Protein AF-A0A7J5ZEK8-F1 (afdb_monomer_lite)

Radius of gyration: 32.78 Å; chains: 1; bounding box: 98×64×90 Å

Sequence (817 aa):
MVLDLDQFRTDKGGDPEAIREIQRKRFKDVTLVDKLVAADTEWRKYHLNKAKNLCSKSIGERMKKKEPVGDDDSLPEEAQNVESLTAETLSPLTVTQIKKVRLLVDEAVEKADVQRIKLEAERFDYLREIGNLLHPTVPISNDEDADNKVERTWGDSSVQKKYSHVDLVVMIDGFDGERGAVVAGSRGYFLKGPLVFLEQALINYGLRLLHSKNYTPLYTPFFMRKEVMQEVAQLSQFDDELYKVVGKGSEKSDDSSVDEKYLIATSEQPIAAFLRDEWLKPEDLPIRYAGFSTCFRQEVGSHGRDTRGIFRVHQFEKIEQFVYSSPHDNKSWEMFDEMIGTAEEFYQTLGIPYRIVNIVSGALNHAASKKLDLEAWFPGSGAFRELVSCSNCLDYQARRLRIRYGQTKKMMDKAEYVHMLNATMCATTRVMCAILENYQTEEGIVIPEKLQPFMPPGGDPEAIREIQRKRFKDVTLVDKLKKEPVGDDDSLPEEAQNVESLTAETLSGPLVFLEQALINYGLRLLHSKNYTPLYTPFFMRKEVMQEVAQLSQFDDELYKVVGKGSEKSDDSSVDEKYLIATSEQPIAAFLRDEWLKPEDLPIRYAGFSTCFRQEVGSHGRDTRGIFRVHQFEKIEQFVYSSPHDNKSWEMFDEMIGTAEEFYQTLGIPYRIVNIVSGALNHAASKKLDLEAWFPGSGAFRELVSCSNCLDYQARRLRIRYGQTKKMMDKAEYVHMLNATMCATTRVMCAILENYQTEEGIVIPEKLQPFMPPAKKQQDGGGGGGGGGGGGKKKKQGGGGGVQNLPSSMETMSVNES

Structure (mmCIF, N/CA/C/O backbone):
data_AF-A0A7J5ZEK8-F1
#
_entry.id   AF-A0A7J5ZEK8-F1
#
loop_
_atom_site.group_PDB
_atom_site.id
_atom_site.type_symbol
_atom_site.label_atom_id
_atom_site.label_alt_id
_atom_site.label_comp_id
_atom_site.label_asym_id
_atom_site.label_entity_id
_atom_site.label_seq_id
_atom_site.pdbx_PDB_ins_code
_atom_site.Cartn_x
_atom_site.Cartn_y
_atom_site.Cartn_z
_atom_site.occupancy
_atom_site.B_iso_or_equiv
_atom_site.auth_seq_id
_atom_site.auth_comp_id
_atom_site.auth_asym_id
_atom_site.auth_atom_id
_atom_site.pdbx_PDB_model_num
ATOM 1 N N . MET A 1 1 ? 8.899 1.202 -18.871 1.00 75.88 1 MET A N 1
ATOM 2 C CA . MET A 1 1 ? 9.558 -0.126 -18.871 1.00 75.88 1 MET A CA 1
ATOM 3 C C . MET A 1 1 ? 9.715 -0.584 -20.320 1.00 75.88 1 MET A C 1
ATOM 5 O O . MET A 1 1 ? 8.803 -0.264 -21.071 1.00 75.88 1 MET A O 1
ATOM 9 N N . VAL A 1 2 ? 10.835 -1.192 -20.746 1.00 88.69 2 VAL A N 1
ATOM 10 C CA . VAL A 1 2 ? 11.106 -1.470 -22.185 1.00 88.69 2 VAL A CA 1
ATOM 11 C C . VAL A 1 2 ? 12.068 -2.652 -22.417 1.00 88.69 2 VAL A C 1
ATOM 13 O O . VAL A 1 2 ? 12.898 -2.941 -21.557 1.00 88.69 2 VAL A O 1
ATOM 16 N N . LEU A 1 3 ? 12.005 -3.275 -23.603 1.00 95.00 3 LEU A N 1
ATOM 17 C CA . LEU A 1 3 ? 12.993 -4.247 -24.113 1.00 95.00 3 LEU A CA 1
ATOM 18 C C . LEU A 1 3 ? 14.322 -3.586 -24.543 1.00 95.00 3 LEU A C 1
ATOM 20 O O . LEU A 1 3 ? 14.419 -2.363 -24.671 1.00 95.00 3 LEU A O 1
ATOM 24 N N . ASP A 1 4 ? 15.357 -4.399 -24.789 1.00 94.75 4 ASP A N 1
ATOM 25 C CA . ASP A 1 4 ? 16.621 -3.936 -25.382 1.00 94.75 4 ASP A CA 1
ATOM 26 C C . ASP A 1 4 ? 16.430 -3.537 -26.853 1.00 94.75 4 ASP A C 1
ATOM 28 O O . ASP A 1 4 ? 16.000 -4.350 -27.668 1.00 94.75 4 ASP A O 1
ATOM 32 N N . LEU A 1 5 ? 16.819 -2.311 -27.219 1.00 94.19 5 LEU A N 1
ATOM 33 C CA . LEU A 1 5 ? 16.751 -1.834 -28.604 1.00 94.19 5 LEU A CA 1
ATOM 34 C C . LEU A 1 5 ? 17.576 -2.693 -29.565 1.00 94.19 5 LEU A C 1
ATOM 36 O O . LEU A 1 5 ? 17.212 -2.823 -30.732 1.00 94.19 5 LEU A O 1
ATOM 40 N N . ASP A 1 6 ? 18.667 -3.301 -29.101 1.00 94.50 6 ASP A N 1
ATOM 41 C CA . ASP A 1 6 ? 19.502 -4.118 -29.979 1.00 94.50 6 ASP A CA 1
ATOM 42 C C . ASP A 1 6 ? 18.840 -5.447 -30.372 1.00 94.50 6 ASP A C 1
ATOM 44 O O . ASP A 1 6 ? 19.212 -6.008 -31.399 1.00 94.50 6 ASP A O 1
ATOM 48 N N . GLN A 1 7 ? 17.790 -5.894 -29.668 1.00 94.44 7 GLN A N 1
ATOM 49 C CA . GLN A 1 7 ? 16.953 -7.020 -30.117 1.00 94.44 7 GLN A CA 1
ATOM 50 C C . GLN A 1 7 ? 16.192 -6.701 -31.414 1.00 94.44 7 GLN A C 1
ATOM 52 O O . GLN A 1 7 ? 15.838 -7.613 -32.155 1.00 94.44 7 GLN A O 1
ATOM 57 N N . PHE A 1 8 ? 15.996 -5.417 -31.728 1.00 96.50 8 PHE A N 1
ATOM 58 C CA . PHE A 1 8 ? 15.326 -4.945 -32.943 1.00 96.50 8 PHE A CA 1
ATOM 59 C C . PHE A 1 8 ? 16.305 -4.634 -34.087 1.00 96.50 8 PHE A C 1
ATOM 61 O O . PHE A 1 8 ? 15.884 -4.235 -35.174 1.00 96.50 8 PHE A O 1
ATOM 68 N N . ARG A 1 9 ? 17.618 -4.787 -33.869 1.00 95.50 9 ARG A N 1
ATOM 69 C CA . ARG A 1 9 ? 18.665 -4.410 -34.830 1.00 95.50 9 ARG A CA 1
ATOM 70 C C . ARG A 1 9 ? 19.396 -5.641 -35.345 1.00 95.50 9 ARG A C 1
ATOM 72 O O . ARG A 1 9 ? 20.235 -6.217 -34.654 1.00 95.50 9 ARG A O 1
ATOM 79 N N . THR A 1 10 ? 19.153 -5.996 -36.601 1.00 94.50 10 THR A N 1
ATOM 80 C CA . THR A 1 10 ? 19.818 -7.135 -37.254 1.00 94.50 10 THR A CA 1
ATOM 81 C C . THR A 1 10 ? 21.335 -6.949 -37.352 1.00 94.50 10 THR A C 1
ATOM 83 O O . THR A 1 10 ? 22.083 -7.911 -37.211 1.00 94.50 10 THR A O 1
ATOM 86 N N . ASP A 1 11 ? 21.821 -5.709 -37.501 1.00 92.25 11 ASP A N 1
ATOM 87 C CA . ASP A 1 11 ? 23.256 -5.380 -37.498 1.00 92.25 11 ASP A CA 1
ATOM 88 C C . ASP A 1 11 ? 23.931 -5.546 -36.123 1.00 92.25 11 ASP A C 1
ATOM 90 O O . ASP A 1 11 ? 25.159 -5.549 -36.029 1.00 92.25 11 ASP A O 1
ATOM 94 N N . LYS A 1 12 ? 23.138 -5.710 -35.058 1.00 91.06 12 LYS A N 1
ATOM 95 C CA . LYS A 1 12 ? 23.591 -5.975 -33.685 1.00 91.06 12 LYS A CA 1
ATOM 96 C C . LYS A 1 12 ? 23.321 -7.412 -33.233 1.00 91.06 12 LYS A C 1
ATOM 98 O O . LYS A 1 12 ? 23.527 -7.718 -32.063 1.00 91.06 12 LYS A O 1
ATOM 103 N N . GLY A 1 13 ? 22.896 -8.283 -34.152 1.00 91.44 13 GLY A N 1
ATOM 104 C CA . GLY A 1 13 ? 22.548 -9.676 -33.864 1.00 91.44 13 GLY A CA 1
ATOM 105 C C . GLY A 1 13 ? 21.144 -9.873 -33.284 1.00 91.44 13 GLY A C 1
ATOM 106 O O . GLY A 1 13 ? 20.840 -10.973 -32.833 1.00 91.44 13 GLY A O 1
ATOM 107 N N . GLY A 1 14 ? 20.301 -8.835 -33.278 1.00 93.69 14 GLY A N 1
ATOM 108 C CA . GLY A 1 14 ? 18.892 -8.938 -32.908 1.00 93.69 14 GLY A CA 1
ATOM 109 C C . GLY A 1 14 ? 18.034 -9.592 -33.991 1.00 93.69 14 GLY A C 1
ATOM 110 O O . GLY A 1 14 ? 18.395 -9.597 -35.170 1.00 93.69 14 GLY A O 1
ATOM 111 N N . ASP A 1 15 ? 16.871 -10.098 -33.584 1.00 96.06 15 ASP A N 1
ATOM 112 C CA . ASP A 1 15 ? 15.880 -10.725 -34.458 1.00 96.06 15 ASP A CA 1
ATOM 113 C C . ASP A 1 15 ? 14.497 -10.068 -34.269 1.00 96.06 15 ASP A C 1
ATOM 115 O O . ASP A 1 15 ? 13.724 -10.470 -33.392 1.00 96.06 15 ASP A O 1
ATOM 119 N N . PRO A 1 16 ? 14.149 -9.063 -35.097 1.00 96.31 16 PRO A N 1
ATOM 120 C CA . PRO A 1 16 ? 12.831 -8.435 -35.055 1.00 96.31 16 PRO A CA 1
ATOM 121 C C . PRO A 1 16 ? 11.676 -9.418 -35.275 1.00 96.31 16 PRO A C 1
ATOM 123 O O . PRO A 1 16 ? 10.581 -9.184 -34.767 1.00 96.31 16 PRO A O 1
ATOM 126 N N . GLU A 1 17 ? 11.889 -10.513 -36.012 1.00 97.06 17 GLU A N 1
ATOM 127 C CA . GLU A 1 17 ? 10.839 -11.500 -36.278 1.00 97.06 17 GLU A CA 1
ATOM 128 C C . GLU A 1 17 ? 10.488 -12.300 -35.023 1.00 97.06 17 GLU A C 1
ATOM 130 O O . GLU A 1 17 ? 9.307 -12.530 -34.753 1.00 97.06 17 GLU A O 1
ATOM 135 N N . ALA A 1 18 ? 11.480 -12.626 -34.192 1.00 95.94 18 ALA A N 1
ATOM 136 C CA . ALA A 1 18 ? 11.234 -13.213 -32.877 1.00 95.94 18 ALA A CA 1
ATOM 137 C C . ALA A 1 18 ? 10.371 -12.294 -31.994 1.00 95.94 18 ALA A C 1
ATOM 139 O O . ALA A 1 18 ? 9.458 -12.769 -31.315 1.00 95.94 18 ALA A O 1
ATOM 140 N N . ILE A 1 19 ? 10.593 -10.974 -32.041 1.00 97.12 19 ILE A N 1
ATOM 141 C CA . ILE A 1 19 ? 9.770 -10.012 -31.292 1.00 97.12 19 ILE A CA 1
ATOM 142 C C . ILE A 1 19 ? 8.353 -9.905 -31.877 1.00 97.12 19 ILE A C 1
ATOM 144 O O . ILE A 1 19 ? 7.384 -9.838 -31.115 1.00 97.12 19 ILE A O 1
ATOM 148 N N . ARG A 1 20 ? 8.190 -9.966 -33.209 1.00 97.69 20 ARG A N 1
ATOM 149 C CA . ARG A 1 20 ? 6.854 -10.050 -33.836 1.00 97.69 20 ARG A CA 1
ATOM 150 C C . ARG A 1 20 ? 6.099 -11.287 -33.370 1.00 97.69 20 ARG A C 1
ATOM 152 O O . ARG A 1 20 ? 4.919 -11.187 -33.044 1.00 97.69 20 ARG A O 1
ATOM 159 N N . GLU A 1 21 ? 6.763 -12.436 -33.308 1.00 97.38 21 GLU A N 1
ATOM 160 C CA . GLU A 1 21 ? 6.153 -13.674 -32.821 1.00 97.38 21 GLU A CA 1
ATOM 161 C C . GLU A 1 21 ? 5.721 -13.565 -31.353 1.00 97.38 21 GLU A C 1
ATOM 163 O O . GLU A 1 21 ? 4.648 -14.040 -30.986 1.00 97.38 21 GLU A O 1
ATOM 168 N N . ILE A 1 22 ? 6.495 -12.879 -30.510 1.00 96.19 22 ILE A N 1
ATOM 169 C CA . ILE A 1 22 ? 6.102 -12.606 -29.119 1.00 96.19 22 ILE A CA 1
ATOM 170 C C . ILE A 1 22 ? 4.865 -11.706 -29.061 1.00 96.19 22 ILE A C 1
ATOM 172 O O . ILE A 1 22 ? 3.938 -12.010 -28.312 1.00 96.19 22 ILE A O 1
ATOM 176 N N . GLN A 1 23 ? 4.794 -10.654 -29.882 1.00 97.06 23 GLN A N 1
ATOM 177 C CA . GLN A 1 23 ? 3.600 -9.804 -29.963 1.00 97.06 23 GLN A CA 1
ATOM 178 C C . GLN A 1 23 ? 2.366 -10.580 -30.444 1.00 97.06 23 GLN A C 1
ATOM 180 O O . GLN A 1 23 ? 1.293 -10.414 -29.863 1.00 97.06 23 GLN A O 1
ATOM 185 N N . ARG A 1 24 ? 2.510 -11.491 -31.423 1.00 98.12 24 ARG A N 1
ATOM 186 C CA . ARG A 1 24 ? 1.417 -12.399 -31.836 1.00 98.12 24 ARG A CA 1
ATOM 187 C C . ARG A 1 24 ? 0.959 -13.271 -30.682 1.00 98.12 24 ARG A C 1
ATOM 189 O O . ARG A 1 24 ? -0.234 -13.342 -30.411 1.00 98.12 24 ARG A O 1
ATOM 196 N N . LYS A 1 25 ? 1.905 -13.898 -29.981 1.00 98.06 25 LYS A N 1
ATOM 197 C CA . LYS A 1 25 ? 1.621 -14.742 -28.817 1.00 98.06 25 LYS A CA 1
ATOM 198 C C . LYS A 1 25 ? 0.938 -13.969 -27.695 1.00 98.06 25 LYS A C 1
ATOM 200 O O . LYS A 1 25 ? 0.139 -14.554 -26.979 1.00 98.06 25 LYS A O 1
ATOM 205 N N . ARG A 1 26 ? 1.208 -12.672 -27.544 1.00 97.81 26 ARG A N 1
ATOM 206 C CA . ARG A 1 26 ? 0.526 -11.779 -26.591 1.00 97.81 26 ARG A CA 1
ATOM 207 C C . ARG A 1 26 ? -0.790 -11.192 -27.115 1.00 97.81 26 ARG A C 1
ATOM 209 O O . ARG A 1 26 ? -1.411 -10.412 -26.401 1.00 97.81 26 ARG A O 1
ATOM 216 N N . PHE A 1 27 ? -1.207 -11.526 -28.339 1.00 97.56 27 PHE A N 1
ATOM 217 C CA . PHE A 1 27 ? -2.397 -10.965 -28.991 1.00 97.56 27 PHE A CA 1
ATOM 218 C C . PHE A 1 27 ? -2.360 -9.426 -29.077 1.00 97.56 27 PHE A C 1
ATOM 220 O O . PHE A 1 27 ? -3.373 -8.747 -28.909 1.00 97.56 27 PHE A O 1
ATOM 227 N N . LYS A 1 28 ? -1.169 -8.862 -29.324 1.00 96.00 28 LYS A N 1
ATOM 228 C CA . LYS A 1 28 ? -0.928 -7.416 -29.466 1.00 96.00 28 LYS A CA 1
ATOM 229 C C . LYS A 1 28 ? -0.555 -7.041 -30.902 1.00 96.00 28 LYS A C 1
ATOM 231 O O . LYS A 1 28 ? -0.266 -7.898 -31.737 1.00 96.00 28 LYS A O 1
ATOM 236 N N . ASP A 1 29 ? -0.567 -5.739 -31.187 1.00 96.56 29 ASP A N 1
ATOM 237 C CA . ASP A 1 29 ? -0.261 -5.196 -32.512 1.00 96.56 29 ASP A CA 1
ATOM 238 C C . ASP A 1 29 ? 1.202 -5.464 -32.910 1.00 96.56 29 ASP A C 1
ATOM 240 O O . ASP A 1 29 ? 2.148 -4.879 -32.375 1.00 96.56 29 ASP A O 1
ATOM 244 N N . VAL A 1 30 ? 1.381 -6.345 -33.895 1.00 97.00 30 VAL A N 1
ATOM 245 C CA . VAL A 1 30 ? 2.691 -6.696 -34.462 1.00 97.00 30 VAL A CA 1
ATOM 246 C C . VAL A 1 30 ? 3.313 -5.555 -35.265 1.00 97.00 30 VAL A C 1
ATOM 248 O O . VAL A 1 30 ? 4.537 -5.500 -35.385 1.00 97.00 30 VAL A O 1
ATOM 251 N N . THR A 1 31 ? 2.505 -4.621 -35.784 1.00 97.38 31 THR A N 1
ATOM 252 C CA . THR A 1 31 ? 2.992 -3.510 -36.621 1.00 97.38 31 THR A CA 1
ATOM 253 C C . THR A 1 31 ? 3.822 -2.506 -35.825 1.00 97.38 31 THR A C 1
ATOM 255 O O . THR A 1 31 ? 4.619 -1.770 -36.405 1.00 97.38 31 THR A O 1
ATOM 258 N N . LEU A 1 32 ? 3.698 -2.504 -34.492 1.00 96.62 32 LEU A N 1
ATOM 259 C CA . LEU A 1 32 ? 4.535 -1.699 -33.600 1.00 96.62 32 LEU A CA 1
ATOM 260 C C . LEU A 1 32 ? 6.024 -2.030 -33.749 1.00 96.62 32 LEU A C 1
ATOM 262 O O . LEU A 1 32 ? 6.854 -1.128 -33.671 1.00 96.62 32 LEU A O 1
ATOM 266 N N . VAL A 1 33 ? 6.365 -3.294 -34.025 1.00 97.06 33 VAL A N 1
ATOM 267 C CA . VAL A 1 33 ? 7.756 -3.713 -34.259 1.00 97.06 33 VAL A CA 1
ATOM 268 C C . VAL A 1 33 ? 8.300 -3.059 -35.528 1.00 97.06 33 VAL A C 1
ATOM 270 O O . VAL A 1 33 ? 9.404 -2.520 -35.519 1.00 97.06 33 VAL A O 1
ATOM 273 N N . ASP A 1 34 ? 7.512 -3.040 -36.604 1.00 95.62 34 ASP A N 1
ATOM 274 C CA . ASP A 1 34 ? 7.924 -2.446 -37.880 1.00 95.62 34 ASP A CA 1
ATOM 275 C C . ASP A 1 34 ? 8.068 -0.926 -37.772 1.00 95.62 34 ASP A C 1
ATOM 277 O O . ASP A 1 34 ? 9.060 -0.360 -38.233 1.00 95.62 34 ASP A O 1
ATOM 281 N N . LYS A 1 35 ? 7.113 -0.269 -37.101 1.00 97.31 35 LYS A N 1
ATOM 282 C CA . LYS A 1 35 ? 7.161 1.173 -36.820 1.00 97.31 35 LYS A CA 1
ATOM 283 C C . LYS A 1 35 ? 8.389 1.541 -35.985 1.00 97.31 35 LYS A C 1
ATOM 285 O O . LYS A 1 35 ? 9.082 2.502 -36.312 1.00 97.31 35 LYS A O 1
ATOM 290 N N . LEU A 1 36 ? 8.708 0.746 -34.961 1.00 97.25 36 LEU A N 1
ATOM 291 C CA . LEU A 1 36 ? 9.903 0.932 -34.140 1.00 97.25 36 LEU A CA 1
ATOM 292 C C . LEU A 1 36 ? 11.185 0.780 -34.959 1.00 97.25 36 LEU A C 1
ATOM 294 O O . LEU A 1 36 ? 12.053 1.648 -34.885 1.00 97.25 36 LEU A O 1
ATOM 298 N N . VAL A 1 37 ? 11.311 -0.290 -35.750 1.00 96.75 37 VAL A N 1
ATOM 299 C CA . VAL A 1 37 ? 12.497 -0.537 -36.589 1.00 96.75 37 VAL A CA 1
ATOM 300 C C . VAL A 1 37 ? 12.681 0.578 -37.621 1.00 96.75 37 VAL A C 1
ATOM 302 O O . VAL A 1 37 ? 13.811 1.024 -37.841 1.00 96.75 37 VAL A O 1
ATOM 305 N N . ALA A 1 38 ? 11.594 1.066 -38.225 1.00 96.06 38 ALA A N 1
ATOM 306 C CA . ALA A 1 38 ? 11.630 2.192 -39.153 1.00 96.06 38 ALA A CA 1
ATOM 307 C C . ALA A 1 38 ? 12.100 3.480 -38.458 1.00 96.06 38 ALA A C 1
ATOM 309 O O . ALA A 1 38 ? 13.056 4.105 -38.924 1.00 96.06 38 ALA A O 1
ATOM 310 N N . ALA A 1 39 ? 11.502 3.828 -37.313 1.00 95.69 39 ALA A N 1
ATOM 311 C CA . ALA A 1 39 ? 11.879 5.005 -36.532 1.00 95.69 39 ALA A CA 1
ATOM 312 C C . ALA A 1 39 ? 13.336 4.931 -36.041 1.00 95.69 39 ALA A C 1
ATOM 314 O O . ALA A 1 39 ? 14.066 5.914 -36.132 1.00 95.69 39 ALA A O 1
ATOM 315 N N . ASP A 1 40 ? 13.800 3.764 -35.580 1.00 95.38 40 ASP A N 1
ATOM 316 C CA . ASP A 1 40 ? 15.191 3.556 -35.159 1.00 95.38 40 ASP A CA 1
ATOM 317 C C . ASP A 1 40 ? 16.183 3.644 -36.325 1.00 95.38 40 ASP A C 1
ATOM 319 O O . ASP A 1 40 ? 17.269 4.208 -36.186 1.00 95.38 40 ASP A O 1
ATOM 323 N N . THR A 1 41 ? 15.820 3.105 -37.488 1.00 93.88 41 THR A N 1
ATOM 324 C CA . THR A 1 41 ? 16.653 3.173 -38.696 1.00 93.88 41 THR A CA 1
ATOM 325 C C . THR A 1 41 ? 16.789 4.605 -39.187 1.00 93.88 41 THR A C 1
ATOM 327 O O . THR A 1 41 ? 17.891 5.021 -39.541 1.00 93.88 41 THR A O 1
ATOM 330 N N . GLU A 1 42 ? 15.702 5.372 -39.163 1.00 92.12 42 GLU A N 1
ATOM 331 C CA . GLU A 1 42 ? 15.725 6.787 -39.518 1.00 92.12 42 GLU A CA 1
ATOM 332 C C . GLU A 1 42 ? 16.511 7.605 -38.486 1.00 92.12 42 GLU A C 1
ATOM 334 O O . GLU A 1 42 ? 17.402 8.371 -38.847 1.00 92.12 42 GLU A O 1
ATOM 339 N N . TRP A 1 43 ? 16.286 7.359 -37.192 1.00 92.81 43 TRP A N 1
ATOM 340 C CA . TRP A 1 43 ? 17.011 8.010 -36.099 1.00 92.81 43 TRP A CA 1
ATOM 341 C C . TRP A 1 43 ? 18.531 7.836 -36.219 1.00 92.81 43 TRP A C 1
ATOM 343 O O . TRP A 1 43 ? 19.282 8.795 -36.037 1.00 92.81 43 TRP A O 1
ATOM 353 N N . ARG A 1 44 ? 19.001 6.637 -36.595 1.00 88.62 44 ARG A N 1
ATOM 354 C CA . ARG A 1 44 ? 20.436 6.342 -36.761 1.00 88.62 44 ARG A CA 1
ATOM 355 C C . ARG A 1 44 ? 21.108 7.145 -37.882 1.00 88.62 44 ARG A C 1
ATOM 357 O O . ARG A 1 44 ? 22.332 7.285 -37.845 1.00 88.62 44 ARG A O 1
ATOM 364 N N . LYS A 1 45 ? 20.354 7.687 -38.846 1.00 84.81 45 LYS A N 1
ATOM 365 C CA . LYS A 1 45 ? 20.901 8.531 -39.926 1.00 84.81 45 LYS A CA 1
ATOM 366 C C . LYS A 1 45 ? 21.304 9.923 -39.432 1.00 84.81 45 LYS A C 1
ATOM 368 O O . LYS A 1 45 ? 22.236 10.511 -39.970 1.00 84.81 45 LYS A O 1
ATOM 373 N N . TYR A 1 46 ? 20.683 10.423 -38.364 1.00 81.06 46 TYR A N 1
ATOM 374 C CA . TYR A 1 46 ? 20.866 11.792 -37.866 1.00 81.06 46 TYR A CA 1
ATOM 375 C C . TYR A 1 46 ? 22.081 11.983 -36.928 1.00 81.06 46 TYR A C 1
ATOM 377 O O . TYR A 1 46 ? 22.100 12.879 -36.084 1.00 81.06 46 TYR A O 1
ATOM 385 N N . HIS A 1 47 ? 23.145 11.183 -37.074 1.00 73.12 47 HIS A N 1
ATOM 386 C CA . HIS A 1 47 ? 24.387 11.311 -36.294 1.00 73.12 47 HIS A CA 1
ATOM 387 C C . HIS A 1 47 ? 25.504 12.054 -37.057 1.00 73.12 47 HIS A C 1
ATOM 389 O O . HIS A 1 47 ? 26.424 11.445 -37.602 1.00 73.12 47 HIS A O 1
ATOM 395 N N . LEU A 1 48 ? 25.489 13.392 -37.021 1.00 71.94 48 LEU A N 1
ATOM 396 C CA . LEU A 1 48 ? 26.451 14.250 -37.745 1.00 71.94 48 LEU A CA 1
ATOM 397 C C . LEU A 1 48 ? 27.716 14.651 -36.948 1.00 71.94 48 LEU A C 1
ATOM 399 O O . LEU A 1 48 ? 28.589 15.357 -37.458 1.00 71.94 48 LEU A O 1
ATOM 403 N N . ASN A 1 49 ? 27.897 14.149 -35.718 1.00 73.94 49 ASN A N 1
ATOM 404 C CA . ASN A 1 49 ? 29.051 14.488 -34.860 1.00 73.94 49 ASN A CA 1
ATOM 405 C C . ASN A 1 49 ? 30.415 14.171 -35.499 1.00 73.94 49 ASN A C 1
ATOM 407 O O . ASN A 1 49 ? 31.413 14.842 -35.225 1.00 73.94 49 ASN A O 1
ATOM 411 N N . LYS A 1 50 ? 30.470 13.166 -36.381 1.00 79.62 50 LYS A N 1
ATOM 412 C CA . LYS A 1 50 ? 31.693 12.798 -37.104 1.00 79.62 50 LYS A CA 1
ATOM 413 C C . LYS A 1 50 ? 32.157 13.918 -38.043 1.00 79.62 50 LYS A C 1
ATOM 415 O O . LYS A 1 50 ? 33.348 14.222 -38.052 1.00 79.62 50 LYS A O 1
ATOM 420 N N . ALA A 1 51 ? 31.238 14.566 -38.762 1.00 81.75 51 ALA A N 1
ATOM 421 C CA . ALA A 1 51 ? 31.544 15.671 -39.675 1.00 81.75 51 ALA A CA 1
ATOM 422 C C . ALA A 1 51 ? 32.044 16.913 -38.916 1.00 81.75 51 ALA A C 1
ATOM 424 O O . ALA A 1 51 ? 33.048 17.522 -39.295 1.00 81.75 51 ALA A O 1
ATOM 425 N N . LYS A 1 52 ? 31.419 17.230 -37.775 1.00 84.06 52 LYS A N 1
ATOM 426 C CA . LYS A 1 52 ? 31.832 18.331 -36.886 1.00 84.06 52 LYS A CA 1
ATOM 427 C C . LYS A 1 52 ? 33.233 18.127 -36.305 1.00 84.06 52 LYS A C 1
ATOM 429 O O . LYS A 1 52 ? 34.065 19.044 -36.321 1.00 84.06 52 LYS A O 1
ATOM 434 N N . ASN A 1 53 ? 33.513 16.916 -35.821 1.00 86.56 53 ASN A N 1
ATOM 435 C CA . ASN A 1 53 ? 34.828 16.548 -35.294 1.00 86.56 53 ASN A CA 1
ATOM 436 C C . ASN A 1 53 ? 35.899 16.587 -36.384 1.00 86.56 53 ASN A C 1
ATOM 438 O O . ASN A 1 53 ? 37.004 17.070 -36.140 1.00 86.56 53 ASN A O 1
ATOM 442 N N . LEU A 1 54 ? 35.561 16.132 -37.591 1.00 88.06 54 LEU A N 1
ATOM 443 C CA . LEU A 1 54 ? 36.456 16.165 -38.739 1.00 88.06 54 LEU A CA 1
ATOM 444 C C . LEU A 1 54 ? 36.832 17.607 -39.119 1.00 88.06 54 LEU A C 1
ATOM 446 O O . LEU A 1 54 ? 38.019 17.911 -39.193 1.00 88.06 54 LEU A O 1
ATOM 450 N N . CYS A 1 55 ? 35.856 18.515 -39.240 1.00 86.56 55 CYS A N 1
ATOM 451 C CA . CYS A 1 55 ? 36.117 19.934 -39.511 1.00 86.56 55 CYS A CA 1
ATOM 452 C C . CYS A 1 55 ? 37.002 20.570 -38.428 1.00 86.56 55 CYS A C 1
ATOM 454 O O . CYS A 1 55 ? 37.966 21.272 -38.731 1.00 86.56 55 CYS A O 1
ATOM 456 N N . SER A 1 56 ? 36.711 20.292 -37.153 1.00 89.25 56 SER A N 1
ATOM 457 C CA . SER A 1 56 ? 37.478 20.829 -36.020 1.00 89.25 56 SER A CA 1
ATOM 458 C C . SER A 1 56 ? 38.920 20.314 -35.999 1.00 89.25 56 SER A C 1
ATOM 460 O O . SER A 1 56 ? 39.848 21.090 -35.762 1.00 89.25 56 SER A O 1
ATOM 462 N N . LYS A 1 57 ? 39.120 19.025 -36.301 1.00 91.06 57 LYS A N 1
ATOM 463 C CA . LYS A 1 57 ? 40.445 18.409 -36.425 1.00 91.06 57 LYS A CA 1
ATOM 464 C C . LYS A 1 57 ? 41.234 19.020 -37.585 1.00 91.06 57 LYS A C 1
ATOM 466 O O . LYS A 1 57 ? 42.373 19.430 -37.374 1.00 91.06 57 LYS A O 1
ATOM 471 N N . SER A 1 58 ? 40.625 19.153 -38.764 1.00 87.94 58 SER A N 1
ATOM 472 C CA . SER A 1 58 ? 41.266 19.757 -39.939 1.00 87.94 58 SER A CA 1
ATOM 473 C C . SER A 1 58 ? 41.668 21.216 -39.695 1.00 87.94 58 SER A C 1
ATOM 475 O O . SER A 1 58 ? 42.790 21.597 -40.022 1.00 87.94 58 SER A O 1
ATOM 477 N N . ILE A 1 59 ? 40.818 22.022 -39.042 1.00 88.31 59 ILE A N 1
ATOM 478 C CA . ILE A 1 59 ? 41.177 23.394 -38.632 1.00 88.31 59 ILE A CA 1
ATOM 479 C C . ILE A 1 59 ? 42.387 23.374 -37.684 1.00 88.31 59 ILE A C 1
ATOM 481 O O . ILE A 1 59 ? 43.343 24.122 -37.890 1.00 88.31 59 ILE A O 1
ATOM 485 N N . GLY A 1 60 ? 42.369 22.516 -36.657 1.00 88.88 60 GLY A N 1
ATOM 486 C CA . GLY A 1 60 ? 43.454 22.414 -35.677 1.00 88.88 60 GLY A CA 1
ATOM 487 C C . GLY A 1 60 ? 44.799 22.023 -36.300 1.00 88.88 60 GLY A C 1
ATOM 488 O O . GLY A 1 60 ? 45.830 22.609 -35.966 1.00 88.88 60 GLY A O 1
ATOM 489 N N . GLU A 1 61 ? 44.794 21.080 -37.243 1.00 89.75 61 GLU A N 1
ATOM 490 C CA . GLU A 1 61 ? 45.996 20.641 -37.961 1.00 89.75 61 GLU A CA 1
ATOM 491 C C . GLU A 1 61 ? 46.603 21.758 -38.823 1.00 89.75 61 GLU A C 1
ATOM 493 O O . GLU A 1 61 ? 47.817 21.970 -38.770 1.00 89.75 61 GLU A O 1
ATOM 498 N N . ARG A 1 62 ? 45.780 22.519 -39.556 1.00 88.31 62 ARG A N 1
ATOM 499 C CA . ARG A 1 62 ? 46.243 23.634 -40.407 1.00 88.31 62 ARG A CA 1
ATOM 500 C C . ARG A 1 62 ? 46.773 24.814 -39.604 1.00 88.31 62 ARG A C 1
ATOM 502 O O . ARG A 1 62 ? 47.835 25.354 -39.913 1.00 88.31 62 ARG A O 1
ATOM 509 N N . MET A 1 63 ? 46.089 25.159 -38.512 1.00 86.81 63 MET A N 1
ATOM 510 C CA . MET A 1 63 ? 46.544 26.200 -37.585 1.00 86.81 63 MET A CA 1
ATOM 511 C C . MET A 1 63 ? 47.889 25.830 -36.945 1.00 86.81 63 MET A C 1
ATOM 513 O O . MET A 1 63 ? 48.773 26.679 -36.835 1.00 86.81 63 MET A O 1
ATOM 517 N N . LYS A 1 64 ? 48.095 24.553 -36.588 1.00 90.94 64 LYS A N 1
ATOM 518 C CA . LYS A 1 64 ? 49.380 24.057 -36.065 1.00 90.94 64 LYS A CA 1
ATOM 519 C C . LYS A 1 64 ? 50.505 24.134 -37.106 1.00 90.94 64 LYS A C 1
ATOM 521 O O . LYS A 1 64 ? 51.649 24.397 -36.738 1.00 90.94 64 LYS A O 1
ATOM 526 N N . LYS A 1 65 ? 50.186 23.936 -38.389 1.00 89.12 65 LYS A N 1
ATOM 527 C CA . LYS A 1 65 ? 51.120 24.048 -39.524 1.00 89.12 65 LYS A CA 1
ATOM 528 C C . LYS A 1 65 ? 51.363 25.489 -40.003 1.00 89.12 65 LYS A C 1
ATOM 530 O O . LYS A 1 65 ? 52.223 25.682 -40.855 1.00 89.12 65 LYS A O 1
ATOM 535 N N . LYS A 1 66 ? 50.669 26.490 -39.438 1.00 85.56 66 LYS A N 1
ATOM 536 C CA . LYS A 1 66 ? 50.719 27.910 -39.849 1.00 85.56 66 LYS A CA 1
ATOM 537 C C . LYS A 1 66 ? 50.406 28.123 -41.336 1.00 85.56 66 LYS A C 1
ATOM 539 O O . LYS A 1 66 ? 50.987 28.997 -41.977 1.00 85.56 66 LYS A O 1
ATOM 544 N N . GLU A 1 67 ? 49.504 27.314 -41.883 1.00 86.06 67 GLU A N 1
ATOM 545 C CA . GLU A 1 67 ? 49.020 27.507 -43.251 1.00 86.06 67 GLU A CA 1
ATOM 546 C C . GLU A 1 67 ? 48.290 28.864 -43.372 1.00 86.06 67 GLU A C 1
ATOM 548 O O . GLU A 1 67 ? 47.677 29.312 -42.395 1.00 86.06 67 GLU A O 1
ATOM 553 N N . PRO A 1 68 ? 48.349 29.546 -44.535 1.00 80.50 68 PRO A N 1
ATOM 554 C CA . PRO A 1 68 ? 47.604 30.780 -44.758 1.00 80.50 68 PRO A CA 1
ATOM 555 C C . PRO A 1 68 ? 46.109 30.563 -44.505 1.00 80.50 68 PRO A C 1
ATOM 557 O O . PRO A 1 68 ? 45.520 29.602 -44.997 1.00 80.50 68 PRO A O 1
ATOM 560 N N . VAL A 1 69 ? 45.488 31.463 -43.739 1.00 80.31 69 VAL A N 1
ATOM 561 C CA . VAL A 1 69 ? 44.076 31.331 -43.336 1.00 80.31 69 VAL A CA 1
ATOM 562 C C . VAL A 1 69 ? 43.137 31.362 -44.551 1.00 80.31 69 VAL A C 1
ATOM 564 O O . VAL A 1 69 ? 42.135 30.644 -44.550 1.00 80.31 69 VAL A O 1
ATOM 567 N N . GLY A 1 70 ? 43.521 32.109 -45.594 1.00 82.25 70 GLY A N 1
ATOM 568 C CA . GLY A 1 70 ? 42.748 32.329 -46.817 1.00 82.25 70 GLY A CA 1
ATOM 569 C C . GLY A 1 70 ? 41.579 33.289 -46.588 1.00 82.25 70 GLY A C 1
ATOM 570 O O . GLY A 1 70 ? 40.914 33.202 -45.561 1.00 82.25 70 GLY A O 1
ATOM 571 N N . ASP A 1 71 ? 41.322 34.189 -47.537 1.00 79.88 71 ASP A N 1
ATOM 572 C CA . ASP A 1 71 ? 40.238 35.185 -47.429 1.00 79.88 71 ASP A CA 1
ATOM 573 C C . ASP A 1 71 ? 38.997 34.808 -48.260 1.00 79.88 71 ASP A C 1
ATOM 575 O O . ASP A 1 71 ? 37.946 35.426 -48.124 1.00 79.88 71 ASP A O 1
ATOM 579 N N . ASP A 1 72 ? 39.115 33.783 -49.110 1.00 83.12 72 ASP A N 1
ATOM 580 C CA . ASP A 1 72 ? 38.018 33.244 -49.913 1.00 83.12 72 ASP A CA 1
ATOM 581 C C . ASP A 1 72 ? 37.057 32.433 -49.037 1.00 83.12 72 ASP A C 1
ATOM 583 O O . ASP A 1 72 ? 37.469 31.550 -48.278 1.00 83.12 72 ASP A O 1
ATOM 587 N N . ASP A 1 73 ? 35.769 32.736 -49.152 1.00 83.25 73 ASP A N 1
ATOM 588 C CA . ASP A 1 73 ? 34.683 32.085 -48.433 1.00 83.25 73 ASP A CA 1
ATOM 589 C C . ASP A 1 73 ? 33.738 31.313 -49.374 1.00 83.25 73 ASP A C 1
ATOM 591 O O . ASP A 1 73 ? 32.707 30.797 -48.934 1.00 83.25 73 ASP A O 1
ATOM 595 N N . SER A 1 74 ? 34.060 31.208 -50.664 1.00 86.00 74 SER A N 1
ATOM 596 C CA . SER A 1 74 ? 33.301 30.396 -51.614 1.00 86.00 74 SER A CA 1
ATOM 597 C C . SER A 1 74 ? 33.512 28.901 -51.339 1.00 86.00 74 SER A C 1
ATOM 599 O O . SER A 1 74 ? 34.614 28.462 -51.007 1.00 86.00 74 SER A O 1
ATOM 601 N N . LEU A 1 75 ? 32.438 28.107 -51.414 1.00 86.12 75 LEU A N 1
ATOM 602 C CA . LEU A 1 75 ? 32.476 26.671 -51.117 1.00 86.12 75 LEU A CA 1
ATOM 603 C C . LEU A 1 75 ? 32.238 25.845 -52.385 1.00 86.12 75 LEU A C 1
ATOM 605 O O . LEU A 1 75 ? 31.208 26.054 -53.033 1.00 86.12 75 LEU A O 1
ATOM 609 N N . PRO A 1 76 ? 33.114 24.872 -52.703 1.00 85.25 76 PRO A N 1
ATOM 610 C CA . PRO A 1 76 ? 32.839 23.858 -53.718 1.00 85.25 76 PRO A CA 1
ATOM 611 C C . PRO A 1 76 ? 31.547 23.100 -53.410 1.00 85.25 76 PRO A C 1
ATOM 613 O O . PRO A 1 76 ? 31.217 22.891 -52.242 1.00 85.25 76 PRO A O 1
ATOM 616 N N . GLU A 1 77 ? 30.837 22.654 -54.444 1.00 83.25 77 GLU A N 1
ATOM 617 C CA . GLU A 1 77 ? 29.572 21.923 -54.302 1.00 83.25 77 GLU A CA 1
ATOM 618 C C . GLU A 1 77 ? 29.742 20.656 -53.442 1.00 83.25 77 GLU A C 1
ATOM 620 O O . GLU A 1 77 ? 28.923 20.389 -52.561 1.00 83.25 77 GLU A O 1
ATOM 625 N N . GLU A 1 78 ? 30.873 19.946 -53.571 1.00 80.69 78 GLU A N 1
ATOM 626 C CA . GLU A 1 78 ? 31.157 18.763 -52.746 1.00 80.69 78 GLU A CA 1
ATOM 627 C C . GLU A 1 78 ? 31.357 19.097 -51.257 1.00 80.69 78 GLU A C 1
ATOM 629 O O . GLU A 1 78 ? 31.078 18.266 -50.394 1.00 80.69 78 GLU A O 1
ATOM 634 N N . ALA A 1 79 ? 31.819 20.311 -50.937 1.00 80.00 79 ALA A N 1
ATOM 635 C CA . ALA A 1 79 ? 32.025 20.779 -49.565 1.00 80.00 79 ALA A CA 1
ATOM 636 C C . ALA A 1 79 ? 30.742 21.336 -48.919 1.00 80.00 79 ALA A C 1
ATOM 638 O O . ALA A 1 79 ? 30.709 21.531 -47.703 1.00 80.00 79 ALA A O 1
ATOM 639 N N . GLN A 1 80 ? 29.693 21.586 -49.713 1.00 83.75 80 GLN A N 1
ATOM 640 C CA . GLN A 1 80 ? 28.369 21.989 -49.225 1.00 83.75 80 GLN A CA 1
ATOM 641 C C . GLN A 1 80 ? 27.521 20.781 -48.793 1.00 83.75 80 GLN A C 1
ATOM 643 O O . GLN A 1 80 ? 26.631 20.928 -47.954 1.00 83.75 80 GLN A O 1
ATOM 648 N N . ASN A 1 81 ? 27.811 19.578 -49.307 1.00 85.06 81 ASN A N 1
ATOM 649 C CA . ASN A 1 81 ? 27.145 18.348 -48.883 1.00 85.06 81 ASN A CA 1
ATOM 650 C C . ASN A 1 81 ? 27.735 17.818 -47.565 1.00 85.06 81 ASN A C 1
ATOM 652 O O . ASN A 1 81 ? 28.673 17.016 -47.537 1.00 85.06 81 ASN A O 1
ATOM 656 N N . VAL A 1 82 ? 27.157 18.274 -46.454 1.00 81.69 82 VAL A N 1
ATOM 657 C CA . VAL A 1 82 ? 27.621 17.964 -45.095 1.00 81.69 82 VAL A CA 1
ATOM 658 C C . VAL A 1 82 ? 27.526 16.480 -44.714 1.00 81.69 82 VAL A C 1
ATOM 660 O O . VAL A 1 82 ? 28.269 16.031 -43.840 1.00 81.69 82 VAL A O 1
ATOM 663 N N . GLU A 1 83 ? 26.659 15.702 -45.368 1.00 75.56 83 GLU A N 1
ATOM 664 C CA . GLU A 1 83 ? 26.442 14.278 -45.068 1.00 75.56 83 GLU A CA 1
ATOM 665 C C . GLU A 1 83 ? 27.553 13.382 -45.636 1.00 75.56 83 GLU A C 1
ATOM 667 O O . GLU A 1 83 ? 27.867 12.335 -45.067 1.00 75.56 83 GLU A O 1
ATOM 672 N N . SER A 1 84 ? 28.202 13.812 -46.723 1.00 81.00 84 SER A N 1
ATOM 673 C CA . SER A 1 84 ? 29.280 13.081 -47.402 1.00 81.00 84 SER A CA 1
ATOM 674 C C . SER A 1 84 ? 30.681 1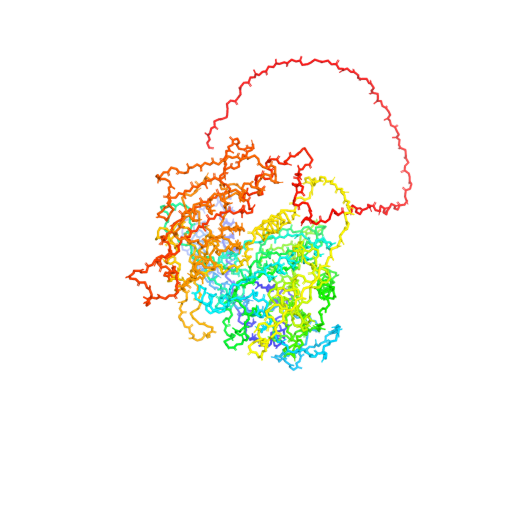3.637 -47.117 1.00 81.00 84 SER A C 1
ATOM 676 O O . SER A 1 84 ? 31.623 13.342 -47.851 1.00 81.00 84 SER A O 1
ATOM 678 N N . LEU A 1 85 ? 30.845 14.454 -46.071 1.00 83.69 85 LEU A N 1
ATOM 679 C CA . LEU A 1 85 ? 32.127 15.084 -45.742 1.00 83.69 85 LEU A CA 1
ATOM 680 C C . LEU A 1 85 ? 33.210 14.052 -45.391 1.00 83.69 85 LEU A C 1
ATOM 682 O O . LEU A 1 85 ? 33.093 13.289 -44.428 1.00 83.69 85 LEU A O 1
ATOM 686 N N . THR A 1 86 ? 34.322 14.093 -46.128 1.00 85.81 86 THR A N 1
ATOM 687 C CA . THR A 1 86 ? 35.511 13.268 -45.873 1.00 85.81 86 THR A CA 1
ATOM 688 C C . THR A 1 86 ? 36.757 14.121 -45.642 1.00 85.81 86 THR A C 1
ATOM 690 O O . THR A 1 86 ? 36.783 15.324 -45.912 1.00 85.81 86 THR A O 1
ATOM 693 N N . ALA A 1 87 ? 37.820 13.497 -45.122 1.00 85.75 87 ALA A N 1
ATOM 694 C CA . ALA A 1 87 ? 39.105 14.171 -44.948 1.00 85.75 87 ALA A CA 1
ATOM 695 C C . ALA A 1 87 ? 39.679 14.652 -46.293 1.00 85.75 87 ALA A C 1
ATOM 697 O O . ALA A 1 87 ? 40.328 15.693 -46.342 1.00 85.75 87 ALA A O 1
ATOM 698 N N . GLU A 1 88 ? 39.402 13.923 -47.376 1.00 85.06 88 GLU A N 1
ATOM 699 C CA . GLU A 1 88 ? 39.835 14.251 -48.735 1.00 85.06 88 GLU A CA 1
ATOM 700 C C . GLU A 1 88 ? 39.106 15.492 -49.257 1.00 85.06 88 GLU A C 1
ATOM 702 O O . GLU A 1 88 ? 39.757 16.410 -49.750 1.00 85.06 88 GLU A O 1
ATOM 707 N N . THR A 1 89 ? 37.792 15.586 -49.029 1.00 86.00 89 THR A N 1
ATOM 708 C CA . THR A 1 89 ? 36.963 16.751 -49.391 1.00 86.00 89 THR A CA 1
ATOM 709 C C . THR A 1 89 ? 37.401 18.027 -48.666 1.00 86.00 89 THR A C 1
ATOM 711 O O . THR A 1 89 ? 37.340 19.119 -49.222 1.00 86.00 89 THR A O 1
ATOM 714 N N . LEU A 1 90 ? 37.874 17.906 -47.420 1.00 86.19 90 LEU A N 1
ATOM 715 C CA . LEU A 1 90 ? 38.364 19.042 -46.631 1.00 86.19 90 LEU A CA 1
ATOM 716 C C . LEU A 1 90 ? 39.835 19.382 -46.904 1.00 86.19 90 LEU A C 1
ATOM 718 O O . LEU A 1 90 ? 40.277 20.482 -46.562 1.00 86.19 90 LEU A O 1
ATOM 722 N N . SER A 1 91 ? 40.609 18.465 -47.489 1.00 85.69 91 SER A N 1
ATOM 723 C CA . SER A 1 91 ? 42.048 18.603 -47.763 1.00 85.69 91 SER A CA 1
ATOM 724 C C . SER A 1 91 ? 42.432 19.808 -48.653 1.00 85.69 91 SER A C 1
ATOM 726 O O . SER A 1 91 ? 43.429 20.461 -48.335 1.00 85.69 91 SER A O 1
ATOM 728 N N . PRO A 1 92 ? 41.661 20.183 -49.697 1.00 87.25 92 PRO A N 1
ATOM 729 C CA . PRO A 1 92 ? 41.985 21.342 -50.537 1.00 87.25 92 PRO A CA 1
ATOM 730 C C . PRO A 1 92 ? 41.502 22.697 -49.983 1.00 87.25 92 PRO A C 1
ATOM 732 O O . PRO A 1 92 ? 41.861 23.730 -50.538 1.00 87.25 92 PRO A O 1
ATOM 735 N N . LEU A 1 93 ? 40.691 22.722 -48.917 1.00 88.62 93 LEU A N 1
ATOM 736 C CA . LEU A 1 93 ? 40.032 23.944 -48.432 1.00 88.62 93 LEU A CA 1
ATOM 737 C C . LEU A 1 93 ? 40.918 24.797 -47.511 1.00 88.62 93 LEU A C 1
ATOM 739 O O . LEU A 1 93 ? 41.678 24.276 -46.693 1.00 88.62 93 LEU A O 1
ATOM 743 N N . THR A 1 94 ? 40.753 26.118 -47.549 1.00 89.50 94 THR A N 1
ATOM 744 C CA . THR A 1 94 ? 41.400 27.044 -46.602 1.00 89.50 94 THR A CA 1
ATOM 745 C C . THR A 1 94 ? 40.747 27.000 -45.215 1.00 89.50 94 THR A C 1
ATOM 747 O O . THR A 1 94 ? 39.669 26.433 -45.027 1.00 89.50 94 THR A O 1
ATOM 750 N N . VAL A 1 95 ? 41.375 27.614 -44.205 1.00 86.75 95 VAL A N 1
ATOM 751 C CA . VAL A 1 95 ? 40.795 27.685 -42.850 1.00 86.75 95 VAL A CA 1
ATOM 752 C C . VAL A 1 95 ? 39.458 28.436 -42.861 1.00 86.75 95 VAL A C 1
ATOM 754 O O . VAL A 1 95 ? 38.528 28.010 -42.174 1.00 86.75 95 VAL A O 1
ATOM 757 N N . THR A 1 96 ? 39.334 29.513 -43.641 1.00 89.19 96 THR A N 1
ATOM 758 C CA . THR A 1 96 ? 38.081 30.279 -43.788 1.00 89.19 96 THR A CA 1
ATOM 759 C C . THR A 1 96 ? 36.970 29.444 -44.424 1.00 89.19 96 THR A C 1
ATOM 761 O O . THR A 1 96 ? 35.862 29.398 -43.885 1.00 89.19 96 THR A O 1
ATOM 764 N N . GLN A 1 97 ? 37.276 28.676 -45.473 1.00 89.56 97 GLN A N 1
ATOM 765 C CA . GLN A 1 97 ? 36.315 27.761 -46.100 1.00 89.56 97 GLN A CA 1
ATOM 766 C C . GLN A 1 97 ? 35.873 26.645 -45.146 1.00 89.56 97 GLN A C 1
ATOM 768 O O . GLN A 1 97 ? 34.674 26.433 -44.988 1.00 89.56 97 GLN A O 1
ATOM 773 N N . ILE A 1 98 ? 36.787 25.977 -44.423 1.00 87.94 98 ILE A N 1
ATOM 774 C CA . ILE A 1 98 ? 36.378 24.944 -43.446 1.00 87.94 98 ILE A CA 1
ATOM 775 C C . ILE A 1 98 ? 35.538 25.549 -42.318 1.00 87.94 98 ILE A C 1
ATOM 777 O O . ILE A 1 98 ? 34.615 24.900 -41.835 1.00 87.94 98 ILE A O 1
ATOM 781 N N . LYS A 1 99 ? 35.833 26.776 -41.864 1.00 89.62 99 LYS A N 1
ATOM 782 C CA . LYS A 1 99 ? 34.995 27.456 -40.862 1.00 89.62 99 LYS A CA 1
ATOM 783 C C . LYS A 1 99 ? 33.576 27.674 -41.387 1.00 89.62 99 LYS A C 1
ATOM 785 O O . LYS A 1 99 ? 32.635 27.479 -40.626 1.00 89.62 99 LYS A O 1
ATOM 790 N N . LYS A 1 100 ? 33.412 28.006 -42.669 1.00 89.50 100 LYS A N 1
ATOM 791 C CA . LYS A 1 100 ? 32.093 28.134 -43.302 1.00 89.50 100 LYS A CA 1
ATOM 792 C C . LYS A 1 100 ? 31.393 26.782 -43.479 1.00 89.50 100 LYS A C 1
ATOM 794 O O . LYS A 1 100 ? 30.223 26.675 -43.134 1.00 89.50 100 LYS A O 1
ATOM 799 N N . VAL A 1 101 ? 32.110 25.730 -43.891 1.00 89.06 101 VAL A N 1
ATOM 800 C CA . VAL A 1 101 ? 31.589 24.343 -43.889 1.00 89.06 101 VAL A CA 1
ATOM 801 C C . VAL A 1 101 ? 31.147 23.938 -42.485 1.00 89.06 101 VAL A C 1
ATOM 803 O O . VAL A 1 101 ? 30.085 23.355 -42.313 1.00 89.06 101 VAL A O 1
ATOM 806 N N . ARG A 1 102 ? 31.919 24.292 -41.454 1.00 89.12 102 ARG A N 1
ATOM 807 C CA . ARG A 1 102 ? 31.567 24.025 -40.059 1.00 89.12 102 ARG A CA 1
ATOM 808 C C . ARG A 1 102 ? 30.276 24.730 -39.644 1.00 89.12 102 ARG A C 1
ATOM 810 O O . ARG A 1 102 ? 29.498 24.105 -38.941 1.00 89.12 102 ARG A O 1
ATOM 817 N N . LEU A 1 103 ? 30.036 25.969 -40.077 1.00 89.62 103 LEU A N 1
ATOM 818 C CA . LEU A 1 103 ? 28.760 26.651 -39.823 1.00 89.62 103 LEU A CA 1
ATOM 819 C C . LEU A 1 103 ? 27.587 25.899 -40.470 1.00 89.62 103 LEU A C 1
ATOM 821 O O . LEU A 1 103 ? 26.589 25.660 -39.801 1.00 89.62 103 LEU A O 1
ATOM 825 N N . LEU A 1 104 ? 27.740 25.430 -41.715 1.00 88.50 104 LEU A N 1
ATOM 826 C CA . LEU A 1 104 ? 26.729 24.589 -42.375 1.00 88.50 104 LEU A CA 1
ATOM 827 C C . LEU A 1 104 ? 26.513 23.254 -41.642 1.00 88.50 104 LEU A C 1
ATOM 829 O O . LEU A 1 104 ? 25.384 22.784 -41.529 1.00 88.50 104 LEU A O 1
ATOM 833 N N . VAL A 1 105 ? 27.584 22.646 -41.121 1.00 86.69 105 VAL A N 1
ATOM 834 C CA . VAL A 1 105 ? 27.504 21.433 -40.292 1.00 86.69 105 VAL A CA 1
ATOM 835 C C . VAL A 1 105 ? 26.800 21.722 -38.968 1.00 86.69 105 VAL A C 1
ATOM 837 O O . VAL A 1 105 ? 25.989 20.906 -38.550 1.00 86.69 105 VAL A O 1
ATOM 840 N N . ASP A 1 106 ? 27.079 22.847 -38.309 1.00 87.75 106 ASP A N 1
ATOM 841 C CA . ASP A 1 106 ? 26.421 23.230 -37.057 1.00 87.75 106 ASP A CA 1
ATOM 842 C C . ASP A 1 106 ? 24.909 23.470 -37.289 1.00 87.75 106 ASP A C 1
ATOM 844 O O . ASP A 1 106 ? 24.096 22.911 -36.554 1.00 87.75 106 ASP A O 1
ATOM 848 N N . GLU A 1 107 ? 24.509 24.152 -38.370 1.00 87.44 107 GLU A N 1
ATOM 849 C CA . GLU A 1 107 ? 23.092 24.295 -38.762 1.00 87.44 107 GLU A CA 1
ATOM 850 C C . GLU A 1 107 ? 22.422 22.949 -39.096 1.00 87.44 107 GLU A C 1
ATOM 852 O O . GLU A 1 107 ? 21.262 22.705 -38.750 1.00 87.44 107 GLU A O 1
ATOM 857 N N . ALA A 1 108 ? 23.134 22.054 -39.788 1.00 86.31 108 ALA A N 1
ATOM 858 C CA . ALA A 1 108 ? 22.632 20.720 -40.103 1.00 86.31 108 ALA A CA 1
ATOM 859 C C . ALA A 1 108 ? 22.511 19.841 -38.851 1.00 86.31 108 ALA A C 1
ATOM 861 O O . ALA A 1 108 ? 21.559 19.072 -38.748 1.00 86.31 108 ALA A O 1
ATOM 862 N N . VAL A 1 109 ? 23.430 19.977 -37.888 1.00 86.25 109 VAL A N 1
ATOM 863 C CA . VAL A 1 109 ? 23.368 19.314 -36.578 1.00 86.25 109 VAL A CA 1
ATOM 864 C C . VAL A 1 109 ? 22.152 19.796 -35.795 1.00 86.25 109 VAL A C 1
ATOM 866 O O . VAL A 1 109 ? 21.419 18.956 -35.289 1.00 86.25 109 VAL A O 1
ATOM 869 N N . GLU A 1 110 ? 21.872 21.101 -35.753 1.00 86.94 110 GLU A N 1
ATOM 870 C CA . GLU A 1 110 ? 20.672 21.626 -35.082 1.00 86.94 110 GLU A CA 1
ATOM 871 C C . GLU A 1 110 ? 19.378 21.080 -35.708 1.00 86.94 110 GLU A C 1
ATOM 873 O O . GLU A 1 110 ? 18.485 20.609 -35.000 1.00 86.94 110 GLU A O 1
ATOM 878 N N . LYS A 1 111 ? 19.283 21.065 -37.045 1.00 86.25 111 LYS A N 1
ATOM 879 C CA . LYS A 1 111 ? 18.135 20.469 -37.757 1.00 86.25 111 LYS A CA 1
ATOM 880 C C . LYS A 1 111 ? 18.021 18.963 -37.508 1.00 86.25 111 LYS A C 1
ATOM 882 O O . LYS A 1 111 ? 16.914 18.460 -37.302 1.00 86.25 111 LYS A O 1
ATOM 887 N N . ALA A 1 112 ? 19.147 18.252 -37.520 1.00 86.81 112 ALA A N 1
ATOM 888 C CA . ALA A 1 112 ? 19.211 16.826 -37.227 1.00 86.81 112 ALA A CA 1
ATOM 889 C C . ALA A 1 112 ? 18.806 16.533 -35.776 1.00 86.81 112 ALA A C 1
ATOM 891 O O . ALA A 1 112 ? 18.097 15.561 -35.546 1.00 86.81 112 ALA A O 1
ATOM 892 N N . ASP A 1 113 ? 19.169 17.384 -34.813 1.00 87.75 113 ASP A N 1
ATOM 893 C CA . ASP A 1 113 ? 18.801 17.232 -33.403 1.00 87.75 113 ASP A CA 1
ATOM 894 C C . ASP A 1 113 ? 17.291 17.369 -33.179 1.00 87.75 113 ASP A C 1
ATOM 896 O O . ASP A 1 113 ? 16.716 16.579 -32.431 1.00 87.75 113 ASP A O 1
ATOM 900 N N . VAL A 1 114 ? 16.616 18.290 -33.876 1.00 89.69 114 VAL A N 1
ATOM 901 C CA . VAL A 1 114 ? 15.144 18.390 -33.830 1.00 89.69 114 VAL A CA 1
ATOM 902 C C . VAL A 1 114 ? 14.487 17.098 -34.330 1.00 89.69 114 VAL A C 1
ATOM 904 O O . VAL A 1 114 ? 13.579 16.575 -33.679 1.00 89.69 114 VAL A O 1
ATOM 907 N N . GLN A 1 115 ? 14.956 16.550 -35.458 1.00 90.00 115 GLN A N 1
ATOM 908 C CA . GLN A 1 115 ? 14.444 15.272 -35.974 1.00 90.00 115 GLN A CA 1
ATOM 909 C C . GLN A 1 115 ? 14.789 14.106 -35.048 1.00 90.00 115 GLN A C 1
ATOM 911 O O . GLN A 1 115 ? 13.950 13.239 -34.813 1.00 90.00 115 GLN A O 1
ATOM 916 N N . ARG A 1 116 ? 15.989 14.112 -34.465 1.00 90.69 116 ARG A N 1
ATOM 917 C CA . ARG A 1 116 ? 16.458 13.106 -33.515 1.00 90.69 116 ARG A CA 1
ATOM 918 C C . ARG A 1 116 ? 15.556 13.047 -32.289 1.00 90.69 116 ARG A C 1
ATOM 920 O O . ARG A 1 116 ? 15.081 11.968 -31.966 1.00 90.69 116 ARG A O 1
ATOM 927 N N . ILE A 1 117 ? 15.255 14.185 -31.662 1.00 92.06 117 ILE A N 1
ATOM 928 C CA . ILE A 1 117 ? 14.363 14.263 -30.491 1.00 92.06 117 ILE A CA 1
ATOM 929 C C . ILE A 1 117 ? 12.961 13.749 -30.841 1.00 92.06 117 ILE A C 1
ATOM 931 O O . ILE A 1 117 ? 12.387 12.960 -30.090 1.00 92.06 117 ILE A O 1
ATOM 935 N N . LYS A 1 118 ? 12.423 14.146 -32.002 1.00 93.75 118 LYS A N 1
ATOM 936 C CA . LYS A 1 118 ? 11.114 13.676 -32.475 1.00 93.75 118 LYS A CA 1
ATOM 937 C C . LYS A 1 118 ? 11.093 12.156 -32.678 1.00 93.75 118 LYS A C 1
ATOM 939 O O . LYS A 1 118 ? 10.187 11.492 -32.184 1.00 93.75 118 LYS A O 1
ATOM 944 N N . LEU A 1 119 ? 12.090 11.609 -33.374 1.00 93.75 119 LEU A N 1
ATOM 945 C CA . LEU A 1 119 ? 12.199 10.173 -33.644 1.00 93.75 119 LEU A CA 1
ATOM 946 C C . LEU A 1 119 ? 12.515 9.367 -32.378 1.00 93.75 119 LEU A C 1
ATOM 948 O O . LEU A 1 119 ? 12.086 8.225 -32.275 1.00 93.75 119 LEU A O 1
ATOM 952 N N . GLU A 1 120 ? 13.227 9.934 -31.398 1.00 93.25 120 GLU A N 1
ATOM 953 C CA . GLU A 1 120 ? 13.415 9.308 -30.081 1.00 93.25 120 GLU A CA 1
ATOM 954 C C . GLU A 1 120 ? 12.091 9.159 -29.344 1.00 93.25 120 GLU A C 1
ATOM 956 O O . GLU A 1 120 ? 11.825 8.076 -28.822 1.00 93.25 120 GLU A O 1
ATOM 961 N N . ALA A 1 121 ? 11.269 10.212 -29.332 1.00 93.06 121 ALA A N 1
ATOM 962 C CA . ALA A 1 121 ? 9.943 10.180 -28.728 1.00 93.06 121 ALA A CA 1
ATOM 963 C C . ALA A 1 121 ? 9.043 9.156 -29.432 1.00 93.06 121 ALA A C 1
ATOM 965 O O . ALA A 1 121 ? 8.514 8.264 -28.778 1.00 93.06 121 ALA A O 1
ATOM 966 N N . GLU A 1 122 ? 8.965 9.200 -30.764 1.00 94.50 122 GLU A N 1
ATOM 967 C CA . GLU A 1 122 ? 8.163 8.260 -31.555 1.00 94.50 122 GLU A CA 1
ATOM 968 C C . GLU A 1 122 ? 8.636 6.802 -31.385 1.00 94.50 122 GLU A C 1
ATOM 970 O O . GLU A 1 122 ? 7.838 5.902 -31.123 1.00 94.50 122 GLU A O 1
ATOM 975 N N . ARG A 1 123 ? 9.952 6.552 -31.446 1.00 95.19 123 ARG A N 1
ATOM 976 C CA . ARG A 1 123 ? 10.530 5.223 -31.185 1.00 95.19 123 ARG A CA 1
ATOM 977 C C . ARG A 1 123 ? 10.180 4.736 -29.780 1.00 95.19 123 ARG A C 1
ATOM 979 O O . ARG A 1 123 ? 9.896 3.554 -29.599 1.00 95.19 123 ARG A O 1
ATOM 986 N N . PHE A 1 124 ? 10.222 5.622 -28.788 1.00 93.44 124 PHE A N 1
ATOM 987 C CA . PHE A 1 124 ? 9.881 5.293 -27.407 1.00 93.44 124 PHE A CA 1
ATOM 988 C C . PHE A 1 124 ? 8.378 5.026 -27.224 1.00 93.44 124 PHE A C 1
ATOM 990 O O . PHE A 1 124 ? 8.015 4.120 -26.473 1.00 93.44 124 PHE A O 1
ATOM 997 N N . ASP A 1 125 ? 7.512 5.749 -27.937 1.00 92.19 125 ASP A N 1
ATOM 998 C CA . ASP A 1 125 ? 6.063 5.522 -27.964 1.00 92.19 125 ASP A CA 1
ATOM 999 C C . ASP A 1 125 ? 5.722 4.122 -28.465 1.00 92.19 125 ASP A C 1
ATOM 1001 O O . ASP A 1 125 ? 4.915 3.436 -27.845 1.00 92.19 125 ASP A O 1
ATOM 1005 N N . TYR A 1 126 ? 6.386 3.651 -29.521 1.00 94.94 126 TYR A N 1
ATOM 1006 C CA . TYR A 1 126 ? 6.204 2.274 -29.983 1.00 94.94 126 TYR A CA 1
ATOM 1007 C C . TYR A 1 126 ? 6.817 1.257 -29.019 1.00 94.94 126 TYR A C 1
ATOM 1009 O O . TYR A 1 126 ? 6.186 0.251 -28.705 1.00 94.94 126 TYR A O 1
ATOM 1017 N N . LEU A 1 127 ? 8.029 1.517 -28.518 1.00 94.88 127 LEU A N 1
ATOM 1018 C CA . LEU A 1 127 ? 8.748 0.579 -27.654 1.00 94.88 127 LEU A CA 1
ATOM 1019 C C . LEU A 1 127 ? 8.024 0.312 -26.328 1.00 94.88 127 LEU A C 1
ATOM 1021 O O . LEU A 1 127 ? 8.084 -0.811 -25.833 1.00 94.88 127 LEU A O 1
ATOM 1025 N N . ARG A 1 128 ? 7.342 1.308 -25.744 1.00 91.44 128 ARG A N 1
ATOM 1026 C CA . ARG A 1 128 ? 6.658 1.138 -24.447 1.00 91.44 128 ARG A CA 1
ATOM 1027 C C . ARG A 1 128 ? 5.483 0.151 -24.500 1.00 91.44 128 ARG A C 1
ATOM 1029 O O . ARG A 1 128 ? 5.126 -0.397 -23.461 1.00 91.44 128 ARG A O 1
ATOM 1036 N N . GLU A 1 129 ? 4.889 -0.037 -25.681 1.00 92.75 129 GLU A N 1
ATOM 1037 C CA . GLU A 1 129 ? 3.713 -0.891 -25.910 1.00 92.75 129 GLU A CA 1
ATOM 1038 C C . GLU A 1 129 ? 4.082 -2.307 -26.388 1.00 92.75 129 GLU A C 1
ATOM 1040 O O . GLU A 1 129 ? 3.210 -3.128 -26.685 1.00 92.75 129 GLU A O 1
ATOM 1045 N N . ILE A 1 130 ? 5.380 -2.617 -26.472 1.00 96.06 130 ILE A N 1
ATOM 1046 C CA . ILE A 1 130 ? 5.877 -3.951 -26.814 1.00 96.06 130 ILE A CA 1
ATOM 1047 C C . ILE A 1 130 ? 6.216 -4.695 -25.524 1.00 96.06 130 ILE A C 1
ATOM 1049 O O . ILE A 1 130 ? 7.155 -4.335 -24.818 1.00 96.06 130 ILE A O 1
ATOM 1053 N N . GLY A 1 131 ? 5.452 -5.748 -25.231 1.00 95.81 131 GLY A N 1
ATOM 1054 C CA . GLY A 1 131 ? 5.623 -6.543 -24.018 1.00 95.81 131 GLY A CA 1
ATOM 1055 C C . GLY A 1 131 ? 6.924 -7.348 -23.979 1.00 95.81 131 GLY A C 1
ATOM 1056 O O . GLY A 1 131 ? 7.565 -7.613 -24.994 1.00 95.81 131 GLY A O 1
ATOM 1057 N N . ASN A 1 132 ? 7.287 -7.782 -22.776 1.00 97.44 132 ASN A N 1
ATOM 1058 C CA . ASN A 1 132 ? 8.478 -8.565 -22.482 1.00 97.44 132 ASN A CA 1
ATOM 1059 C C . ASN A 1 132 ? 8.481 -9.927 -23.205 1.00 97.44 132 ASN A C 1
ATOM 1061 O O . ASN A 1 132 ? 7.442 -10.430 -23.650 1.00 97.44 132 ASN A O 1
ATOM 1065 N N . LEU A 1 133 ? 9.640 -10.579 -23.255 1.00 96.88 133 LEU A N 1
ATOM 1066 C CA . LEU A 1 133 ? 9.772 -11.944 -23.759 1.00 96.88 133 LEU A CA 1
ATOM 1067 C C . LEU A 1 133 ? 8.933 -12.910 -22.906 1.00 96.88 133 LEU A C 1
ATOM 1069 O O . LEU A 1 133 ? 8.885 -12.783 -21.683 1.00 96.88 133 LEU A O 1
ATOM 1073 N N . LEU A 1 134 ? 8.271 -13.878 -23.540 1.00 98.25 134 LEU A N 1
ATOM 1074 C CA . LEU A 1 134 ? 7.459 -14.883 -22.846 1.00 98.25 134 LEU A CA 1
ATOM 1075 C C . LEU A 1 134 ? 8.307 -16.080 -22.412 1.00 98.25 134 LEU A C 1
ATOM 1077 O O . LEU A 1 134 ? 9.111 -16.590 -23.195 1.00 98.25 134 LEU A O 1
ATOM 1081 N N . HIS A 1 135 ? 8.076 -16.580 -21.199 1.00 98.56 135 HIS A N 1
ATOM 1082 C CA . HIS A 1 135 ? 8.636 -17.865 -20.788 1.00 98.56 135 HIS A CA 1
ATOM 1083 C C . HIS A 1 135 ? 8.014 -19.013 -21.615 1.00 98.56 135 HIS A C 1
ATOM 1085 O O . HIS A 1 135 ? 6.806 -18.987 -21.864 1.00 98.56 135 HIS A O 1
ATOM 1091 N N . PRO A 1 136 ? 8.769 -20.068 -21.990 1.00 97.94 136 PRO A N 1
ATOM 1092 C CA . PRO A 1 136 ? 8.253 -21.157 -22.832 1.00 97.94 136 PRO A CA 1
ATOM 1093 C C . PRO A 1 136 ? 7.041 -21.915 -22.272 1.00 97.94 136 PRO A C 1
ATOM 1095 O O . PRO A 1 136 ? 6.343 -22.588 -23.021 1.00 97.94 136 PRO A O 1
ATOM 1098 N N . THR A 1 137 ? 6.796 -21.833 -20.961 1.00 98.12 137 THR A N 1
ATOM 1099 C CA . THR A 1 137 ? 5.682 -22.528 -20.291 1.00 98.12 137 THR A CA 1
ATOM 1100 C C . THR A 1 137 ? 4.408 -21.690 -20.173 1.00 98.12 137 THR A C 1
ATOM 1102 O O . THR A 1 137 ? 3.481 -22.124 -19.490 1.00 98.12 137 THR A O 1
ATOM 1105 N N . VAL A 1 138 ? 4.371 -20.466 -20.705 1.00 98.56 138 VAL A N 1
ATOM 1106 C CA . VAL A 1 138 ? 3.155 -19.638 -20.677 1.00 98.56 138 VAL A CA 1
ATOM 1107 C C . VAL A 1 138 ? 2.134 -20.223 -21.663 1.00 98.56 138 VAL A C 1
ATOM 1109 O O . VAL A 1 138 ? 2.502 -20.466 -22.817 1.00 98.56 138 VAL A O 1
ATOM 1112 N N . PRO A 1 139 ? 0.873 -20.458 -21.256 1.00 98.12 139 PRO A N 1
ATOM 1113 C CA . PRO A 1 139 ? -0.160 -20.909 -22.179 1.00 98.12 139 PRO A CA 1
ATOM 1114 C C . PRO A 1 139 ? -0.496 -19.796 -23.179 1.00 98.12 139 PRO A C 1
ATOM 1116 O O . PRO A 1 139 ? -0.734 -18.650 -22.800 1.00 98.12 139 PRO A O 1
ATOM 1119 N N . ILE A 1 140 ? -0.481 -20.120 -24.474 1.00 98.50 140 ILE A N 1
ATOM 1120 C CA . ILE A 1 140 ? -0.728 -19.139 -25.535 1.00 98.50 140 ILE A CA 1
ATOM 1121 C C . ILE A 1 140 ? -2.225 -19.077 -25.831 1.00 98.50 140 ILE A C 1
ATOM 1123 O O . ILE A 1 140 ? -2.734 -19.881 -26.608 1.00 98.50 140 ILE A O 1
ATOM 1127 N N . SER A 1 141 ? -2.915 -18.127 -25.204 1.00 98.19 141 SER A N 1
ATOM 1128 C CA . SER A 1 141 ? -4.335 -17.845 -25.427 1.00 98.19 141 SER A CA 1
ATOM 1129 C C . SER A 1 141 ? -4.683 -16.408 -25.015 1.00 98.19 141 SER A C 1
ATOM 1131 O O . SER A 1 141 ? -3.884 -15.715 -24.378 1.00 98.19 141 SER A O 1
ATOM 1133 N N . ASN A 1 142 ? -5.870 -15.961 -25.417 1.00 97.25 142 ASN A N 1
ATOM 1134 C CA . ASN A 1 142 ? -6.480 -14.696 -25.018 1.00 97.25 142 ASN A CA 1
ATOM 1135 C C . ASN A 1 142 ? -7.752 -14.897 -24.171 1.00 97.25 142 ASN A C 1
ATOM 1137 O O . ASN A 1 142 ? -8.427 -13.918 -23.866 1.00 97.25 142 ASN A O 1
ATOM 1141 N N . ASP A 1 143 ? -8.099 -16.144 -23.833 1.00 96.44 143 ASP A N 1
ATOM 1142 C CA . ASP A 1 143 ? -9.255 -16.495 -23.003 1.00 96.44 143 ASP A CA 1
ATOM 1143 C C . ASP A 1 143 ? -8.776 -17.029 -21.643 1.00 96.44 143 ASP A C 1
ATOM 1145 O O . ASP A 1 143 ? -8.217 -18.123 -21.547 1.00 96.44 143 ASP A O 1
ATOM 1149 N N . GLU A 1 144 ? -8.949 -16.224 -20.592 1.00 95.75 144 GLU A N 1
ATOM 1150 C CA . GLU A 1 144 ? -8.540 -16.592 -19.232 1.00 95.75 144 GLU A CA 1
ATOM 1151 C C . GLU A 1 144 ? -9.413 -17.704 -18.641 1.00 95.75 144 GLU A C 1
ATOM 1153 O O . GLU A 1 144 ? -8.891 -18.598 -17.981 1.00 95.75 144 GLU A O 1
ATOM 1158 N N . ASP A 1 145 ? -10.727 -17.681 -18.873 1.00 91.12 145 ASP A N 1
ATOM 1159 C CA . ASP A 1 145 ? -11.657 -18.618 -18.235 1.00 91.12 145 ASP A CA 1
ATOM 1160 C C . ASP A 1 145 ? -11.518 -20.033 -18.816 1.00 91.12 145 ASP A C 1
ATOM 1162 O O . ASP A 1 145 ? -11.662 -21.023 -18.090 1.00 91.12 145 ASP A O 1
ATOM 1166 N N . ALA A 1 146 ? -11.229 -20.134 -20.118 1.00 93.19 146 ALA A N 1
ATOM 1167 C CA . ALA A 1 146 ? -11.089 -21.409 -20.815 1.00 93.19 146 ALA A CA 1
ATOM 1168 C C . ALA A 1 146 ? -9.681 -22.016 -20.713 1.00 93.19 146 ALA A C 1
ATOM 1170 O O . ALA A 1 146 ? -9.556 -23.227 -20.513 1.00 93.19 146 ALA A O 1
ATOM 1171 N N . ASP A 1 147 ? -8.632 -21.199 -20.860 1.00 96.94 147 ASP A N 1
ATOM 1172 C CA . ASP A 1 147 ? -7.288 -21.701 -21.181 1.00 96.94 147 ASP A CA 1
ATOM 1173 C C . ASP A 1 147 ? -6.231 -21.447 -20.095 1.00 96.94 147 ASP A C 1
ATOM 1175 O O . ASP A 1 147 ? -5.093 -21.921 -20.218 1.00 96.94 147 ASP A O 1
ATOM 1179 N N . ASN A 1 148 ? -6.574 -20.742 -19.009 1.00 97.44 148 ASN A N 1
ATOM 1180 C CA . ASN A 1 148 ? -5.685 -20.642 -17.855 1.00 97.44 148 ASN A CA 1
ATOM 1181 C C . ASN A 1 148 ? -5.399 -22.039 -17.280 1.00 97.44 148 ASN A C 1
ATOM 1183 O O . ASN A 1 148 ? -6.298 -22.808 -16.927 1.00 97.44 148 ASN A O 1
ATOM 1187 N N . LYS A 1 149 ? -4.114 -22.378 -17.147 1.00 98.06 149 LYS A N 1
ATOM 1188 C CA . LYS A 1 149 ? -3.700 -23.724 -16.744 1.00 98.06 149 LYS A CA 1
ATOM 1189 C C . LYS A 1 149 ? -3.576 -23.820 -15.228 1.00 98.06 149 LYS A C 1
ATOM 1191 O O . LYS A 1 149 ? -2.746 -23.141 -14.631 1.00 98.06 149 LYS A O 1
ATOM 1196 N N . VAL A 1 150 ? -4.331 -24.725 -14.606 1.00 98.44 150 VAL A N 1
ATOM 1197 C CA . VAL A 1 150 ? -4.139 -25.071 -13.189 1.00 98.44 150 VAL A CA 1
ATOM 1198 C C . VAL A 1 150 ? -2.856 -25.893 -13.041 1.00 98.44 150 VAL A C 1
ATOM 1200 O O . VAL A 1 150 ? -2.748 -26.992 -13.581 1.00 98.44 150 VAL A O 1
ATOM 1203 N N . GLU A 1 151 ? -1.879 -25.358 -12.315 1.00 98.25 151 GLU A N 1
ATOM 1204 C CA . GLU A 1 151 ? -0.596 -26.021 -12.057 1.00 98.25 151 GLU A CA 1
ATOM 1205 C C . GLU A 1 151 ? -0.644 -26.859 -10.772 1.00 98.25 151 GLU A C 1
ATOM 1207 O O . GLU A 1 151 ? -0.071 -27.946 -10.722 1.00 98.25 151 GLU A O 1
ATOM 1212 N N . ARG A 1 152 ? -1.313 -26.360 -9.721 1.00 98.31 152 ARG A N 1
ATOM 1213 C CA . ARG A 1 152 ? -1.397 -27.004 -8.395 1.00 98.31 152 ARG A CA 1
ATOM 1214 C C . ARG A 1 152 ? -2.728 -26.700 -7.707 1.00 98.31 152 ARG A C 1
ATOM 1216 O O . ARG A 1 152 ? -3.353 -25.684 -7.991 1.00 98.31 152 ARG A O 1
ATOM 1223 N N . THR A 1 153 ? -3.129 -27.551 -6.768 1.00 98.44 153 THR A N 1
ATOM 1224 C CA . THR A 1 153 ? -4.294 -27.353 -5.888 1.00 98.44 153 THR A CA 1
ATOM 1225 C C . THR A 1 153 ? -3.950 -27.773 -4.464 1.00 98.44 153 THR A C 1
ATOM 1227 O O . THR A 1 153 ? -3.228 -28.755 -4.280 1.00 98.44 153 THR A O 1
ATOM 1230 N N . TRP A 1 154 ? -4.497 -27.085 -3.465 1.00 98.69 154 TRP A N 1
ATOM 1231 C CA . TRP A 1 154 ? -4.327 -27.414 -2.050 1.00 98.69 154 TRP A CA 1
ATOM 1232 C C . TRP A 1 154 ? -5.636 -27.222 -1.270 1.00 98.69 154 TRP A C 1
ATOM 1234 O O . TRP A 1 154 ? -6.382 -26.277 -1.524 1.00 98.69 154 TRP A O 1
ATOM 1244 N N . GLY A 1 155 ? -5.895 -28.100 -0.297 1.00 97.50 155 GLY A N 1
ATOM 1245 C CA . GLY A 1 155 ? -7.112 -28.086 0.523 1.00 97.50 155 GLY A CA 1
ATOM 1246 C C . GLY A 1 155 ? -8.358 -28.631 -0.191 1.00 97.50 155 GLY A C 1
ATOM 1247 O O . GLY A 1 155 ? -8.283 -29.139 -1.310 1.00 97.50 155 GLY A O 1
ATOM 1248 N N . ASP A 1 156 ? -9.513 -28.545 0.477 1.00 95.06 156 ASP A N 1
ATOM 1249 C CA . ASP A 1 156 ? -10.808 -28.968 -0.071 1.00 95.06 156 ASP A CA 1
ATOM 1250 C C . ASP A 1 156 ? -11.557 -27.772 -0.677 1.00 95.06 156 ASP A C 1
ATOM 1252 O O . ASP A 1 156 ? -12.046 -26.894 0.033 1.00 95.06 156 ASP A O 1
ATOM 1256 N N . SER A 1 157 ? -11.640 -27.752 -2.007 1.00 95.25 157 SER A N 1
ATOM 1257 C CA . SER A 1 157 ? -12.340 -26.727 -2.793 1.00 95.25 157 SER A CA 1
ATOM 1258 C C . SER A 1 157 ? -13.729 -27.171 -3.269 1.00 95.25 157 SER A C 1
ATOM 1260 O O . SER A 1 157 ? -14.290 -26.588 -4.192 1.00 95.25 157 SER A O 1
ATOM 1262 N N . SER A 1 158 ? -14.295 -28.215 -2.654 1.00 93.38 158 SER A N 1
ATOM 1263 C CA . SER A 1 158 ? -15.658 -28.691 -2.927 1.00 93.38 158 SER A CA 1
ATOM 1264 C C . SER A 1 158 ? -16.669 -28.271 -1.857 1.00 93.38 158 SER A C 1
ATOM 1266 O O . SER A 1 158 ? -17.871 -28.212 -2.124 1.00 93.38 158 SER A O 1
ATOM 1268 N N . VAL A 1 159 ? -16.194 -27.944 -0.650 1.00 94.06 159 VAL A N 1
ATOM 1269 C CA . VAL A 1 159 ? -17.045 -27.544 0.477 1.00 94.06 159 VAL A CA 1
ATOM 1270 C C . VAL A 1 159 ? -17.709 -26.205 0.187 1.00 94.06 159 VAL A C 1
ATOM 1272 O O . VAL A 1 159 ? -17.034 -25.213 -0.075 1.00 94.06 159 VAL A O 1
ATOM 1275 N N . GLN A 1 160 ? -19.033 -26.159 0.312 1.00 95.69 160 GLN A N 1
ATOM 1276 C CA . GLN A 1 160 ? -19.800 -24.916 0.323 1.00 95.69 160 GLN A CA 1
ATOM 1277 C C . GLN A 1 160 ? -20.273 -24.586 1.739 1.00 95.69 160 GLN A C 1
ATOM 1279 O O . GLN A 1 160 ? -20.506 -25.478 2.558 1.00 95.69 160 GLN A O 1
ATOM 1284 N N . LYS A 1 161 ? -20.413 -23.294 2.035 1.00 94.50 161 LYS A N 1
ATOM 1285 C CA . LYS A 1 161 ? -20.862 -22.781 3.334 1.00 94.50 161 LYS A CA 1
ATOM 1286 C C . LYS A 1 161 ? -21.996 -21.772 3.161 1.00 94.50 161 LYS A C 1
ATOM 1288 O O . LYS A 1 161 ? -22.308 -21.351 2.056 1.00 94.50 161 LYS A O 1
ATOM 1293 N N . LYS A 1 162 ? -22.663 -21.439 4.268 1.00 94.25 162 LYS A N 1
ATOM 1294 C CA . LYS A 1 162 ? -23.969 -20.768 4.256 1.00 94.25 162 LYS A CA 1
ATOM 1295 C C . LYS A 1 162 ? -23.920 -19.314 3.786 1.00 94.25 162 LYS A C 1
ATOM 1297 O O . LYS A 1 162 ? -24.772 -18.917 2.998 1.00 94.25 162 LYS A O 1
ATOM 1302 N N . TYR A 1 163 ? -22.991 -18.523 4.314 1.00 93.25 163 TYR A N 1
ATOM 1303 C CA . TYR A 1 163 ? -22.941 -17.080 4.086 1.00 93.25 163 TYR A CA 1
ATOM 1304 C C . TYR A 1 163 ? -21.729 -16.692 3.247 1.00 93.25 163 TYR A C 1
ATOM 1306 O O . TYR A 1 163 ? -20.641 -17.250 3.410 1.00 93.25 163 TYR A O 1
ATOM 1314 N N . SER A 1 164 ? -21.916 -15.697 2.382 1.00 96.06 164 SER A N 1
ATOM 1315 C CA . SER A 1 164 ? -20.823 -15.045 1.663 1.00 96.06 164 SER A CA 1
ATOM 1316 C C . SER A 1 164 ? -20.112 -14.027 2.557 1.00 96.06 164 SER A C 1
ATOM 1318 O O . SER A 1 164 ? -20.684 -13.530 3.532 1.00 96.06 164 SER A O 1
ATOM 1320 N N . HIS A 1 165 ? -18.884 -13.647 2.204 1.00 95.12 165 HIS A N 1
ATOM 1321 C CA . HIS A 1 165 ? -18.148 -12.601 2.921 1.00 95.12 165 HIS A CA 1
ATOM 1322 C C . HIS A 1 165 ? -18.915 -11.270 2.998 1.00 95.12 165 HIS A C 1
ATOM 1324 O O . HIS A 1 165 ? -18.750 -10.547 3.974 1.00 95.12 165 HIS A O 1
ATOM 1330 N N . VAL A 1 166 ? -19.771 -10.955 2.016 1.00 93.31 166 VAL A N 1
ATOM 1331 C CA . VAL A 1 166 ? -20.581 -9.722 1.988 1.00 93.31 166 VAL A CA 1
ATOM 1332 C C . VAL A 1 166 ? -21.531 -9.644 3.181 1.00 93.31 166 VAL A C 1
ATOM 1334 O O . VAL A 1 166 ? -21.684 -8.577 3.771 1.00 93.31 166 VAL A O 1
ATOM 1337 N N . ASP A 1 167 ? -22.150 -10.764 3.549 1.00 89.44 167 ASP A N 1
ATOM 1338 C CA . ASP A 1 167 ? -23.049 -10.815 4.702 1.00 89.44 167 ASP A CA 1
ATOM 1339 C C . ASP A 1 167 ? -22.235 -10.893 5.998 1.00 89.44 167 ASP A C 1
ATOM 1341 O O . ASP A 1 167 ? -22.508 -10.177 6.961 1.00 89.44 167 ASP A O 1
ATOM 1345 N N . LEU A 1 168 ? -21.171 -11.702 6.003 1.00 90.38 168 LEU A N 1
ATOM 1346 C CA . LEU A 1 168 ? -20.350 -11.945 7.189 1.00 90.38 168 LEU A CA 1
ATOM 1347 C C . LEU A 1 168 ? -19.679 -10.676 7.726 1.00 90.38 168 LEU A C 1
ATOM 1349 O O . LEU A 1 168 ? -19.663 -10.493 8.942 1.00 90.38 168 LEU A O 1
ATOM 1353 N N . VAL A 1 169 ? -19.178 -9.780 6.863 1.00 91.69 169 VAL A N 1
ATOM 1354 C CA . VAL A 1 169 ? -18.574 -8.507 7.314 1.00 91.69 169 VAL A CA 1
ATOM 1355 C C . VAL A 1 169 ? -19.572 -7.616 8.063 1.00 91.69 169 VAL A C 1
ATOM 1357 O O . VAL A 1 169 ? -19.176 -6.890 8.974 1.00 91.69 169 VAL A O 1
ATOM 1360 N N . VAL A 1 170 ? -20.864 -7.696 7.722 1.00 88.88 170 VAL A N 1
ATOM 1361 C CA . VAL A 1 170 ? -21.944 -6.961 8.400 1.00 88.88 170 VAL A CA 1
ATOM 1362 C C . VAL A 1 170 ? -22.366 -7.679 9.680 1.00 88.88 170 VAL A C 1
ATOM 1364 O O . VAL A 1 170 ? -22.519 -7.041 10.718 1.00 88.88 170 VAL A O 1
ATOM 1367 N N . MET A 1 171 ? -22.511 -9.008 9.638 1.00 85.88 171 MET A N 1
ATOM 1368 C CA . MET A 1 171 ? -22.956 -9.817 10.782 1.00 85.88 171 MET A CA 1
ATOM 1369 C C . MET A 1 171 ? -22.026 -9.704 11.997 1.00 85.88 171 MET A C 1
ATOM 1371 O O . MET A 1 171 ? -22.490 -9.787 13.133 1.00 85.88 171 MET A O 1
ATOM 1375 N N . ILE A 1 172 ? -20.726 -9.488 11.771 1.00 84.81 172 ILE A N 1
ATOM 1376 C CA . ILE A 1 172 ? -19.734 -9.267 12.838 1.00 84.81 172 ILE A CA 1
ATOM 1377 C C . ILE A 1 172 ? -19.532 -7.787 13.193 1.00 84.81 172 ILE A C 1
ATOM 1379 O O . ILE A 1 172 ? -18.636 -7.474 13.973 1.00 84.81 172 ILE A O 1
ATOM 1383 N N . ASP A 1 173 ? -20.321 -6.882 12.603 1.00 86.00 173 ASP A N 1
ATOM 1384 C CA . ASP A 1 173 ? -20.180 -5.424 12.728 1.00 86.00 173 ASP A CA 1
ATOM 1385 C C . ASP A 1 173 ? -18.778 -4.909 12.385 1.00 86.00 173 ASP A C 1
ATOM 1387 O O . ASP A 1 173 ? -18.258 -3.979 12.998 1.00 86.00 173 ASP A O 1
ATOM 1391 N N . GLY A 1 174 ? -18.146 -5.548 11.402 1.00 89.75 174 GLY A N 1
ATOM 1392 C CA . GLY A 1 174 ? -16.784 -5.247 10.984 1.00 89.75 174 GLY A CA 1
ATOM 1393 C C . GLY A 1 174 ? -16.689 -4.189 9.889 1.00 89.75 174 GLY A C 1
ATOM 1394 O O . GLY A 1 174 ? -15.588 -3.768 9.551 1.00 89.75 174 GLY A O 1
ATOM 1395 N N . PHE A 1 175 ? -17.815 -3.773 9.309 1.00 92.94 175 PHE A N 1
ATOM 1396 C CA . PHE A 1 175 ? -17.862 -2.963 8.093 1.00 92.94 175 PHE A CA 1
ATOM 1397 C C . PHE A 1 175 ? -19.039 -1.983 8.107 1.00 92.94 175 PHE A C 1
ATOM 1399 O O . PHE A 1 175 ? -20.135 -2.329 8.545 1.00 92.94 175 PHE A O 1
ATOM 1406 N N . ASP A 1 176 ? -18.819 -0.774 7.587 1.00 94.25 176 ASP A N 1
ATOM 1407 C CA . ASP A 1 176 ? -19.874 0.200 7.289 1.00 94.25 176 ASP A CA 1
ATOM 1408 C C . ASP A 1 176 ? -19.622 0.864 5.924 1.00 94.25 176 ASP A C 1
ATOM 1410 O O . ASP A 1 176 ? -18.811 1.786 5.782 1.00 94.25 176 ASP A O 1
ATOM 1414 N N . GLY A 1 177 ? -20.292 0.339 4.896 1.00 91.81 177 GLY A N 1
ATOM 1415 C CA . GLY A 1 177 ? -20.195 0.837 3.523 1.00 91.81 177 GLY A CA 1
ATOM 1416 C C . GLY A 1 177 ? -21.120 2.013 3.224 1.00 91.81 177 GLY A C 1
ATOM 1417 O O . GLY A 1 177 ? -20.814 2.813 2.348 1.00 91.81 177 GLY A O 1
ATOM 1418 N N . GLU A 1 178 ? -22.235 2.160 3.944 1.00 90.81 178 GLU A N 1
ATOM 1419 C CA . GLU A 1 178 ? -23.178 3.261 3.705 1.00 90.81 178 GLU A CA 1
ATOM 1420 C C . GLU A 1 178 ? -22.568 4.592 4.143 1.00 90.81 178 GLU A C 1
ATOM 1422 O O . GLU A 1 178 ? -22.485 5.537 3.352 1.00 90.81 178 GLU A O 1
ATOM 1427 N N . ARG A 1 179 ? -22.041 4.651 5.372 1.00 92.44 179 ARG A N 1
ATOM 1428 C CA . ARG A 1 179 ? -21.319 5.834 5.866 1.00 92.44 179 ARG A CA 1
ATOM 1429 C C . ARG A 1 179 ? -20.004 6.032 5.124 1.00 92.44 179 ARG A C 1
ATOM 1431 O O . ARG A 1 179 ? -19.643 7.165 4.807 1.00 92.44 179 ARG A O 1
ATOM 1438 N N . GLY A 1 180 ? -19.325 4.940 4.774 1.00 93.06 180 GLY A N 1
ATOM 1439 C CA . GLY A 1 180 ? -18.133 4.973 3.926 1.00 93.06 180 GLY A CA 1
ATOM 1440 C C . GLY A 1 180 ? -18.396 5.638 2.574 1.00 93.06 180 GLY A C 1
ATOM 1441 O O . GLY A 1 180 ? -17.626 6.505 2.159 1.00 93.06 180 GLY A O 1
ATOM 1442 N N . ALA A 1 181 ? -19.523 5.322 1.933 1.00 91.12 181 ALA A N 1
ATOM 1443 C CA . ALA A 1 181 ? -19.911 5.915 0.659 1.00 91.12 181 ALA A CA 1
ATOM 1444 C C . ALA A 1 181 ? -20.264 7.402 0.770 1.00 91.12 181 ALA A C 1
ATOM 1446 O O . ALA A 1 181 ? -19.946 8.192 -0.125 1.00 91.12 181 ALA A O 1
ATOM 1447 N N . VAL A 1 182 ? -20.880 7.812 1.884 1.00 90.75 182 VAL A N 1
ATOM 1448 C CA . VAL A 1 182 ? -21.120 9.232 2.174 1.00 90.75 182 VAL A CA 1
ATOM 1449 C C . VAL A 1 182 ? -19.797 9.987 2.296 1.00 90.75 182 VAL A C 1
ATOM 1451 O O . VAL A 1 182 ? -19.666 11.076 1.735 1.00 90.75 182 VAL A O 1
ATOM 1454 N N . VAL A 1 183 ? -18.813 9.417 2.986 1.00 91.50 183 VAL A N 1
ATOM 1455 C CA . VAL A 1 183 ? -17.531 10.077 3.252 1.00 91.50 183 VAL A CA 1
ATOM 1456 C C . VAL A 1 183 ? -16.627 10.091 2.018 1.00 91.50 183 VAL A C 1
ATOM 1458 O O . VAL A 1 183 ? -16.191 11.163 1.607 1.00 91.50 183 VAL A O 1
ATOM 1461 N N . ALA A 1 184 ? -16.377 8.940 1.394 1.00 91.06 184 ALA A N 1
ATOM 1462 C CA . ALA A 1 184 ? -15.330 8.764 0.381 1.00 91.06 184 ALA A CA 1
ATOM 1463 C C . ALA A 1 184 ? -15.844 8.530 -1.051 1.00 91.06 184 ALA A C 1
ATOM 1465 O O . ALA A 1 184 ? -15.046 8.445 -1.988 1.00 91.06 184 ALA A O 1
ATOM 1466 N N . GLY A 1 185 ? -17.164 8.463 -1.250 1.00 88.44 185 GLY A N 1
ATOM 1467 C CA . GLY A 1 185 ? -17.785 8.104 -2.529 1.00 88.44 185 GLY A CA 1
ATOM 1468 C C . GLY A 1 185 ? -17.956 6.591 -2.707 1.00 88.44 185 GLY A C 1
ATOM 1469 O O . GLY A 1 185 ? -17.724 5.825 -1.777 1.00 88.44 185 GLY A O 1
ATOM 1470 N N . SER A 1 186 ? -18.392 6.156 -3.896 1.00 86.56 186 SER A N 1
ATOM 1471 C CA . SER A 1 186 ? -18.640 4.733 -4.210 1.00 86.56 186 SER A CA 1
ATOM 1472 C C . SER A 1 186 ? -17.501 3.823 -3.728 1.00 86.56 186 SER A C 1
ATOM 1474 O O . SER A 1 186 ? -16.338 4.210 -3.799 1.00 86.56 186 SER A O 1
ATOM 1476 N N . ARG A 1 187 ? -17.840 2.634 -3.208 1.00 88.94 187 ARG A N 1
ATOM 1477 C CA . ARG A 1 187 ? -16.907 1.649 -2.609 1.00 88.94 187 ARG A CA 1
ATOM 1478 C C . ARG A 1 187 ? -16.056 2.166 -1.434 1.00 88.94 187 ARG A C 1
ATOM 1480 O O . ARG A 1 187 ? -15.172 1.451 -0.964 1.00 88.94 187 ARG A O 1
ATOM 1487 N N . GLY A 1 188 ? -16.316 3.375 -0.935 1.00 91.31 188 GLY A N 1
ATOM 1488 C CA . GLY A 1 188 ? -15.777 3.859 0.330 1.00 91.31 188 GLY A CA 1
ATOM 1489 C C . GLY A 1 188 ? -16.308 3.033 1.499 1.00 91.31 188 GLY A C 1
ATOM 1490 O O . GLY A 1 188 ? -17.487 2.680 1.526 1.00 91.31 188 GLY A O 1
ATOM 1491 N N . TYR A 1 189 ? -15.452 2.731 2.473 1.00 95.44 189 TYR A N 1
ATOM 1492 C CA . TYR A 1 189 ? -15.818 1.898 3.616 1.00 95.44 189 TYR A CA 1
ATOM 1493 C C . TYR A 1 189 ? -15.123 2.338 4.898 1.00 95.44 189 TYR A C 1
ATOM 1495 O O . TYR A 1 189 ? -13.996 2.826 4.870 1.00 95.44 189 TYR A O 1
ATOM 1503 N N . PHE A 1 190 ? -15.785 2.101 6.027 1.00 96.38 190 PHE A N 1
ATOM 1504 C CA . PHE A 1 190 ? -15.127 2.024 7.326 1.00 96.38 190 PHE A CA 1
ATOM 1505 C C . PHE A 1 190 ? -14.967 0.558 7.723 1.00 96.38 190 PHE A C 1
ATOM 1507 O O . PHE A 1 190 ? -15.925 -0.215 7.622 1.00 96.38 190 PHE A O 1
ATOM 1514 N N . LEU A 1 191 ? -13.779 0.184 8.197 1.00 96.38 191 LEU A N 1
ATOM 1515 C CA . LEU A 1 191 ? -13.548 -1.105 8.853 1.00 96.38 191 LEU A CA 1
ATOM 1516 C C . LEU A 1 191 ? -13.627 -0.898 10.367 1.00 96.38 191 LEU A C 1
ATOM 1518 O O . LEU A 1 191 ? -13.103 0.088 10.885 1.00 96.38 191 LEU A O 1
ATOM 1522 N N . LYS A 1 192 ? -14.291 -1.802 11.085 1.00 92.38 192 LYS A N 1
ATOM 1523 C CA . LYS A 1 192 ? -14.659 -1.604 12.491 1.00 92.38 192 LYS A CA 1
ATOM 1524 C C . LYS A 1 192 ? -14.287 -2.792 13.364 1.00 92.38 192 LYS A C 1
ATOM 1526 O O . LYS A 1 192 ? -14.272 -3.939 12.912 1.00 92.38 192 LYS A O 1
ATOM 1531 N N . GLY A 1 193 ? -14.024 -2.495 14.633 1.00 91.00 193 GLY A N 1
ATOM 1532 C CA . GLY A 1 193 ? -13.917 -3.458 15.722 1.00 91.00 193 GLY A CA 1
ATOM 1533 C C . GLY A 1 193 ? -13.065 -4.682 15.370 1.00 91.00 193 GLY A C 1
ATOM 1534 O O . GLY A 1 193 ? -11.860 -4.536 15.149 1.00 91.00 193 GLY A O 1
ATOM 1535 N N . PRO A 1 194 ? -13.659 -5.888 15.308 1.00 89.75 194 PRO A N 1
ATOM 1536 C CA . PRO A 1 194 ? -12.911 -7.129 15.120 1.00 89.75 194 PRO A CA 1
ATOM 1537 C C . PRO A 1 194 ? -12.137 -7.191 13.797 1.00 89.75 194 PRO A C 1
ATOM 1539 O O . PRO A 1 194 ? -11.069 -7.801 13.763 1.00 89.75 194 PRO A O 1
ATOM 1542 N N . LEU A 1 195 ? -12.620 -6.557 12.721 1.00 95.44 195 LEU A N 1
ATOM 1543 C CA . LEU A 1 195 ? -11.912 -6.591 11.438 1.00 95.44 195 LEU A CA 1
ATOM 1544 C C . LEU A 1 195 ? -10.683 -5.682 11.407 1.00 95.44 195 LEU A C 1
ATOM 1546 O O . LEU A 1 195 ? -9.716 -6.027 10.738 1.00 95.44 195 LEU A O 1
ATOM 1550 N N . VAL A 1 196 ? -10.662 -4.594 12.185 1.00 96.31 196 VAL A N 1
ATOM 1551 C CA . VAL A 1 196 ? -9.447 -3.773 12.347 1.00 96.31 196 VAL A CA 1
ATOM 1552 C C . VAL A 1 196 ? -8.340 -4.601 13.000 1.00 96.31 196 VAL A C 1
ATOM 1554 O O . VAL A 1 196 ? -7.199 -4.593 12.546 1.00 96.31 196 VAL A O 1
ATOM 1557 N N . PHE A 1 197 ? -8.675 -5.384 14.029 1.00 95.50 197 PHE A N 1
ATOM 1558 C CA . PHE A 1 197 ? -7.704 -6.277 14.662 1.00 95.50 197 PHE A CA 1
ATOM 1559 C C . PHE A 1 197 ? -7.289 -7.444 13.765 1.00 95.50 197 PHE A C 1
ATOM 1561 O O . PHE A 1 197 ? -6.111 -7.794 13.749 1.00 95.50 197 PHE A O 1
ATOM 1568 N N . LEU A 1 198 ? -8.215 -8.022 12.995 1.00 96.69 198 LEU A N 1
ATOM 1569 C CA . LEU A 1 198 ? -7.881 -9.086 12.048 1.00 96.69 198 LEU A CA 1
ATOM 1570 C C . LEU A 1 198 ? -6.941 -8.590 10.938 1.00 96.69 198 LEU A C 1
ATOM 1572 O O . LEU A 1 198 ? -6.000 -9.295 10.573 1.00 96.69 198 LEU A O 1
ATOM 1576 N N . GLU A 1 199 ? -7.152 -7.375 10.431 1.00 98.00 199 GLU A N 1
ATOM 1577 C CA . GLU A 1 199 ? -6.248 -6.739 9.470 1.00 98.00 199 GLU A CA 1
ATOM 1578 C C . GLU A 1 199 ? -4.851 -6.533 10.067 1.00 98.00 199 GLU A C 1
ATOM 1580 O O . GLU A 1 199 ? -3.856 -6.947 9.469 1.00 98.00 199 GLU A O 1
ATOM 1585 N N . GLN A 1 200 ? -4.765 -5.994 11.286 1.00 97.56 200 GLN A N 1
ATOM 1586 C CA . GLN A 1 200 ? -3.491 -5.842 11.997 1.00 97.56 200 GLN A CA 1
ATOM 1587 C C . GLN A 1 200 ? -2.795 -7.187 12.254 1.00 97.56 200 GLN A C 1
ATOM 1589 O O . GLN A 1 200 ? -1.571 -7.288 12.119 1.00 97.56 200 GLN A O 1
ATOM 1594 N N . ALA A 1 201 ? -3.552 -8.243 12.559 1.00 97.19 201 ALA A N 1
ATOM 1595 C CA . ALA A 1 201 ? -3.017 -9.590 12.718 1.00 97.19 201 ALA A CA 1
ATOM 1596 C C . ALA A 1 201 ? -2.417 -10.132 11.412 1.00 97.19 201 ALA A C 1
ATOM 1598 O O . ALA A 1 201 ? -1.318 -10.689 11.426 1.00 97.19 201 ALA A O 1
ATOM 1599 N N . LEU A 1 202 ? -3.096 -9.927 10.280 1.00 98.56 202 LEU A N 1
ATOM 1600 C CA . LEU A 1 202 ? -2.606 -10.316 8.955 1.00 98.56 202 LEU A CA 1
ATOM 1601 C C . LEU A 1 202 ? -1.334 -9.559 8.559 1.00 98.56 202 LEU A C 1
ATOM 1603 O O . LEU A 1 202 ? -0.397 -10.185 8.058 1.00 98.56 202 LEU A O 1
ATOM 1607 N N . ILE A 1 203 ? -1.281 -8.246 8.810 1.00 98.38 203 ILE A N 1
ATOM 1608 C CA . ILE A 1 203 ? -0.103 -7.408 8.531 1.00 98.38 203 ILE A CA 1
ATOM 1609 C C . ILE A 1 203 ? 1.105 -7.917 9.315 1.00 98.38 203 ILE A C 1
ATOM 1611 O O . ILE A 1 203 ? 2.148 -8.227 8.731 1.00 98.38 203 ILE A O 1
ATOM 1615 N N . ASN A 1 204 ? 0.953 -8.084 10.629 1.00 97.25 204 ASN A N 1
ATOM 1616 C CA . ASN A 1 204 ? 2.038 -8.552 11.485 1.00 97.25 204 ASN A CA 1
ATOM 1617 C C . ASN A 1 204 ? 2.478 -9.978 11.135 1.00 97.25 204 ASN A C 1
ATOM 1619 O O . ASN A 1 204 ? 3.679 -10.251 11.080 1.00 97.25 204 ASN A O 1
ATOM 1623 N N . TYR A 1 205 ? 1.536 -10.884 10.865 1.00 98.00 205 TYR A N 1
ATOM 1624 C CA . TYR A 1 205 ? 1.869 -12.255 10.493 1.00 98.00 205 TYR A CA 1
ATOM 1625 C C . TYR A 1 205 ? 2.622 -12.320 9.156 1.00 98.00 205 TYR A C 1
ATOM 1627 O O . TYR A 1 205 ? 3.685 -12.942 9.084 1.00 98.00 205 TYR A O 1
ATOM 1635 N N . GLY A 1 206 ? 2.130 -11.625 8.123 1.00 97.94 206 GLY A N 1
ATOM 1636 C CA . GLY A 1 206 ? 2.761 -11.581 6.801 1.00 97.94 206 GLY A CA 1
ATOM 1637 C C . GLY A 1 206 ? 4.174 -10.996 6.840 1.00 97.94 206 GLY A C 1
ATOM 1638 O O . GLY A 1 206 ? 5.106 -11.596 6.300 1.00 97.94 206 GLY A O 1
ATOM 1639 N N . LEU A 1 207 ? 4.366 -9.876 7.548 1.00 97.31 207 LEU A N 1
ATOM 1640 C CA . LEU A 1 207 ? 5.686 -9.260 7.720 1.00 97.31 207 LEU A CA 1
ATOM 1641 C C . LEU A 1 207 ? 6.656 -10.171 8.478 1.00 97.31 207 LEU A C 1
ATOM 1643 O O . LEU A 1 207 ? 7.813 -10.302 8.077 1.00 97.31 207 LEU A O 1
ATOM 1647 N N . ARG A 1 208 ? 6.207 -10.833 9.553 1.00 95.75 208 ARG A N 1
ATOM 1648 C CA . ARG A 1 208 ? 7.060 -11.751 10.325 1.00 95.75 208 ARG A CA 1
ATOM 1649 C C . ARG A 1 208 ? 7.442 -12.996 9.526 1.00 95.75 208 ARG A C 1
ATOM 1651 O O . ARG A 1 208 ? 8.595 -13.420 9.610 1.00 95.75 208 ARG A O 1
ATOM 1658 N N . LEU A 1 209 ? 6.525 -13.551 8.729 1.00 96.56 209 LEU A N 1
ATOM 1659 C CA . LEU A 1 209 ? 6.819 -14.688 7.852 1.00 96.56 209 LEU A CA 1
ATOM 1660 C C . LEU A 1 209 ? 7.887 -14.314 6.818 1.00 96.56 209 LEU A C 1
ATOM 1662 O O . LEU A 1 209 ? 8.898 -15.007 6.706 1.00 96.56 209 LEU A O 1
ATOM 1666 N N . LEU A 1 210 ? 7.733 -13.179 6.134 1.00 97.44 210 LEU A N 1
ATOM 1667 C CA . LEU A 1 210 ? 8.728 -12.705 5.169 1.00 97.44 210 LEU A CA 1
ATOM 1668 C C . LEU A 1 210 ? 10.073 -12.377 5.828 1.00 97.44 210 LEU A C 1
ATOM 1670 O O . LEU A 1 210 ? 11.125 -12.784 5.334 1.00 97.44 210 LEU A O 1
ATOM 1674 N N . HIS A 1 211 ? 10.060 -11.724 6.988 1.00 94.81 211 HIS A N 1
ATOM 1675 C CA . HIS A 1 211 ? 11.279 -11.424 7.737 1.00 94.81 211 HIS A CA 1
ATOM 1676 C C . HIS A 1 211 ? 12.044 -12.690 8.160 1.00 94.81 211 HIS A C 1
ATOM 1678 O O . HIS A 1 211 ? 13.280 -12.718 8.104 1.00 94.81 211 HIS A O 1
ATOM 1684 N N . SER A 1 212 ? 11.328 -13.767 8.509 1.00 94.12 212 SER A N 1
ATOM 1685 C CA . SER A 1 212 ? 11.930 -15.080 8.791 1.00 94.12 212 SER A CA 1
ATOM 1686 C C . SER A 1 212 ? 12.599 -15.716 7.562 1.00 94.12 212 SER A C 1
ATOM 1688 O O . SER A 1 212 ? 13.546 -16.484 7.708 1.00 94.12 212 SER A O 1
ATOM 1690 N N . LYS A 1 213 ? 12.173 -15.325 6.353 1.00 95.62 213 LYS A N 1
ATOM 1691 C CA . LYS A 1 213 ? 12.745 -15.717 5.053 1.00 95.62 213 LYS A CA 1
ATOM 1692 C C . LYS A 1 213 ? 13.732 -14.682 4.494 1.00 95.62 213 LYS A C 1
ATOM 1694 O O . LYS A 1 213 ? 13.981 -14.638 3.290 1.00 95.62 213 LYS A O 1
ATOM 1699 N N . ASN A 1 214 ? 14.309 -13.858 5.373 1.00 94.06 214 ASN A N 1
ATOM 1700 C CA . ASN A 1 214 ? 15.319 -12.845 5.049 1.00 94.06 214 ASN A CA 1
ATOM 1701 C C . ASN A 1 214 ? 14.855 -11.757 4.071 1.00 94.06 214 ASN A C 1
ATOM 1703 O O . ASN A 1 214 ? 15.675 -11.170 3.372 1.00 94.06 214 ASN A O 1
ATOM 1707 N N . TYR A 1 215 ? 13.557 -11.456 4.048 1.00 96.44 215 TYR A N 1
ATOM 1708 C CA . TYR A 1 215 ? 13.070 -10.222 3.443 1.00 96.44 215 TYR A CA 1
ATOM 1709 C C . TYR A 1 215 ? 13.238 -9.064 4.424 1.00 96.44 215 TYR A C 1
ATOM 1711 O O . TYR A 1 215 ? 12.948 -9.198 5.616 1.00 96.44 215 TYR A O 1
ATOM 1719 N N . THR A 1 216 ? 13.657 -7.915 3.911 1.00 95.81 216 THR A N 1
ATOM 1720 C CA . THR A 1 216 ? 13.743 -6.667 4.667 1.00 95.81 216 THR A CA 1
ATOM 1721 C C . THR A 1 216 ? 12.403 -5.933 4.586 1.00 95.81 216 THR A C 1
ATOM 1723 O O . THR A 1 216 ? 11.998 -5.565 3.481 1.00 95.81 216 THR A O 1
ATOM 1726 N N . PRO A 1 217 ? 11.689 -5.707 5.705 1.00 95.69 217 PRO A N 1
ATOM 1727 C CA . PRO A 1 217 ? 10.484 -4.881 5.713 1.00 95.69 217 PRO A CA 1
ATOM 1728 C C . PRO A 1 217 ? 10.761 -3.473 5.191 1.00 95.69 217 PRO A C 1
ATOM 1730 O O . PRO A 1 217 ? 11.738 -2.841 5.601 1.00 95.69 217 PRO A O 1
ATOM 1733 N N . LEU A 1 218 ? 9.892 -2.979 4.313 1.00 95.50 218 LEU A N 1
ATOM 1734 C CA . LEU A 1 218 ? 10.016 -1.660 3.703 1.00 95.50 218 LEU A CA 1
ATOM 1735 C C . LEU A 1 218 ? 8.644 -0.979 3.633 1.00 95.50 218 LEU A C 1
ATOM 1737 O O . LEU A 1 218 ? 7.779 -1.391 2.864 1.00 95.50 218 LEU A O 1
ATOM 1741 N N . TYR A 1 219 ? 8.463 0.073 4.435 1.00 94.81 219 TYR A N 1
ATOM 1742 C CA . TYR A 1 219 ? 7.319 0.981 4.335 1.00 94.81 219 TYR A CA 1
ATOM 1743 C C . TYR A 1 219 ? 7.594 2.017 3.244 1.00 94.81 219 TYR A C 1
ATOM 1745 O O . TYR A 1 219 ? 8.626 2.692 3.271 1.00 94.81 219 TYR A O 1
ATOM 1753 N N . THR A 1 220 ? 6.708 2.114 2.255 1.00 95.25 220 THR A N 1
ATOM 1754 C CA . THR A 1 220 ? 6.943 2.923 1.050 1.00 95.25 220 THR A CA 1
ATOM 1755 C C . THR A 1 220 ? 6.136 4.222 1.058 1.00 95.25 220 THR A C 1
ATOM 1757 O O . THR A 1 220 ? 5.032 4.233 1.595 1.00 95.25 220 THR A O 1
ATOM 1760 N N . PRO A 1 221 ? 6.592 5.296 0.385 1.00 95.75 221 PRO A N 1
ATOM 1761 C CA . PRO A 1 221 ? 5.739 6.451 0.109 1.00 95.75 221 PRO A CA 1
ATOM 1762 C C . PRO A 1 221 ? 4.503 6.046 -0.704 1.00 95.75 221 PRO A C 1
ATOM 1764 O O . PRO A 1 221 ? 4.628 5.313 -1.685 1.00 95.75 221 PRO A O 1
ATOM 1767 N N . PHE A 1 222 ? 3.322 6.549 -0.342 1.00 96.62 222 PHE A N 1
ATOM 1768 C CA . PHE A 1 222 ? 2.058 6.183 -0.994 1.00 96.62 222 PHE A CA 1
ATOM 1769 C C . PHE A 1 222 ? 1.732 7.028 -2.218 1.00 96.62 222 PHE A C 1
ATOM 1771 O O . PHE A 1 222 ? 0.748 6.763 -2.902 1.00 96.62 222 PHE A O 1
ATOM 1778 N N . PHE A 1 223 ? 2.564 8.015 -2.541 1.00 95.44 223 PHE A N 1
ATOM 1779 C CA . PHE A 1 223 ? 2.511 8.717 -3.813 1.00 95.44 223 PHE A CA 1
ATOM 1780 C C . PHE A 1 223 ? 3.904 8.901 -4.410 1.00 95.44 223 PHE A C 1
ATOM 1782 O O . PHE A 1 223 ? 4.891 9.117 -3.708 1.00 95.44 223 PHE A O 1
ATOM 1789 N N . MET A 1 224 ? 3.976 8.863 -5.738 1.00 96.25 224 MET A N 1
ATOM 1790 C CA . MET A 1 224 ? 5.208 9.045 -6.502 1.00 96.25 224 MET A CA 1
ATOM 1791 C C . MET A 1 224 ? 5.083 10.233 -7.450 1.00 96.25 224 MET A C 1
ATOM 1793 O O . MET A 1 224 ? 4.008 10.525 -7.976 1.00 96.25 224 MET A O 1
ATOM 1797 N N . ARG A 1 225 ? 6.206 10.910 -7.710 1.00 94.75 225 ARG A N 1
ATOM 1798 C CA . ARG A 1 225 ? 6.277 11.954 -8.741 1.00 94.75 225 ARG A CA 1
ATOM 1799 C C . ARG A 1 225 ? 5.926 11.369 -10.108 1.00 94.75 225 ARG A C 1
ATOM 1801 O O . ARG A 1 225 ? 6.358 10.258 -10.426 1.00 94.75 225 ARG A O 1
ATOM 1808 N N . LYS A 1 226 ? 5.215 12.143 -10.934 1.00 93.00 226 LYS A N 1
ATOM 1809 C CA . LYS A 1 226 ? 4.800 11.754 -12.295 1.00 93.00 226 LYS A CA 1
ATOM 1810 C C . LYS A 1 226 ? 5.935 11.147 -13.120 1.00 93.00 226 LYS A C 1
ATOM 1812 O O . LYS A 1 226 ? 5.769 10.071 -13.682 1.00 93.00 226 LYS A O 1
ATOM 1817 N N . GLU A 1 227 ? 7.093 11.806 -13.138 1.00 92.38 227 GLU A N 1
ATOM 1818 C CA . GLU A 1 227 ? 8.261 11.370 -13.915 1.00 92.38 227 GLU A CA 1
ATOM 1819 C C . GLU A 1 227 ? 8.781 9.984 -13.506 1.00 92.38 227 GLU A C 1
ATOM 1821 O O . GLU A 1 227 ? 9.236 9.230 -14.360 1.00 92.38 227 GLU A O 1
ATOM 1826 N N . VAL A 1 228 ? 8.687 9.631 -12.218 1.00 95.06 228 VAL A N 1
ATOM 1827 C CA . VAL A 1 228 ? 9.147 8.337 -11.692 1.00 95.06 228 VAL A CA 1
ATOM 1828 C C . VAL A 1 228 ? 8.068 7.276 -11.891 1.00 95.06 228 VAL A C 1
ATOM 1830 O O . VAL A 1 228 ? 8.374 6.167 -12.320 1.00 95.06 228 VAL A O 1
ATOM 1833 N N . MET A 1 229 ? 6.797 7.625 -11.662 1.00 95.19 229 MET A N 1
ATOM 1834 C CA . MET A 1 229 ? 5.663 6.725 -11.898 1.00 95.19 229 MET A CA 1
ATOM 1835 C C . MET A 1 229 ? 5.619 6.249 -13.359 1.00 95.19 229 MET A C 1
ATOM 1837 O O . MET A 1 229 ? 5.403 5.071 -13.623 1.00 95.19 229 MET A O 1
ATOM 1841 N N . GLN A 1 230 ? 5.925 7.126 -14.321 1.00 92.50 230 GLN A N 1
ATOM 1842 C CA . GLN A 1 230 ? 6.005 6.780 -15.750 1.00 92.50 230 GLN A CA 1
ATOM 1843 C C . GLN A 1 230 ? 7.085 5.737 -16.089 1.00 92.50 230 GLN A C 1
ATOM 1845 O O . GLN A 1 230 ? 7.083 5.170 -17.185 1.00 92.50 230 GLN A O 1
ATOM 1850 N N . GLU A 1 231 ? 8.041 5.484 -15.193 1.00 94.12 231 GLU A N 1
ATOM 1851 C CA . GLU A 1 231 ? 9.070 4.464 -15.407 1.00 94.12 231 GLU A CA 1
ATOM 1852 C C . GLU A 1 231 ? 8.606 3.067 -14.994 1.00 94.12 231 GLU A C 1
ATOM 1854 O O . GLU A 1 231 ? 9.112 2.097 -15.567 1.00 94.12 231 GLU A O 1
ATOM 1859 N N . VAL A 1 232 ? 7.626 2.981 -14.084 1.00 93.44 232 VAL A N 1
ATOM 1860 C CA . VAL A 1 232 ? 7.130 1.746 -13.443 1.00 93.44 232 VAL A CA 1
ATOM 1861 C C . VAL A 1 232 ? 5.668 1.412 -13.759 1.00 93.44 232 VAL A C 1
ATOM 1863 O O . VAL A 1 232 ? 5.258 0.278 -13.539 1.00 93.44 232 VAL A O 1
ATOM 1866 N N . ALA A 1 233 ? 4.897 2.348 -14.316 1.00 89.75 233 ALA A N 1
ATOM 1867 C CA . ALA A 1 233 ? 3.512 2.147 -14.745 1.00 89.75 233 ALA A CA 1
ATOM 1868 C C . ALA A 1 233 ? 3.361 2.223 -16.276 1.00 89.75 233 ALA A C 1
ATOM 1870 O O . ALA A 1 233 ? 4.136 2.886 -16.972 1.00 89.75 233 ALA A O 1
ATOM 1871 N N . GLN A 1 234 ? 2.355 1.528 -16.806 1.00 84.12 234 GLN A N 1
ATOM 1872 C CA . GLN A 1 234 ? 1.930 1.601 -18.210 1.00 84.12 234 GLN A CA 1
ATOM 1873 C C . GLN A 1 234 ? 0.972 2.777 -18.427 1.00 84.12 234 GLN A C 1
ATOM 1875 O O . GLN A 1 234 ? 0.351 3.247 -17.478 1.00 84.12 234 GLN A O 1
ATOM 1880 N N . LEU A 1 235 ? 0.825 3.243 -19.673 1.00 77.56 235 LEU A N 1
ATOM 1881 C CA . LEU A 1 235 ? -0.056 4.377 -19.989 1.00 77.56 235 LEU A CA 1
ATOM 1882 C C . LEU A 1 235 ? -1.510 4.120 -19.580 1.00 77.56 235 LEU A C 1
ATOM 1884 O O . LEU A 1 235 ? 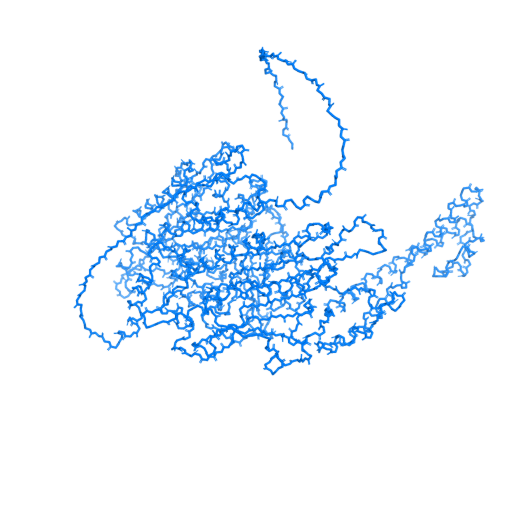-2.098 4.966 -18.919 1.00 77.56 235 LEU A O 1
ATOM 1888 N N . SER A 1 236 ? -2.048 2.936 -19.881 1.00 79.81 236 SER A N 1
ATOM 1889 C CA . SER A 1 236 ? -3.413 2.553 -19.493 1.00 79.81 236 SER A CA 1
ATOM 1890 C C . SER A 1 236 ? -3.650 2.625 -17.982 1.00 79.81 236 SER A C 1
ATOM 1892 O O . SER A 1 236 ? -4.737 2.980 -17.541 1.00 79.81 236 SER A O 1
ATOM 1894 N N . GLN A 1 237 ? -2.623 2.364 -17.165 1.00 81.31 237 GLN A N 1
ATOM 1895 C CA . GLN A 1 237 ? -2.745 2.444 -15.708 1.00 81.31 237 GLN A CA 1
ATOM 1896 C C . GLN A 1 237 ? -2.948 3.884 -15.222 1.00 81.31 237 GLN A C 1
ATOM 1898 O O . GLN A 1 237 ? -3.616 4.082 -14.211 1.00 81.31 237 GLN A O 1
ATOM 1903 N N . PHE A 1 238 ? -2.425 4.896 -15.927 1.00 81.44 238 PHE A N 1
ATOM 1904 C CA . PHE A 1 238 ? -2.695 6.298 -15.583 1.00 81.44 238 PHE A CA 1
ATOM 1905 C C . PHE A 1 238 ? -4.168 6.663 -15.760 1.00 81.44 238 PHE A C 1
ATOM 1907 O O . PHE A 1 238 ? -4.687 7.452 -14.974 1.00 81.44 238 PHE A O 1
ATOM 1914 N N . ASP A 1 239 ? -4.819 6.092 -16.772 1.00 78.12 239 ASP A N 1
ATOM 1915 C CA . ASP A 1 239 ? -6.204 6.411 -17.105 1.00 78.12 239 ASP A CA 1
ATOM 1916 C C . ASP A 1 239 ? -7.211 5.594 -16.285 1.00 78.12 239 ASP A C 1
ATOM 1918 O O . ASP A 1 239 ? -8.299 6.096 -15.989 1.00 78.12 239 ASP A O 1
ATOM 1922 N N . ASP A 1 240 ? -6.864 4.354 -15.925 1.00 81.25 240 ASP A N 1
ATOM 1923 C CA . ASP A 1 240 ? -7.830 3.396 -15.374 1.00 81.25 240 ASP A CA 1
ATOM 1924 C C . ASP A 1 240 ? -7.554 2.958 -13.925 1.00 81.25 240 ASP A C 1
ATOM 1926 O O . ASP A 1 240 ? -8.468 2.493 -13.237 1.00 81.25 240 ASP A O 1
ATOM 1930 N N . GLU A 1 241 ? -6.317 3.098 -13.434 1.00 85.56 241 GLU A N 1
ATOM 1931 C CA . GLU A 1 241 ? -5.904 2.551 -12.133 1.00 85.56 241 GLU A CA 1
ATOM 1932 C C . GLU A 1 241 ? -5.433 3.628 -11.144 1.00 85.56 241 GLU A C 1
ATOM 1934 O O . GLU A 1 241 ? -5.814 3.583 -9.973 1.00 85.56 241 GLU A O 1
ATOM 1939 N N . LEU A 1 242 ? -4.644 4.610 -11.587 1.00 92.12 242 LEU A N 1
ATOM 1940 C CA . LEU A 1 242 ? -3.932 5.541 -10.706 1.00 92.12 242 LEU A CA 1
ATOM 1941 C C . LEU A 1 242 ? -4.741 6.800 -10.368 1.00 92.12 242 LEU A C 1
ATOM 1943 O O . LEU A 1 242 ? -5.227 7.516 -11.239 1.00 92.12 242 LEU A O 1
ATOM 1947 N N . TYR A 1 243 ? -4.804 7.153 -9.085 1.00 92.62 243 TYR A N 1
ATOM 1948 C CA . TYR A 1 243 ? -5.308 8.457 -8.644 1.00 92.62 243 TYR A CA 1
ATOM 1949 C C . TYR A 1 243 ? -4.240 9.545 -8.769 1.00 92.62 243 TYR A C 1
ATOM 1951 O O . TYR A 1 243 ? -3.099 9.355 -8.343 1.00 92.62 243 TYR A O 1
ATOM 1959 N N . LYS A 1 244 ? -4.624 10.718 -9.285 1.00 94.00 244 LYS A N 1
ATOM 1960 C CA . LYS A 1 244 ? -3.739 11.884 -9.366 1.00 94.00 244 LYS A CA 1
ATOM 1961 C C . LYS A 1 244 ? -3.840 12.720 -8.095 1.00 94.00 244 LYS A C 1
ATOM 1963 O O . LYS A 1 244 ? -4.932 13.106 -7.690 1.00 94.00 244 LYS A O 1
ATOM 1968 N N . VAL A 1 245 ? -2.699 13.053 -7.509 1.00 92.75 245 VAL A N 1
ATOM 1969 C CA . VAL A 1 245 ? -2.570 13.951 -6.359 1.00 92.75 245 VAL A CA 1
ATOM 1970 C C . VAL A 1 245 ? -2.036 15.292 -6.837 1.00 92.75 245 VAL A C 1
ATOM 1972 O O . VAL A 1 245 ? -1.030 15.360 -7.543 1.00 92.75 245 VAL A O 1
ATOM 1975 N N . VAL A 1 246 ? -2.717 16.359 -6.439 1.00 89.00 246 VAL A N 1
ATOM 1976 C CA . VAL A 1 246 ? -2.386 17.741 -6.768 1.00 89.00 246 VAL A CA 1
ATOM 1977 C C . VAL A 1 246 ? -2.129 18.488 -5.460 1.00 89.00 246 VAL A C 1
ATOM 1979 O O . VAL A 1 246 ? -2.994 18.537 -4.584 1.00 89.00 246 VAL A O 1
ATOM 1982 N N . GLY A 1 247 ? -0.932 19.055 -5.327 1.00 83.44 247 GLY A N 1
ATOM 1983 C CA . GLY A 1 247 ? -0.528 19.881 -4.185 1.00 83.44 247 GLY A CA 1
ATOM 1984 C C . GLY A 1 247 ? 0.406 21.010 -4.618 1.00 83.44 247 GLY A C 1
ATOM 1985 O O . GLY A 1 247 ? 0.756 21.102 -5.800 1.00 83.44 247 GLY A O 1
ATOM 1986 N N . LYS A 1 248 ? 0.819 21.865 -3.677 1.00 79.00 248 LYS A N 1
ATOM 1987 C CA . LYS A 1 248 ? 1.826 22.900 -3.953 1.00 79.00 248 LYS A CA 1
ATOM 1988 C C . LYS A 1 248 ? 3.162 22.249 -4.328 1.00 79.00 248 LYS A C 1
ATOM 1990 O O . LYS A 1 248 ? 3.527 21.194 -3.805 1.00 79.00 248 LYS A O 1
ATOM 1995 N N . GLY A 1 249 ? 3.887 22.873 -5.254 1.00 75.44 249 GLY A N 1
ATOM 1996 C CA . GLY A 1 249 ? 5.207 22.413 -5.694 1.00 75.44 249 GLY A CA 1
ATOM 1997 C C . GLY A 1 249 ? 6.325 22.685 -4.686 1.00 75.44 249 GLY A C 1
ATOM 1998 O O . GLY A 1 249 ? 7.431 22.171 -4.840 1.00 75.44 249 GLY A O 1
ATOM 1999 N N . SER A 1 250 ? 6.034 23.459 -3.640 1.00 74.56 250 SER A N 1
ATOM 2000 C CA . SER A 1 250 ? 6.976 23.854 -2.599 1.00 74.56 250 SER A CA 1
ATOM 2001 C C . SER A 1 250 ? 6.253 24.051 -1.266 1.00 74.56 250 SER A C 1
ATOM 2003 O O . SER A 1 250 ? 5.093 24.453 -1.224 1.00 74.56 250 SER A O 1
ATOM 2005 N N . GLU A 1 251 ? 6.967 23.810 -0.166 1.00 71.44 251 GLU A N 1
ATOM 2006 C CA . GLU A 1 251 ? 6.511 24.102 1.202 1.00 71.44 251 GLU A CA 1
ATOM 2007 C C . GLU A 1 251 ? 6.527 25.607 1.520 1.00 71.44 251 GLU A C 1
ATOM 2009 O O . GLU A 1 251 ? 6.125 26.026 2.607 1.00 71.44 251 GLU A O 1
ATOM 2014 N N . LYS A 1 252 ? 7.039 26.447 0.615 1.00 70.62 252 LYS A N 1
ATOM 2015 C CA . LYS A 1 252 ? 7.057 27.899 0.794 1.00 70.62 252 LYS A CA 1
ATOM 2016 C C . LYS A 1 252 ? 5.678 28.485 0.502 1.00 70.62 252 LYS A C 1
ATOM 2018 O O . LYS A 1 252 ? 5.073 28.188 -0.521 1.00 70.62 252 LYS A O 1
ATOM 2023 N N . SER A 1 253 ? 5.188 29.335 1.400 1.00 70.00 253 SER A N 1
ATOM 2024 C CA . SER A 1 253 ? 3.840 29.905 1.310 1.00 70.00 253 SER A CA 1
ATOM 2025 C C . SER A 1 253 ? 3.646 30.868 0.132 1.00 70.00 253 SER A C 1
ATOM 2027 O O . SER A 1 253 ? 2.514 31.068 -0.296 1.00 70.00 253 SER A O 1
ATOM 2029 N N . ASP A 1 254 ? 4.724 31.458 -0.388 1.00 76.56 254 ASP A N 1
ATOM 2030 C CA . ASP A 1 254 ? 4.737 32.367 -1.539 1.00 76.56 254 ASP A CA 1
ATOM 2031 C C . ASP A 1 254 ? 4.844 31.648 -2.896 1.00 76.56 254 ASP A C 1
ATOM 2033 O O . ASP A 1 254 ? 4.699 32.280 -3.945 1.00 76.56 254 ASP A O 1
ATOM 2037 N N . ASP A 1 255 ? 5.058 30.331 -2.896 1.00 74.62 255 ASP A N 1
ATOM 2038 C CA . ASP A 1 255 ? 5.136 29.525 -4.108 1.00 74.62 255 ASP A CA 1
ATOM 2039 C C . ASP A 1 255 ? 3.733 29.105 -4.580 1.00 74.62 255 ASP A C 1
ATOM 2041 O O . ASP A 1 255 ? 2.940 28.525 -3.836 1.00 74.62 255 ASP A O 1
ATOM 2045 N N . SER A 1 256 ? 3.423 29.416 -5.839 1.00 77.12 256 SER A N 1
ATOM 2046 C CA . SER A 1 256 ? 2.140 29.096 -6.486 1.00 77.12 256 SER A CA 1
ATOM 2047 C C . SER A 1 256 ? 2.256 27.992 -7.539 1.00 77.12 256 SER A C 1
ATOM 2049 O O . SER A 1 256 ? 1.291 27.712 -8.255 1.00 77.12 256 SER A O 1
ATOM 2051 N N . SER A 1 257 ? 3.428 27.360 -7.657 1.00 83.38 257 SER A N 1
ATOM 2052 C CA . SER A 1 257 ? 3.601 26.200 -8.520 1.00 83.38 257 SER A CA 1
ATOM 2053 C C . SER A 1 257 ? 2.798 25.017 -7.986 1.00 83.38 257 SER A C 1
ATOM 2055 O O . SER A 1 257 ? 2.576 24.856 -6.783 1.00 83.38 257 SER A O 1
ATOM 2057 N N . VAL A 1 258 ? 2.341 24.179 -8.908 1.00 82.69 258 VAL A N 1
ATOM 2058 C CA . VAL A 1 258 ? 1.569 22.975 -8.614 1.00 82.69 258 VAL A CA 1
ATOM 2059 C C . VAL A 1 258 ? 2.402 21.777 -9.034 1.00 82.69 258 VAL A C 1
ATOM 2061 O O . VAL A 1 258 ? 2.943 21.768 -10.140 1.00 82.69 258 VAL A O 1
ATOM 2064 N N . ASP A 1 259 ? 2.483 20.769 -8.170 1.00 85.50 259 ASP A N 1
ATOM 2065 C CA . ASP A 1 259 ? 3.146 19.505 -8.480 1.00 85.50 259 ASP A CA 1
ATOM 2066 C C . ASP A 1 259 ? 2.127 18.367 -8.592 1.00 85.50 259 ASP A C 1
ATOM 2068 O O . ASP A 1 259 ? 1.212 18.229 -7.772 1.00 85.50 259 ASP A O 1
ATOM 2072 N N . GLU A 1 260 ? 2.300 17.550 -9.632 1.00 91.25 260 GLU A N 1
ATOM 2073 C CA . GLU A 1 260 ? 1.467 16.385 -9.9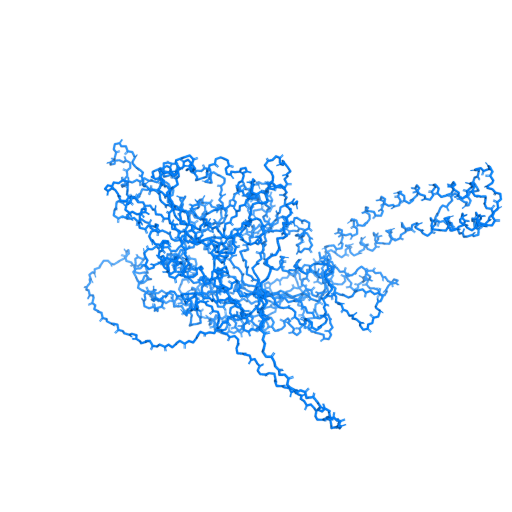13 1.00 91.25 260 GLU A CA 1
ATOM 2074 C C . GLU A 1 260 ? 2.182 15.110 -9.458 1.00 91.25 260 GLU A C 1
ATOM 2076 O O . GLU A 1 260 ? 3.229 14.712 -9.986 1.00 91.25 260 GLU A O 1
ATOM 2081 N N . LYS A 1 261 ? 1.558 14.415 -8.513 1.00 94.50 261 LYS A N 1
ATOM 2082 C CA . LYS A 1 261 ? 1.978 13.094 -8.041 1.00 94.50 261 LYS A CA 1
ATOM 2083 C C . LYS A 1 261 ? 0.864 12.081 -8.306 1.00 94.50 261 LYS A C 1
ATOM 2085 O O . LYS A 1 261 ? -0.251 12.456 -8.661 1.00 94.50 261 LYS A O 1
ATOM 2090 N N . TYR A 1 262 ? 1.157 10.798 -8.155 1.00 96.12 262 TYR A N 1
ATOM 2091 C CA . TYR A 1 262 ? 0.178 9.721 -8.314 1.00 96.12 262 TYR A CA 1
ATOM 2092 C C . TYR A 1 262 ? 0.212 8.819 -7.095 1.00 96.12 262 TYR A C 1
ATOM 2094 O O . TYR A 1 262 ? 1.306 8.430 -6.684 1.00 96.12 262 TYR A O 1
ATOM 2102 N N . LEU A 1 263 ? -0.959 8.500 -6.533 1.00 96.81 263 LEU A N 1
ATOM 2103 C CA . LEU A 1 263 ? -1.057 7.476 -5.492 1.00 96.81 263 LEU A CA 1
ATOM 2104 C C . LEU A 1 263 ? -0.648 6.123 -6.078 1.00 96.81 263 LEU A C 1
ATOM 2106 O O . LEU A 1 263 ? -0.944 5.829 -7.238 1.00 96.81 263 LEU A O 1
ATOM 2110 N N . ILE A 1 264 ? 0.043 5.317 -5.281 1.00 97.25 264 ILE A N 1
ATOM 2111 C CA . ILE A 1 264 ? 0.516 4.002 -5.707 1.00 97.25 264 ILE A CA 1
ATOM 2112 C C . ILE A 1 264 ? -0.651 3.008 -5.772 1.00 97.25 264 ILE A C 1
ATOM 2114 O O . ILE A 1 264 ? -1.511 2.984 -4.894 1.00 97.25 264 ILE A O 1
ATOM 2118 N N . ALA A 1 265 ? -0.656 2.142 -6.783 1.00 96.12 265 ALA A N 1
ATOM 2119 C CA . ALA A 1 265 ? -1.594 1.015 -6.879 1.00 96.12 265 ALA A CA 1
ATOM 2120 C C . ALA A 1 265 ? -1.049 -0.271 -6.232 1.00 96.12 265 ALA A C 1
ATOM 2122 O O . ALA A 1 265 ? -1.759 -1.279 -6.119 1.00 96.12 265 ALA A O 1
ATOM 2123 N N . THR A 1 266 ? 0.238 -0.251 -5.880 1.00 96.88 266 THR A N 1
ATOM 2124 C CA . THR A 1 266 ? 1.010 -1.380 -5.363 1.00 96.88 266 THR A CA 1
ATOM 2125 C C . THR A 1 266 ? 2.352 -0.885 -4.806 1.00 96.88 266 THR A C 1
ATOM 2127 O O . THR A 1 266 ? 2.930 0.053 -5.361 1.00 96.88 266 THR A O 1
ATOM 2130 N N . SER A 1 267 ? 2.884 -1.524 -3.757 1.00 96.88 267 SER A N 1
ATOM 2131 C CA . SER A 1 267 ? 4.223 -1.207 -3.229 1.00 96.88 267 SER A CA 1
ATOM 2132 C C . SER A 1 267 ? 5.340 -1.573 -4.217 1.00 96.88 267 SER A C 1
ATOM 2134 O O . SER A 1 267 ? 6.426 -1.002 -4.165 1.00 96.88 267 SER A O 1
ATOM 2136 N N . GLU A 1 268 ? 5.059 -2.447 -5.191 1.00 97.69 268 GLU A N 1
ATOM 2137 C CA . GLU A 1 268 ? 5.943 -2.731 -6.328 1.00 97.69 268 GLU A CA 1
ATOM 2138 C C . GLU A 1 268 ? 6.474 -1.454 -6.997 1.00 97.69 268 GLU A C 1
ATOM 2140 O O . GLU A 1 268 ? 7.660 -1.371 -7.296 1.00 97.69 268 GLU A O 1
ATOM 2145 N N . GLN A 1 269 ? 5.619 -0.448 -7.213 1.00 97.88 269 GLN A N 1
ATOM 2146 C CA . GLN A 1 269 ? 5.971 0.781 -7.933 1.00 97.88 269 GLN A CA 1
ATOM 2147 C C . GLN A 1 269 ? 7.096 1.569 -7.232 1.00 97.88 269 GLN A C 1
ATOM 2149 O O . GLN A 1 269 ? 8.135 1.805 -7.862 1.00 97.88 269 GLN A O 1
ATOM 2154 N N . PRO A 1 270 ? 6.957 1.964 -5.949 1.00 98.19 270 PRO A N 1
ATOM 2155 C CA . PRO A 1 270 ? 8.028 2.648 -5.236 1.00 98.19 270 PRO A CA 1
ATOM 2156 C C . PRO A 1 270 ? 9.230 1.739 -4.963 1.00 98.19 270 PRO A C 1
ATOM 2158 O O . PRO A 1 270 ? 10.356 2.230 -5.022 1.00 98.19 270 PRO A O 1
ATOM 2161 N N . ILE A 1 271 ? 9.038 0.435 -4.721 1.00 98.06 271 ILE A N 1
ATOM 2162 C CA . ILE A 1 271 ? 10.163 -0.481 -4.468 1.00 98.06 271 ILE A CA 1
ATOM 2163 C C . ILE A 1 271 ? 11.001 -0.676 -5.725 1.00 98.06 271 ILE A C 1
ATOM 2165 O O . ILE A 1 271 ? 12.223 -0.630 -5.630 1.00 98.06 271 ILE A O 1
ATOM 2169 N N . ALA A 1 272 ? 10.384 -0.827 -6.899 1.00 97.69 272 ALA A N 1
ATOM 2170 C CA . ALA A 1 272 ? 11.089 -0.901 -8.175 1.00 97.69 272 ALA A CA 1
ATOM 2171 C C . ALA A 1 272 ? 11.931 0.360 -8.417 1.00 97.69 272 ALA A C 1
ATOM 2173 O O . ALA A 1 272 ? 13.077 0.274 -8.846 1.00 97.69 272 ALA A O 1
ATOM 2174 N N . ALA A 1 273 ? 11.391 1.538 -8.097 1.00 97.44 273 ALA A N 1
ATOM 2175 C CA . ALA A 1 273 ? 12.106 2.805 -8.231 1.00 97.44 273 ALA A CA 1
ATOM 2176 C C . ALA A 1 273 ? 13.143 3.072 -7.121 1.00 97.44 273 ALA A C 1
ATOM 2178 O O . ALA A 1 273 ? 13.896 4.039 -7.233 1.00 97.44 273 ALA A O 1
ATOM 2179 N N . PHE A 1 274 ? 13.196 2.245 -6.073 1.00 97.38 274 PHE A N 1
ATOM 2180 C CA . PHE A 1 274 ? 14.028 2.478 -4.891 1.00 97.38 274 PHE A CA 1
ATOM 2181 C C . PHE A 1 274 ? 15.528 2.465 -5.208 1.00 97.38 274 PHE A C 1
ATOM 2183 O O . PHE A 1 274 ? 16.246 3.337 -4.736 1.00 97.38 274 PHE A O 1
ATOM 2190 N N . LEU A 1 275 ? 15.975 1.532 -6.059 1.00 96.81 275 LEU A N 1
ATOM 2191 C CA . LEU A 1 275 ? 17.377 1.389 -6.489 1.00 96.81 275 LEU A CA 1
ATOM 2192 C C . LEU A 1 275 ? 17.608 1.946 -7.907 1.00 96.81 275 LEU A C 1
ATOM 2194 O O . LEU A 1 275 ? 18.494 1.490 -8.637 1.00 96.81 275 LEU A O 1
ATOM 2198 N N . ARG A 1 276 ? 16.765 2.894 -8.343 1.00 97.00 276 ARG A N 1
ATOM 2199 C CA . ARG A 1 276 ? 16.865 3.544 -9.660 1.00 97.00 276 ARG A CA 1
ATOM 2200 C C . ARG A 1 276 ? 18.262 4.142 -9.838 1.00 97.00 276 ARG A C 1
ATOM 2202 O O . ARG A 1 276 ? 18.776 4.806 -8.949 1.00 97.00 276 ARG A O 1
ATOM 2209 N N . ASP A 1 277 ? 18.835 3.954 -11.024 1.00 96.50 277 ASP A N 1
ATOM 2210 C CA . ASP A 1 277 ? 20.175 4.419 -11.410 1.00 96.50 277 ASP A CA 1
ATOM 2211 C C . ASP A 1 277 ? 21.377 3.753 -10.727 1.00 96.50 277 ASP A C 1
ATOM 2213 O O . ASP A 1 277 ? 22.518 4.131 -11.012 1.00 96.50 277 ASP A O 1
ATOM 2217 N N . GLU A 1 278 ? 21.165 2.717 -9.919 1.00 96.12 278 GLU A N 1
ATOM 2218 C CA . GLU A 1 278 ? 22.247 2.045 -9.203 1.00 96.12 278 GLU A CA 1
ATOM 2219 C C . GLU A 1 278 ? 22.959 0.943 -10.007 1.00 96.12 278 GLU A C 1
ATOM 2221 O O . GLU A 1 278 ? 22.482 0.436 -11.029 1.00 96.12 278 GLU A O 1
ATOM 2226 N N . TRP A 1 279 ? 24.141 0.567 -9.513 1.00 95.88 279 TRP A N 1
ATOM 2227 C CA . TRP A 1 279 ? 24.902 -0.605 -9.936 1.00 95.88 279 TRP A CA 1
ATOM 2228 C C . TRP A 1 279 ? 24.974 -1.585 -8.767 1.00 95.88 279 TRP A C 1
ATOM 2230 O O . TRP A 1 279 ? 25.703 -1.350 -7.805 1.00 95.88 279 TRP A O 1
ATOM 2240 N N . LEU A 1 280 ? 24.229 -2.683 -8.860 1.00 95.75 280 LEU A N 1
ATOM 2241 C CA . LEU A 1 280 ? 24.122 -3.667 -7.785 1.00 95.75 280 LEU A CA 1
ATOM 2242 C C . LEU A 1 280 ? 25.244 -4.695 -7.892 1.00 95.75 280 LEU A C 1
ATOM 2244 O O . LEU A 1 280 ? 25.503 -5.222 -8.980 1.00 95.75 280 LEU A O 1
ATOM 2248 N N . LYS A 1 281 ? 25.916 -4.990 -6.777 1.00 94.00 281 LYS A N 1
ATOM 2249 C CA . LYS A 1 281 ? 27.001 -5.973 -6.766 1.00 94.00 281 LYS A CA 1
ATOM 2250 C C . LYS A 1 281 ? 26.431 -7.396 -6.788 1.00 94.00 281 LYS A C 1
ATOM 2252 O O . LYS A 1 281 ? 25.426 -7.651 -6.127 1.00 94.00 281 LYS A O 1
ATOM 2257 N N . PRO A 1 282 ? 27.073 -8.343 -7.493 1.00 94.69 282 PRO A N 1
ATOM 2258 C CA . PRO A 1 282 ? 26.638 -9.735 -7.525 1.00 94.69 282 PRO A CA 1
ATOM 2259 C C . PRO A 1 282 ? 26.498 -10.378 -6.145 1.00 94.69 282 PRO A C 1
ATOM 2261 O O . PRO A 1 282 ? 25.566 -11.144 -5.931 1.00 94.69 282 PRO A O 1
ATOM 2264 N N . GLU A 1 283 ? 27.405 -10.063 -5.220 1.00 94.69 283 GLU A N 1
ATOM 2265 C CA . GLU A 1 283 ? 27.405 -10.587 -3.850 1.00 94.69 283 GLU A CA 1
ATOM 2266 C C . GLU A 1 283 ? 26.239 -10.098 -2.978 1.00 94.69 283 GLU A C 1
ATOM 2268 O O . GLU A 1 283 ? 25.917 -10.763 -1.996 1.00 94.69 283 GLU A O 1
ATOM 2273 N N . ASP A 1 284 ? 25.590 -8.990 -3.348 1.00 94.75 284 ASP A N 1
ATOM 2274 C CA . ASP A 1 284 ? 24.434 -8.453 -2.622 1.00 94.75 284 ASP A CA 1
ATOM 2275 C C . ASP A 1 284 ? 23.112 -9.089 -3.106 1.00 94.75 284 ASP A C 1
ATOM 2277 O O . ASP A 1 284 ? 22.075 -8.947 -2.458 1.00 94.75 284 ASP A O 1
ATOM 2281 N N . LEU A 1 285 ? 23.121 -9.792 -4.249 1.00 96.94 285 LEU A N 1
ATOM 2282 C CA . LEU A 1 285 ? 21.932 -10.415 -4.835 1.00 96.94 285 LEU A CA 1
ATOM 2283 C C . LEU A 1 285 ? 21.735 -11.858 -4.322 1.00 96.94 285 LEU A C 1
ATOM 2285 O O . LEU A 1 285 ? 22.691 -12.633 -4.274 1.00 96.94 285 LEU A O 1
ATOM 2289 N N . PRO A 1 286 ? 20.487 -12.283 -4.035 1.00 98.19 286 PRO A N 1
ATOM 2290 C CA . PRO A 1 286 ? 19.244 -11.537 -4.227 1.00 98.19 286 PRO A CA 1
ATOM 2291 C C . PRO A 1 286 ? 18.932 -10.551 -3.086 1.00 98.19 286 PRO A C 1
ATOM 2293 O O . PRO A 1 286 ? 18.944 -10.932 -1.917 1.00 98.19 286 PRO A O 1
ATOM 2296 N N . ILE A 1 287 ? 18.533 -9.323 -3.436 1.00 98.38 287 ILE A N 1
ATOM 2297 C CA . ILE A 1 287 ? 17.997 -8.340 -2.476 1.00 98.38 287 ILE A CA 1
ATOM 2298 C C . ILE A 1 287 ? 16.486 -8.546 -2.377 1.00 98.38 287 ILE A C 1
ATOM 2300 O O . ILE A 1 287 ? 15.797 -8.534 -3.398 1.00 98.38 287 ILE A O 1
ATOM 2304 N N . ARG A 1 288 ? 15.969 -8.727 -1.156 1.00 98.50 288 ARG A N 1
ATOM 2305 C CA . ARG A 1 288 ? 14.577 -9.115 -0.883 1.00 98.50 288 ARG A CA 1
ATOM 2306 C C . ARG A 1 288 ? 13.880 -8.073 -0.007 1.00 98.50 288 ARG A C 1
ATOM 2308 O O . ARG A 1 288 ? 14.312 -7.841 1.120 1.00 98.50 288 ARG A O 1
ATOM 2315 N N . TYR A 1 289 ? 12.775 -7.500 -0.479 1.00 98.50 289 TYR A N 1
ATOM 2316 C CA . TYR A 1 289 ? 11.955 -6.547 0.276 1.00 98.50 289 TYR A CA 1
ATOM 2317 C C . TYR A 1 289 ? 10.557 -7.089 0.563 1.00 98.50 289 TYR A C 1
ATOM 2319 O O . TYR A 1 289 ? 9.896 -7.624 -0.327 1.00 98.50 289 TYR A O 1
ATOM 2327 N N . ALA A 1 290 ? 10.121 -6.931 1.812 1.00 98.31 290 ALA A N 1
ATOM 2328 C CA . ALA A 1 290 ? 8.740 -7.105 2.239 1.00 98.31 290 ALA A CA 1
ATOM 2329 C C . ALA A 1 290 ? 8.066 -5.725 2.243 1.00 98.31 290 ALA A C 1
ATOM 2331 O O . ALA A 1 290 ? 8.119 -5.005 3.242 1.00 98.31 290 ALA A O 1
ATOM 2332 N N . GLY A 1 291 ? 7.505 -5.339 1.100 1.00 97.75 291 GLY A N 1
ATOM 2333 C CA . GLY A 1 291 ? 6.789 -4.079 0.936 1.00 97.75 291 GLY A CA 1
ATOM 2334 C C . GLY A 1 291 ? 5.521 -4.052 1.775 1.00 97.75 291 GLY A C 1
ATOM 2335 O O . GLY A 1 291 ? 4.751 -5.008 1.735 1.00 97.75 291 GLY A O 1
ATOM 2336 N N . PHE A 1 292 ? 5.305 -2.975 2.525 1.00 96.25 292 PHE A N 1
ATOM 2337 C CA . PHE A 1 292 ? 4.061 -2.715 3.248 1.00 96.25 292 PHE A CA 1
ATOM 2338 C C . PHE A 1 292 ? 3.537 -1.327 2.886 1.00 96.25 292 PHE A C 1
ATOM 2340 O O . PHE A 1 292 ? 4.245 -0.328 3.046 1.00 96.25 292 PHE A O 1
ATOM 2347 N N . SER A 1 293 ? 2.310 -1.278 2.367 1.00 97.12 293 SER A N 1
ATOM 2348 C CA . SER A 1 293 ? 1.672 -0.025 1.970 1.00 97.12 293 SER A CA 1
ATOM 2349 C C . SER A 1 293 ? 0.164 -0.135 1.807 1.00 97.12 293 SER A C 1
ATOM 2351 O O . SER A 1 293 ? -0.329 -1.160 1.314 1.00 97.12 293 SER A O 1
ATOM 2353 N N . THR A 1 294 ? -0.515 0.995 1.982 1.00 97.00 294 THR A N 1
ATOM 2354 C CA . THR A 1 294 ? -1.849 1.198 1.432 1.00 97.00 294 THR A CA 1
ATOM 2355 C C . THR A 1 294 ? -1.766 1.338 -0.088 1.00 97.00 294 THR A C 1
ATOM 2357 O O . THR A 1 294 ? -0.994 2.138 -0.621 1.00 97.00 294 THR A O 1
ATOM 2360 N N . CYS A 1 295 ? -2.587 0.572 -0.797 1.00 97.12 295 CYS A N 1
ATOM 2361 C CA . CYS A 1 295 ? -2.725 0.605 -2.247 1.00 97.12 295 CYS A CA 1
ATOM 2362 C C . CYS A 1 295 ? -4.014 1.328 -2.650 1.00 97.12 295 CYS A C 1
ATOM 2364 O O . CYS A 1 295 ? -5.060 1.122 -2.032 1.00 97.12 295 CYS A O 1
ATOM 2366 N N . PHE A 1 296 ? -3.948 2.116 -3.725 1.00 96.12 296 PHE A N 1
ATOM 2367 C CA . PHE A 1 296 ? -5.061 2.909 -4.240 1.00 96.12 296 PHE A CA 1
ATOM 2368 C C . PHE A 1 296 ? -5.371 2.558 -5.696 1.00 96.12 296 PHE A C 1
ATOM 2370 O O . PHE A 1 296 ? -4.503 2.684 -6.559 1.00 96.12 296 PHE A O 1
ATOM 2377 N N . ARG A 1 297 ? -6.610 2.148 -5.988 1.00 93.25 297 ARG A N 1
ATOM 2378 C CA . ARG A 1 297 ? -7.040 1.773 -7.349 1.00 93.25 297 ARG A CA 1
ATOM 2379 C C . ARG A 1 297 ? -8.371 2.406 -7.720 1.00 93.25 297 ARG A C 1
ATOM 2381 O O . ARG A 1 297 ? -9.348 2.263 -6.991 1.00 93.25 297 ARG A O 1
ATOM 2388 N N . GLN A 1 298 ? -8.439 3.074 -8.870 1.00 88.31 298 GLN A N 1
ATOM 2389 C CA . GLN A 1 298 ? -9.690 3.670 -9.362 1.00 88.31 298 GLN A CA 1
ATOM 2390 C C . GLN A 1 298 ? -10.724 2.629 -9.808 1.00 88.31 298 GLN A C 1
ATOM 2392 O O . GLN A 1 298 ? -11.913 2.929 -9.815 1.00 88.31 298 GLN A O 1
ATOM 2397 N N . GLU A 1 299 ? -10.292 1.406 -10.139 1.00 84.75 299 GLU A N 1
ATOM 2398 C CA . GLU A 1 299 ? -11.169 0.294 -10.538 1.00 84.75 299 GLU A CA 1
ATOM 2399 C C . GLU A 1 299 ? -12.060 0.605 -11.767 1.00 84.75 299 GLU A C 1
ATOM 2401 O O . GLU A 1 299 ? -13.146 0.031 -11.927 1.00 84.75 299 GLU A O 1
ATOM 2406 N N . VAL A 1 300 ? -11.595 1.488 -12.660 1.00 74.38 300 VAL A N 1
ATOM 2407 C CA . VAL A 1 300 ? -12.288 1.851 -13.907 1.00 74.38 300 VAL A CA 1
ATOM 2408 C C . VAL A 1 300 ? -12.380 0.624 -14.818 1.00 74.38 300 VAL A C 1
ATOM 2410 O O . VAL A 1 300 ? -11.450 -0.172 -14.913 1.00 74.38 300 VAL A O 1
ATOM 2413 N N . GLY A 1 301 ? -13.531 0.427 -15.462 1.00 67.19 301 GLY A N 1
ATOM 2414 C CA . GLY A 1 301 ? -13.805 -0.738 -16.311 1.00 67.19 301 GLY A CA 1
ATOM 2415 C C . GLY A 1 301 ? -14.362 -1.957 -15.564 1.00 67.19 301 GLY A C 1
ATOM 2416 O O . GLY A 1 301 ? -14.813 -2.904 -16.201 1.00 67.19 301 GLY A O 1
ATOM 2417 N N . SER A 1 302 ? -14.424 -1.927 -14.226 1.00 67.00 302 SER A N 1
ATOM 2418 C CA . SER A 1 302 ? -15.010 -2.999 -13.398 1.00 67.00 302 SER A CA 1
ATOM 2419 C C . SER A 1 302 ? -16.452 -2.720 -12.943 1.00 67.00 302 SER A C 1
ATOM 2421 O O . SER A 1 302 ? -16.902 -3.240 -11.917 1.00 67.00 302 SER A O 1
ATOM 2423 N N . HIS A 1 303 ? -17.182 -1.878 -13.683 1.00 66.44 303 HIS A N 1
ATOM 2424 C CA . HIS A 1 303 ? -18.493 -1.382 -13.266 1.00 66.44 303 HIS A CA 1
ATOM 2425 C C . HIS A 1 303 ? -19.481 -2.515 -12.954 1.00 66.44 303 HIS A C 1
ATOM 2427 O O . HIS A 1 303 ? -19.728 -3.392 -13.780 1.00 66.44 303 HIS A O 1
ATOM 2433 N N . GLY A 1 304 ? -20.062 -2.489 -11.751 1.00 62.94 304 GLY A N 1
ATOM 2434 C CA . GLY A 1 304 ? -21.058 -3.473 -11.313 1.00 62.94 304 GLY A CA 1
ATOM 2435 C C . GLY A 1 304 ? -20.497 -4.835 -10.882 1.00 62.94 304 GLY A C 1
ATOM 2436 O O . GLY A 1 304 ? -21.279 -5.704 -10.498 1.00 62.94 304 GLY A O 1
ATOM 2437 N N . ARG A 1 305 ? -19.172 -5.034 -10.897 1.00 67.62 305 ARG A N 1
ATOM 2438 C CA . ARG A 1 305 ? -18.521 -6.274 -10.448 1.00 67.62 305 ARG A CA 1
ATOM 2439 C C . ARG A 1 305 ? -18.048 -6.147 -8.999 1.00 67.62 305 ARG A C 1
ATOM 2441 O O . ARG A 1 305 ? -17.284 -5.242 -8.684 1.00 67.62 305 ARG A O 1
ATOM 2448 N N . ASP A 1 306 ? -18.482 -7.071 -8.139 1.00 77.19 306 ASP A N 1
ATOM 2449 C CA . ASP A 1 306 ? -18.079 -7.165 -6.723 1.00 77.19 306 ASP A CA 1
ATOM 2450 C C . ASP A 1 306 ? -18.226 -5.839 -5.938 1.00 77.19 306 ASP A C 1
ATOM 2452 O O . ASP A 1 306 ? -17.399 -5.497 -5.100 1.00 77.19 306 ASP A O 1
ATOM 2456 N N . THR A 1 307 ? -19.290 -5.071 -6.206 1.00 73.44 307 THR A N 1
ATOM 2457 C CA . THR A 1 307 ? -19.510 -3.722 -5.640 1.00 73.44 307 THR A CA 1
ATOM 2458 C C . THR A 1 307 ? -19.930 -3.703 -4.166 1.00 73.44 307 THR A C 1
ATOM 2460 O O . THR A 1 307 ? -20.087 -2.629 -3.588 1.00 73.44 307 THR A O 1
ATOM 2463 N N . ARG A 1 308 ? -20.151 -4.872 -3.553 1.00 81.50 308 ARG A N 1
ATOM 2464 C CA . ARG A 1 308 ? -20.567 -5.023 -2.151 1.00 81.50 308 ARG A CA 1
ATOM 2465 C C . ARG A 1 308 ? -19.440 -5.635 -1.321 1.00 81.50 308 ARG A C 1
ATOM 2467 O O . ARG A 1 308 ? -18.710 -6.498 -1.797 1.00 81.50 308 ARG A O 1
ATOM 2474 N N . GLY A 1 309 ? -19.370 -5.250 -0.048 1.00 89.44 309 GLY A N 1
ATOM 2475 C CA . GLY A 1 309 ? -18.344 -5.727 0.879 1.00 89.44 309 GLY A CA 1
ATOM 2476 C C . GLY A 1 309 ? -16.995 -5.040 0.661 1.00 89.44 309 GLY A C 1
ATOM 2477 O O . GLY A 1 309 ? -16.942 -3.902 0.203 1.00 89.44 309 GLY A O 1
ATOM 2478 N N . ILE A 1 310 ? -15.911 -5.735 1.016 1.00 94.56 310 ILE A N 1
ATOM 2479 C CA . ILE A 1 310 ? -14.538 -5.193 1.020 1.00 94.56 310 ILE A CA 1
ATOM 2480 C C . ILE A 1 310 ? -13.598 -5.887 0.016 1.00 94.56 310 ILE A C 1
ATOM 2482 O O . ILE A 1 310 ? -12.395 -5.651 0.035 1.00 94.56 310 ILE A O 1
ATOM 2486 N N . PHE A 1 311 ? -14.117 -6.754 -0.862 1.00 94.75 311 PHE A N 1
ATOM 2487 C CA . PHE A 1 311 ? -13.287 -7.559 -1.770 1.00 94.75 311 PHE A CA 1
ATOM 2488 C C . PHE A 1 311 ? -12.653 -6.735 -2.909 1.00 94.75 311 PHE A C 1
ATOM 2490 O O . PHE A 1 311 ? -11.489 -6.942 -3.269 1.00 94.75 311 PHE A O 1
ATOM 2497 N N . ARG A 1 312 ? -13.412 -5.787 -3.474 1.00 92.31 312 ARG A N 1
ATOM 2498 C CA . ARG A 1 312 ? -12.957 -4.862 -4.519 1.00 92.31 312 ARG A CA 1
ATOM 2499 C C . ARG A 1 312 ? -13.274 -3.428 -4.097 1.00 92.31 312 ARG A C 1
ATOM 2501 O O . ARG A 1 312 ? -14.417 -2.991 -4.157 1.00 92.31 312 ARG A O 1
ATOM 2508 N N . VAL A 1 313 ? -12.250 -2.707 -3.660 1.00 92.75 313 VAL A N 1
ATOM 2509 C CA . VAL A 1 313 ? -12.348 -1.377 -3.041 1.00 92.75 313 VAL A CA 1
ATOM 2510 C C . VAL A 1 313 ? -11.231 -0.470 -3.550 1.00 92.75 313 VAL A C 1
ATOM 2512 O O . VAL A 1 313 ? -10.230 -0.955 -4.072 1.00 92.75 313 VAL A O 1
ATOM 2515 N N . HIS A 1 314 ? -11.396 0.846 -3.395 1.00 93.31 314 HIS A N 1
ATOM 2516 C CA . HIS A 1 314 ? -10.420 1.822 -3.889 1.00 93.31 314 HIS A CA 1
ATOM 2517 C C . HIS A 1 314 ? -9.176 1.975 -3.015 1.00 93.31 314 HIS A C 1
ATOM 2519 O O . HIS A 1 314 ? -8.176 2.489 -3.503 1.00 93.31 314 HIS A O 1
ATOM 2525 N N . GLN A 1 315 ? -9.242 1.559 -1.749 1.00 94.69 315 GLN A N 1
ATOM 2526 C CA . GLN A 1 315 ? -8.130 1.572 -0.800 1.00 94.69 315 GLN A CA 1
ATOM 2527 C C . GLN A 1 315 ? -8.042 0.214 -0.100 1.00 94.69 315 GLN A C 1
ATOM 2529 O O . GLN A 1 315 ? -9.081 -0.344 0.247 1.00 94.69 315 GLN A O 1
ATOM 2534 N N . PHE A 1 316 ? -6.843 -0.328 0.090 1.00 97.31 316 PHE A N 1
ATOM 2535 C CA . PHE A 1 316 ? -6.620 -1.569 0.842 1.00 97.31 316 PHE A CA 1
ATOM 2536 C C . PHE A 1 316 ? -5.145 -1.717 1.224 1.00 97.31 316 PHE A C 1
ATOM 2538 O O . PHE A 1 316 ? -4.272 -1.246 0.496 1.00 97.31 316 PHE A O 1
ATOM 2545 N N . GLU A 1 317 ? -4.853 -2.413 2.322 1.00 97.94 317 GLU A N 1
ATOM 2546 C CA . GLU A 1 317 ? -3.473 -2.711 2.713 1.00 97.94 317 GLU A CA 1
ATOM 2547 C C . GLU A 1 317 ? -2.915 -3.923 1.967 1.00 97.94 317 GLU A C 1
ATOM 2549 O O . GLU A 1 317 ? -3.618 -4.906 1.688 1.00 97.94 317 GLU A O 1
ATOM 2554 N N . LYS A 1 318 ? -1.618 -3.868 1.654 1.00 98.06 318 LYS A N 1
ATOM 2555 C CA . LYS A 1 318 ? -0.922 -4.968 0.988 1.00 98.06 318 LYS A CA 1
ATOM 2556 C C . LYS A 1 318 ? 0.468 -5.203 1.568 1.00 98.06 318 LYS A C 1
ATOM 2558 O O . LYS A 1 318 ? 1.247 -4.267 1.737 1.00 98.06 318 LYS A O 1
ATOM 2563 N N . ILE A 1 319 ? 0.780 -6.478 1.806 1.00 98.56 319 ILE A N 1
ATOM 2564 C CA . ILE A 1 319 ? 2.143 -6.976 2.010 1.00 98.56 319 ILE A CA 1
ATOM 2565 C C . ILE A 1 319 ? 2.619 -7.620 0.709 1.00 98.56 319 ILE A C 1
ATOM 2567 O O . ILE A 1 319 ? 1.917 -8.450 0.122 1.00 98.56 319 ILE A O 1
ATOM 2571 N N . GLU A 1 320 ? 3.816 -7.263 0.263 1.00 98.38 320 GLU A N 1
ATOM 2572 C CA . GLU A 1 320 ? 4.358 -7.630 -1.042 1.00 98.38 320 GLU A CA 1
ATOM 2573 C C . GLU A 1 320 ? 5.785 -8.158 -0.940 1.00 98.38 320 GLU A C 1
ATOM 2575 O O . GLU A 1 320 ? 6.607 -7.656 -0.182 1.00 98.38 320 GLU A O 1
ATOM 2580 N N . GLN A 1 321 ? 6.084 -9.179 -1.730 1.00 98.81 321 GLN A N 1
ATOM 2581 C CA . GLN A 1 321 ? 7.426 -9.674 -1.977 1.00 98.81 321 GLN A CA 1
ATOM 2582 C C . GLN A 1 321 ? 7.979 -8.943 -3.195 1.00 98.81 321 GLN A C 1
ATOM 2584 O O . GLN A 1 321 ? 7.371 -8.986 -4.264 1.00 98.81 321 GLN A O 1
ATOM 2589 N N . PHE A 1 322 ? 9.151 -8.335 -3.064 1.00 98.81 322 PHE A N 1
ATOM 2590 C CA . PHE A 1 322 ? 9.881 -7.776 -4.195 1.00 98.81 322 PHE A CA 1
ATOM 2591 C C . PHE A 1 322 ? 11.328 -8.252 -4.158 1.00 98.81 322 PHE A C 1
ATOM 2593 O O . PHE A 1 322 ? 11.978 -8.164 -3.114 1.00 98.81 322 PHE A O 1
ATOM 2600 N N . VAL A 1 323 ? 11.838 -8.766 -5.277 1.00 98.88 323 VAL A N 1
ATOM 2601 C CA . VAL A 1 323 ? 13.195 -9.317 -5.343 1.00 98.88 323 VAL A CA 1
ATOM 2602 C C . VAL A 1 323 ? 13.960 -8.775 -6.541 1.00 98.88 323 VAL A C 1
ATOM 2604 O O . VAL A 1 323 ? 13.516 -8.882 -7.684 1.00 98.88 323 VAL A O 1
ATOM 2607 N N . TYR A 1 324 ? 15.157 -8.257 -6.267 1.00 98.81 324 TYR A N 1
ATOM 2608 C CA . TYR A 1 324 ? 16.197 -8.027 -7.264 1.00 98.81 324 TYR A CA 1
ATOM 2609 C C . TYR A 1 324 ? 17.077 -9.275 -7.332 1.00 98.81 324 TYR A C 1
ATOM 2611 O O . TYR A 1 324 ? 17.684 -9.662 -6.334 1.00 98.81 324 TYR A O 1
ATOM 2619 N N . SER A 1 325 ? 17.138 -9.922 -8.493 1.00 98.69 325 SER A N 1
ATOM 2620 C CA . SER A 1 325 ? 17.850 -11.184 -8.711 1.00 98.69 325 SER A CA 1
ATOM 2621 C C . SER A 1 325 ? 18.928 -11.048 -9.786 1.00 98.69 325 SER A C 1
ATOM 2623 O O . SER A 1 325 ? 18.881 -10.162 -10.643 1.00 98.69 325 SER A O 1
ATOM 2625 N N . SER A 1 326 ? 19.909 -11.951 -9.750 1.00 98.12 326 SER A N 1
ATOM 2626 C CA . SER A 1 326 ? 20.911 -12.063 -10.810 1.00 98.12 326 SER A CA 1
ATOM 2627 C C . SER A 1 326 ? 20.237 -12.408 -12.149 1.00 98.12 326 SER A C 1
ATOM 2629 O O . SER A 1 326 ? 19.344 -13.265 -12.174 1.00 98.12 326 SER A O 1
ATOM 2631 N N . PRO A 1 327 ? 20.663 -11.789 -13.268 1.00 97.19 327 PRO A N 1
ATOM 2632 C CA . PRO A 1 327 ? 20.165 -12.143 -14.595 1.00 97.19 327 PRO A CA 1
ATOM 2633 C C . PRO A 1 327 ? 20.720 -13.483 -15.113 1.00 97.19 327 PRO A C 1
ATOM 2635 O O . PRO A 1 327 ? 20.271 -13.981 -16.145 1.00 97.19 327 PRO A O 1
ATOM 2638 N N . HIS A 1 328 ? 21.702 -14.082 -14.428 1.00 96.62 328 HIS A N 1
ATOM 2639 C CA . HIS A 1 328 ? 22.419 -15.276 -14.889 1.00 96.62 328 HIS A CA 1
ATOM 2640 C C . HIS A 1 328 ? 21.928 -16.573 -14.250 1.00 96.62 328 HIS A C 1
ATOM 2642 O O . HIS A 1 328 ? 21.217 -16.574 -13.246 1.00 96.62 328 HIS A O 1
ATOM 2648 N N . ASP A 1 329 ? 22.323 -17.692 -14.862 1.00 96.31 329 ASP A N 1
ATOM 2649 C CA . ASP A 1 329 ? 22.208 -19.048 -14.310 1.00 96.31 329 ASP A CA 1
ATOM 2650 C C . ASP A 1 329 ? 20.800 -19.430 -13.833 1.00 96.31 329 ASP A C 1
ATOM 2652 O O . ASP A 1 329 ? 20.638 -20.130 -12.839 1.00 96.31 329 ASP A O 1
ATOM 2656 N N . ASN A 1 330 ? 19.766 -18.943 -14.529 1.00 97.81 330 ASN A N 1
ATOM 2657 C CA . ASN A 1 330 ? 18.359 -19.199 -14.207 1.00 97.81 330 ASN A CA 1
ATOM 2658 C C . ASN A 1 330 ? 17.911 -18.695 -12.813 1.00 97.81 330 ASN A C 1
ATOM 2660 O O . ASN A 1 330 ? 16.798 -18.996 -12.381 1.00 97.81 330 ASN A O 1
ATOM 2664 N N . LYS A 1 331 ? 18.723 -17.873 -12.128 1.00 98.56 331 LYS A N 1
ATOM 2665 C CA . LYS A 1 331 ? 18.494 -17.442 -10.735 1.00 98.56 331 LYS A CA 1
ATOM 2666 C C . LYS A 1 331 ? 17.166 -16.729 -10.522 1.00 98.56 331 LYS A C 1
ATOM 2668 O O . LYS A 1 331 ? 16.515 -16.926 -9.501 1.00 98.56 331 LYS A O 1
ATOM 2673 N N . SER A 1 332 ? 16.729 -15.921 -11.486 1.00 98.75 332 SER A N 1
ATOM 2674 C CA . SER A 1 332 ? 15.412 -15.277 -11.408 1.00 98.75 332 SER A CA 1
ATOM 2675 C C . SER A 1 332 ? 14.247 -16.273 -11.464 1.00 98.75 332 SER A C 1
ATOM 2677 O O . SER A 1 332 ? 13.246 -16.057 -10.799 1.00 98.75 332 SER A O 1
ATOM 2679 N N . TRP A 1 333 ? 14.367 -17.381 -12.198 1.00 98.75 333 TRP A N 1
ATOM 2680 C CA . TRP A 1 333 ? 13.299 -18.381 -12.286 1.00 98.75 333 TRP A CA 1
ATOM 2681 C C . TRP A 1 333 ? 13.271 -19.298 -11.061 1.00 98.75 333 TRP A C 1
ATOM 2683 O O . TRP A 1 333 ? 12.191 -19.612 -10.578 1.00 98.75 333 TRP A O 1
ATOM 2693 N N . GLU A 1 334 ? 14.433 -19.628 -10.488 1.00 98.81 334 GLU A N 1
ATOM 2694 C CA . GLU A 1 334 ? 14.507 -20.276 -9.167 1.00 98.81 334 GLU A CA 1
ATOM 2695 C C . GLU A 1 334 ? 13.837 -19.407 -8.089 1.00 98.81 334 GLU A C 1
ATOM 2697 O O . GLU A 1 334 ? 13.040 -19.895 -7.292 1.00 98.81 334 GLU A O 1
ATOM 2702 N N . MET A 1 335 ? 14.106 -18.097 -8.111 1.00 98.81 335 MET A N 1
ATOM 2703 C CA . MET A 1 335 ? 13.465 -17.137 -7.211 1.00 98.81 335 MET A CA 1
ATOM 2704 C C . MET A 1 335 ? 11.954 -17.022 -7.452 1.00 98.81 335 MET A C 1
ATOM 2706 O O . MET A 1 335 ? 11.196 -16.889 -6.499 1.00 98.81 335 MET A O 1
ATOM 2710 N N . PHE A 1 336 ? 11.500 -17.078 -8.706 1.00 98.88 336 PHE A N 1
ATOM 2711 C CA . PHE A 1 336 ? 10.074 -17.057 -9.040 1.00 98.88 336 PHE A CA 1
ATOM 2712 C C . PHE A 1 336 ? 9.321 -18.219 -8.376 1.00 98.88 336 PHE A C 1
ATOM 2714 O O . PHE A 1 336 ? 8.277 -17.998 -7.762 1.00 98.88 336 PHE A O 1
ATOM 2721 N N . ASP A 1 337 ? 9.884 -19.429 -8.442 1.00 98.75 337 ASP A N 1
ATOM 2722 C CA . ASP A 1 337 ? 9.325 -20.614 -7.785 1.00 98.75 337 ASP A CA 1
ATOM 2723 C C . ASP A 1 337 ? 9.396 -20.501 -6.245 1.00 98.75 337 ASP A C 1
ATOM 2725 O O . ASP A 1 337 ? 8.456 -20.888 -5.546 1.00 98.75 337 ASP A O 1
ATOM 2729 N N . GLU A 1 338 ? 10.461 -19.901 -5.696 1.00 98.81 338 GLU A N 1
ATOM 2730 C CA . GLU A 1 338 ? 10.587 -19.622 -4.256 1.00 98.81 338 GLU A CA 1
ATOM 2731 C C . GLU A 1 338 ? 9.535 -18.612 -3.755 1.00 98.81 338 GLU A C 1
ATOM 2733 O O . GLU A 1 338 ? 8.940 -18.808 -2.691 1.00 98.81 338 GLU A O 1
ATOM 2738 N N . MET A 1 339 ? 9.273 -17.544 -4.515 1.00 98.88 339 MET A N 1
ATOM 2739 C CA . MET A 1 339 ? 8.317 -16.487 -4.158 1.00 98.88 339 MET A CA 1
ATOM 2740 C C . MET A 1 339 ? 6.871 -16.991 -4.160 1.00 98.88 339 MET A C 1
ATOM 2742 O O . MET A 1 339 ? 6.124 -16.702 -3.218 1.00 98.88 339 MET A O 1
ATOM 2746 N N . ILE A 1 340 ? 6.472 -17.772 -5.175 1.00 98.81 340 ILE A N 1
ATOM 2747 C CA . ILE A 1 340 ? 5.136 -18.387 -5.194 1.00 98.81 340 ILE A CA 1
ATOM 2748 C C . ILE A 1 340 ? 5.003 -19.450 -4.099 1.00 98.81 340 ILE A C 1
ATOM 2750 O O . ILE A 1 340 ? 3.984 -19.474 -3.416 1.00 98.81 340 ILE A O 1
ATOM 2754 N N . GLY A 1 341 ? 6.047 -20.249 -3.848 1.00 98.81 341 GLY A N 1
ATOM 2755 C CA . GLY A 1 341 ? 6.070 -21.216 -2.745 1.00 98.81 341 GLY A CA 1
ATOM 2756 C C . GLY A 1 341 ? 5.960 -20.554 -1.369 1.00 98.81 341 GLY A C 1
ATOM 2757 O O . GLY A 1 341 ? 5.282 -21.059 -0.477 1.00 98.81 341 GLY A O 1
ATOM 2758 N N . THR A 1 342 ? 6.569 -19.380 -1.208 1.00 98.81 342 THR A N 1
ATOM 2759 C CA . THR A 1 342 ? 6.469 -18.566 0.011 1.00 98.81 342 THR A CA 1
ATOM 2760 C C . THR A 1 342 ? 5.052 -18.028 0.220 1.00 98.81 342 THR A C 1
ATOM 2762 O O . THR A 1 342 ? 4.561 -18.040 1.349 1.00 98.81 342 THR A O 1
ATOM 2765 N N . ALA A 1 343 ? 4.364 -17.612 -0.848 1.00 98.75 343 ALA A N 1
ATOM 2766 C CA . ALA A 1 343 ? 2.952 -17.244 -0.772 1.00 98.75 343 ALA A CA 1
ATOM 2767 C C . ALA A 1 343 ? 2.071 -18.463 -0.451 1.00 98.75 343 ALA A C 1
ATOM 2769 O O . ALA A 1 343 ? 1.244 -18.400 0.452 1.00 98.75 343 ALA A O 1
ATOM 2770 N N . GLU A 1 344 ? 2.279 -19.596 -1.125 1.00 98.81 344 GLU A N 1
ATOM 2771 C CA . GLU A 1 344 ? 1.572 -20.850 -0.845 1.00 98.81 344 GLU A CA 1
ATOM 2772 C C . GLU A 1 344 ? 1.673 -21.261 0.625 1.00 98.81 344 GLU A C 1
ATOM 2774 O O . GLU A 1 344 ? 0.651 -21.585 1.225 1.00 98.81 344 GLU A O 1
ATOM 2779 N N . GLU A 1 345 ? 2.869 -21.201 1.219 1.00 98.69 345 GLU A N 1
ATOM 2780 C CA . GLU A 1 345 ? 3.084 -21.487 2.641 1.00 98.69 345 GLU A CA 1
ATOM 2781 C C . GLU A 1 345 ? 2.205 -20.603 3.535 1.00 98.69 345 GLU A C 1
ATOM 2783 O O . GLU A 1 345 ? 1.546 -21.119 4.434 1.00 98.69 345 GLU A O 1
ATOM 2788 N N . PHE A 1 346 ? 2.126 -19.298 3.259 1.00 98.75 346 PHE A N 1
ATOM 2789 C CA . PHE A 1 346 ? 1.285 -18.370 4.020 1.00 98.75 346 PHE A CA 1
ATOM 2790 C C . PHE A 1 346 ? -0.204 -18.749 3.981 1.00 98.75 346 PHE A C 1
ATOM 2792 O O . PHE A 1 346 ? -0.873 -18.728 5.012 1.00 98.75 346 PHE A O 1
ATOM 2799 N N . TYR A 1 347 ? -0.749 -19.140 2.826 1.00 98.81 347 TYR A N 1
ATOM 2800 C CA . TYR A 1 347 ? -2.160 -19.555 2.749 1.00 98.81 347 TYR A CA 1
ATOM 2801 C C . TYR A 1 347 ? -2.402 -20.944 3.350 1.00 98.81 347 TYR A C 1
ATOM 2803 O O . TYR A 1 347 ? -3.455 -21.177 3.948 1.00 98.81 347 TYR A O 1
ATOM 2811 N N . GLN A 1 348 ? -1.424 -21.850 3.254 1.00 98.75 348 GLN A N 1
ATOM 2812 C CA . GLN A 1 348 ? -1.489 -23.171 3.886 1.00 98.75 348 GLN A CA 1
ATOM 2813 C C . GLN A 1 348 ? -1.507 -23.064 5.414 1.00 98.75 348 GLN A C 1
ATOM 2815 O O . GLN A 1 348 ? -2.311 -23.730 6.067 1.00 98.75 348 GLN A O 1
ATOM 2820 N N . THR A 1 349 ? -0.669 -22.206 6.004 1.00 98.25 349 THR A N 1
ATOM 2821 C CA . THR A 1 349 ? -0.641 -21.989 7.460 1.00 98.25 349 THR A CA 1
ATOM 2822 C C . THR A 1 349 ? -1.899 -21.291 7.979 1.00 98.25 349 THR A C 1
ATOM 2824 O O . THR A 1 349 ? -2.255 -21.470 9.145 1.00 98.25 349 THR A O 1
ATOM 2827 N N . LEU A 1 350 ? -2.587 -20.530 7.122 1.00 98.38 350 LEU A N 1
ATOM 2828 C CA . LEU A 1 350 ? -3.910 -19.960 7.385 1.00 98.38 350 LEU A CA 1
ATOM 2829 C C . LEU A 1 350 ? -5.068 -20.922 7.092 1.00 98.38 350 LEU A C 1
ATOM 2831 O O . LEU A 1 350 ? -6.212 -20.535 7.307 1.00 98.38 350 LEU A O 1
ATOM 2835 N N . GLY A 1 351 ? -4.810 -22.136 6.597 1.00 98.19 351 GLY A N 1
ATOM 2836 C CA . GLY A 1 351 ? -5.856 -23.124 6.332 1.00 98.19 351 GLY A CA 1
ATOM 2837 C C . GLY A 1 351 ? -6.800 -22.775 5.176 1.00 98.19 351 GLY A C 1
ATOM 2838 O O . GLY A 1 351 ? -7.936 -23.242 5.172 1.00 98.19 351 GLY A O 1
ATOM 2839 N N . ILE A 1 352 ? -6.373 -21.953 4.210 1.00 98.69 352 ILE A N 1
ATOM 2840 C CA . ILE A 1 352 ? -7.221 -21.477 3.102 1.00 98.69 352 ILE A CA 1
ATOM 2841 C C . ILE A 1 352 ? -7.006 -22.356 1.858 1.00 98.69 352 ILE A C 1
ATOM 2843 O O . ILE A 1 352 ? -5.895 -22.359 1.326 1.00 98.69 352 ILE A O 1
ATOM 2847 N N . PRO A 1 353 ? -8.021 -23.088 1.354 1.00 98.69 353 PRO A N 1
ATOM 2848 C CA . PRO A 1 353 ? -7.888 -23.883 0.132 1.00 98.69 353 PRO A CA 1
ATOM 2849 C C . PRO A 1 353 ? -7.662 -22.995 -1.096 1.00 98.69 353 PRO A C 1
ATOM 2851 O O . PRO A 1 353 ? -8.254 -21.919 -1.197 1.00 98.69 353 PRO A O 1
ATOM 2854 N N . TYR A 1 354 ? -6.846 -23.437 -2.053 1.00 98.81 354 TYR A N 1
ATOM 2855 C CA . TYR A 1 354 ? -6.538 -22.661 -3.259 1.00 98.81 354 TYR A CA 1
ATOM 2856 C C . TYR A 1 354 ? -6.131 -23.523 -4.455 1.00 98.81 354 TYR A C 1
ATOM 2858 O O . TYR A 1 354 ? -5.868 -24.724 -4.343 1.00 98.81 354 TYR A O 1
ATOM 2866 N N . ARG A 1 355 ? -6.019 -22.868 -5.611 1.00 98.69 355 ARG A N 1
ATOM 2867 C CA . ARG A 1 355 ? -5.338 -23.371 -6.806 1.00 98.69 355 ARG A CA 1
ATOM 2868 C C . ARG A 1 355 ? -4.291 -22.372 -7.299 1.00 98.69 355 ARG A C 1
ATOM 2870 O O . ARG A 1 355 ? -4.465 -21.168 -7.142 1.00 98.69 355 ARG A O 1
ATOM 2877 N N . ILE A 1 356 ? -3.216 -22.885 -7.890 1.00 98.81 356 ILE A N 1
ATOM 2878 C CA . ILE A 1 356 ? -2.211 -22.094 -8.605 1.00 98.81 356 ILE A CA 1
ATOM 2879 C C . ILE A 1 356 ? -2.526 -22.149 -10.089 1.00 98.81 356 ILE A C 1
ATOM 2881 O O . ILE A 1 356 ? -2.656 -23.239 -10.652 1.00 98.81 356 ILE A O 1
ATOM 2885 N N . VAL A 1 357 ? -2.607 -20.983 -10.712 1.00 98.69 357 VAL A N 1
ATOM 2886 C CA . VAL A 1 357 ? -3.005 -20.814 -12.105 1.00 98.69 357 VAL A CA 1
ATOM 2887 C C . VAL A 1 357 ? -1.888 -20.126 -12.881 1.00 98.69 357 VAL A C 1
ATOM 2889 O O . VAL A 1 357 ? -1.360 -19.104 -12.455 1.00 98.69 357 VAL A O 1
ATOM 2892 N N . ASN A 1 358 ? -1.508 -20.696 -14.020 1.00 98.69 358 ASN A N 1
ATOM 2893 C CA . ASN A 1 358 ? -0.567 -20.112 -14.967 1.00 98.69 358 ASN A CA 1
ATOM 2894 C C . ASN A 1 358 ? -1.340 -19.335 -16.027 1.00 98.69 358 ASN A C 1
ATOM 2896 O O . ASN A 1 358 ? -2.120 -19.913 -16.790 1.00 98.69 358 ASN A O 1
ATOM 2900 N N . ILE A 1 359 ? -1.128 -18.023 -16.014 1.00 98.62 359 ILE A N 1
ATOM 2901 C CA . ILE A 1 359 ? -1.964 -17.064 -16.724 1.00 98.62 359 ILE A CA 1
ATOM 2902 C C . ILE A 1 359 ? -1.590 -17.014 -18.201 1.00 98.62 359 ILE A C 1
ATOM 2904 O O . ILE A 1 359 ? -0.408 -16.982 -18.558 1.00 98.62 359 ILE A O 1
ATOM 2908 N N . VAL A 1 360 ? -2.609 -17.007 -19.059 1.00 98.56 360 VAL A N 1
ATOM 2909 C CA . VAL A 1 360 ? -2.457 -16.971 -20.517 1.00 98.56 360 VAL A CA 1
ATOM 2910 C C . VAL A 1 360 ? -1.740 -15.714 -21.005 1.00 98.56 360 VAL A C 1
ATOM 2912 O O . VAL A 1 360 ? -1.840 -14.628 -20.432 1.00 98.56 360 VAL A O 1
ATOM 2915 N N . SER A 1 361 ? -1.006 -15.856 -22.106 1.00 98.38 361 SER A N 1
ATOM 2916 C CA . SER A 1 361 ? -0.142 -14.813 -22.665 1.00 98.38 361 SER A CA 1
ATOM 2917 C C . SER A 1 361 ? -0.858 -13.506 -23.017 1.00 98.38 361 SER A C 1
ATOM 2919 O O . SER A 1 361 ? -0.232 -12.449 -22.918 1.00 98.38 361 SER A O 1
ATOM 2921 N N . GLY A 1 362 ? -2.134 -13.553 -23.421 1.00 97.19 362 GLY A N 1
ATOM 2922 C CA . GLY A 1 362 ? -2.938 -12.368 -23.749 1.00 97.19 362 GLY A CA 1
ATOM 2923 C C . GLY A 1 362 ? -3.312 -11.505 -22.538 1.00 97.19 362 GLY A C 1
ATOM 2924 O O . GLY A 1 362 ? -3.462 -10.289 -22.677 1.00 97.19 362 GLY A O 1
ATOM 2925 N N . ALA A 1 363 ? -3.383 -12.112 -21.348 1.00 96.62 363 ALA A N 1
ATOM 2926 C CA . ALA A 1 363 ? -3.723 -11.452 -20.084 1.00 96.62 363 ALA A CA 1
ATOM 2927 C C . ALA A 1 363 ? -2.491 -10.966 -19.294 1.00 96.62 363 ALA A C 1
ATOM 2929 O O . ALA A 1 363 ? -2.616 -10.264 -18.287 1.00 96.62 363 ALA A O 1
ATOM 2930 N N . LEU A 1 364 ? -1.276 -11.308 -19.740 1.00 96.75 364 LEU A N 1
ATOM 2931 C CA . LEU A 1 364 ? -0.052 -10.783 -19.141 1.00 96.75 364 LEU A CA 1
ATOM 2932 C C . LEU A 1 364 ? 0.107 -9.291 -19.452 1.00 96.75 364 LEU A C 1
ATOM 2934 O O . LEU A 1 364 ? 0.029 -8.859 -20.604 1.00 96.75 364 LEU A O 1
ATOM 2938 N N . ASN A 1 365 ? 0.434 -8.509 -18.425 1.00 94.00 365 ASN A N 1
ATOM 2939 C CA . ASN A 1 365 ? 0.854 -7.125 -18.600 1.00 94.00 365 ASN A CA 1
ATOM 2940 C C . ASN A 1 365 ? 2.216 -7.064 -19.331 1.00 94.00 365 ASN A C 1
ATOM 2942 O O . ASN A 1 365 ? 2.965 -8.046 -19.374 1.00 94.00 365 ASN A O 1
ATOM 2946 N N . HIS A 1 366 ? 2.567 -5.901 -19.895 1.00 95.81 366 HIS A N 1
ATOM 2947 C CA . HIS A 1 366 ? 3.797 -5.744 -20.688 1.00 95.81 366 HIS A CA 1
ATOM 2948 C C . HIS A 1 366 ? 5.071 -6.173 -19.951 1.00 95.81 366 HIS A C 1
ATOM 2950 O O . HIS A 1 366 ? 5.987 -6.671 -20.590 1.00 95.81 366 HIS A O 1
ATOM 2956 N N . ALA A 1 367 ? 5.148 -6.008 -18.628 1.00 96.94 367 ALA A N 1
ATOM 2957 C CA . ALA A 1 367 ? 6.355 -6.330 -17.869 1.00 96.94 367 ALA A CA 1
ATOM 2958 C C . ALA A 1 367 ? 6.546 -7.832 -17.603 1.00 96.94 367 ALA A C 1
ATOM 2960 O O . ALA A 1 367 ? 7.680 -8.315 -17.657 1.00 96.94 367 ALA A O 1
ATOM 2961 N N . ALA A 1 368 ? 5.478 -8.582 -17.313 1.00 98.00 368 ALA A N 1
ATOM 2962 C CA . ALA A 1 368 ? 5.592 -9.978 -16.899 1.00 98.00 368 ALA A CA 1
ATOM 2963 C C . ALA A 1 368 ? 6.009 -10.891 -18.060 1.00 98.00 368 ALA A C 1
ATOM 2965 O O . ALA A 1 368 ? 5.356 -10.942 -19.103 1.00 98.00 368 ALA A O 1
ATOM 2966 N N . SER A 1 369 ? 7.075 -11.665 -17.855 1.00 98.62 369 SER A N 1
ATOM 2967 C CA . SER A 1 369 ? 7.482 -12.764 -18.739 1.00 98.62 369 SER A CA 1
ATOM 2968 C C . SER A 1 369 ? 6.658 -14.034 -18.492 1.00 98.62 369 SER A C 1
ATOM 2970 O O . SER A 1 369 ? 6.373 -14.792 -19.421 1.00 98.62 369 SER A O 1
ATOM 2972 N N . LYS A 1 370 ? 6.250 -14.243 -17.236 1.00 98.81 370 LYS A N 1
ATOM 2973 C CA . LYS A 1 370 ? 5.318 -15.275 -16.762 1.00 98.81 370 LYS A CA 1
ATOM 2974 C C . LYS A 1 370 ? 4.656 -14.776 -15.479 1.00 98.81 370 LYS A C 1
ATOM 2976 O O . LYS A 1 370 ? 5.314 -14.083 -14.698 1.00 98.81 370 LYS A O 1
ATOM 2981 N N . LYS A 1 371 ? 3.399 -15.167 -15.262 1.00 98.81 371 LYS A N 1
ATOM 2982 C CA . LYS A 1 371 ? 2.628 -14.860 -14.056 1.00 98.81 371 LYS A CA 1
ATOM 2983 C C . LYS A 1 371 ? 1.943 -16.119 -13.522 1.00 98.81 371 LYS A C 1
ATOM 2985 O O . LYS A 1 371 ? 1.399 -16.898 -14.307 1.00 98.81 371 LYS A O 1
ATOM 2990 N N . LEU A 1 372 ? 2.016 -16.322 -12.210 1.00 98.88 372 LEU A N 1
ATOM 2991 C CA . LEU A 1 372 ? 1.259 -17.338 -11.486 1.00 98.88 372 LEU A CA 1
ATOM 2992 C C . LEU A 1 372 ? 0.336 -16.653 -10.484 1.00 98.88 372 LEU A C 1
ATOM 2994 O O . LEU A 1 372 ? 0.819 -15.897 -9.638 1.00 98.88 372 LEU A O 1
ATOM 2998 N N . ASP A 1 373 ? -0.947 -16.986 -10.542 1.00 98.81 373 ASP A N 1
ATOM 2999 C CA . ASP A 1 373 ? -1.937 -16.485 -9.597 1.00 98.81 373 ASP A CA 1
ATOM 3000 C C . ASP A 1 373 ? -2.306 -17.587 -8.593 1.00 98.81 373 ASP A C 1
ATOM 3002 O O . ASP A 1 373 ? -2.472 -18.754 -8.961 1.00 98.81 373 ASP A O 1
ATOM 3006 N N . LEU A 1 374 ? -2.413 -17.225 -7.311 1.00 98.81 374 LE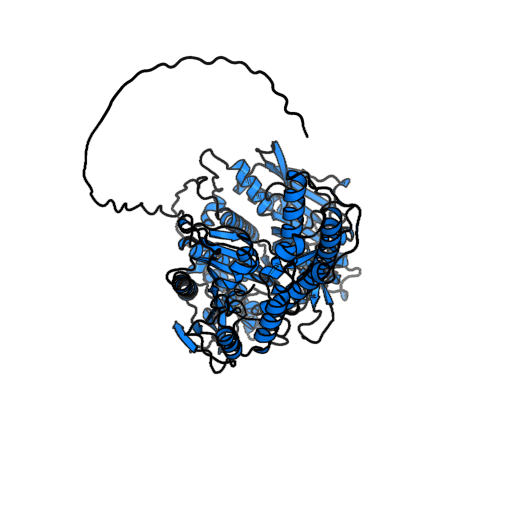U A N 1
ATOM 3007 C CA . LEU A 1 374 ? -3.031 -18.065 -6.283 1.00 98.81 374 LEU A CA 1
ATOM 3008 C C . LEU A 1 374 ? -4.473 -17.604 -6.126 1.00 98.81 374 LEU A C 1
ATOM 3010 O O . LEU A 1 374 ? -4.754 -16.510 -5.623 1.00 98.81 374 LEU A O 1
ATOM 3014 N N . GLU A 1 375 ? -5.388 -18.469 -6.538 1.00 98.81 375 GLU A N 1
ATOM 3015 C CA . GLU A 1 375 ? -6.816 -18.247 -6.400 1.00 98.81 375 GLU A CA 1
ATOM 3016 C C . GLU A 1 375 ? -7.343 -19.094 -5.247 1.00 98.81 375 GLU A C 1
ATOM 3018 O O . GLU A 1 375 ? -7.315 -20.326 -5.301 1.00 98.81 375 GLU A O 1
ATOM 3023 N N . ALA A 1 376 ? -7.821 -18.444 -4.189 1.00 98.75 376 ALA A N 1
ATOM 3024 C CA . ALA A 1 376 ? -8.393 -19.126 -3.039 1.00 98.75 376 ALA A CA 1
ATOM 3025 C C . ALA A 1 376 ? -9.842 -19.534 -3.300 1.00 98.75 376 ALA A C 1
ATOM 3027 O O . ALA A 1 376 ? -10.570 -18.864 -4.032 1.00 98.75 376 ALA A O 1
ATOM 3028 N N . TRP A 1 377 ? -10.266 -20.626 -2.675 1.00 98.69 377 TRP A N 1
ATOM 3029 C CA . TRP A 1 377 ? -11.646 -21.086 -2.684 1.00 98.69 377 TRP A CA 1
ATOM 3030 C C . TRP A 1 377 ? -12.487 -20.307 -1.667 1.00 98.69 377 TRP A C 1
ATOM 3032 O O . TRP A 1 377 ? -12.140 -20.213 -0.485 1.00 98.69 377 TRP A O 1
ATOM 3042 N N . PHE A 1 378 ? -13.612 -19.766 -2.131 1.00 98.56 378 PHE A N 1
ATOM 3043 C CA . PHE A 1 378 ? -14.581 -19.022 -1.329 1.00 98.56 378 PHE A CA 1
ATOM 3044 C C . PHE A 1 378 ? -15.854 -19.868 -1.179 1.00 98.56 378 PHE A C 1
ATOM 3046 O O . PHE A 1 378 ? -16.674 -19.892 -2.101 1.00 98.56 378 PHE A O 1
ATOM 3053 N N . PRO A 1 379 ? -16.030 -20.602 -0.064 1.00 97.88 379 PRO A N 1
ATOM 3054 C CA . PRO A 1 379 ? -17.082 -21.612 0.061 1.00 97.88 379 PRO A CA 1
ATOM 3055 C C . PRO A 1 379 ? -18.505 -21.042 0.148 1.00 97.88 379 PRO A C 1
ATOM 3057 O O . PRO A 1 379 ? -19.452 -21.738 -0.207 1.00 97.88 379 PRO A O 1
ATOM 3060 N N . GLY A 1 380 ? -18.688 -19.808 0.619 1.00 95.19 380 GLY A N 1
ATOM 3061 C CA . GLY A 1 380 ? -19.987 -19.125 0.615 1.00 95.19 380 GLY A CA 1
ATOM 3062 C C . GLY A 1 380 ? -20.334 -18.536 -0.750 1.00 95.19 380 GLY A C 1
ATOM 3063 O O . GLY A 1 380 ? -21.498 -18.503 -1.139 1.00 95.19 380 GLY A O 1
ATOM 3064 N N . SER A 1 381 ? -19.318 -18.105 -1.498 1.00 95.56 381 SER A N 1
ATOM 3065 C CA . SER A 1 381 ? -19.472 -17.615 -2.873 1.00 95.56 381 SER A CA 1
ATOM 3066 C C . SER A 1 381 ? -19.517 -18.740 -3.921 1.00 95.56 381 SER A C 1
ATOM 3068 O O . SER A 1 381 ? -20.001 -18.519 -5.028 1.00 95.56 381 SER A O 1
ATOM 3070 N N . GLY A 1 382 ? -18.998 -19.929 -3.600 1.00 96.75 382 GLY A N 1
ATOM 3071 C CA . GLY A 1 382 ? -18.915 -21.080 -4.504 1.00 96.75 382 GLY A CA 1
ATOM 3072 C C . GLY A 1 382 ? -17.946 -20.890 -5.676 1.00 96.75 382 GLY A C 1
ATOM 3073 O O . GLY A 1 382 ? -18.192 -21.428 -6.755 1.00 96.75 382 GLY A O 1
ATOM 3074 N N . ALA A 1 383 ? -16.881 -20.100 -5.503 1.00 96.50 383 ALA A N 1
ATOM 3075 C CA . ALA A 1 383 ? -15.962 -19.744 -6.586 1.00 96.50 383 ALA A CA 1
ATOM 3076 C C . ALA A 1 383 ? -14.509 -19.591 -6.116 1.00 96.50 383 ALA A C 1
ATOM 3078 O O . ALA A 1 383 ? -14.240 -19.298 -4.951 1.00 96.50 383 ALA A O 1
ATOM 3079 N N . PHE A 1 384 ? -13.572 -19.724 -7.057 1.00 98.00 384 PHE A N 1
ATOM 3080 C CA . PHE A 1 384 ? -12.183 -19.315 -6.862 1.00 98.00 384 PHE A CA 1
ATOM 3081 C C . PHE A 1 384 ? -12.029 -17.806 -7.080 1.00 98.00 384 PHE A C 1
ATOM 3083 O O . PHE A 1 384 ? -12.642 -17.231 -7.985 1.00 98.00 384 PHE A O 1
ATOM 3090 N N . ARG A 1 385 ? -11.222 -17.153 -6.241 1.00 97.50 385 ARG A N 1
ATOM 3091 C CA . ARG A 1 385 ? -10.940 -15.715 -6.310 1.00 97.50 385 ARG A CA 1
ATOM 3092 C C . ARG A 1 385 ? -9.453 -15.447 -6.092 1.00 97.50 385 ARG A C 1
ATOM 3094 O O . ARG A 1 385 ? -8.858 -15.968 -5.154 1.00 97.50 385 ARG A O 1
ATOM 3101 N N . GLU A 1 386 ? -8.875 -14.601 -6.937 1.00 97.69 386 GLU A N 1
ATOM 3102 C CA . GLU A 1 386 ? -7.462 -14.211 -6.884 1.00 97.69 386 GLU A CA 1
ATOM 3103 C C . GLU A 1 386 ? -7.113 -13.479 -5.574 1.00 97.69 386 GLU A C 1
ATOM 3105 O O . GLU A 1 386 ? -7.695 -12.430 -5.258 1.00 97.69 386 GLU A O 1
ATOM 3110 N N . LEU A 1 387 ? -6.126 -14.013 -4.846 1.00 98.38 387 LEU A N 1
ATOM 3111 C CA . LEU A 1 387 ? -5.519 -13.379 -3.667 1.00 98.38 387 LEU A CA 1
ATOM 3112 C C . LEU A 1 387 ? -4.050 -12.993 -3.881 1.00 98.38 387 LEU A C 1
ATOM 3114 O O . LEU A 1 387 ? -3.563 -12.066 -3.233 1.00 98.38 387 LEU A O 1
ATOM 3118 N N . VAL A 1 388 ? -3.349 -13.685 -4.783 1.00 98.62 388 VAL A N 1
ATOM 3119 C CA . VAL A 1 388 ? -1.943 -13.429 -5.117 1.00 98.62 388 VAL A CA 1
ATOM 3120 C C . VAL A 1 388 ? -1.763 -13.451 -6.620 1.00 98.62 388 VAL A C 1
ATOM 3122 O O . VAL A 1 388 ? -2.281 -14.341 -7.282 1.00 98.62 388 VAL A O 1
ATOM 3125 N N . SER A 1 389 ? -0.914 -12.550 -7.098 1.00 98.25 389 SER A N 1
ATOM 3126 C CA . SER A 1 389 ? -0.237 -12.641 -8.386 1.00 98.25 389 SER A CA 1
ATOM 3127 C C . SER A 1 389 ? 1.270 -12.581 -8.131 1.00 98.25 389 SER A C 1
ATOM 3129 O O . SER A 1 389 ? 1.723 -11.717 -7.372 1.00 98.25 389 SER A O 1
ATOM 3131 N N . CYS A 1 390 ? 2.029 -13.487 -8.748 1.00 98.81 390 CYS A N 1
ATOM 3132 C CA . CYS A 1 390 ? 3.490 -13.572 -8.720 1.00 98.81 390 CYS A CA 1
ATOM 3133 C C . CYS A 1 390 ? 4.026 -13.479 -10.150 1.00 98.81 390 CYS A C 1
ATOM 3135 O O . CYS A 1 390 ? 3.665 -14.298 -10.995 1.00 98.81 390 CYS A O 1
ATOM 3137 N N . SER A 1 391 ? 4.897 -12.507 -10.425 1.00 98.69 391 SER A N 1
ATOM 3138 C CA . SER A 1 391 ? 5.435 -12.216 -11.758 1.00 98.69 391 SER A CA 1
ATOM 3139 C C . SER A 1 391 ? 6.962 -12.174 -11.766 1.00 98.69 391 SER A C 1
ATOM 3141 O O . SER A 1 391 ? 7.590 -11.579 -10.890 1.00 98.69 391 SER A O 1
ATOM 3143 N N . ASN A 1 392 ? 7.565 -12.751 -12.808 1.00 98.81 392 ASN A N 1
ATOM 3144 C CA . ASN A 1 392 ? 8.960 -12.485 -13.162 1.00 98.81 392 ASN A CA 1
ATOM 3145 C C . ASN A 1 392 ? 8.988 -11.495 -14.329 1.00 98.81 392 ASN A C 1
ATOM 3147 O O . ASN A 1 392 ? 8.490 -11.804 -15.418 1.00 98.81 392 ASN A O 1
ATOM 3151 N N . CYS A 1 393 ? 9.564 -10.316 -14.110 1.00 98.50 393 CYS A N 1
ATOM 3152 C CA . CYS A 1 393 ? 9.638 -9.251 -15.106 1.00 98.50 393 CYS A CA 1
ATOM 3153 C C . CYS A 1 393 ? 10.987 -9.204 -15.837 1.00 98.50 393 CYS A C 1
ATOM 3155 O O . CYS A 1 393 ? 11.190 -8.321 -16.675 1.00 98.50 393 CYS A O 1
ATOM 3157 N N . LEU A 1 394 ? 11.888 -10.159 -15.566 1.00 98.50 394 LEU A N 1
ATOM 3158 C CA . LEU A 1 394 ? 13.255 -10.184 -16.091 1.00 98.50 394 LEU A CA 1
ATOM 3159 C C . LEU A 1 394 ? 13.903 -8.794 -15.940 1.00 98.50 394 LEU A C 1
ATOM 3161 O O . LEU A 1 394 ? 13.732 -8.132 -14.916 1.00 98.50 394 LEU A O 1
ATOM 3165 N N . ASP A 1 395 ? 14.619 -8.328 -16.954 1.00 97.75 395 ASP A N 1
ATOM 3166 C CA . ASP A 1 395 ? 15.289 -7.032 -16.991 1.00 97.75 395 ASP A CA 1
ATOM 3167 C C . ASP A 1 395 ? 14.405 -5.872 -17.500 1.00 97.75 395 ASP A C 1
ATOM 3169 O O . ASP A 1 395 ? 14.874 -4.737 -17.601 1.00 97.75 395 ASP A O 1
ATOM 3173 N N . TYR A 1 396 ? 13.125 -6.112 -17.806 1.00 97.75 396 TYR A N 1
ATOM 3174 C CA . TYR A 1 396 ? 12.244 -5.149 -18.487 1.00 97.75 396 TYR A CA 1
ATOM 3175 C C . TYR A 1 396 ? 12.016 -3.857 -17.680 1.00 97.75 396 TYR A C 1
ATOM 3177 O O . TYR A 1 396 ? 12.048 -2.738 -18.212 1.00 97.75 396 TYR A O 1
ATOM 3185 N N . GLN A 1 397 ? 11.807 -4.002 -16.368 1.00 97.12 397 GLN A N 1
ATOM 3186 C CA . GLN A 1 397 ? 11.719 -2.881 -15.425 1.00 97.12 397 GLN A CA 1
ATOM 3187 C C . GLN A 1 397 ? 13.101 -2.273 -15.162 1.00 97.12 397 GLN A C 1
ATOM 3189 O O . GLN A 1 397 ? 13.281 -1.059 -15.306 1.00 97.12 397 GLN A O 1
ATOM 3194 N N . ALA A 1 398 ? 14.089 -3.122 -14.862 1.00 97.88 398 ALA A N 1
ATOM 3195 C CA . ALA A 1 398 ? 15.446 -2.720 -14.499 1.00 97.88 398 ALA A CA 1
ATOM 3196 C C . ALA A 1 398 ? 16.109 -1.866 -15.584 1.00 97.88 398 ALA A C 1
ATOM 3198 O O . ALA A 1 398 ? 16.764 -0.873 -15.276 1.00 97.88 398 ALA A O 1
ATOM 3199 N N . ARG A 1 399 ? 15.885 -2.185 -16.862 1.00 96.38 399 ARG A N 1
ATOM 3200 C CA . ARG A 1 399 ? 16.407 -1.425 -18.004 1.00 96.38 399 ARG A CA 1
ATOM 3201 C C . ARG A 1 399 ? 15.883 0.004 -18.041 1.00 96.38 399 ARG A C 1
ATOM 3203 O O . ARG A 1 399 ? 16.655 0.936 -18.267 1.00 96.38 399 ARG A O 1
ATOM 3210 N N . ARG A 1 400 ? 14.584 0.197 -17.789 1.00 95.38 400 ARG A N 1
ATOM 3211 C CA . ARG A 1 400 ? 13.967 1.534 -17.786 1.00 95.38 400 ARG A CA 1
ATOM 3212 C C . ARG A 1 400 ? 14.419 2.373 -16.597 1.00 95.38 400 ARG A C 1
ATOM 3214 O O . ARG A 1 400 ? 14.644 3.567 -16.782 1.00 95.38 400 ARG A O 1
ATOM 3221 N N . LEU A 1 401 ? 14.546 1.740 -15.434 1.00 96.81 401 LEU A N 1
ATOM 3222 C CA . LEU A 1 401 ? 15.005 2.340 -14.177 1.00 96.81 401 LEU A CA 1
ATOM 3223 C C . LEU A 1 401 ? 16.534 2.419 -14.069 1.00 96.81 401 LEU A C 1
ATOM 3225 O O . LEU A 1 401 ? 17.072 2.986 -13.123 1.00 96.81 401 LEU A O 1
ATOM 3229 N N . ARG A 1 402 ? 17.236 1.856 -15.054 1.00 96.81 402 ARG A N 1
ATOM 3230 C CA . ARG A 1 402 ? 18.692 1.819 -15.178 1.00 96.81 402 ARG A CA 1
ATOM 3231 C C . ARG A 1 402 ? 19.400 1.136 -13.994 1.00 96.81 402 ARG A C 1
ATOM 3233 O O . ARG A 1 402 ? 20.481 1.566 -13.604 1.00 96.81 402 ARG A O 1
ATOM 3240 N N . ILE A 1 403 ? 18.825 0.047 -13.484 1.00 97.69 403 ILE A N 1
ATOM 3241 C CA . ILE A 1 403 ? 19.350 -0.744 -12.358 1.00 97.69 403 ILE A CA 1
ATOM 3242 C C . ILE A 1 403 ? 20.259 -1.849 -12.893 1.00 97.69 403 ILE A C 1
ATOM 3244 O O . ILE A 1 403 ? 19.803 -2.858 -13.441 1.00 97.69 403 ILE A O 1
ATOM 3248 N N . ARG A 1 404 ? 21.565 -1.627 -12.811 1.00 96.56 404 ARG A N 1
ATOM 3249 C CA . ARG A 1 404 ? 22.564 -2.414 -13.542 1.00 96.56 404 ARG A CA 1
ATOM 3250 C C . ARG A 1 404 ? 23.154 -3.518 -12.682 1.00 96.56 404 ARG A C 1
ATOM 3252 O O . ARG A 1 404 ? 23.302 -3.370 -11.473 1.00 96.56 404 ARG A O 1
ATOM 3259 N N . TYR A 1 405 ? 23.558 -4.599 -13.335 1.00 96.12 405 TYR A N 1
ATOM 3260 C CA . TYR A 1 405 ? 24.322 -5.677 -12.724 1.00 96.12 405 TYR A CA 1
ATOM 3261 C C . TYR A 1 405 ? 25.821 -5.331 -12.763 1.00 96.12 405 TYR A C 1
ATOM 3263 O O . TYR A 1 405 ? 26.468 -5.366 -13.812 1.00 96.12 405 TYR A O 1
ATOM 3271 N N . GLY A 1 406 ? 26.369 -4.922 -11.619 1.00 84.81 406 GLY A N 1
ATOM 3272 C CA . GLY A 1 406 ? 27.726 -4.397 -11.470 1.00 84.81 406 GLY A CA 1
ATOM 3273 C C . GLY A 1 406 ? 28.800 -5.470 -11.385 1.00 84.81 406 GLY A C 1
ATOM 3274 O O . GLY A 1 406 ? 29.312 -5.761 -10.309 1.00 84.81 406 GLY A O 1
ATOM 3275 N N . GLN A 1 407 ? 29.212 -6.024 -12.526 1.00 74.38 407 GLN A N 1
ATOM 3276 C CA . GLN A 1 407 ? 30.370 -6.918 -12.567 1.00 74.38 407 GLN A CA 1
ATOM 3277 C C . GLN A 1 407 ? 31.701 -6.154 -12.580 1.00 74.38 407 GLN A C 1
ATOM 3279 O O . GLN A 1 407 ? 31.991 -5.392 -13.496 1.00 74.38 407 GLN A O 1
ATOM 3284 N N . THR A 1 408 ? 32.581 -6.453 -11.624 1.00 63.41 408 THR A N 1
ATOM 3285 C CA . THR A 1 408 ? 33.959 -5.923 -11.572 1.00 63.41 408 THR A CA 1
ATOM 3286 C C . THR A 1 408 ? 34.967 -6.741 -12.390 1.00 63.41 408 THR A C 1
ATOM 3288 O O . THR A 1 408 ? 36.105 -6.318 -12.577 1.00 63.41 408 THR A O 1
ATOM 3291 N N . LYS A 1 409 ? 34.577 -7.930 -12.875 1.00 59.31 409 LYS A N 1
ATOM 3292 C CA . LYS A 1 409 ? 35.506 -8.949 -13.403 1.00 59.31 409 LYS A CA 1
ATOM 3293 C C . LYS A 1 409 ? 35.695 -8.940 -14.925 1.00 59.31 409 LYS A C 1
ATOM 3295 O O . LYS A 1 409 ? 36.606 -9.610 -15.407 1.00 59.31 409 LYS A O 1
ATOM 3300 N N . LYS A 1 410 ? 34.868 -8.219 -15.692 1.00 64.25 410 LYS A N 1
ATOM 3301 C CA . LYS A 1 410 ? 34.960 -8.143 -17.161 1.00 64.25 410 LYS A CA 1
ATOM 3302 C C . LYS A 1 410 ? 34.624 -6.736 -17.647 1.00 64.25 410 LYS A C 1
ATOM 3304 O O . LYS A 1 410 ? 33.621 -6.168 -17.232 1.00 64.25 410 LYS A O 1
ATOM 3309 N N . MET A 1 411 ? 35.436 -6.201 -18.559 1.00 69.75 411 MET A N 1
ATOM 3310 C CA . MET A 1 411 ? 35.053 -5.023 -19.336 1.00 69.75 411 MET A CA 1
ATOM 3311 C C . MET A 1 411 ? 34.012 -5.493 -20.358 1.00 69.75 411 MET A C 1
ATOM 3313 O O . MET A 1 411 ? 34.359 -6.188 -21.310 1.00 69.75 411 MET A O 1
ATOM 3317 N N . MET A 1 412 ? 32.732 -5.236 -20.093 1.00 69.56 412 MET A N 1
ATOM 3318 C CA . MET A 1 412 ? 31.652 -5.574 -21.018 1.00 69.56 412 MET A CA 1
ATOM 3319 C C . MET A 1 412 ? 31.371 -4.400 -21.951 1.00 69.56 412 MET A C 1
ATOM 3321 O O . MET A 1 412 ? 31.345 -3.250 -21.514 1.00 69.56 412 MET A O 1
ATOM 3325 N N . ASP A 1 413 ? 31.099 -4.699 -23.222 1.00 73.25 413 ASP A N 1
ATOM 3326 C CA . ASP A 1 413 ? 30.724 -3.690 -24.222 1.00 73.25 413 ASP A CA 1
ATOM 3327 C C . ASP A 1 413 ? 29.365 -3.032 -23.912 1.00 73.25 413 ASP A C 1
ATOM 3329 O O . ASP A 1 413 ? 29.070 -1.942 -24.405 1.00 73.25 413 ASP A O 1
ATOM 3333 N N . LYS A 1 414 ? 28.529 -3.680 -23.084 1.00 81.56 414 LYS A N 1
ATOM 3334 C CA . LYS A 1 414 ? 27.226 -3.183 -22.624 1.00 81.56 414 LYS A CA 1
ATOM 3335 C C . LYS A 1 414 ? 26.994 -3.499 -21.153 1.00 81.56 414 LYS A C 1
ATOM 3337 O O . LYS A 1 414 ? 27.416 -4.542 -20.664 1.00 81.56 414 LYS A O 1
ATOM 3342 N N . ALA A 1 415 ? 26.261 -2.618 -20.479 1.00 86.69 415 ALA A N 1
ATOM 3343 C CA . ALA A 1 415 ? 25.759 -2.900 -19.144 1.00 86.69 415 ALA A CA 1
ATOM 3344 C C . ALA A 1 415 ? 24.643 -3.953 -19.208 1.00 86.69 415 ALA A C 1
ATOM 3346 O O . ALA A 1 415 ? 23.690 -3.806 -19.976 1.00 86.69 415 ALA A O 1
ATOM 3347 N N . GLU A 1 416 ? 24.760 -4.988 -18.382 1.00 93.06 416 GLU A N 1
ATOM 3348 C CA . GLU A 1 416 ? 23.659 -5.893 -18.065 1.00 93.06 416 GLU A CA 1
ATOM 3349 C C . GLU A 1 416 ? 22.799 -5.288 -16.948 1.00 93.06 416 GLU A C 1
ATOM 3351 O O . GLU A 1 416 ? 23.259 -4.453 -16.162 1.00 93.06 416 GLU A O 1
ATOM 3356 N N . TYR A 1 417 ? 21.544 -5.715 -16.869 1.00 97.25 417 TYR A N 1
ATOM 3357 C CA . TYR A 1 417 ? 20.583 -5.260 -15.869 1.00 97.25 417 TYR A CA 1
ATOM 3358 C C . TYR A 1 417 ? 20.163 -6.438 -14.996 1.00 97.25 417 TYR A C 1
ATOM 3360 O O . TYR A 1 417 ? 20.177 -7.583 -15.445 1.00 97.25 417 TYR A O 1
ATOM 3368 N N . VAL A 1 418 ? 19.819 -6.164 -13.742 1.00 98.44 418 VAL A N 1
ATOM 3369 C CA . VAL A 1 418 ? 19.293 -7.196 -12.837 1.00 98.44 418 VAL A CA 1
ATOM 3370 C C . VAL A 1 418 ? 17.907 -7.661 -13.282 1.00 98.44 418 VAL A C 1
ATOM 3372 O O . VAL A 1 418 ? 17.223 -6.959 -14.027 1.00 98.44 418 VAL A O 1
ATOM 3375 N N . HIS A 1 419 ? 17.474 -8.829 -12.813 1.00 98.81 419 HIS A N 1
ATOM 3376 C CA . HIS A 1 419 ? 16.086 -9.257 -12.973 1.00 98.81 419 HIS A CA 1
ATOM 3377 C C . HIS A 1 419 ? 15.241 -8.797 -11.783 1.00 98.81 419 HIS A C 1
ATOM 3379 O O . HIS A 1 419 ? 15.700 -8.849 -10.644 1.00 98.81 419 HIS A O 1
ATOM 3385 N N . MET A 1 420 ? 14.008 -8.362 -12.037 1.00 98.81 420 MET A N 1
ATOM 3386 C CA . MET A 1 420 ? 13.073 -7.885 -11.013 1.00 98.81 420 MET A CA 1
ATOM 3387 C C . MET A 1 420 ? 11.842 -8.790 -10.962 1.00 98.81 420 MET A C 1
ATOM 3389 O O . MET A 1 420 ? 11.272 -9.143 -11.998 1.00 98.81 420 MET A O 1
ATOM 3393 N N . LEU A 1 421 ? 11.454 -9.184 -9.752 1.00 98.81 421 LEU A N 1
ATOM 3394 C CA . LEU A 1 421 ? 10.299 -10.036 -9.487 1.00 98.81 421 LEU A CA 1
ATOM 3395 C C . LEU A 1 421 ? 9.421 -9.411 -8.411 1.00 98.81 421 LEU A C 1
ATOM 3397 O O . LEU A 1 421 ? 9.928 -8.826 -7.453 1.00 98.81 421 LEU A O 1
ATOM 3401 N N . ASN A 1 422 ? 8.113 -9.600 -8.541 1.00 98.69 422 ASN A N 1
ATOM 3402 C CA . ASN A 1 422 ? 7.127 -9.149 -7.567 1.00 98.69 422 ASN A CA 1
ATOM 3403 C C . ASN A 1 422 ? 6.097 -10.249 -7.293 1.00 98.69 422 ASN A C 1
ATOM 3405 O O . ASN A 1 422 ? 5.759 -11.035 -8.178 1.00 98.69 422 ASN A O 1
ATOM 3409 N N . ALA A 1 423 ? 5.614 -10.326 -6.058 1.00 98.69 423 ALA A N 1
ATOM 3410 C CA . ALA A 1 423 ? 4.494 -11.181 -5.703 1.00 98.69 423 ALA A CA 1
ATOM 3411 C C . ALA A 1 423 ? 3.710 -10.597 -4.537 1.00 98.69 423 ALA A C 1
ATOM 3413 O O . ALA A 1 423 ? 4.279 -10.228 -3.513 1.00 98.69 423 ALA A O 1
ATOM 3414 N N . THR A 1 424 ? 2.386 -10.575 -4.638 1.00 98.38 424 THR A N 1
ATOM 3415 C CA . THR A 1 424 ? 1.558 -10.226 -3.475 1.00 98.38 424 THR A CA 1
ATOM 3416 C C . THR A 1 424 ? 1.680 -11.327 -2.417 1.00 98.38 424 THR A C 1
ATOM 3418 O O . THR A 1 424 ? 1.524 -12.501 -2.724 1.00 98.38 424 THR A O 1
ATOM 3421 N N . MET A 1 425 ? 1.973 -10.974 -1.166 1.00 97.81 425 MET A N 1
ATOM 3422 C CA . MET A 1 425 ? 1.897 -11.921 -0.049 1.00 97.81 425 MET A CA 1
ATOM 3423 C C . MET A 1 425 ? 0.473 -11.940 0.514 1.00 97.81 425 MET A C 1
ATOM 3425 O O . MET A 1 425 ? -0.167 -12.986 0.580 1.00 97.81 425 MET A O 1
ATOM 3429 N N . CYS A 1 426 ? -0.051 -10.766 0.869 1.00 98.38 426 CYS A N 1
ATOM 3430 C CA . CYS A 1 426 ? -1.359 -10.628 1.502 1.00 98.38 426 CYS A CA 1
ATOM 3431 C C . CYS A 1 426 ? -1.992 -9.288 1.113 1.00 98.38 426 CYS A C 1
ATOM 3433 O O . CYS A 1 426 ? -1.460 -8.238 1.464 1.00 98.38 426 CYS A O 1
ATOM 3435 N N . ALA A 1 427 ? -3.121 -9.323 0.400 1.00 98.31 427 ALA A N 1
ATOM 3436 C CA . ALA A 1 427 ? -4.019 -8.177 0.247 1.00 98.31 427 ALA A CA 1
ATOM 3437 C C . ALA A 1 427 ? -5.096 -8.271 1.336 1.00 98.31 427 ALA A C 1
ATOM 3439 O O . ALA A 1 427 ? -6.007 -9.100 1.234 1.00 98.31 427 ALA A O 1
ATOM 3440 N N . THR A 1 428 ? -4.962 -7.480 2.403 1.00 98.31 428 THR A N 1
ATOM 3441 C CA . THR A 1 428 ? -5.617 -7.737 3.701 1.00 98.31 428 THR A CA 1
ATOM 3442 C C . THR A 1 428 ? -7.124 -7.914 3.577 1.00 98.31 428 THR A C 1
ATOM 3444 O O . THR A 1 428 ? -7.670 -8.887 4.092 1.00 98.31 428 THR A O 1
ATOM 3447 N N . THR A 1 429 ? -7.802 -7.044 2.829 1.00 98.12 429 THR A N 1
ATOM 3448 C CA . THR A 1 429 ? -9.261 -7.072 2.669 1.00 98.12 429 THR A CA 1
ATOM 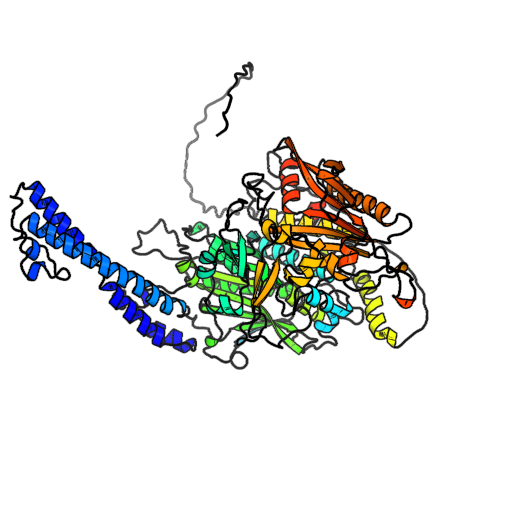3449 C C . THR A 1 429 ? -9.759 -8.344 1.984 1.00 98.12 429 THR A C 1
ATOM 3451 O O . THR A 1 429 ? -10.728 -8.957 2.442 1.00 98.12 429 THR A O 1
ATOM 3454 N N . ARG A 1 430 ? -9.074 -8.807 0.931 1.00 98.50 430 ARG A N 1
ATOM 3455 C CA . ARG A 1 430 ? -9.432 -10.048 0.229 1.00 98.50 430 ARG A CA 1
ATOM 3456 C C . ARG A 1 430 ? -9.125 -11.286 1.066 1.00 98.50 430 ARG A C 1
ATOM 3458 O O . ARG A 1 430 ? -9.937 -12.210 1.097 1.00 98.50 430 ARG A O 1
ATOM 3465 N N . VAL A 1 431 ? -7.998 -11.292 1.779 1.00 98.69 431 VAL A N 1
ATOM 3466 C CA . VAL A 1 431 ? -7.637 -12.397 2.681 1.00 98.69 431 VAL A CA 1
ATOM 3467 C C . VAL A 1 431 ? -8.607 -12.473 3.861 1.00 98.69 431 VAL A C 1
ATOM 3469 O O . VAL A 1 431 ? -9.046 -13.567 4.207 1.00 98.69 431 VAL A O 1
ATOM 3472 N N . MET A 1 432 ? -9.040 -11.336 4.419 1.00 98.38 432 MET A N 1
ATOM 3473 C CA . MET A 1 432 ? -10.121 -11.304 5.409 1.00 98.38 432 MET A CA 1
ATOM 3474 C C . MET A 1 432 ? -11.398 -11.930 4.848 1.00 98.38 432 MET A C 1
ATOM 3476 O O . MET A 1 432 ? -11.968 -12.793 5.504 1.00 98.38 432 MET A O 1
ATOM 3480 N N . CYS A 1 433 ? -11.821 -11.584 3.627 1.00 98.62 433 CYS A N 1
ATOM 3481 C CA . CYS A 1 433 ? -12.995 -12.210 3.007 1.00 98.62 433 CYS A CA 1
ATOM 3482 C C . CYS A 1 433 ? -12.849 -13.741 2.897 1.00 98.62 433 CYS A C 1
ATOM 3484 O O . CYS A 1 433 ? -13.792 -14.468 3.212 1.00 98.62 433 CYS A O 1
ATOM 3486 N N . ALA A 1 434 ? -11.664 -14.232 2.515 1.00 98.62 434 ALA A N 1
ATOM 3487 C CA . ALA A 1 434 ? -11.378 -15.665 2.449 1.00 98.62 434 ALA A CA 1
ATOM 3488 C C . ALA A 1 434 ? -11.446 -16.335 3.832 1.00 98.62 434 ALA A C 1
ATOM 3490 O O . ALA A 1 434 ? -12.035 -17.409 3.955 1.00 98.62 434 ALA A O 1
ATOM 3491 N N . ILE A 1 435 ? -10.897 -15.699 4.875 1.00 98.56 435 ILE A N 1
ATOM 3492 C CA . ILE A 1 435 ? -10.970 -16.185 6.262 1.00 98.56 435 ILE A CA 1
ATOM 3493 C C . ILE A 1 435 ? -12.419 -16.215 6.739 1.00 98.56 435 ILE A C 1
ATOM 3495 O O . ILE A 1 435 ? -12.856 -17.243 7.246 1.00 98.56 435 ILE A O 1
ATOM 3499 N N . LEU A 1 436 ? -13.176 -15.132 6.548 1.00 97.31 436 LEU A N 1
ATOM 3500 C CA . LEU A 1 436 ? -14.579 -15.050 6.957 1.00 97.31 436 LEU A CA 1
ATOM 3501 C C . LEU A 1 436 ? -15.380 -16.213 6.367 1.00 97.31 436 LEU A C 1
ATOM 3503 O O . LEU A 1 436 ? -16.052 -16.931 7.104 1.00 97.31 436 LEU A O 1
ATOM 3507 N N . GLU A 1 437 ? -15.267 -16.466 5.062 1.00 98.25 437 GLU A N 1
ATOM 3508 C CA . GLU A 1 437 ? -16.006 -17.571 4.454 1.00 98.25 437 GLU A CA 1
ATOM 3509 C C . GLU A 1 437 ? -15.505 -18.944 4.909 1.00 98.25 437 GLU A C 1
ATOM 3511 O O . GLU A 1 437 ? -16.330 -19.798 5.237 1.00 98.25 437 GLU A O 1
ATOM 3516 N N . ASN A 1 438 ? -14.189 -19.170 4.965 1.00 98.25 438 ASN A N 1
ATOM 3517 C CA . ASN A 1 438 ? -13.621 -20.478 5.309 1.00 98.25 438 ASN A CA 1
ATOM 3518 C C . ASN A 1 438 ? -13.741 -20.820 6.800 1.00 98.25 438 ASN A C 1
ATOM 3520 O O . ASN A 1 438 ? -13.861 -21.997 7.136 1.00 98.25 438 ASN A O 1
ATOM 3524 N N . TYR A 1 439 ? -13.814 -19.834 7.692 1.00 97.00 439 TYR A N 1
ATOM 3525 C CA . TYR A 1 439 ? -13.860 -20.031 9.145 1.00 97.00 439 TYR A CA 1
ATOM 3526 C C . TYR A 1 439 ? -15.219 -19.708 9.789 1.00 97.00 439 TYR A C 1
ATOM 3528 O O . TYR A 1 439 ? -15.334 -19.726 11.017 1.00 97.00 439 TYR A O 1
ATOM 3536 N N . GLN A 1 440 ? -16.269 -19.464 8.994 1.00 93.62 440 GLN A N 1
ATOM 3537 C CA . GLN A 1 440 ? -17.625 -19.308 9.532 1.00 93.62 440 GLN A CA 1
ATOM 3538 C C . GLN A 1 440 ? -18.149 -20.600 10.182 1.00 93.62 440 GLN A C 1
ATOM 3540 O O . GLN A 1 440 ? -17.921 -21.717 9.692 1.00 93.62 440 GLN A O 1
ATOM 3545 N N . THR A 1 441 ? -18.906 -20.398 11.255 1.00 89.88 441 THR A N 1
ATOM 3546 C CA . THR A 1 441 ? -19.651 -21.369 12.062 1.00 89.88 441 THR A CA 1
ATOM 3547 C C . THR A 1 441 ? -21.030 -20.783 12.394 1.00 89.88 441 THR A C 1
ATOM 3549 O O . THR A 1 441 ? -21.324 -19.641 12.043 1.00 89.88 441 THR A O 1
ATOM 3552 N N . GLU A 1 442 ? -21.883 -21.535 13.092 1.00 85.38 442 GLU A N 1
ATOM 3553 C CA . GLU A 1 442 ? -23.173 -21.016 13.573 1.00 85.38 442 GLU A CA 1
ATOM 3554 C C . GLU A 1 442 ? -23.020 -19.905 14.629 1.00 85.38 442 GLU A C 1
ATOM 3556 O O . GLU A 1 442 ? -23.901 -19.058 14.756 1.00 85.38 442 GLU A O 1
ATOM 3561 N N . GLU A 1 443 ? -21.902 -19.888 15.363 1.00 80.44 443 GLU A N 1
ATOM 3562 C CA . GLU A 1 443 ? -21.623 -18.904 16.420 1.00 80.44 443 GLU A CA 1
ATOM 3563 C C . GLU A 1 443 ? -20.874 -17.663 15.919 1.00 80.44 443 GLU A C 1
ATOM 3565 O O . GLU A 1 443 ? -20.812 -16.666 16.635 1.00 80.44 443 GLU A O 1
ATOM 3570 N N . GLY A 1 444 ? -20.316 -17.717 14.705 1.00 85.19 444 GLY A N 1
ATOM 3571 C CA . GLY A 1 444 ? -19.542 -16.639 14.099 1.00 85.19 444 GLY A CA 1
ATOM 3572 C C . GLY A 1 444 ? -18.275 -17.136 13.400 1.00 85.19 444 GLY A C 1
ATOM 3573 O O . GLY A 1 444 ? -18.293 -18.194 12.775 1.00 85.19 444 GLY A O 1
ATOM 3574 N N . ILE A 1 445 ? -17.180 -16.379 13.466 1.00 90.19 445 ILE A N 1
ATOM 3575 C CA . ILE A 1 445 ? -15.938 -16.634 12.722 1.00 90.19 445 ILE A CA 1
ATOM 3576 C C . ILE A 1 445 ? -14.832 -17.071 13.674 1.00 90.19 445 ILE A C 1
ATOM 3578 O O . ILE A 1 445 ? -14.456 -16.330 14.582 1.00 90.19 445 ILE A O 1
ATOM 3582 N N . VAL A 1 446 ? -14.266 -18.249 13.425 1.00 92.00 446 VAL A N 1
ATOM 3583 C CA . VAL A 1 446 ? -13.092 -18.739 14.154 1.00 92.00 446 VAL A CA 1
ATOM 3584 C C . VAL A 1 446 ? -11.827 -18.063 13.619 1.00 92.00 446 VAL A C 1
ATOM 3586 O O . VAL A 1 446 ? -11.599 -18.020 12.416 1.00 92.00 446 VAL A O 1
ATOM 3589 N N . ILE A 1 447 ? -10.971 -17.549 14.502 1.00 92.56 447 ILE A N 1
ATOM 3590 C CA . ILE A 1 447 ? -9.696 -16.954 14.084 1.00 92.56 447 ILE A CA 1
ATOM 3591 C C . ILE A 1 447 ? -8.673 -18.065 13.782 1.00 92.56 447 ILE A C 1
ATOM 3593 O O . ILE A 1 447 ? -8.460 -18.924 14.649 1.00 92.56 447 ILE A O 1
ATOM 3597 N N . PRO A 1 448 ? -8.014 -18.059 12.602 1.00 95.44 448 PRO A N 1
ATOM 3598 C CA . PRO A 1 448 ? -6.944 -19.001 12.284 1.00 95.44 448 PRO A CA 1
ATOM 3599 C C . PRO A 1 448 ? -5.849 -19.012 13.354 1.00 95.44 448 PRO A C 1
ATOM 3601 O O . PRO A 1 448 ? -5.434 -17.955 13.827 1.00 95.44 448 PRO A O 1
ATOM 3604 N N . GLU A 1 449 ? -5.339 -20.196 13.700 1.00 93.69 449 GLU A N 1
ATOM 3605 C CA . GLU A 1 449 ? -4.382 -20.399 14.802 1.00 93.69 449 GLU A CA 1
ATOM 3606 C C . GLU A 1 449 ? -3.173 -19.454 14.724 1.00 93.69 449 GLU A C 1
ATOM 3608 O O . GLU A 1 449 ? -2.791 -18.838 15.715 1.00 93.69 449 GLU A O 1
ATOM 3613 N N . LYS A 1 450 ? -2.608 -19.259 13.525 1.00 95.38 450 LYS A N 1
ATOM 3614 C CA . LYS A 1 450 ? -1.445 -18.379 13.323 1.00 95.38 450 LYS A CA 1
ATOM 3615 C C . LYS A 1 450 ? -1.733 -16.894 13.524 1.00 95.38 450 LYS A C 1
ATOM 3617 O O . LYS A 1 450 ? -0.788 -16.140 13.728 1.00 95.38 450 LYS A O 1
ATOM 3622 N N . LEU A 1 451 ? -2.996 -16.475 13.494 1.00 96.00 451 LEU A N 1
ATOM 3623 C CA . LEU A 1 451 ? -3.393 -15.084 13.715 1.00 96.00 451 LEU A CA 1
ATOM 3624 C C . LEU A 1 451 ? -3.721 -14.788 15.183 1.00 96.00 451 LEU A C 1
ATOM 3626 O O . LEU A 1 451 ? -3.617 -13.637 15.600 1.00 96.00 451 LEU A O 1
ATOM 3630 N N . GLN A 1 452 ? -4.057 -15.806 15.982 1.00 92.12 452 GLN A N 1
ATOM 3631 C CA . GLN A 1 452 ? -4.457 -15.642 17.385 1.00 92.12 452 GLN A CA 1
ATOM 3632 C C . GLN A 1 452 ? -3.436 -14.870 18.244 1.00 92.12 452 GLN A C 1
ATOM 3634 O O . GLN A 1 452 ? -3.868 -13.969 18.961 1.00 92.12 452 GLN A O 1
ATOM 3639 N N . PRO A 1 453 ? -2.104 -15.094 18.140 1.00 91.25 453 PRO A N 1
ATOM 3640 C CA . PRO A 1 453 ? -1.124 -14.341 18.935 1.00 91.25 453 PRO A CA 1
ATOM 3641 C C . PRO A 1 453 ? -1.132 -12.824 18.687 1.00 91.25 453 PRO A C 1
ATOM 3643 O O . PRO A 1 453 ? -0.656 -12.047 19.517 1.00 91.25 453 PRO A O 1
ATOM 3646 N N . PHE A 1 454 ? -1.652 -12.387 17.539 1.00 92.44 454 PHE A N 1
ATOM 3647 C CA . PHE A 1 454 ? -1.696 -10.980 17.147 1.00 92.44 454 PHE A CA 1
ATOM 3648 C C . PHE A 1 454 ? -3.018 -10.296 17.516 1.00 92.44 454 PHE A C 1
ATOM 3650 O O . PHE A 1 454 ? -3.086 -9.065 17.528 1.00 92.44 454 PHE A O 1
ATOM 3657 N N . MET A 1 455 ? -4.044 -11.058 17.894 1.00 89.19 455 MET A N 1
ATOM 3658 C CA . MET A 1 455 ? -5.320 -10.516 18.364 1.00 89.19 455 MET A CA 1
ATOM 3659 C C . MET A 1 455 ? -5.198 -9.960 19.800 1.00 89.19 455 MET A C 1
ATOM 3661 O O . MET A 1 455 ? -4.293 -10.357 20.539 1.00 89.19 455 MET A O 1
ATOM 3665 N N . PRO A 1 456 ? -6.061 -9.016 20.223 1.00 84.19 456 PRO A N 1
ATOM 3666 C CA . PRO A 1 456 ? -6.102 -8.528 21.607 1.00 84.19 456 PRO A CA 1
ATOM 3667 C C . PRO A 1 456 ? -6.247 -9.654 22.654 1.00 84.19 456 PRO A C 1
ATOM 3669 O O . PRO A 1 456 ? -6.822 -10.692 22.331 1.00 84.19 456 PRO A O 1
ATOM 3672 N N . PRO A 1 457 ? -5.782 -9.470 23.910 1.00 66.50 457 PRO A N 1
ATOM 3673 C CA . PRO A 1 457 ? -6.103 -10.373 25.023 1.00 66.50 457 PRO A CA 1
ATOM 3674 C C . PRO A 1 457 ? -7.625 -10.458 25.205 1.00 66.50 457 PRO A C 1
ATOM 3676 O O . PRO A 1 457 ? -8.298 -9.433 25.140 1.00 66.50 457 PRO A O 1
ATOM 3679 N N . GLY A 1 458 ? -8.172 -11.665 25.360 1.00 49.94 458 GLY A N 1
ATOM 3680 C CA . GLY A 1 458 ? -9.594 -11.925 25.088 1.00 49.94 458 GLY A CA 1
ATOM 3681 C C . GLY A 1 458 ? -9.863 -12.366 23.642 1.00 49.94 458 GLY A C 1
ATOM 3682 O O . GLY A 1 458 ? -10.994 -12.665 23.292 1.00 49.94 458 GLY A O 1
ATOM 3683 N N . GLY A 1 459 ? -8.824 -12.529 22.816 1.00 40.97 459 GLY A N 1
ATOM 3684 C CA . GLY A 1 459 ? -8.829 -13.308 21.570 1.00 40.97 459 GLY A CA 1
ATOM 3685 C C . GLY A 1 459 ? -9.051 -14.810 21.781 1.00 40.97 459 GLY A C 1
ATOM 3686 O O . GLY A 1 459 ? -8.776 -15.606 20.884 1.00 40.97 459 GLY A O 1
ATOM 3687 N N . ASP A 1 460 ? -9.550 -15.182 22.961 1.00 41.31 460 ASP A N 1
ATOM 3688 C CA . ASP A 1 460 ? -10.297 -16.404 23.152 1.00 41.31 460 ASP A CA 1
ATOM 3689 C C . ASP A 1 460 ? -11.374 -16.458 22.054 1.00 41.31 460 ASP A C 1
ATOM 3691 O O . ASP A 1 460 ? -12.155 -15.504 21.902 1.00 41.31 460 ASP A O 1
ATOM 3695 N N . PRO A 1 461 ? -11.425 -17.538 21.255 1.00 47.25 461 PRO A N 1
ATOM 3696 C CA . PRO A 1 461 ? -12.549 -17.812 20.380 1.00 47.25 461 PRO A CA 1
ATOM 3697 C C . PRO A 1 461 ? -13.896 -17.496 21.036 1.00 47.25 461 PRO A C 1
ATOM 3699 O O . PRO A 1 461 ? -14.804 -17.078 20.327 1.00 47.25 461 PRO A O 1
ATOM 3702 N N . GLU A 1 462 ? -14.028 -17.640 22.356 1.00 40.12 462 GLU A N 1
ATOM 3703 C CA . GLU A 1 462 ? -15.257 -17.400 23.099 1.00 40.12 462 GLU A CA 1
ATOM 3704 C C . GLU A 1 462 ? -15.718 -15.938 23.198 1.00 40.12 462 GLU A C 1
ATOM 3706 O O . GLU A 1 462 ? -16.917 -15.712 23.065 1.00 40.12 462 GLU A O 1
ATOM 3711 N N . ALA A 1 463 ? -14.841 -14.932 23.312 1.00 39.34 463 ALA A N 1
ATOM 3712 C CA . ALA A 1 463 ? -15.272 -13.524 23.403 1.00 39.34 463 ALA A CA 1
ATOM 3713 C C . ALA A 1 463 ? -15.630 -12.930 22.028 1.00 39.34 463 ALA A C 1
ATOM 3715 O O . ALA A 1 463 ? -16.613 -12.194 21.887 1.00 39.34 463 ALA A O 1
ATOM 3716 N N . ILE A 1 464 ? -14.889 -13.320 20.980 1.00 45.88 464 ILE A N 1
ATOM 3717 C CA . ILE A 1 464 ? -15.275 -13.056 19.585 1.00 45.88 464 ILE A CA 1
ATOM 3718 C C . ILE A 1 464 ? -16.594 -13.774 19.286 1.00 45.88 464 ILE A C 1
ATOM 3720 O O . ILE A 1 464 ? -17.516 -13.146 18.762 1.00 45.88 464 ILE A O 1
ATOM 3724 N N . ARG A 1 465 ? -16.735 -15.040 19.704 1.00 49.97 465 ARG A N 1
ATOM 3725 C CA . ARG A 1 465 ? -18.009 -15.764 19.640 1.00 49.97 465 ARG A CA 1
ATOM 3726 C C . ARG A 1 465 ? -19.075 -15.139 20.518 1.00 49.97 465 ARG A C 1
ATOM 3728 O O . ARG A 1 465 ? -20.218 -15.298 20.163 1.00 49.97 465 ARG A O 1
ATOM 3735 N N . GLU A 1 466 ? -18.816 -14.433 21.612 1.00 42.66 466 GLU A N 1
ATOM 3736 C CA . GLU A 1 466 ? -19.889 -13.841 22.425 1.00 42.66 466 GLU A CA 1
ATOM 3737 C C . GLU A 1 466 ? -20.461 -12.575 21.772 1.00 42.66 466 GLU A C 1
ATOM 3739 O O . GLU A 1 466 ? -21.685 -12.417 21.683 1.00 42.66 466 GLU A O 1
ATOM 3744 N N . ILE A 1 467 ? -19.589 -11.719 21.229 1.00 48.59 467 ILE A N 1
ATOM 3745 C CA . ILE A 1 467 ? -19.982 -10.563 20.408 1.00 48.59 467 ILE A CA 1
ATOM 3746 C C . ILE A 1 467 ? -20.713 -11.045 19.147 1.00 48.59 467 ILE A C 1
ATOM 3748 O O . ILE A 1 467 ? -21.773 -10.516 18.798 1.00 48.59 467 ILE A O 1
ATOM 3752 N N . GLN A 1 468 ? -20.196 -12.094 18.501 1.00 48.50 468 GLN A N 1
ATOM 3753 C CA . GLN A 1 468 ? -20.835 -12.716 17.345 1.00 48.50 468 GLN A CA 1
ATOM 3754 C C . GLN A 1 468 ? -22.130 -13.446 17.729 1.00 48.50 468 GLN A C 1
ATOM 3756 O O . GLN A 1 468 ? -23.127 -13.243 17.057 1.00 48.50 468 GLN A O 1
ATOM 3761 N N . ARG A 1 469 ? -22.199 -14.194 18.836 1.00 48.72 469 ARG A N 1
ATOM 3762 C CA . ARG A 1 469 ? -23.391 -14.915 19.331 1.00 48.72 469 ARG A CA 1
ATOM 3763 C C . ARG A 1 469 ? -24.517 -13.943 19.621 1.00 48.72 469 ARG A C 1
ATOM 3765 O O . ARG A 1 469 ? -25.638 -14.253 19.245 1.00 48.72 469 ARG A O 1
ATOM 3772 N N . LYS A 1 470 ? -24.265 -12.800 20.274 1.00 48.06 470 LYS A N 1
ATOM 3773 C CA . LYS A 1 470 ? -25.310 -11.790 20.536 1.00 48.06 470 LYS A CA 1
ATOM 3774 C C . LYS A 1 470 ? -25.910 -11.271 19.222 1.00 48.06 470 LYS A C 1
ATOM 3776 O O . LYS A 1 470 ? -27.126 -11.204 19.113 1.00 48.06 470 LYS A O 1
ATOM 3781 N N . ARG A 1 471 ? -25.095 -11.053 18.182 1.00 52.66 471 ARG A N 1
ATOM 3782 C CA . ARG A 1 471 ? -25.538 -10.428 16.918 1.00 52.66 471 ARG A CA 1
ATOM 3783 C C . ARG A 1 471 ? -25.972 -11.385 15.800 1.00 52.66 471 ARG A C 1
ATOM 3785 O O . ARG A 1 471 ? -26.932 -11.094 15.092 1.00 52.66 471 ARG A O 1
ATOM 3792 N N . PHE A 1 472 ? -25.346 -12.555 15.669 1.00 47.72 472 PHE A N 1
ATOM 3793 C CA . PHE A 1 472 ? -25.869 -13.678 14.878 1.00 47.72 472 PHE A CA 1
ATOM 3794 C C . PHE A 1 472 ? -27.223 -14.106 15.437 1.00 47.72 472 PHE A C 1
ATOM 3796 O O . PHE A 1 472 ? -28.140 -14.390 14.661 1.00 47.72 472 PHE A O 1
ATOM 3803 N N . LYS A 1 473 ? -27.374 -14.075 16.774 1.00 43.53 473 LYS A N 1
ATOM 3804 C CA . LYS A 1 473 ? -28.686 -14.150 17.404 1.00 43.53 473 LYS A CA 1
ATOM 3805 C C . LYS A 1 473 ? -29.540 -12.945 17.026 1.00 43.53 473 LYS A C 1
ATOM 3807 O O . LYS A 1 473 ? -30.613 -13.216 16.549 1.00 43.53 473 LYS A O 1
ATOM 3812 N N . ASP A 1 474 ? -29.128 -11.677 17.087 1.00 42.66 474 ASP A N 1
ATOM 3813 C CA . ASP A 1 474 ? -30.002 -10.535 16.706 1.00 42.66 474 ASP A CA 1
ATOM 3814 C C . ASP A 1 474 ? -30.573 -10.597 15.273 1.00 42.66 474 ASP A C 1
ATOM 3816 O O . ASP A 1 474 ? -31.754 -10.313 15.068 1.00 42.66 474 ASP A O 1
ATOM 3820 N N . VAL A 1 475 ? -29.801 -11.075 14.289 1.00 42.00 475 VAL A N 1
ATOM 3821 C CA . VAL A 1 475 ? -30.299 -11.326 12.916 1.00 42.00 475 VAL A CA 1
ATOM 3822 C C . VAL A 1 475 ? -31.271 -12.518 12.861 1.00 42.00 475 VAL A C 1
ATOM 3824 O O . VAL A 1 475 ? -32.169 -12.549 12.023 1.00 42.00 475 VAL A O 1
ATOM 3827 N N . THR A 1 476 ? -31.144 -13.487 13.773 1.00 38.62 476 THR A N 1
ATOM 3828 C CA . THR A 1 476 ? -32.071 -14.628 13.929 1.00 38.62 476 THR A CA 1
ATOM 3829 C C . THR A 1 476 ? -33.150 -14.426 15.018 1.00 38.62 476 THR A C 1
ATOM 3831 O O . THR A 1 476 ? -34.086 -15.218 15.111 1.00 38.62 476 THR A O 1
ATOM 3834 N N . LEU A 1 477 ? -33.082 -13.354 15.815 1.00 34.75 477 LEU A N 1
ATOM 3835 C CA . LEU A 1 477 ? -33.928 -13.030 16.978 1.00 34.75 477 LEU A CA 1
ATOM 3836 C C . LEU A 1 477 ? -35.054 -12.065 16.617 1.00 34.75 477 LEU A C 1
ATOM 3838 O O . LEU A 1 477 ? -35.998 -11.951 17.399 1.00 34.75 477 LEU A O 1
ATOM 3842 N N . VAL A 1 478 ? -35.042 -11.481 15.412 1.00 37.69 478 VAL A N 1
ATOM 3843 C CA . VAL A 1 478 ? -36.280 -10.981 14.787 1.00 37.69 478 VAL A CA 1
ATOM 3844 C C . VAL A 1 478 ? -37.337 -12.098 14.714 1.00 37.69 478 VAL A C 1
ATOM 3846 O O . VAL A 1 478 ? -38.527 -11.797 14.712 1.00 37.69 478 VAL A O 1
ATOM 3849 N N . ASP A 1 479 ? -36.939 -13.376 14.797 1.00 32.38 479 ASP A N 1
ATOM 3850 C CA . ASP A 1 479 ? -37.878 -14.496 14.836 1.00 32.38 479 ASP A CA 1
ATOM 3851 C C . ASP A 1 479 ? -38.206 -15.080 16.220 1.00 32.38 479 ASP A C 1
ATOM 3853 O O . ASP A 1 479 ? -39.239 -15.745 16.321 1.00 32.38 479 ASP A O 1
ATOM 3857 N N . LYS A 1 480 ? -37.439 -14.890 17.311 1.00 27.75 480 LYS A N 1
ATOM 3858 C CA . LYS A 1 480 ? -37.761 -15.590 18.585 1.00 27.75 480 LYS A CA 1
ATOM 3859 C C . LYS A 1 480 ? -37.353 -14.868 19.875 1.00 27.75 480 LYS A C 1
ATOM 3861 O O . LYS A 1 480 ? -36.287 -15.090 20.433 1.00 27.75 480 LYS A O 1
ATOM 3866 N N . LEU A 1 481 ? -38.307 -14.147 20.464 1.00 28.36 481 LEU A N 1
ATOM 3867 C CA . LEU A 1 481 ? -38.355 -13.850 21.903 1.00 28.36 481 LEU A CA 1
ATOM 3868 C C . LEU A 1 481 ? -38.517 -15.141 22.746 1.00 28.36 481 LEU A C 1
ATOM 3870 O O . LEU A 1 481 ? -39.509 -15.847 22.541 1.00 28.36 481 LEU A O 1
ATOM 3874 N N . LYS A 1 482 ? -37.634 -15.384 23.743 1.00 28.67 482 LYS A N 1
ATOM 3875 C CA . LYS A 1 482 ? -37.941 -15.713 25.175 1.00 28.67 482 LYS A CA 1
ATOM 3876 C C . LYS A 1 482 ? -36.739 -16.286 25.994 1.00 28.67 482 LYS A C 1
ATOM 3878 O O . LYS A 1 482 ? -36.359 -17.426 25.777 1.00 28.67 482 LYS A O 1
ATOM 3883 N N . LYS A 1 483 ? -36.331 -15.506 27.020 1.00 26.83 483 LYS A N 1
ATOM 3884 C CA . LYS A 1 483 ? -35.819 -15.792 28.403 1.00 26.83 483 LYS A CA 1
ATOM 3885 C C . LYS A 1 483 ? -34.479 -16.545 28.691 1.00 26.83 483 LYS A C 1
ATOM 3887 O O . LYS A 1 483 ? -34.206 -17.591 28.124 1.00 26.83 483 LYS A O 1
ATOM 3892 N N . GLU A 1 484 ? -33.732 -15.964 29.655 1.00 26.19 484 GLU A N 1
ATOM 3893 C CA . GLU A 1 484 ? -32.391 -16.225 30.281 1.00 26.19 484 GLU A CA 1
ATOM 3894 C C . GLU A 1 484 ? -32.372 -17.357 31.371 1.00 26.19 484 GLU A C 1
ATOM 3896 O O . GLU A 1 484 ? -33.444 -17.956 31.522 1.00 26.19 484 GLU A O 1
ATOM 3901 N N . PRO A 1 485 ? -31.315 -17.618 32.228 1.00 33.53 485 PRO A N 1
ATOM 3902 C CA . PRO A 1 485 ? -29.925 -17.063 32.377 1.00 33.53 485 PRO A CA 1
ATOM 3903 C C . PRO A 1 485 ? -28.715 -18.031 32.717 1.00 33.53 485 PRO A C 1
ATOM 3905 O O . PRO A 1 485 ? -28.914 -19.137 33.203 1.00 33.53 485 PRO A O 1
ATOM 3908 N N . VAL A 1 486 ? -27.480 -17.522 32.461 1.00 29.59 486 VAL A N 1
ATOM 3909 C CA . VAL A 1 486 ? -26.126 -17.461 33.151 1.00 29.59 486 VAL A CA 1
ATOM 3910 C C . VAL A 1 486 ? -25.434 -18.628 33.934 1.00 29.59 486 VAL A C 1
ATOM 3912 O O . VAL A 1 486 ? -26.067 -19.281 34.759 1.00 29.59 486 VAL A O 1
ATOM 3915 N N . GLY A 1 487 ? -24.083 -18.738 33.791 1.00 24.73 487 GLY A N 1
ATOM 3916 C CA . GLY A 1 487 ? -23.092 -19.245 34.791 1.00 24.73 487 GLY A CA 1
ATOM 3917 C C . GLY A 1 487 ? -21.596 -19.285 34.328 1.00 24.73 487 GLY A C 1
ATOM 3918 O O . GLY A 1 487 ? -21.350 -19.805 33.245 1.00 24.73 487 GLY A O 1
ATOM 3919 N N . ASP A 1 488 ? -20.655 -18.762 35.150 1.00 26.56 488 ASP A N 1
ATOM 3920 C CA . ASP A 1 488 ? -19.206 -18.415 34.941 1.00 26.56 488 ASP A CA 1
ATOM 3921 C C . ASP A 1 488 ? -18.134 -19.536 35.169 1.00 26.56 488 ASP A C 1
ATOM 3923 O O . ASP A 1 488 ? -18.444 -20.523 35.837 1.00 26.56 488 ASP A O 1
ATOM 3927 N N . ASP A 1 489 ? -16.872 -19.358 34.690 1.00 28.52 489 ASP A N 1
ATOM 3928 C CA . ASP A 1 489 ? -15.594 -19.210 35.478 1.00 28.52 489 ASP A CA 1
ATOM 3929 C C . ASP A 1 489 ? -14.271 -19.546 34.703 1.00 28.52 489 ASP A C 1
ATOM 3931 O O . ASP A 1 489 ? -14.236 -20.415 33.831 1.00 28.52 489 ASP A O 1
ATOM 3935 N N . ASP A 1 490 ? -13.192 -18.836 35.077 1.00 28.22 490 ASP A N 1
ATOM 3936 C CA . ASP A 1 490 ? -11.845 -18.622 34.498 1.00 28.22 490 ASP A CA 1
ATOM 3937 C C . ASP A 1 490 ? -10.753 -19.679 34.834 1.00 28.22 490 ASP A C 1
ATOM 3939 O O . ASP A 1 490 ? -10.834 -20.411 35.820 1.00 28.22 490 ASP A O 1
ATOM 3943 N N . SER A 1 491 ? -9.631 -19.679 34.080 1.00 26.08 491 SER A N 1
ATOM 3944 C CA . SER A 1 491 ? -8.245 -19.520 34.621 1.00 26.08 491 SER A CA 1
ATOM 3945 C C . SER A 1 491 ? -7.107 -19.710 33.583 1.00 26.08 491 SER A C 1
ATOM 3947 O O . SER A 1 491 ? -7.114 -20.632 32.770 1.00 26.08 491 SER A O 1
ATOM 3949 N N . LEU A 1 492 ? -6.082 -18.843 33.667 1.00 27.72 492 LEU A N 1
ATOM 3950 C CA . LEU A 1 492 ? -4.813 -18.815 32.904 1.00 27.72 492 LEU A CA 1
ATOM 3951 C C . LEU A 1 492 ? -3.600 -19.116 33.817 1.00 27.72 492 LEU A C 1
ATOM 3953 O O . LEU A 1 492 ? -3.698 -18.902 35.026 1.00 27.72 492 LEU A O 1
ATOM 3957 N N . PRO A 1 493 ? -2.425 -19.474 33.252 1.00 28.59 493 PRO A N 1
ATOM 3958 C CA . PRO A 1 493 ? -1.132 -19.210 33.900 1.00 28.59 493 PRO A CA 1
ATOM 3959 C C . PRO A 1 493 ? -0.088 -18.456 33.035 1.00 28.59 493 PRO A C 1
ATOM 3961 O O . PRO A 1 493 ? 0.015 -18.655 31.824 1.00 28.59 493 PRO A O 1
ATOM 3964 N N . GLU A 1 494 ? 0.702 -17.621 33.730 1.00 26.12 494 GLU A N 1
ATOM 3965 C CA . GLU A 1 494 ? 1.992 -16.971 33.385 1.00 26.12 494 GLU A CA 1
ATOM 3966 C C . GLU A 1 494 ? 3.099 -18.026 33.092 1.00 26.12 494 GLU A C 1
ATOM 3968 O O . GLU A 1 494 ? 2.923 -19.195 33.421 1.00 26.12 494 GLU A O 1
ATOM 3973 N N . GLU A 1 495 ? 4.278 -17.800 32.493 1.00 26.67 495 GLU A N 1
ATOM 3974 C CA . GLU A 1 495 ? 5.243 -16.686 32.463 1.00 26.67 495 GLU A CA 1
ATOM 3975 C C . GLU A 1 495 ? 6.390 -17.094 31.484 1.00 26.67 495 GLU A C 1
ATOM 3977 O O . GLU A 1 495 ? 6.602 -18.294 31.296 1.00 26.67 495 GLU A O 1
ATOM 3982 N N . ALA A 1 496 ? 7.160 -16.154 30.904 1.00 25.34 496 ALA A N 1
ATOM 3983 C CA . ALA A 1 496 ? 8.634 -16.250 30.752 1.00 25.34 496 ALA A CA 1
ATOM 3984 C C . ALA A 1 496 ? 9.233 -15.068 29.958 1.00 25.34 496 ALA A C 1
ATOM 3986 O O . ALA A 1 496 ? 8.993 -14.886 28.764 1.00 25.34 496 ALA A O 1
ATOM 3987 N N . GLN A 1 497 ? 10.067 -14.310 30.669 1.00 26.12 497 GLN A N 1
ATOM 3988 C CA . GLN A 1 497 ? 10.921 -13.206 30.237 1.00 26.12 497 GLN A CA 1
ATOM 3989 C C . GLN A 1 497 ? 12.134 -13.689 29.421 1.00 26.12 497 GLN A C 1
ATOM 3991 O O . GLN A 1 497 ? 12.655 -14.767 29.692 1.00 26.12 497 GLN A O 1
ATOM 3996 N N . ASN A 1 498 ? 12.614 -12.856 28.487 1.00 26.83 498 ASN A N 1
ATOM 3997 C CA . ASN A 1 498 ? 14.036 -12.656 28.157 1.00 26.83 498 ASN A CA 1
ATOM 3998 C C . ASN A 1 498 ? 14.167 -11.436 27.225 1.00 26.83 498 ASN A C 1
ATOM 4000 O O . ASN A 1 498 ? 13.606 -11.427 26.130 1.00 26.83 498 ASN A O 1
ATOM 4004 N N . VAL A 1 499 ? 14.888 -10.406 27.679 1.00 31.22 499 VAL A N 1
ATOM 4005 C CA . VAL A 1 499 ? 15.119 -9.137 26.969 1.00 31.22 499 VAL A CA 1
ATOM 4006 C C . VAL A 1 499 ? 16.570 -9.109 26.492 1.00 31.22 499 VAL A C 1
ATOM 4008 O O . VAL A 1 499 ? 17.473 -9.198 27.318 1.00 31.22 499 VAL A O 1
ATOM 4011 N N . GLU A 1 500 ? 16.799 -8.948 25.189 1.00 38.09 500 GLU A N 1
ATOM 4012 C CA . GLU A 1 500 ? 18.120 -8.632 24.624 1.00 38.09 500 GLU A CA 1
ATOM 4013 C C . GLU A 1 500 ? 18.033 -7.390 23.723 1.00 38.09 500 GLU A C 1
ATOM 4015 O O . GLU A 1 500 ? 17.020 -7.147 23.060 1.00 38.09 500 GLU A O 1
ATOM 4020 N N . SER A 1 501 ? 19.095 -6.581 23.755 1.00 36.28 501 SER A N 1
ATOM 4021 C CA . SER A 1 501 ? 19.254 -5.302 23.058 1.00 36.28 501 SER A CA 1
ATOM 4022 C C . SER A 1 501 ? 19.363 -5.483 21.537 1.00 36.28 501 SER A C 1
ATOM 4024 O O . SER A 1 501 ? 20.057 -6.367 21.039 1.00 36.28 501 SER A O 1
ATOM 4026 N N . LEU A 1 502 ? 18.685 -4.618 20.772 1.00 40.56 502 LEU A N 1
ATOM 4027 C CA . LEU A 1 502 ? 18.850 -4.535 19.318 1.00 40.56 502 LEU A CA 1
ATOM 4028 C C . LEU A 1 502 ? 20.085 -3.685 19.013 1.00 40.56 502 LEU A C 1
ATOM 4030 O O . LEU A 1 502 ? 20.081 -2.480 19.277 1.00 40.56 502 LEU A O 1
ATOM 4034 N N . THR A 1 503 ? 21.131 -4.301 18.458 1.00 36.16 503 THR A N 1
ATOM 4035 C CA . THR A 1 503 ? 22.373 -3.595 18.136 1.00 36.16 503 THR A CA 1
ATOM 4036 C C . THR A 1 503 ? 22.337 -2.896 16.774 1.00 36.16 503 THR A C 1
ATOM 4038 O O . THR A 1 503 ? 21.647 -3.317 15.839 1.00 36.16 503 THR A O 1
ATOM 4041 N N . ALA A 1 504 ? 23.105 -1.808 16.657 1.00 31.39 504 ALA A N 1
ATOM 4042 C CA . ALA A 1 504 ? 23.122 -0.873 15.524 1.00 31.39 504 ALA A CA 1
ATOM 4043 C C . ALA A 1 504 ? 23.406 -1.489 14.130 1.00 31.39 504 ALA A C 1
ATOM 4045 O O . ALA A 1 504 ? 23.118 -0.852 13.118 1.00 31.39 504 ALA A O 1
ATOM 4046 N N . GLU A 1 505 ? 23.900 -2.729 14.041 1.00 33.12 505 GLU A N 1
ATOM 4047 C CA . GLU A 1 505 ? 24.166 -3.424 12.768 1.00 33.12 505 GLU A CA 1
ATOM 4048 C C . GLU A 1 505 ? 22.897 -3.959 12.059 1.00 33.12 505 GLU A C 1
ATOM 4050 O O . GLU A 1 505 ? 22.986 -4.462 10.941 1.00 33.12 505 GLU A O 1
ATOM 4055 N N . THR A 1 506 ? 21.700 -3.818 12.651 1.00 38.12 506 THR A N 1
ATOM 4056 C CA . THR A 1 506 ? 20.432 -4.383 12.124 1.00 38.12 506 THR A CA 1
ATOM 4057 C C . THR A 1 506 ? 19.383 -3.360 11.661 1.00 38.12 506 THR A C 1
ATOM 4059 O O . THR A 1 506 ? 18.222 -3.707 11.460 1.00 38.12 506 THR A O 1
ATOM 4062 N N . LEU A 1 507 ? 19.750 -2.095 11.438 1.00 34.41 507 LEU A N 1
ATOM 4063 C CA . LEU A 1 507 ? 18.788 -0.992 11.249 1.00 34.41 507 LEU A CA 1
ATOM 4064 C C . LEU A 1 507 ? 18.031 -0.917 9.902 1.00 34.41 507 LEU A C 1
ATOM 4066 O O . LEU A 1 507 ? 17.278 0.034 9.695 1.00 34.41 507 LEU A O 1
ATOM 4070 N N . SER A 1 508 ? 18.120 -1.904 9.006 1.00 41.53 508 SER A N 1
ATOM 4071 C CA . SER A 1 508 ? 17.199 -1.989 7.859 1.00 41.53 508 SER A CA 1
ATOM 4072 C C . SER A 1 508 ? 16.004 -2.888 8.203 1.00 41.53 508 SER A C 1
ATOM 4074 O O . SER A 1 508 ? 16.132 -4.111 8.206 1.00 41.53 508 SER A O 1
ATOM 4076 N N . GLY A 1 509 ? 14.846 -2.294 8.514 1.00 58.00 509 GLY A N 1
ATOM 4077 C CA . GLY A 1 509 ? 13.592 -3.023 8.779 1.00 58.00 509 GLY A CA 1
ATOM 4078 C C . GLY A 1 509 ? 13.004 -2.989 10.207 1.00 58.00 509 GLY A C 1
ATOM 4079 O O . GLY A 1 509 ? 11.777 -3.064 10.309 1.00 58.00 509 GLY A O 1
ATOM 4080 N N . PRO A 1 510 ? 13.767 -2.815 11.314 1.00 70.25 510 PRO A N 1
ATOM 4081 C CA . PRO A 1 510 ? 13.204 -2.822 12.674 1.00 70.25 510 PRO A CA 1
ATOM 4082 C C . PRO A 1 510 ? 12.181 -1.717 12.940 1.00 70.25 510 PRO A C 1
ATOM 4084 O O . PRO A 1 510 ? 11.250 -1.914 13.716 1.00 70.25 510 PRO A O 1
ATOM 4087 N N . LEU A 1 511 ? 12.329 -0.565 12.282 1.00 87.06 511 LEU A N 1
ATOM 4088 C CA . LEU A 1 511 ? 11.428 0.573 12.459 1.00 87.06 511 LEU A CA 1
ATOM 4089 C C . LEU A 1 511 ? 10.011 0.298 11.940 1.00 87.06 511 LEU A C 1
ATOM 4091 O O . LEU A 1 511 ? 9.061 0.786 12.541 1.00 87.06 511 LEU A O 1
ATOM 4095 N N . VAL A 1 512 ? 9.856 -0.540 10.906 1.00 91.69 512 VAL A N 1
ATOM 4096 C CA . VAL A 1 512 ? 8.529 -0.989 10.447 1.00 91.69 512 VAL A CA 1
ATOM 4097 C C . VAL A 1 512 ? 7.855 -1.816 11.544 1.00 91.69 512 VAL A C 1
ATOM 4099 O O . VAL A 1 512 ? 6.683 -1.616 11.842 1.00 91.69 512 VAL A O 1
ATOM 4102 N N . PHE A 1 513 ? 8.598 -2.706 12.209 1.00 93.56 513 PHE A N 1
ATOM 4103 C CA . PHE A 1 513 ? 8.056 -3.475 13.332 1.00 93.56 513 PHE A CA 1
ATOM 4104 C C . PHE A 1 513 ? 7.749 -2.609 14.553 1.00 93.56 513 PHE A C 1
ATOM 4106 O O . PHE A 1 513 ? 6.739 -2.845 15.209 1.00 93.56 513 PHE A O 1
ATOM 4113 N N . LEU A 1 514 ? 8.574 -1.598 14.842 1.00 94.19 514 LEU A N 1
ATOM 4114 C CA . LEU A 1 514 ? 8.310 -0.657 15.930 1.00 94.19 514 LEU A CA 1
ATOM 4115 C C . LEU A 1 514 ? 7.038 0.163 15.674 1.00 94.19 514 LEU A C 1
ATOM 4117 O O . LEU A 1 514 ? 6.238 0.350 16.588 1.00 94.19 514 LEU A O 1
ATOM 4121 N N . GLU A 1 515 ? 6.820 0.609 14.438 1.00 95.19 515 GLU A N 1
ATOM 4122 C CA . GLU A 1 515 ? 5.577 1.275 14.047 1.00 95.19 515 GLU A CA 1
ATOM 4123 C C . GLU A 1 515 ? 4.363 0.360 14.256 1.00 95.19 515 GLU A C 1
ATOM 4125 O O . GLU A 1 515 ? 3.404 0.750 14.923 1.00 95.19 515 GLU A O 1
ATOM 4130 N N . GLN A 1 516 ? 4.427 -0.887 13.774 1.00 95.75 516 GLN A N 1
ATOM 4131 C CA . GLN A 1 516 ? 3.349 -1.857 13.990 1.00 95.75 516 GLN A CA 1
ATOM 4132 C C . GLN A 1 516 ? 3.128 -2.155 15.480 1.00 95.75 516 GLN A C 1
ATOM 4134 O O . GLN A 1 516 ? 1.982 -2.284 15.915 1.00 95.75 516 GLN A O 1
ATOM 4139 N N . ALA A 1 517 ? 4.190 -2.210 16.288 1.00 95.69 517 ALA A N 1
ATOM 4140 C CA . ALA A 1 517 ? 4.091 -2.381 17.734 1.00 95.69 517 ALA A CA 1
ATOM 4141 C C . ALA A 1 517 ? 3.350 -1.217 18.403 1.00 95.69 517 ALA A C 1
ATOM 4143 O O . ALA A 1 517 ? 2.467 -1.455 19.227 1.00 95.69 517 ALA A O 1
ATOM 4144 N N . LEU A 1 518 ? 3.647 0.028 18.017 1.00 97.25 518 LEU A N 1
ATOM 4145 C CA . LEU A 1 518 ? 2.946 1.220 18.507 1.00 97.25 518 LEU A CA 1
ATOM 4146 C C . LEU A 1 518 ? 1.462 1.212 18.121 1.00 97.25 518 LEU A C 1
ATOM 4148 O O . LEU A 1 518 ? 0.616 1.471 18.979 1.00 97.25 518 LEU A O 1
ATOM 4152 N N . ILE A 1 519 ? 1.144 0.862 16.868 1.00 97.00 519 ILE A N 1
ATOM 4153 C CA . ILE A 1 519 ? -0.239 0.746 16.375 1.00 97.00 519 ILE A CA 1
ATOM 4154 C C . ILE A 1 519 ? -1.017 -0.277 17.201 1.00 97.00 519 ILE A C 1
ATOM 4156 O O . ILE A 1 519 ? -2.078 0.022 17.753 1.00 97.00 519 ILE A O 1
ATOM 4160 N N . ASN A 1 520 ? -0.468 -1.482 17.341 1.00 95.81 520 ASN A N 1
ATOM 4161 C CA . ASN A 1 520 ? -1.139 -2.570 18.041 1.00 95.81 520 ASN A CA 1
ATOM 4162 C C . ASN A 1 520 ? -1.268 -2.296 19.542 1.00 95.81 520 ASN A C 1
ATOM 4164 O O . ASN A 1 520 ? -2.314 -2.583 20.127 1.00 95.81 520 ASN A O 1
ATOM 4168 N N . TYR A 1 521 ? -0.249 -1.699 20.164 1.00 96.31 521 TYR A N 1
ATOM 4169 C CA . TYR A 1 521 ? -0.309 -1.319 21.570 1.00 96.31 521 TYR A CA 1
ATOM 4170 C C . TYR A 1 521 ? -1.354 -0.223 21.821 1.00 96.31 521 TYR A C 1
ATOM 4172 O O . TYR A 1 521 ? -2.214 -0.389 22.687 1.00 96.31 521 TYR A O 1
ATOM 4180 N N . GLY A 1 522 ? -1.345 0.852 21.025 1.00 96.75 522 GLY A N 1
ATOM 4181 C CA . GLY A 1 522 ? -2.290 1.961 21.171 1.00 96.75 522 GLY A CA 1
ATOM 4182 C C . GLY A 1 522 ? -3.743 1.541 20.943 1.00 96.75 522 GLY A C 1
ATOM 4183 O O . GLY A 1 522 ? -4.616 1.894 21.736 1.00 96.75 522 GLY A O 1
ATOM 4184 N N . LEU A 1 523 ? -4.011 0.718 19.923 1.00 96.12 523 LEU A N 1
ATOM 4185 C CA . LEU A 1 523 ? -5.351 0.173 19.681 1.00 96.12 523 LEU A CA 1
ATOM 4186 C C . LEU A 1 523 ? -5.824 -0.740 20.818 1.00 96.12 523 LEU A C 1
ATOM 4188 O O . LEU A 1 523 ? -6.985 -0.658 21.217 1.00 96.12 523 LEU A O 1
ATOM 4192 N N . ARG A 1 524 ? -4.947 -1.591 21.370 1.00 94.12 524 ARG A N 1
ATOM 4193 C CA . ARG A 1 524 ? -5.298 -2.466 22.504 1.00 94.12 524 ARG A CA 1
ATOM 4194 C C . ARG A 1 524 ? -5.560 -1.678 23.785 1.00 94.12 524 ARG A C 1
ATOM 4196 O O . ARG A 1 524 ? -6.505 -2.010 24.497 1.00 94.12 524 ARG A O 1
ATOM 4203 N N . LEU A 1 525 ? -4.773 -0.636 24.060 1.00 94.88 525 LEU A N 1
ATOM 4204 C CA . LEU A 1 525 ? -5.006 0.246 25.206 1.00 94.88 525 LEU A CA 1
ATOM 4205 C C . LEU A 1 525 ? -6.353 0.964 25.082 1.00 94.88 525 LEU A C 1
ATOM 4207 O O . LEU A 1 525 ? -7.121 1.006 26.032 1.00 94.88 525 LEU A O 1
ATOM 4211 N N . LEU A 1 526 ? -6.685 1.486 23.903 1.00 96.31 526 LEU A N 1
ATOM 4212 C CA . LEU A 1 526 ? -7.984 2.124 23.697 1.00 96.31 526 LEU A CA 1
ATOM 4213 C C . LEU A 1 526 ? -9.141 1.128 23.778 1.00 96.31 526 LEU A C 1
ATOM 4215 O O . LEU A 1 526 ? -10.180 1.426 24.370 1.00 96.31 526 LEU A O 1
ATOM 4219 N N . HIS A 1 527 ? -8.955 -0.078 23.251 1.00 93.44 527 HIS A N 1
ATOM 4220 C CA . HIS A 1 527 ? -9.954 -1.133 23.354 1.00 93.44 527 HIS A CA 1
ATOM 4221 C C . HIS A 1 527 ? -10.253 -1.521 24.809 1.00 93.44 527 HIS A C 1
ATOM 4223 O O . HIS A 1 527 ? -11.424 -1.653 25.160 1.00 93.44 527 HIS A O 1
ATOM 4229 N N . SER A 1 528 ? -9.240 -1.601 25.683 1.00 92.50 528 SER A N 1
ATOM 4230 C CA . SER A 1 528 ? -9.453 -1.860 27.119 1.00 92.50 528 SER A CA 1
ATOM 4231 C C . SER A 1 528 ? -10.181 -0.721 27.848 1.00 92.50 528 SER A C 1
ATOM 4233 O O . SER A 1 528 ? -10.712 -0.925 28.938 1.00 92.50 528 SER A O 1
ATOM 4235 N N . LYS A 1 529 ? -10.264 0.465 27.232 1.00 93.88 529 LYS A N 1
ATOM 4236 C CA . LYS A 1 529 ? -11.044 1.629 27.687 1.00 93.88 529 LYS A CA 1
ATOM 4237 C C . LYS A 1 529 ? -12.380 1.774 26.938 1.00 93.88 529 LYS A C 1
ATOM 4239 O O . LYS A 1 529 ? -12.948 2.868 26.885 1.00 93.88 529 LYS A O 1
ATOM 4244 N N . ASN A 1 530 ? -12.885 0.684 26.353 1.00 92.31 530 ASN A N 1
ATOM 4245 C CA . ASN A 1 530 ? -14.155 0.606 25.620 1.00 92.31 530 ASN A CA 1
ATOM 4246 C C . ASN A 1 530 ? -14.243 1.503 24.373 1.00 92.31 530 ASN A C 1
ATOM 4248 O O . ASN A 1 530 ? -15.336 1.900 23.967 1.00 92.31 530 ASN A O 1
ATOM 4252 N N . TYR A 1 531 ? -13.115 1.824 23.737 1.00 95.69 531 TYR A N 1
ATOM 4253 C CA . TYR A 1 531 ? -13.138 2.428 22.408 1.00 95.69 531 TYR A CA 1
ATOM 4254 C C . TYR A 1 531 ? -13.339 1.349 21.343 1.00 95.69 531 TYR A C 1
ATOM 4256 O O . TYR A 1 531 ? -12.727 0.280 21.391 1.00 95.69 531 TYR A O 1
ATOM 4264 N N . THR A 1 532 ? -14.163 1.653 20.343 1.00 94.50 532 THR A N 1
ATOM 4265 C CA . THR A 1 532 ? -14.320 0.805 19.157 1.00 94.50 532 THR A CA 1
ATOM 4266 C C . THR A 1 532 ? -13.258 1.181 18.120 1.00 94.50 532 THR A C 1
ATOM 4268 O O . THR A 1 532 ? -13.277 2.320 17.647 1.00 94.50 532 THR A O 1
ATOM 4271 N N . PRO A 1 533 ? -12.342 0.270 17.739 1.00 95.19 533 PRO A N 1
ATOM 4272 C CA . PRO A 1 533 ? -11.414 0.504 16.636 1.00 95.19 533 PRO A CA 1
ATOM 4273 C C . PRO A 1 533 ? -12.150 0.835 15.342 1.00 95.19 533 PRO A C 1
ATOM 4275 O O . PRO A 1 533 ? -13.126 0.167 14.991 1.00 95.19 533 PRO A O 1
ATOM 4278 N N . LEU A 1 534 ? -11.669 1.848 14.631 1.00 95.31 534 LEU A N 1
ATOM 4279 C CA . LEU A 1 534 ? -12.273 2.342 13.404 1.00 95.31 534 LEU A CA 1
ATOM 4280 C C . LEU A 1 534 ? -11.169 2.728 12.416 1.00 95.31 534 LEU A C 1
ATOM 4282 O O . LEU A 1 534 ? -10.503 3.747 12.591 1.00 95.31 534 LEU A O 1
ATOM 4286 N N . TYR A 1 535 ? -10.982 1.918 11.377 1.00 95.44 535 TYR A N 1
ATOM 4287 C CA . TYR A 1 535 ? -10.111 2.254 10.254 1.00 95.44 535 TYR A CA 1
ATOM 4288 C C . TYR A 1 535 ? -10.910 3.019 9.203 1.00 95.44 535 TYR A C 1
ATOM 4290 O O . TYR A 1 535 ? -12.008 2.609 8.806 1.00 95.44 535 TYR A O 1
ATOM 4298 N N . THR A 1 536 ? -10.379 4.173 8.812 1.00 93.44 536 THR A N 1
ATOM 4299 C CA . THR A 1 536 ? -11.152 5.215 8.126 1.00 93.44 536 THR A CA 1
ATOM 4300 C C . THR A 1 536 ? -10.767 5.360 6.650 1.00 93.44 536 THR A C 1
ATOM 4302 O O . THR A 1 536 ? -9.638 5.039 6.274 1.00 93.44 536 THR A O 1
ATOM 4305 N N . PRO A 1 537 ? -11.671 5.862 5.790 1.00 92.12 537 PRO A N 1
ATOM 4306 C CA . PRO A 1 537 ? -11.308 6.254 4.435 1.00 92.12 537 PRO A CA 1
ATOM 4307 C C . PRO A 1 537 ? -10.209 7.323 4.407 1.00 92.12 537 PRO A C 1
ATOM 4309 O O . PRO A 1 537 ? -10.308 8.324 5.112 1.00 92.12 537 PRO A O 1
ATOM 4312 N N . PHE A 1 538 ? -9.213 7.162 3.535 1.00 90.62 538 PHE A N 1
ATOM 4313 C CA . PHE A 1 538 ? -8.070 8.076 3.413 1.00 90.62 538 PHE A CA 1
ATOM 4314 C C . PHE A 1 538 ? -8.349 9.334 2.615 1.00 90.62 538 PHE A C 1
ATOM 4316 O O . PHE A 1 538 ? -7.569 10.284 2.659 1.00 90.62 538 PHE A O 1
ATOM 4323 N N . PHE A 1 539 ? -9.443 9.348 1.865 1.00 90.69 539 PHE A N 1
ATOM 4324 C CA . PHE A 1 539 ? -9.902 10.534 1.177 1.00 90.69 539 PHE A CA 1
ATOM 4325 C C . PHE A 1 539 ? -11.389 10.753 1.394 1.00 90.69 539 PHE A C 1
ATOM 4327 O O . PHE A 1 539 ? -12.176 9.813 1.497 1.00 90.69 539 PHE A O 1
ATOM 4334 N N . MET A 1 540 ? -11.773 12.022 1.434 1.00 92.56 540 MET A N 1
ATOM 4335 C CA . MET A 1 540 ? -13.158 12.442 1.601 1.00 92.56 540 MET A CA 1
ATOM 4336 C C . MET A 1 540 ? -13.614 13.240 0.389 1.00 92.56 540 MET A C 1
ATOM 4338 O O . MET A 1 540 ? -12.839 13.998 -0.203 1.00 92.56 540 MET A O 1
ATOM 4342 N N . ARG A 1 541 ? -14.896 13.107 0.047 1.00 91.44 541 ARG A N 1
ATOM 4343 C CA . ARG A 1 541 ? -15.555 13.986 -0.919 1.00 91.44 541 ARG A CA 1
ATOM 4344 C C . ARG A 1 541 ? -15.470 15.425 -0.438 1.00 91.44 541 ARG A C 1
ATOM 4346 O O . ARG A 1 541 ? -15.624 15.703 0.755 1.00 91.44 541 ARG A O 1
ATOM 4353 N N . LYS A 1 542 ? -15.260 16.338 -1.381 1.00 90.12 542 LYS A N 1
ATOM 4354 C CA . LYS A 1 542 ? -15.118 17.771 -1.115 1.00 90.12 542 LYS A CA 1
ATOM 4355 C C . LYS A 1 542 ? -16.246 18.330 -0.250 1.00 90.12 542 LYS A C 1
ATOM 4357 O O . LYS A 1 542 ? -15.958 19.049 0.703 1.00 90.12 542 LYS A O 1
ATOM 4362 N N . GLU A 1 543 ? -17.501 17.974 -0.529 1.00 88.94 543 GLU A N 1
ATOM 4363 C CA . GLU A 1 543 ? -18.652 18.525 0.200 1.00 88.94 543 GLU A CA 1
ATOM 4364 C C . GLU A 1 543 ? -18.661 18.101 1.672 1.00 88.94 543 GLU A C 1
ATOM 4366 O O . GLU A 1 543 ? -19.068 18.872 2.535 1.00 88.94 543 GLU A O 1
ATOM 4371 N N . VAL A 1 544 ? -18.189 16.887 1.973 1.00 90.88 544 VAL A N 1
ATOM 4372 C CA . VAL A 1 544 ? -18.101 16.386 3.352 1.00 90.88 544 VAL A CA 1
ATOM 4373 C C . VAL A 1 544 ? -16.878 16.966 4.054 1.00 90.88 544 VAL A C 1
ATOM 4375 O O . VAL A 1 544 ? -16.980 17.399 5.199 1.00 90.88 544 VAL A O 1
ATOM 4378 N N . MET A 1 545 ? -15.738 17.052 3.359 1.00 91.94 545 MET A N 1
ATOM 4379 C CA . MET A 1 545 ? -14.525 17.669 3.904 1.00 91.94 545 MET A CA 1
ATOM 4380 C C . MET A 1 545 ? -14.777 19.126 4.328 1.00 91.94 545 MET A C 1
ATOM 4382 O O . MET A 1 545 ? -14.309 19.551 5.378 1.00 91.94 545 MET A O 1
ATOM 4386 N N . GLN A 1 546 ? -15.579 19.883 3.572 1.00 90.31 546 GLN A N 1
ATOM 4387 C CA . GLN A 1 546 ? -15.947 21.270 3.901 1.00 90.31 546 GLN A CA 1
ATOM 4388 C C . GLN A 1 546 ? -16.777 21.418 5.188 1.00 90.31 546 GLN A C 1
ATOM 4390 O O . GLN A 1 546 ? -16.814 22.502 5.774 1.00 90.31 546 GLN A O 1
ATOM 4395 N N . GLU A 1 547 ? -17.449 20.359 5.642 1.00 89.69 547 GLU A N 1
ATOM 4396 C CA . GLU A 1 547 ? -18.214 20.384 6.893 1.00 89.69 547 GLU A CA 1
ATOM 4397 C C . GLU A 1 547 ? -17.326 20.135 8.125 1.00 89.69 547 GLU A C 1
ATOM 4399 O O . GLU A 1 547 ? -17.678 20.597 9.214 1.00 89.69 547 GLU A O 1
ATOM 4404 N N . VAL A 1 548 ? -16.174 19.468 7.953 1.00 87.81 548 VAL A N 1
ATOM 4405 C CA . VAL A 1 548 ? -15.251 19.087 9.043 1.00 87.81 548 VAL A CA 1
ATOM 4406 C C . VAL A 1 548 ? -13.964 19.915 9.094 1.00 87.81 548 VAL A C 1
ATOM 4408 O O . VAL A 1 548 ? -13.459 20.170 10.186 1.00 87.81 548 VAL A O 1
ATOM 4411 N N . ALA A 1 549 ? -13.451 20.364 7.946 1.00 82.69 549 ALA A N 1
ATOM 4412 C CA . ALA A 1 549 ? -12.218 21.139 7.819 1.00 82.69 549 ALA A CA 1
ATOM 4413 C C . ALA A 1 549 ? -12.482 22.649 7.683 1.00 82.69 549 ALA A C 1
ATOM 4415 O O . ALA A 1 549 ? -13.555 23.102 7.275 1.00 82.69 549 ALA A O 1
ATOM 4416 N N . GLN A 1 550 ? -11.480 23.453 8.025 1.00 78.69 550 GLN A N 1
ATOM 4417 C CA . GLN A 1 550 ? -11.474 24.904 7.840 1.00 78.69 550 GLN A CA 1
ATOM 4418 C C . GLN A 1 550 ? -10.988 25.266 6.432 1.00 78.69 550 GLN A C 1
ATOM 4420 O O . GLN A 1 550 ? -10.193 24.543 5.839 1.00 78.69 550 GLN A O 1
ATOM 4425 N N . LEU A 1 551 ? -11.427 26.416 5.908 1.00 70.00 551 LEU A N 1
ATOM 4426 C CA . LEU A 1 551 ? -11.093 26.849 4.544 1.00 70.00 551 LEU A CA 1
ATOM 4427 C C . LEU A 1 551 ? -9.581 26.957 4.297 1.00 70.00 551 LEU A C 1
ATOM 4429 O O . LEU A 1 551 ? -9.122 26.504 3.258 1.00 70.00 551 LEU A O 1
ATOM 4433 N N . SER A 1 552 ? -8.808 27.479 5.255 1.00 72.75 552 SER A N 1
ATOM 4434 C CA . SER A 1 552 ? -7.345 27.591 5.136 1.00 72.75 552 SER A CA 1
ATOM 4435 C C . SER A 1 552 ? -6.648 26.237 4.967 1.00 72.75 552 SER A C 1
ATOM 4437 O O . SER A 1 552 ? -5.630 26.143 4.289 1.00 72.75 552 SER A O 1
ATOM 4439 N N . GLN A 1 553 ? -7.217 25.162 5.521 1.00 74.38 553 GLN A N 1
ATOM 4440 C CA . GLN A 1 553 ? -6.622 23.827 5.430 1.00 74.38 553 GLN A CA 1
ATOM 4441 C C . GLN A 1 553 ? -6.625 23.291 3.993 1.00 74.38 553 GLN A C 1
ATOM 4443 O O . GLN A 1 553 ? -5.748 22.508 3.641 1.00 74.38 553 GLN A O 1
ATOM 4448 N N . PHE A 1 554 ? -7.567 23.721 3.145 1.00 75.62 554 PHE A N 1
ATOM 4449 C CA . PHE A 1 554 ? -7.622 23.296 1.742 1.00 75.62 554 PHE A CA 1
ATOM 4450 C C . PHE A 1 554 ? -6.407 23.762 0.935 1.00 75.62 554 PHE A C 1
ATOM 4452 O O . PHE A 1 554 ? -5.990 23.053 0.019 1.00 75.62 554 PHE A O 1
ATOM 4459 N N . ASP A 1 555 ? -5.847 24.921 1.282 1.00 69.25 555 ASP A N 1
ATOM 4460 C CA . ASP A 1 555 ? -4.721 25.517 0.563 1.00 69.25 555 ASP A CA 1
ATOM 4461 C C . ASP A 1 555 ? -3.367 25.140 1.181 1.00 69.25 555 ASP A C 1
ATOM 4463 O O . ASP A 1 555 ? -2.367 25.053 0.463 1.00 69.25 555 ASP A O 1
ATOM 4467 N N . ASP A 1 556 ? -3.325 24.909 2.497 1.00 72.00 556 ASP A N 1
ATOM 4468 C CA . ASP A 1 556 ? -2.065 24.792 3.243 1.00 72.00 556 ASP A CA 1
ATOM 4469 C C . ASP A 1 556 ? -1.778 23.386 3.794 1.00 72.00 556 ASP A C 1
ATOM 4471 O O . ASP A 1 556 ? -0.616 23.036 4.008 1.00 72.00 556 ASP A O 1
ATOM 4475 N N . GLU A 1 557 ? -2.801 22.553 4.004 1.00 79.31 557 GLU A N 1
ATOM 4476 C CA . GLU A 1 557 ? -2.644 21.261 4.687 1.00 79.31 557 GLU A CA 1
ATOM 4477 C C . GLU A 1 557 ? -3.054 20.065 3.824 1.00 79.31 557 GLU A C 1
ATOM 4479 O O . GLU A 1 557 ? -2.355 19.051 3.816 1.00 79.31 557 GLU A O 1
ATOM 4484 N N . LEU A 1 558 ? -4.167 20.164 3.093 1.00 88.88 558 LEU A N 1
ATOM 4485 C CA . LEU A 1 558 ? -4.818 19.024 2.445 1.00 88.88 558 LEU A CA 1
ATOM 4486 C C . LEU A 1 558 ? -4.353 18.834 1.006 1.00 88.88 558 LEU A C 1
ATOM 4488 O O . LEU A 1 558 ? -4.356 19.770 0.213 1.00 88.88 558 LEU A O 1
ATOM 4492 N N . TYR A 1 559 ? -4.035 17.602 0.621 1.00 89.88 559 TYR A N 1
ATOM 4493 C CA . TYR A 1 559 ? -3.803 17.267 -0.784 1.00 89.88 559 TYR A CA 1
ATOM 4494 C C . TYR A 1 559 ? -5.122 17.039 -1.518 1.00 89.88 559 TYR A C 1
ATOM 4496 O O . TYR A 1 559 ? -5.975 16.280 -1.051 1.00 89.88 559 TYR A O 1
ATOM 4504 N N . LYS A 1 560 ? -5.258 17.626 -2.709 1.00 92.25 560 LYS A N 1
ATOM 4505 C CA . LYS A 1 560 ? -6.374 17.337 -3.610 1.00 92.25 560 LYS A CA 1
ATOM 4506 C C . LYS A 1 560 ? -6.094 16.042 -4.366 1.00 92.25 560 LYS A C 1
ATOM 4508 O O . LYS A 1 560 ? -5.017 15.865 -4.930 1.00 92.25 560 LYS A O 1
ATOM 4513 N N . VAL A 1 561 ? -7.086 15.169 -4.438 1.00 90.62 561 VAL A N 1
ATOM 4514 C CA . VAL A 1 561 ? -7.074 13.948 -5.243 1.00 90.62 561 VAL A CA 1
ATOM 4515 C C . VAL A 1 561 ? -8.088 14.098 -6.364 1.00 90.62 561 VAL A C 1
ATOM 4517 O O . VAL A 1 561 ? -9.230 14.501 -6.143 1.00 90.62 561 VAL A O 1
ATOM 4520 N N . VAL A 1 562 ? -7.650 13.791 -7.577 1.00 87.12 562 VAL A N 1
ATOM 4521 C CA . VAL A 1 562 ? -8.443 13.864 -8.799 1.00 87.12 562 VAL A CA 1
ATOM 4522 C C . VAL A 1 562 ? -8.496 12.469 -9.410 1.00 87.12 562 VAL A C 1
ATOM 4524 O O . VAL A 1 562 ? -7.453 11.860 -9.667 1.00 87.12 562 VAL A O 1
ATOM 4527 N N . GLY A 1 563 ? -9.707 11.969 -9.639 1.00 80.69 563 GLY A N 1
ATOM 4528 C CA . GLY A 1 563 ? -9.956 10.710 -10.345 1.00 80.69 563 GLY A CA 1
ATOM 4529 C C . GLY A 1 563 ? -11.163 10.802 -11.274 1.00 80.69 563 GLY A C 1
ATOM 4530 O O . GLY A 1 563 ? -11.791 11.860 -11.368 1.00 80.69 563 GLY A O 1
ATOM 4531 N N . LYS A 1 564 ? -11.491 9.708 -11.971 1.00 76.69 564 LYS A N 1
ATOM 4532 C CA . LYS A 1 564 ? -12.715 9.640 -12.785 1.00 76.69 564 LYS A CA 1
ATOM 4533 C C . LYS A 1 564 ? -13.963 9.676 -11.893 1.00 76.69 564 LYS A C 1
ATOM 4535 O O . LYS A 1 564 ? -13.995 9.059 -10.830 1.00 76.69 564 LYS A O 1
ATOM 4540 N N . GLY A 1 565 ? -14.983 10.410 -12.336 1.00 72.38 565 GLY A N 1
ATOM 4541 C CA . GLY A 1 565 ? -16.277 10.564 -11.662 1.00 72.38 565 GLY A CA 1
ATOM 4542 C C . GLY A 1 565 ? -17.178 9.337 -11.755 1.00 72.38 565 GLY A C 1
ATOM 4543 O O . GLY A 1 565 ? -18.114 9.198 -10.965 1.00 72.38 565 GLY A O 1
ATOM 4544 N N . SER A 1 566 ? -16.868 8.402 -12.655 1.00 73.44 566 SER A N 1
ATOM 4545 C CA . SER A 1 566 ? -17.451 7.067 -12.633 1.00 73.44 566 SER A CA 1
ATOM 4546 C C . SER A 1 566 ? -16.469 5.986 -13.074 1.00 73.44 566 SER A C 1
ATOM 4548 O O . SER A 1 566 ? -15.427 6.242 -13.671 1.00 73.44 566 SER A O 1
ATOM 4550 N N . GLU A 1 567 ? -16.838 4.742 -12.774 1.00 71.50 567 GLU A N 1
ATOM 4551 C CA . GLU A 1 567 ? -16.102 3.541 -13.179 1.00 71.50 567 GLU A CA 1
ATOM 4552 C C . GLU A 1 567 ? -16.304 3.195 -14.665 1.00 71.50 567 GLU A C 1
ATOM 4554 O O . GLU A 1 567 ? -15.742 2.211 -15.150 1.00 71.50 567 GLU A O 1
ATOM 4559 N N . LYS A 1 568 ? -17.141 3.947 -15.393 1.00 71.81 568 LYS A N 1
ATOM 4560 C CA . LYS A 1 568 ? -17.372 3.718 -16.818 1.00 71.81 568 LYS A CA 1
ATOM 4561 C C . LYS A 1 568 ? -16.241 4.346 -17.623 1.00 71.81 568 LYS A C 1
ATOM 4563 O O . LYS A 1 568 ? -15.898 5.506 -17.429 1.00 71.81 568 LYS A O 1
ATOM 4568 N N . SER A 1 569 ? -15.672 3.579 -18.546 1.00 70.56 569 SER A N 1
ATOM 4569 C CA . SER A 1 569 ? -14.519 4.015 -19.340 1.00 70.56 569 SER A CA 1
ATOM 4570 C C . SER A 1 569 ? -14.822 5.196 -20.271 1.00 70.56 569 SER A C 1
ATOM 4572 O O . SER A 1 569 ? -13.903 5.920 -20.638 1.00 70.56 569 SER A O 1
ATOM 4574 N N . ASP A 1 570 ? -16.083 5.377 -20.671 1.00 75.31 570 ASP A N 1
ATOM 4575 C CA . ASP A 1 570 ? -16.556 6.434 -21.572 1.00 75.31 570 ASP A CA 1
ATOM 4576 C C . ASP A 1 570 ? -16.955 7.736 -20.854 1.00 75.31 570 ASP A C 1
ATOM 4578 O O . ASP A 1 570 ? -17.282 8.725 -21.512 1.00 75.31 570 ASP A O 1
ATOM 4582 N N . ASP A 1 571 ? -16.909 7.764 -19.520 1.00 74.19 571 ASP A N 1
ATOM 4583 C CA . ASP A 1 571 ? -17.245 8.942 -18.728 1.00 74.19 571 ASP A CA 1
ATOM 4584 C C . ASP A 1 571 ? -16.016 9.827 -18.475 1.00 74.19 571 ASP A C 1
ATOM 4586 O O . ASP A 1 571 ? -14.999 9.393 -17.932 1.00 74.19 571 ASP A O 1
ATOM 4590 N N . SER A 1 572 ? -16.133 11.101 -18.850 1.00 76.00 572 SER A N 1
ATOM 4591 C CA . SER A 1 572 ? -15.103 12.122 -18.653 1.00 76.00 572 SER A CA 1
ATOM 4592 C C . SER A 1 572 ? -15.340 12.997 -17.417 1.00 76.00 572 SER A C 1
ATOM 4594 O O . SER A 1 572 ? -14.666 14.018 -17.256 1.00 76.00 572 SER A O 1
ATOM 4596 N N . SER A 1 573 ? -16.337 12.680 -16.588 1.00 81.31 573 SER A N 1
ATOM 4597 C CA . SER A 1 573 ? -16.575 13.381 -15.329 1.00 81.31 573 SER A CA 1
ATOM 4598 C C . SER A 1 573 ? -15.396 13.189 -14.371 1.00 81.31 573 SER A C 1
ATOM 4600 O O . SER A 1 573 ? -14.655 12.207 -14.443 1.00 81.31 573 SER A O 1
ATOM 4602 N N . VAL A 1 574 ? -15.192 14.159 -13.482 1.00 80.69 574 VAL A N 1
ATOM 4603 C CA . VAL A 1 574 ? -14.066 14.182 -12.544 1.00 80.69 574 VAL A CA 1
ATOM 4604 C C . VAL A 1 574 ? -14.604 14.174 -11.121 1.00 80.69 574 VAL A C 1
ATOM 4606 O O . VAL A 1 574 ? -15.476 14.976 -10.788 1.00 80.69 574 VAL A O 1
ATOM 4609 N N . ASP A 1 575 ? -14.060 13.289 -10.290 1.00 81.75 575 ASP A N 1
ATOM 4610 C CA . ASP A 1 575 ? -14.314 13.241 -8.851 1.00 81.75 575 ASP A CA 1
ATOM 4611 C C . ASP A 1 575 ? -13.212 14.014 -8.116 1.00 81.75 575 ASP A C 1
ATOM 4613 O O . ASP A 1 575 ? -12.022 13.705 -8.257 1.00 81.75 575 ASP A O 1
ATOM 4617 N N . GLU A 1 576 ? -13.601 15.034 -7.347 1.00 88.44 576 GLU A N 1
ATOM 4618 C CA . GLU A 1 576 ? -12.684 15.808 -6.510 1.00 88.44 576 GLU A CA 1
ATOM 4619 C C . GLU A 1 576 ? -12.782 15.358 -5.053 1.00 88.44 576 GLU A C 1
ATOM 4621 O O . GLU A 1 576 ? -13.802 15.540 -4.379 1.00 88.44 576 GLU A O 1
ATOM 4626 N N . LYS A 1 577 ? -11.669 14.838 -4.538 1.00 91.50 577 LYS A N 1
ATOM 4627 C CA . LYS A 1 577 ? -11.530 14.402 -3.148 1.00 91.50 577 LYS A CA 1
ATOM 4628 C C . LYS A 1 577 ? -10.325 15.053 -2.494 1.00 91.50 577 LYS A C 1
ATOM 4630 O O . LYS A 1 577 ? -9.491 15.658 -3.164 1.00 91.50 577 LYS A O 1
ATOM 4635 N N . TYR A 1 578 ? -10.229 14.918 -1.181 1.00 93.75 578 TYR A N 1
ATOM 4636 C CA . TYR A 1 578 ? -9.090 15.396 -0.405 1.00 93.75 578 TYR A CA 1
ATOM 4637 C C . TYR A 1 578 ? -8.561 14.279 0.474 1.00 93.75 578 TYR A C 1
ATOM 4639 O O . TYR A 1 578 ? -9.362 13.610 1.126 1.00 93.75 578 TYR A O 1
ATOM 4647 N N . LEU A 1 579 ? -7.238 14.093 0.493 1.00 94.62 579 LEU A N 1
ATOM 4648 C CA . LEU A 1 579 ? -6.601 13.207 1.467 1.00 94.62 579 LEU A CA 1
ATOM 4649 C C . LEU A 1 579 ? -6.834 13.750 2.879 1.00 94.62 579 LEU A C 1
ATOM 4651 O O . LEU A 1 579 ? -6.796 14.964 3.094 1.00 94.62 579 LEU A O 1
ATOM 4655 N N . ILE A 1 580 ? -7.073 12.854 3.831 1.00 93.62 580 ILE A N 1
ATOM 4656 C CA . ILE A 1 580 ? -7.283 13.225 5.229 1.00 93.62 580 ILE A CA 1
ATOM 4657 C C . ILE A 1 580 ? -5.957 13.632 5.881 1.00 93.62 580 ILE A C 1
ATOM 4659 O O . ILE A 1 580 ? -4.926 12.987 5.689 1.00 93.62 580 ILE A O 1
ATOM 4663 N N . ALA A 1 581 ? -5.986 14.682 6.695 1.00 91.44 581 ALA A N 1
ATOM 4664 C CA . ALA A 1 581 ? -4.850 15.106 7.519 1.00 91.44 581 ALA A CA 1
ATOM 4665 C C . ALA A 1 581 ? -4.868 14.482 8.924 1.00 91.44 581 ALA A C 1
ATOM 4667 O O . ALA A 1 581 ? -3.904 14.647 9.687 1.00 91.44 581 ALA A O 1
ATOM 4668 N N . THR A 1 582 ? -5.985 13.839 9.283 1.00 90.88 582 THR A N 1
ATOM 4669 C CA . THR A 1 582 ? -6.239 13.204 10.578 1.00 90.88 582 THR A CA 1
ATOM 4670 C C . THR A 1 582 ? -7.472 12.289 10.483 1.00 90.88 582 THR A C 1
ATOM 4672 O O . THR A 1 582 ? -8.411 12.609 9.749 1.00 90.88 582 THR A O 1
ATOM 4675 N N . SER A 1 583 ? -7.504 11.180 11.225 1.00 89.56 583 SER A N 1
ATOM 4676 C CA . SER A 1 583 ? -8.657 10.265 11.300 1.00 89.56 583 SER A CA 1
ATOM 4677 C C . SER A 1 583 ? -9.914 10.938 11.874 1.00 89.56 583 SER A C 1
ATOM 4679 O O . SER A 1 583 ? -11.029 10.524 11.574 1.00 89.56 583 SER A O 1
ATOM 4681 N N . GLU A 1 584 ? -9.770 12.006 12.662 1.00 90.31 584 GLU A N 1
ATOM 4682 C CA . GLU A 1 584 ? -10.871 12.827 13.182 1.00 90.31 584 GLU A CA 1
ATOM 4683 C C . GLU A 1 584 ? -11.820 13.290 12.068 1.00 90.31 584 GLU A C 1
ATOM 4685 O O . GLU A 1 584 ? -13.031 13.259 12.256 1.00 90.31 584 GLU A O 1
ATOM 4690 N N . GLN A 1 585 ? -11.299 13.682 10.900 1.00 92.94 585 GLN A N 1
ATOM 4691 C CA . GLN A 1 585 ? -12.106 14.222 9.800 1.00 92.94 585 GLN A CA 1
ATOM 4692 C C . GLN A 1 585 ? -13.188 13.228 9.327 1.00 92.94 585 GLN A C 1
ATOM 4694 O O . GLN A 1 585 ? -14.374 13.576 9.371 1.00 92.94 585 GLN A O 1
ATOM 4699 N N . PRO A 1 586 ? -12.847 11.988 8.922 1.00 94.62 586 PRO A N 1
ATOM 4700 C CA . PRO A 1 586 ? -13.855 11.001 8.550 1.00 94.62 586 PRO A CA 1
ATOM 4701 C C . PRO A 1 586 ? -14.686 10.513 9.746 1.00 94.62 586 PRO A C 1
ATOM 4703 O O . PRO A 1 586 ? -15.872 10.237 9.571 1.00 94.62 586 PRO A O 1
ATOM 4706 N N . ILE A 1 587 ? -14.122 10.440 10.960 1.00 94.12 587 ILE A N 1
ATOM 4707 C CA . ILE A 1 587 ? -14.858 9.966 12.148 1.00 94.12 587 ILE A CA 1
ATOM 4708 C C . ILE A 1 587 ? -15.919 10.969 12.590 1.00 94.12 587 ILE A C 1
ATOM 4710 O O . ILE A 1 587 ? -17.025 10.556 12.934 1.00 94.12 587 ILE A O 1
ATOM 4714 N N . ALA A 1 588 ? -15.633 12.271 12.542 1.00 93.12 588 ALA A N 1
ATOM 4715 C CA . ALA A 1 588 ? -16.608 13.315 12.841 1.00 93.12 588 ALA A CA 1
ATOM 4716 C C . ALA A 1 588 ? -17.808 13.226 11.887 1.00 93.12 588 ALA A C 1
ATOM 4718 O O . ALA A 1 588 ? -18.955 13.329 12.313 1.00 93.12 588 ALA A O 1
ATOM 4719 N N . ALA A 1 589 ? -17.557 12.954 10.603 1.00 93.44 589 ALA A N 1
ATOM 4720 C CA . ALA A 1 589 ? -18.604 12.768 9.602 1.00 93.44 589 ALA A CA 1
ATOM 4721 C C . ALA A 1 589 ? -19.305 11.396 9.661 1.00 93.44 589 ALA A C 1
ATOM 4723 O O . ALA A 1 589 ? -20.271 11.184 8.928 1.00 93.44 589 ALA A O 1
ATOM 4724 N N . PHE A 1 590 ? -18.861 10.473 10.519 1.00 93.44 590 PHE A N 1
ATOM 4725 C CA . PHE A 1 590 ? -19.379 9.106 10.568 1.00 93.44 590 PHE A CA 1
ATOM 4726 C C . PHE A 1 590 ? -20.874 9.071 10.916 1.00 93.44 590 PHE A C 1
ATOM 4728 O O . PHE A 1 590 ? -21.657 8.443 10.213 1.00 93.44 590 PHE A O 1
ATOM 4735 N N . LEU A 1 591 ? -21.302 9.804 11.949 1.00 93.50 591 LEU A N 1
ATOM 4736 C CA . LEU A 1 591 ? -22.706 9.853 12.392 1.00 93.50 591 LEU A CA 1
ATOM 4737 C C . LEU A 1 591 ? -23.457 11.078 11.846 1.00 93.50 591 LEU A C 1
ATOM 4739 O O . LEU A 1 591 ? -24.368 11.599 12.490 1.00 93.50 591 LEU A O 1
ATOM 4743 N N . ARG A 1 592 ? -23.048 11.582 10.676 1.00 93.06 592 ARG A N 1
ATOM 4744 C CA . ARG A 1 592 ? -23.656 12.751 10.029 1.00 93.06 592 ARG A CA 1
ATOM 4745 C C . ARG A 1 592 ? -25.164 12.559 9.855 1.00 93.06 592 ARG A C 1
ATOM 4747 O O . ARG A 1 592 ? -25.616 11.494 9.457 1.00 93.06 592 ARG A O 1
ATOM 4754 N N . ASP A 1 593 ? -25.924 13.624 10.107 1.00 92.50 593 ASP A N 1
ATOM 4755 C CA . ASP A 1 593 ? -27.393 13.675 10.039 1.00 92.50 593 ASP A CA 1
ATOM 4756 C C . ASP A 1 593 ? -28.167 12.848 11.089 1.00 92.50 593 ASP A C 1
ATOM 4758 O O . ASP A 1 593 ? -29.399 12.946 11.133 1.00 92.50 593 ASP A O 1
ATOM 4762 N N . GLU A 1 594 ? -27.481 12.126 11.979 1.00 92.75 594 GLU A N 1
ATOM 4763 C CA . GLU A 1 594 ? -28.097 11.234 12.967 1.00 92.75 594 GLU A CA 1
ATOM 4764 C C . GLU A 1 594 ? -28.671 11.959 14.200 1.00 92.75 594 GLU A C 1
ATOM 4766 O O . GLU A 1 594 ? -28.311 13.095 14.539 1.00 92.75 594 GLU A O 1
ATOM 4771 N N . TRP A 1 595 ? -29.561 11.251 14.901 1.00 93.12 595 TRP A N 1
ATOM 4772 C CA . TRP A 1 595 ? -30.029 11.573 16.251 1.00 93.12 595 TRP A CA 1
ATOM 4773 C C . TRP A 1 595 ? -29.457 10.550 17.232 1.00 93.12 595 TRP A C 1
ATOM 4775 O O . TRP A 1 595 ? -29.738 9.359 17.112 1.00 93.12 595 TRP A O 1
ATOM 4785 N N . LEU A 1 596 ? -28.655 11.012 18.191 1.00 94.00 596 LEU A N 1
ATOM 4786 C CA . LEU A 1 596 ? -28.006 10.161 19.185 1.00 94.00 596 LEU A CA 1
ATOM 4787 C C . LEU A 1 596 ? -28.784 10.209 20.494 1.00 94.00 596 LEU A C 1
ATOM 4789 O O . LEU A 1 596 ? -29.019 11.286 21.055 1.00 94.00 596 LEU A O 1
ATOM 4793 N N . LYS A 1 597 ? -29.188 9.035 20.981 1.00 91.94 597 LYS A N 1
ATOM 4794 C CA . LYS A 1 597 ? -29.957 8.945 22.217 1.00 91.94 597 LYS A CA 1
ATOM 4795 C C . LYS A 1 597 ? -29.038 9.129 23.429 1.00 91.94 597 LYS A C 1
ATOM 4797 O O . LYS A 1 597 ? -27.876 8.725 23.371 1.00 91.94 597 LYS A O 1
ATOM 4802 N N . PRO A 1 598 ? -29.536 9.710 24.534 1.00 92.25 598 PRO A N 1
ATOM 4803 C CA . PRO A 1 598 ? -28.741 9.900 25.746 1.00 92.25 598 PRO A CA 1
ATOM 4804 C C . PRO A 1 598 ? -28.104 8.608 26.271 1.00 92.25 598 PRO A C 1
ATOM 4806 O O . PRO A 1 598 ? -26.957 8.632 26.703 1.00 92.25 598 PRO A O 1
ATOM 4809 N N . GLU A 1 599 ? -28.826 7.489 26.199 1.00 93.31 599 GLU A N 1
ATOM 4810 C CA . GLU A 1 599 ? -28.373 6.169 26.649 1.00 93.31 599 GLU A CA 1
ATOM 4811 C C . GLU A 1 599 ? -27.230 5.569 25.816 1.00 93.31 599 GLU A C 1
ATOM 4813 O O . GLU A 1 599 ? -26.521 4.697 26.310 1.00 93.31 599 GLU A O 1
ATOM 4818 N N . ASP A 1 600 ? -27.029 6.052 24.586 1.00 92.94 600 ASP A N 1
ATOM 4819 C CA . ASP A 1 600 ? -25.955 5.593 23.700 1.00 92.94 600 ASP A CA 1
ATOM 4820 C C . ASP A 1 600 ? -24.649 6.386 23.923 1.00 92.94 600 ASP A C 1
ATOM 4822 O O . ASP A 1 600 ? -23.604 6.027 23.381 1.00 92.94 600 ASP A O 1
ATOM 4826 N N . LEU A 1 601 ? -24.688 7.481 24.697 1.00 95.50 601 LEU A N 1
ATOM 4827 C CA . LEU A 1 601 ? -23.546 8.366 24.936 1.00 95.50 601 LEU A CA 1
ATOM 4828 C C . LEU A 1 601 ? -22.840 8.024 26.265 1.00 95.50 601 LEU A C 1
ATOM 4830 O O . LEU A 1 601 ? -23.505 7.808 27.278 1.00 95.50 601 LEU A O 1
ATOM 4834 N N . PRO A 1 602 ? -21.494 8.061 26.318 1.00 97.25 602 PRO A N 1
ATOM 4835 C CA . PRO A 1 602 ? -20.582 8.487 25.256 1.00 97.25 602 PRO A CA 1
ATOM 4836 C C . PRO A 1 602 ? -20.290 7.387 24.223 1.00 97.25 602 PRO A C 1
ATOM 4838 O O . PRO A 1 602 ? -20.002 6.248 24.586 1.00 97.25 602 PRO A O 1
ATOM 4841 N N . ILE A 1 603 ? -20.244 7.759 22.939 1.00 97.19 603 ILE A N 1
ATOM 4842 C CA . ILE A 1 603 ? -19.773 6.870 21.862 1.00 97.19 603 ILE A CA 1
ATOM 4843 C C . ILE A 1 603 ? -18.286 7.131 21.635 1.00 97.19 603 ILE A C 1
ATOM 4845 O O . ILE A 1 603 ? -17.899 8.269 21.362 1.00 97.19 603 ILE A O 1
ATOM 4849 N N . ARG A 1 604 ? -17.465 6.080 21.722 1.00 97.62 604 ARG A N 1
ATOM 4850 C CA . ARG A 1 604 ? -15.996 6.151 21.732 1.00 97.62 604 ARG A CA 1
ATOM 4851 C C . ARG A 1 604 ? -15.393 5.401 20.541 1.00 97.62 604 ARG A C 1
ATOM 4853 O O . ARG A 1 604 ? -15.600 4.193 20.407 1.00 97.62 604 ARG A O 1
ATOM 4860 N N . TYR A 1 605 ? -14.603 6.087 19.718 1.00 97.75 605 TYR A N 1
ATOM 4861 C CA . TYR A 1 605 ? -13.897 5.502 18.572 1.00 97.75 605 TYR A CA 1
ATOM 4862 C C . TYR A 1 605 ? -12.383 5.654 18.694 1.00 97.75 605 TYR A C 1
ATOM 4864 O O . TYR A 1 605 ? -11.883 6.744 18.968 1.00 97.75 605 TYR A O 1
ATOM 4872 N N . ALA A 1 606 ? -11.666 4.551 18.482 1.00 97.38 606 ALA A N 1
ATOM 4873 C CA . ALA A 1 606 ? -10.222 4.538 18.296 1.00 97.38 606 ALA A CA 1
ATOM 4874 C C . ALA A 1 606 ? -9.943 4.607 16.791 1.00 97.38 606 ALA A C 1
ATOM 4876 O O . ALA A 1 606 ? -9.955 3.586 16.102 1.00 97.38 606 ALA A O 1
ATOM 4877 N N . GLY A 1 607 ? -9.771 5.822 16.279 1.00 95.94 607 GLY A N 1
ATOM 4878 C CA . GLY A 1 607 ? -9.462 6.069 14.878 1.00 95.94 607 GLY A CA 1
ATOM 4879 C C . GLY A 1 607 ? -8.068 5.581 14.524 1.00 95.94 607 GLY A C 1
ATOM 4880 O O . GLY A 1 607 ? -7.125 5.889 15.246 1.00 95.94 607 GLY A O 1
ATOM 4881 N N . PHE A 1 608 ? -7.932 4.851 13.422 1.00 94.88 608 PHE A N 1
ATOM 4882 C CA . PHE A 1 608 ? -6.640 4.486 12.850 1.00 94.88 608 PHE A CA 1
ATOM 4883 C C . PHE A 1 608 ? -6.620 4.813 11.356 1.00 94.88 608 PHE A C 1
ATOM 4885 O O . PHE A 1 608 ? -7.509 4.397 10.608 1.00 94.88 608 PHE A O 1
ATOM 4892 N N . SER A 1 609 ? -5.621 5.583 10.926 1.00 92.62 609 SER A N 1
ATOM 4893 C CA . SER A 1 609 ? -5.361 5.837 9.509 1.00 92.62 609 SER A CA 1
ATOM 4894 C C . SER A 1 609 ? -3.969 6.414 9.261 1.00 92.62 609 SER A C 1
ATOM 4896 O O . SER A 1 609 ? -3.474 7.242 10.032 1.00 92.62 609 SER A O 1
ATOM 4898 N N . THR A 1 610 ? -3.427 6.129 8.086 1.00 93.94 610 THR A N 1
ATOM 4899 C CA . THR A 1 610 ? -2.466 6.982 7.399 1.00 93.94 610 THR A CA 1
ATOM 4900 C C . THR A 1 610 ? -3.037 8.385 7.191 1.00 93.94 610 THR A C 1
ATOM 4902 O O . THR A 1 610 ? -4.154 8.567 6.701 1.00 93.94 610 THR A O 1
ATOM 4905 N N . CYS A 1 611 ? -2.262 9.391 7.571 1.00 93.81 611 CYS A N 1
ATOM 4906 C CA . CYS A 1 611 ? -2.593 10.805 7.456 1.00 93.81 611 CYS A CA 1
ATOM 4907 C C . CYS A 1 611 ? -1.628 11.496 6.492 1.00 93.81 611 CYS A C 1
ATOM 4909 O O . CYS A 1 611 ? -0.445 11.157 6.453 1.00 93.81 611 CYS A O 1
ATOM 4911 N N . PHE A 1 612 ? -2.121 12.498 5.760 1.00 94.12 612 PHE A N 1
ATOM 4912 C CA . PHE A 1 612 ? -1.358 13.213 4.739 1.00 94.12 612 PHE A CA 1
ATOM 4913 C C . PHE A 1 612 ? -1.367 14.723 4.962 1.00 94.12 612 PHE A C 1
ATOM 4915 O O . PHE A 1 612 ? -2.425 15.310 5.187 1.00 94.12 612 PHE A O 1
ATOM 4922 N N . ARG A 1 613 ? -0.199 15.370 4.870 1.00 89.69 613 ARG A N 1
ATOM 4923 C CA . ARG A 1 613 ? -0.065 16.826 5.060 1.00 89.69 613 ARG A CA 1
ATOM 4924 C C . ARG A 1 613 ? 0.912 17.454 4.074 1.00 89.69 613 ARG A C 1
ATOM 4926 O O . ARG A 1 613 ? 2.013 16.944 3.882 1.00 89.69 613 ARG A O 1
ATOM 4933 N N . GLN A 1 614 ? 0.534 18.588 3.480 1.00 84.25 614 GLN A N 1
ATOM 4934 C CA . GLN A 1 614 ? 1.426 19.344 2.590 1.00 84.25 614 GLN A CA 1
ATOM 4935 C C . GLN A 1 614 ? 2.597 20.012 3.332 1.00 84.25 614 GLN A C 1
ATOM 4937 O O . GLN A 1 614 ? 3.617 20.282 2.708 1.00 84.25 614 GLN A O 1
ATOM 4942 N N . GLU A 1 615 ? 2.464 20.252 4.644 1.00 80.94 615 GLU A N 1
ATOM 4943 C CA . GLU A 1 615 ? 3.481 20.911 5.486 1.00 80.94 615 GLU A CA 1
ATOM 4944 C C . GLU A 1 615 ? 3.925 22.286 4.920 1.00 80.94 615 GLU A C 1
ATOM 4946 O O . GLU A 1 615 ? 5.092 22.686 5.012 1.00 80.94 615 GLU A O 1
ATOM 4951 N N . VAL A 1 616 ? 2.983 23.045 4.343 1.00 71.56 616 VAL A N 1
ATOM 4952 C CA . VAL A 1 616 ? 3.224 24.409 3.842 1.00 71.56 616 VAL A CA 1
ATOM 4953 C C . VAL A 1 616 ? 3.509 25.349 5.017 1.00 71.56 616 VAL A C 1
ATOM 4955 O O . VAL A 1 616 ? 2.818 25.345 6.032 1.00 71.56 616 VAL A O 1
ATOM 4958 N N . GLY A 1 617 ? 4.547 26.177 4.894 1.00 64.75 617 GLY A N 1
ATOM 4959 C CA . GLY A 1 617 ? 4.992 27.108 5.935 1.00 64.75 617 GLY A CA 1
ATOM 4960 C C . GLY A 1 617 ? 5.936 26.495 6.978 1.00 64.75 617 GLY A C 1
ATOM 4961 O O . GLY A 1 617 ? 6.420 27.209 7.862 1.00 64.75 617 GLY A O 1
ATOM 4962 N N . SER A 1 618 ? 6.256 25.202 6.884 1.00 64.25 618 SER A N 1
ATOM 4963 C CA . SER A 1 618 ? 7.206 24.513 7.781 1.00 64.25 618 SER A CA 1
ATOM 4964 C C . SER A 1 618 ? 8.637 24.434 7.255 1.00 64.25 618 SER A C 1
ATOM 4966 O O . SER A 1 618 ? 9.480 23.821 7.909 1.00 64.25 618 SER A O 1
ATOM 4968 N N . HIS A 1 619 ? 8.935 25.089 6.131 1.00 65.31 619 HIS A N 1
ATOM 4969 C CA . HIS A 1 619 ? 10.254 25.053 5.505 1.00 65.31 619 HIS A CA 1
ATOM 4970 C C . HIS A 1 619 ? 11.391 25.307 6.513 1.00 65.31 619 HIS A C 1
ATOM 4972 O O . HIS A 1 619 ? 11.410 26.321 7.214 1.00 65.31 619 HIS A O 1
ATOM 4978 N N . GLY A 1 620 ? 12.329 24.359 6.598 1.00 61.56 620 GLY A N 1
ATOM 4979 C CA . GLY A 1 620 ? 13.495 24.426 7.487 1.00 61.56 620 GLY A CA 1
ATOM 4980 C C . GLY A 1 620 ? 13.228 24.127 8.970 1.00 61.56 620 GLY A C 1
ATOM 4981 O O . GLY A 1 620 ? 14.175 24.115 9.753 1.00 61.56 620 GLY A O 1
ATOM 4982 N N . ARG A 1 621 ? 11.980 23.856 9.377 1.00 67.19 621 ARG A N 1
ATOM 4983 C CA . ARG A 1 621 ? 11.614 23.505 10.760 1.00 67.19 621 ARG A CA 1
ATOM 4984 C C . ARG A 1 621 ? 11.279 22.023 10.866 1.00 67.19 621 ARG A C 1
ATOM 4986 O O . ARG A 1 621 ? 10.248 21.588 10.359 1.00 67.19 621 ARG A O 1
ATOM 4993 N N . ASP A 1 622 ? 12.120 21.272 11.575 1.00 68.38 622 ASP A N 1
ATOM 4994 C CA . ASP A 1 622 ? 11.937 19.838 11.861 1.00 68.38 622 ASP A CA 1
ATOM 4995 C C . ASP A 1 622 ? 11.825 18.933 10.622 1.00 68.38 622 ASP A C 1
ATOM 4997 O O . ASP A 1 622 ? 11.302 17.827 10.698 1.00 68.38 622 ASP A O 1
ATOM 5001 N N . THR A 1 623 ? 12.345 19.387 9.479 1.00 68.75 623 THR A N 1
ATOM 5002 C CA . THR A 1 623 ? 12.299 18.667 8.195 1.00 68.75 623 THR A CA 1
ATOM 5003 C C . THR A 1 623 ? 13.405 17.614 8.036 1.00 68.75 623 THR A C 1
ATOM 5005 O O . THR A 1 623 ? 13.479 16.942 7.011 1.00 68.75 623 THR A O 1
ATOM 5008 N N . ARG A 1 624 ? 14.298 17.462 9.026 1.00 70.12 624 ARG A N 1
ATOM 5009 C CA . ARG A 1 624 ? 15.318 16.401 9.043 1.00 70.12 624 ARG A CA 1
ATOM 5010 C C . ARG A 1 624 ? 14.778 15.173 9.778 1.00 70.12 624 ARG A C 1
ATOM 5012 O O . ARG A 1 624 ? 14.352 15.282 10.924 1.00 70.12 624 ARG A O 1
ATOM 5019 N N . GLY A 1 625 ? 14.870 14.000 9.151 1.00 83.31 625 GLY A N 1
ATOM 5020 C CA . GLY A 1 625 ? 14.391 12.737 9.723 1.00 83.31 625 GLY A CA 1
ATOM 5021 C C . GLY A 1 625 ? 12.901 12.499 9.463 1.00 83.31 625 GLY A C 1
ATOM 5022 O O . GLY A 1 625 ? 12.385 12.916 8.433 1.00 83.31 625 GLY A O 1
ATOM 5023 N N . ILE A 1 626 ? 12.224 11.803 10.385 1.00 87.06 626 ILE A N 1
ATOM 5024 C CA . ILE A 1 626 ? 10.821 11.366 10.222 1.00 87.06 626 ILE A CA 1
ATOM 5025 C C . ILE A 1 626 ? 9.817 12.135 11.101 1.00 87.06 626 ILE A C 1
ATOM 5027 O O . ILE A 1 626 ? 8.636 11.806 11.107 1.00 87.06 626 ILE A O 1
ATOM 5031 N N . PHE A 1 627 ? 10.258 13.154 11.849 1.00 86.44 627 PHE A N 1
ATOM 5032 C CA . PHE A 1 627 ? 9.399 13.870 12.805 1.00 86.44 627 PHE A CA 1
ATOM 5033 C C . PHE A 1 627 ? 8.274 14.666 12.121 1.00 86.44 627 PHE A C 1
ATOM 5035 O O . PHE A 1 627 ? 7.136 14.690 12.598 1.00 86.44 627 PHE A O 1
ATOM 5042 N N . ARG A 1 628 ? 8.590 15.310 10.991 1.00 85.88 628 ARG A N 1
ATOM 5043 C CA . ARG A 1 628 ? 7.639 16.019 10.131 1.00 85.88 628 ARG A CA 1
ATOM 5044 C C . ARG A 1 628 ? 7.785 15.502 8.704 1.00 85.88 628 ARG A C 1
ATOM 5046 O O . ARG A 1 628 ? 8.797 15.742 8.054 1.00 85.88 628 ARG A O 1
ATOM 5053 N N . VAL A 1 629 ? 6.775 14.769 8.248 1.00 88.69 629 VAL A N 1
ATOM 5054 C CA . VAL A 1 629 ? 6.729 14.093 6.946 1.00 88.69 629 VAL A CA 1
ATOM 5055 C C . VAL A 1 629 ? 5.332 14.220 6.346 1.00 88.69 629 VAL A C 1
ATOM 5057 O O . VAL A 1 629 ? 4.352 14.370 7.072 1.00 88.69 629 VAL A O 1
ATOM 5060 N N . HIS A 1 630 ? 5.232 14.116 5.021 1.00 90.69 630 HIS A N 1
ATOM 5061 C CA . HIS A 1 630 ? 3.956 14.258 4.313 1.00 90.69 630 HIS A CA 1
ATOM 5062 C C . HIS A 1 630 ? 2.968 13.110 4.536 1.00 90.69 630 HIS A C 1
ATOM 5064 O O . HIS A 1 630 ? 1.803 13.257 4.178 1.00 90.69 630 HIS A O 1
ATOM 5070 N N . GLN A 1 631 ? 3.431 11.978 5.068 1.00 92.81 631 GLN A N 1
ATOM 5071 C CA . GLN A 1 631 ? 2.659 10.761 5.295 1.00 92.81 631 GLN A CA 1
ATOM 5072 C C . GLN A 1 631 ? 3.108 10.112 6.605 1.00 92.81 631 GLN A C 1
ATOM 5074 O O . GLN A 1 631 ? 4.308 9.917 6.800 1.00 92.81 631 GLN A O 1
ATOM 5079 N N . PHE A 1 632 ? 2.167 9.767 7.481 1.00 93.44 632 PHE A N 1
ATOM 5080 C CA . PHE A 1 632 ? 2.445 9.082 8.747 1.00 93.44 632 PHE A CA 1
ATOM 5081 C C . PHE A 1 632 ? 1.205 8.350 9.269 1.00 93.44 632 PHE A C 1
ATOM 5083 O O . PHE A 1 632 ? 0.079 8.758 8.985 1.00 93.44 632 PHE A O 1
ATOM 5090 N N . GLU A 1 633 ? 1.403 7.306 10.072 1.00 94.75 633 GLU A N 1
ATOM 5091 C CA . GLU A 1 633 ? 0.309 6.595 10.735 1.00 94.75 633 GLU A CA 1
ATOM 5092 C C . GLU A 1 633 ? -0.124 7.306 12.018 1.00 94.75 633 GLU A C 1
ATOM 5094 O O . GLU A 1 633 ? 0.691 7.851 12.778 1.00 94.75 633 GLU A O 1
ATOM 5099 N N . LYS A 1 634 ? -1.434 7.299 12.275 1.00 94.06 634 LYS A N 1
ATOM 5100 C CA . LYS A 1 634 ? -2.007 7.949 13.450 1.00 94.06 634 LYS A CA 1
ATOM 5101 C C . LYS A 1 634 ? -3.091 7.100 14.100 1.00 94.06 634 LYS A C 1
ATOM 5103 O O . LYS A 1 634 ? -3.954 6.549 13.422 1.00 94.06 634 LYS A O 1
ATOM 5108 N N . ILE A 1 635 ? -3.049 7.055 15.429 1.00 96.31 635 ILE A N 1
ATOM 5109 C CA . ILE A 1 635 ? -4.102 6.534 16.298 1.00 96.31 635 ILE A CA 1
ATOM 5110 C C . ILE A 1 635 ? -4.730 7.715 17.034 1.00 96.31 635 ILE A C 1
ATOM 5112 O O . ILE A 1 635 ? -4.017 8.527 17.636 1.00 96.31 635 ILE A O 1
ATOM 5116 N N . GLU A 1 636 ? -6.054 7.800 17.024 1.00 95.94 636 GLU A N 1
ATOM 5117 C CA . GLU A 1 636 ? -6.816 8.894 17.621 1.00 95.94 636 GLU A CA 1
ATOM 5118 C C . GLU A 1 636 ? -7.934 8.397 18.530 1.00 95.94 636 GLU A C 1
ATOM 5120 O O . GLU A 1 636 ? -8.597 7.402 18.257 1.00 95.94 636 GLU A O 1
ATOM 5125 N N . GLN A 1 637 ? -8.176 9.141 19.599 1.00 98.06 637 GLN A N 1
ATOM 5126 C CA . GLN A 1 637 ? -9.380 9.065 20.407 1.00 98.06 637 GLN A CA 1
ATOM 5127 C C . GLN A 1 637 ? -10.404 10.041 19.833 1.00 98.06 637 GLN A C 1
ATOM 5129 O O . GLN A 1 637 ? -10.102 11.224 19.673 1.00 98.06 637 GLN A O 1
ATOM 5134 N N . PHE A 1 638 ? -11.619 9.575 19.571 1.00 97.81 638 PHE A N 1
ATOM 5135 C CA . PHE A 1 638 ? -12.737 10.436 19.200 1.00 97.81 638 PHE A CA 1
ATOM 5136 C C . PHE A 1 638 ? -13.970 10.078 20.020 1.00 97.81 638 PHE A C 1
ATOM 5138 O O . PHE A 1 638 ? -14.327 8.900 20.121 1.00 97.81 638 PHE A O 1
ATOM 5145 N N . VAL A 1 639 ? -14.634 11.083 20.591 1.00 98.19 639 VAL A N 1
ATOM 5146 C CA . VAL A 1 639 ? -15.805 10.868 21.445 1.00 98.19 639 VAL A CA 1
ATOM 5147 C C . VAL A 1 639 ? -16.951 11.802 21.082 1.00 98.19 639 VAL A C 1
ATOM 5149 O O . VAL A 1 639 ? -16.792 13.022 21.024 1.00 98.19 639 VAL A O 1
ATOM 5152 N N . TYR A 1 640 ? -18.132 11.208 20.912 1.00 98.12 640 TYR A N 1
ATOM 5153 C CA . TYR A 1 640 ? -19.411 11.910 20.956 1.00 98.12 640 TYR A CA 1
ATOM 5154 C C . TYR A 1 640 ? -19.927 11.867 22.395 1.00 98.12 640 TYR A C 1
ATOM 5156 O O . TYR A 1 640 ? -20.127 10.784 22.948 1.00 98.12 640 TYR A O 1
ATOM 5164 N N . SER A 1 641 ? -20.133 13.029 23.011 1.00 98.00 641 SER A N 1
ATOM 5165 C CA . SER A 1 641 ? -20.534 13.155 24.414 1.00 98.00 641 SER A CA 1
ATOM 5166 C C . SER A 1 641 ? -21.826 13.955 24.573 1.00 98.00 641 SER A C 1
ATOM 5168 O O . SER A 1 641 ? -22.194 14.769 23.720 1.00 98.00 641 SER A O 1
ATOM 5170 N N . SER A 1 642 ? -22.519 13.723 25.689 1.00 96.56 642 SER A N 1
ATOM 5171 C CA . SER A 1 642 ? -23.698 14.503 26.066 1.00 96.56 642 SER A CA 1
ATOM 5172 C C . SER A 1 642 ? -23.322 15.980 26.266 1.00 96.56 642 SER A C 1
ATOM 5174 O O . SER A 1 642 ? -22.286 16.266 26.880 1.00 96.56 642 SER A O 1
ATOM 5176 N N . PRO A 1 643 ? -24.148 16.931 25.785 1.00 95.69 643 PRO A N 1
ATOM 5177 C CA . PRO A 1 643 ? -23.949 18.353 26.049 1.00 95.69 643 PRO A CA 1
ATOM 5178 C C . PRO A 1 643 ? -24.329 18.759 27.487 1.00 95.69 643 PRO A C 1
ATOM 5180 O O . PRO A 1 643 ? -24.106 19.905 27.879 1.00 95.69 643 PRO A O 1
ATOM 5183 N N . HIS A 1 644 ? -24.900 17.848 28.283 1.00 95.25 644 HIS A N 1
ATOM 5184 C CA . HIS A 1 644 ? -25.377 18.114 29.643 1.00 95.25 644 HIS A CA 1
ATOM 5185 C C . HIS A 1 644 ? -24.458 17.559 30.731 1.00 95.25 644 HIS A C 1
ATOM 5187 O O . HIS A 1 644 ? -23.524 16.799 30.470 1.00 95.25 644 HIS A O 1
ATOM 5193 N N . ASP A 1 645 ? -24.747 17.961 31.972 1.00 94.31 645 ASP A N 1
ATOM 5194 C CA . ASP A 1 645 ? -24.174 17.401 33.202 1.00 94.31 645 ASP A CA 1
ATOM 5195 C C . ASP A 1 645 ? -22.643 17.356 33.217 1.00 94.31 645 ASP A C 1
ATOM 5197 O O . ASP A 1 645 ? -22.038 16.464 33.801 1.00 94.31 645 ASP A O 1
ATOM 5201 N N . ASN A 1 646 ? -22.012 18.318 32.536 1.00 95.81 646 ASN A N 1
ATOM 5202 C CA . ASN A 1 646 ? -20.561 18.435 32.416 1.00 95.81 646 ASN A CA 1
ATOM 5203 C C . ASN A 1 646 ? -19.865 17.217 31.762 1.00 95.81 646 ASN A C 1
ATOM 5205 O O . ASN A 1 646 ? -18.636 17.125 31.788 1.00 95.81 646 ASN A O 1
ATOM 5209 N N . LYS A 1 647 ? -20.618 16.312 31.117 1.00 97.56 647 LYS A N 1
ATOM 5210 C CA . LYS A 1 647 ? -20.119 15.024 30.603 1.00 97.56 647 LYS A CA 1
ATOM 5211 C C . LYS A 1 647 ? -19.018 15.165 29.560 1.00 97.56 647 LYS A C 1
ATOM 5213 O O . LYS A 1 647 ? -18.088 14.364 29.532 1.00 97.56 647 LYS A O 1
ATOM 5218 N N . SER A 1 648 ? -19.071 16.197 28.719 1.00 97.62 648 SER A N 1
ATOM 5219 C CA . SER A 1 648 ? -17.983 16.466 27.773 1.00 97.62 648 SER A CA 1
ATOM 5220 C C . SER A 1 648 ? -16.674 16.844 28.468 1.00 97.62 648 SER A C 1
ATOM 5222 O O . SER A 1 648 ? -15.610 16.514 27.972 1.00 97.62 648 SER A O 1
ATOM 5224 N N . TRP A 1 649 ? -16.723 17.535 29.608 1.00 98.19 649 TRP A N 1
ATOM 5225 C CA . TRP A 1 649 ? -15.511 17.951 30.317 1.00 98.19 649 TRP A CA 1
ATOM 5226 C C . TRP A 1 649 ? -14.905 16.815 31.139 1.00 98.19 649 TRP A C 1
ATOM 5228 O O . TRP A 1 649 ? -13.691 16.662 31.128 1.00 98.19 649 TRP A O 1
ATOM 5238 N N . GLU A 1 650 ? -15.739 15.964 31.743 1.00 98.06 650 GLU A N 1
ATOM 5239 C CA . GLU A 1 650 ? -15.282 14.699 32.340 1.00 98.06 650 GLU A CA 1
ATOM 5240 C C . GLU A 1 650 ? -14.557 13.835 31.296 1.00 98.06 650 GLU A C 1
ATOM 5242 O O . GLU A 1 650 ? -13.468 13.326 31.547 1.00 98.06 650 GLU A O 1
ATOM 5247 N N . MET A 1 651 ? -15.123 13.743 30.087 1.00 97.81 651 MET A N 1
ATOM 5248 C CA . MET A 1 651 ? -14.504 13.017 28.979 1.00 97.81 651 MET A CA 1
ATOM 5249 C C . MET A 1 651 ? -13.187 13.646 28.514 1.00 97.81 651 MET A C 1
ATOM 5251 O O . MET A 1 651 ? -12.249 12.933 28.179 1.00 97.81 651 MET A O 1
ATOM 5255 N N . PHE A 1 652 ? -13.102 14.977 28.483 1.00 98.38 652 PHE A N 1
ATOM 5256 C CA . PHE A 1 652 ? -11.879 15.683 28.104 1.00 98.38 652 PHE A CA 1
ATOM 5257 C C . PHE A 1 652 ? -10.706 15.324 29.028 1.00 98.38 652 PHE A C 1
ATOM 5259 O O . PHE A 1 652 ? -9.611 15.032 28.543 1.00 98.38 652 PHE A O 1
ATOM 5266 N N . ASP A 1 653 ? -10.955 15.300 30.340 1.00 98.19 653 ASP A N 1
ATOM 5267 C CA . ASP A 1 653 ? -9.958 14.917 31.342 1.00 98.19 653 ASP A CA 1
ATOM 5268 C C . ASP A 1 653 ? -9.609 13.416 31.242 1.00 98.19 653 ASP A C 1
ATOM 5270 O O . ASP A 1 653 ? -8.441 13.038 31.340 1.00 98.19 653 ASP A O 1
ATOM 5274 N N . GLU A 1 654 ? -10.589 12.553 30.951 1.00 98.12 654 GLU A N 1
ATOM 5275 C CA . GLU A 1 654 ? -10.356 11.120 30.717 1.00 98.12 654 GLU A CA 1
ATOM 5276 C C . GLU A 1 654 ? -9.490 10.859 29.469 1.00 98.12 654 GLU A C 1
ATOM 5278 O O . GLU A 1 654 ? -8.575 10.033 29.503 1.00 98.12 654 GLU A O 1
ATOM 5283 N N . MET A 1 655 ? -9.742 11.569 28.366 1.00 98.25 655 MET A N 1
ATOM 5284 C CA . MET A 1 655 ? -9.019 11.391 27.101 1.00 98.25 655 MET A CA 1
ATOM 5285 C C . MET A 1 655 ? -7.546 11.793 27.209 1.00 98.25 655 MET A C 1
ATOM 5287 O O . MET A 1 655 ? -6.675 11.070 26.713 1.00 98.25 655 MET A O 1
ATOM 5291 N N . ILE A 1 656 ? -7.245 12.920 27.871 1.00 97.94 656 ILE A N 1
ATOM 5292 C CA . ILE A 1 656 ? -5.849 13.318 28.112 1.00 97.94 656 ILE A CA 1
ATOM 5293 C C . ILE A 1 656 ? -5.168 12.366 29.102 1.00 97.94 656 ILE A C 1
ATOM 5295 O O . ILE A 1 656 ? -4.025 11.990 28.861 1.00 97.94 656 ILE A O 1
ATOM 5299 N N . GLY A 1 657 ? -5.871 11.897 30.140 1.00 98.12 657 GLY A N 1
ATOM 5300 C CA . GLY A 1 657 ? -5.343 10.903 31.082 1.00 98.12 657 GLY A CA 1
ATOM 5301 C C . GLY A 1 657 ? -5.058 9.548 30.425 1.00 98.12 657 GLY A C 1
ATOM 5302 O O . GLY A 1 657 ? -4.062 8.901 30.729 1.00 98.12 657 GLY A O 1
ATOM 5303 N N . THR A 1 658 ? -5.878 9.139 29.455 1.00 97.94 658 THR A N 1
ATOM 5304 C CA . THR A 1 658 ? -5.648 7.911 28.677 1.00 97.94 658 THR A CA 1
ATOM 5305 C C . THR A 1 658 ? -4.404 8.036 27.793 1.00 97.94 658 THR A C 1
ATOM 5307 O O . THR A 1 658 ? -3.625 7.090 27.676 1.00 97.94 658 THR A O 1
ATOM 5310 N N . ALA A 1 659 ? -4.182 9.207 27.188 1.00 97.38 659 ALA A N 1
ATOM 5311 C CA . ALA A 1 659 ? -2.946 9.477 26.460 1.00 97.38 659 ALA A CA 1
ATOM 5312 C C . ALA A 1 659 ? -1.738 9.517 27.409 1.00 97.38 659 ALA A C 1
ATOM 5314 O O . ALA A 1 659 ? -0.694 8.950 27.109 1.00 97.38 659 ALA A O 1
ATOM 5315 N N . GLU A 1 660 ? -1.888 10.127 28.582 1.00 97.62 660 GLU A N 1
ATOM 5316 C CA . GLU A 1 660 ? -0.862 10.165 29.622 1.00 97.62 660 GLU A CA 1
ATOM 5317 C C . GLU A 1 660 ? -0.411 8.753 30.042 1.00 97.62 660 GLU A C 1
ATOM 5319 O O . GLU A 1 660 ? 0.787 8.466 30.039 1.00 97.62 660 GLU A O 1
ATOM 5324 N N . GLU A 1 661 ? -1.358 7.845 30.299 1.00 97.56 661 GLU A N 1
ATOM 5325 C CA . GLU A 1 661 ? -1.100 6.430 30.608 1.00 97.56 661 GLU A CA 1
ATOM 5326 C C . GLU A 1 661 ? -0.258 5.746 29.513 1.00 97.56 661 GLU A C 1
ATOM 5328 O O . GLU A 1 661 ? 0.698 5.022 29.811 1.00 97.56 661 GLU A O 1
ATOM 5333 N N . PHE A 1 662 ? -0.545 6.016 28.235 1.00 97.62 662 PHE A N 1
ATOM 5334 C CA . PHE A 1 662 ? 0.236 5.483 27.115 1.00 97.62 662 PHE A CA 1
ATOM 5335 C C . PHE A 1 662 ? 1.707 5.926 27.170 1.00 97.62 662 PHE A C 1
ATOM 5337 O O . PHE A 1 662 ? 2.605 5.102 27.033 1.00 97.62 662 PHE A O 1
ATOM 5344 N N . TYR A 1 663 ? 1.998 7.204 27.416 1.00 97.69 663 TYR A N 1
ATOM 5345 C CA . TYR A 1 663 ? 3.392 7.672 27.463 1.00 97.69 663 TYR A CA 1
ATOM 5346 C C . TYR A 1 663 ? 4.119 7.272 28.752 1.00 97.69 663 TYR A C 1
ATOM 5348 O O . TYR A 1 663 ? 5.310 6.958 28.701 1.00 97.69 663 TYR A O 1
ATOM 5356 N N . GLN A 1 664 ? 3.412 7.208 29.885 1.00 97.06 664 GLN A N 1
ATOM 5357 C CA . GLN A 1 664 ? 3.959 6.707 31.152 1.00 97.06 664 GLN A CA 1
ATOM 5358 C C . GLN A 1 664 ? 4.411 5.249 31.036 1.00 97.06 664 GLN A C 1
ATOM 5360 O O . GLN A 1 664 ? 5.508 4.897 31.464 1.00 97.06 664 GLN A O 1
ATOM 5365 N N . THR A 1 665 ? 3.586 4.399 30.426 1.00 96.25 665 THR A N 1
ATOM 5366 C CA . THR A 1 665 ? 3.897 2.974 30.225 1.00 96.25 665 THR A CA 1
ATOM 5367 C C . THR A 1 665 ? 5.042 2.743 29.238 1.00 96.25 665 THR A C 1
ATOM 5369 O O . THR A 1 665 ? 5.736 1.730 29.334 1.00 96.25 665 THR A O 1
ATOM 5372 N N . LEU A 1 666 ? 5.281 3.693 28.329 1.00 96.69 666 LEU A N 1
ATOM 5373 C CA . LEU A 1 666 ? 6.457 3.732 27.459 1.00 96.69 666 LEU A CA 1
ATOM 5374 C C . LEU A 1 666 ? 7.684 4.380 28.110 1.00 96.69 666 LEU A C 1
ATOM 5376 O O . LEU A 1 666 ? 8.698 4.486 27.432 1.00 96.69 666 LEU A O 1
ATOM 5380 N N . GLY A 1 667 ? 7.603 4.840 29.364 1.00 96.31 667 GLY A N 1
ATOM 5381 C CA . GLY A 1 667 ? 8.711 5.477 30.083 1.00 96.31 667 GLY A CA 1
ATOM 5382 C C . GLY A 1 667 ? 9.220 6.778 29.453 1.00 96.31 667 GLY A C 1
ATOM 5383 O O . GLY A 1 667 ? 10.353 7.180 29.714 1.00 96.31 667 GLY A O 1
ATOM 5384 N N . ILE A 1 668 ? 8.410 7.444 28.626 1.00 96.44 668 ILE A N 1
ATOM 5385 C CA . ILE A 1 668 ? 8.786 8.692 27.953 1.00 96.44 668 ILE A CA 1
ATOM 5386 C C . ILE A 1 668 ? 8.504 9.863 28.903 1.00 96.44 668 ILE A C 1
ATOM 5388 O O . ILE A 1 668 ? 7.353 10.036 29.301 1.00 96.44 668 ILE A O 1
ATOM 5392 N N . PRO A 1 669 ? 9.491 10.707 29.262 1.00 97.00 669 PRO A N 1
ATOM 5393 C CA . PRO A 1 669 ? 9.228 11.898 30.064 1.00 97.00 669 PRO A CA 1
ATOM 5394 C C . PRO A 1 669 ? 8.390 12.910 29.276 1.00 97.00 669 PRO A C 1
ATOM 5396 O O . PRO A 1 669 ? 8.680 13.187 28.112 1.00 97.00 669 PRO A O 1
ATOM 5399 N N . TYR A 1 670 ? 7.378 13.505 29.904 1.00 97.69 670 TYR A N 1
ATOM 5400 C CA . TYR A 1 670 ? 6.497 14.482 29.260 1.00 97.69 670 TYR A CA 1
ATOM 5401 C C . TYR A 1 670 ? 6.033 15.577 30.227 1.00 97.69 670 TYR A C 1
ATOM 5403 O O . TYR A 1 670 ? 6.241 15.507 31.439 1.00 97.69 670 TYR A O 1
ATOM 5411 N N . ARG A 1 671 ? 5.378 16.597 29.670 1.00 97.69 671 ARG A N 1
ATOM 5412 C CA . ARG A 1 671 ? 4.588 17.600 30.394 1.00 97.69 671 ARG A CA 1
ATOM 5413 C C . ARG A 1 671 ? 3.250 17.820 29.693 1.00 97.69 671 ARG A C 1
ATOM 5415 O O . ARG A 1 671 ? 3.161 17.634 28.483 1.00 97.69 671 ARG A O 1
ATOM 5422 N N . ILE A 1 672 ? 2.239 18.259 30.438 1.00 97.88 672 ILE A N 1
ATOM 5423 C CA . ILE A 1 672 ? 0.939 18.661 29.884 1.00 97.88 672 ILE A CA 1
ATOM 5424 C C . ILE A 1 672 ? 0.848 20.187 29.903 1.00 97.88 672 ILE A C 1
ATOM 5426 O O . ILE A 1 672 ? 1.062 20.820 30.939 1.00 97.88 672 ILE A O 1
ATOM 5430 N N . VAL A 1 673 ? 0.531 20.782 28.756 1.00 97.38 673 VAL A N 1
ATOM 5431 C CA . VAL A 1 673 ? 0.471 22.231 28.550 1.00 97.38 673 VAL A CA 1
ATOM 5432 C C . VAL A 1 673 ? -0.947 22.635 28.167 1.00 97.38 673 VAL A C 1
ATOM 5434 O O . VAL A 1 673 ? -1.548 22.069 27.259 1.00 97.38 673 VAL A O 1
ATOM 5437 N N . ASN A 1 674 ? -1.488 23.641 28.856 1.00 96.94 674 ASN A N 1
ATOM 5438 C CA . ASN A 1 674 ? -2.749 24.261 28.464 1.00 96.94 674 ASN A CA 1
ATOM 5439 C C . ASN A 1 674 ? -2.499 25.324 27.397 1.00 96.94 674 ASN A C 1
ATOM 5441 O O . ASN A 1 674 ? -1.752 26.278 27.631 1.00 96.94 674 ASN A O 1
ATOM 5445 N N . ILE A 1 675 ? -3.124 25.155 26.235 1.00 96.19 675 ILE A N 1
ATOM 5446 C CA . ILE A 1 675 ? -2.858 26.002 25.080 1.00 96.19 675 ILE A CA 1
ATOM 5447 C C . ILE A 1 675 ? -3.556 27.345 25.233 1.00 96.19 675 ILE A C 1
ATOM 5449 O O . ILE A 1 675 ? -4.748 27.444 25.526 1.00 96.19 675 ILE A O 1
ATOM 5453 N N . VAL A 1 676 ? -2.771 28.404 25.046 1.00 93.94 676 VAL A N 1
ATOM 5454 C CA . VAL A 1 676 ? -3.242 29.783 25.147 1.00 93.94 676 VAL A CA 1
ATOM 5455 C C . VAL A 1 676 ? -4.304 30.067 24.088 1.00 93.94 676 VAL A C 1
ATOM 5457 O O . VAL A 1 676 ? -4.224 29.582 22.961 1.00 93.94 676 VAL A O 1
ATOM 5460 N N . SER A 1 677 ? -5.281 30.906 24.427 1.00 90.75 677 SER A N 1
ATOM 5461 C CA . SER A 1 677 ? -6.442 31.188 23.572 1.00 90.75 677 SER A CA 1
ATOM 5462 C C . SER A 1 677 ? -6.086 31.662 22.158 1.00 90.75 677 SER A C 1
ATOM 5464 O O . SER A 1 677 ? -6.798 31.332 21.217 1.00 90.75 677 SER A O 1
ATOM 5466 N N . GLY A 1 678 ? -4.976 32.390 21.987 1.00 89.56 678 GLY A N 1
ATOM 5467 C CA . GLY A 1 678 ? -4.503 32.854 20.676 1.00 89.56 678 GLY A CA 1
ATOM 5468 C C . GLY A 1 678 ? -3.934 31.759 19.763 1.00 89.56 678 GLY A C 1
ATOM 5469 O O . GLY A 1 678 ? -3.747 32.012 18.579 1.00 89.56 678 GLY A O 1
ATOM 5470 N N . ALA A 1 679 ? -3.660 30.567 20.299 1.00 87.12 679 ALA A N 1
ATOM 5471 C CA . ALA A 1 679 ? -3.159 29.409 19.557 1.00 87.12 679 ALA A CA 1
ATOM 5472 C C . ALA A 1 679 ? -4.225 28.312 19.364 1.00 87.12 679 ALA A C 1
ATOM 5474 O O . ALA A 1 679 ? -3.941 27.279 18.757 1.00 87.12 679 ALA A O 1
ATOM 5475 N N . LEU A 1 680 ? -5.450 28.511 19.868 1.00 87.56 680 LEU A N 1
ATOM 5476 C CA . LEU A 1 680 ? -6.560 27.594 19.616 1.00 87.56 680 LEU A CA 1
ATOM 5477 C C . LEU A 1 680 ? -7.031 27.717 18.164 1.00 87.56 680 LEU A C 1
ATOM 5479 O O . LEU A 1 680 ? -7.167 28.816 17.624 1.00 87.56 680 LEU A O 1
ATOM 5483 N N . ASN A 1 681 ? -7.327 26.576 17.542 1.00 81.81 681 ASN A N 1
ATOM 5484 C CA . ASN A 1 681 ? -8.033 26.566 16.266 1.00 81.81 681 ASN A CA 1
ATOM 5485 C C . ASN A 1 681 ? -9.493 27.030 16.463 1.00 81.81 681 ASN A C 1
ATOM 5487 O O . ASN A 1 681 ? -10.006 27.053 17.580 1.00 81.81 681 ASN A O 1
ATOM 5491 N N . HIS A 1 682 ? -10.193 27.371 15.378 1.00 83.19 682 HIS A N 1
ATOM 5492 C CA . HIS A 1 682 ? -11.566 27.888 15.466 1.00 83.19 682 HIS A CA 1
ATOM 5493 C C . HIS A 1 682 ? -12.597 26.933 16.091 1.00 83.19 682 HIS A C 1
ATOM 5495 O O . HIS A 1 682 ? -13.680 27.394 16.450 1.00 83.19 682 HIS A O 1
ATOM 5501 N N . ALA A 1 683 ? -12.304 25.633 16.183 1.00 86.56 683 ALA A N 1
ATOM 5502 C CA . ALA A 1 683 ? -13.238 24.633 16.691 1.00 86.56 683 ALA A CA 1
ATOM 5503 C C . ALA A 1 683 ? -13.062 24.352 18.193 1.00 86.56 683 ALA A C 1
ATOM 5505 O O . ALA A 1 683 ? -14.038 24.049 18.873 1.00 86.56 683 ALA A O 1
ATOM 5506 N N . ALA A 1 684 ? -11.838 24.421 18.720 1.00 91.88 684 ALA A N 1
ATOM 5507 C CA . ALA A 1 684 ? -11.528 24.017 20.088 1.00 91.88 684 ALA A CA 1
ATOM 5508 C C . ALA A 1 684 ? -11.951 25.076 21.120 1.00 91.88 684 ALA A C 1
ATOM 5510 O O . ALA A 1 684 ? -11.503 26.220 21.083 1.00 91.88 684 ALA A O 1
ATOM 5511 N N . SER A 1 685 ? -12.751 24.669 22.108 1.00 95.19 685 SER A N 1
ATOM 5512 C CA . SER A 1 685 ? -13.054 25.491 23.288 1.00 95.19 685 SER A CA 1
ATOM 5513 C C . SER A 1 685 ? -11.926 25.456 24.321 1.00 95.19 685 SER A C 1
ATOM 5515 O O . SER A 1 685 ? -11.744 26.418 25.066 1.00 95.19 685 SER A O 1
ATOM 5517 N N . LYS A 1 686 ? -11.205 24.336 24.407 1.00 96.31 686 LYS A N 1
ATOM 5518 C CA . LYS A 1 686 ? -10.017 24.128 25.243 1.00 96.31 686 LYS A CA 1
ATOM 5519 C C . LYS A 1 686 ? -9.161 23.058 24.580 1.00 96.31 686 LYS A C 1
ATOM 5521 O O . LYS A 1 686 ? -9.711 22.088 24.053 1.00 96.31 686 LYS A O 1
ATOM 5526 N N . LYS A 1 687 ? -7.841 23.233 24.642 1.00 97.25 687 LYS A N 1
ATOM 5527 C CA . LYS A 1 687 ? -6.859 22.283 24.124 1.00 97.25 687 LYS A CA 1
ATOM 5528 C C . LYS A 1 687 ? -5.751 22.050 25.155 1.00 97.25 687 LYS A C 1
ATOM 5530 O O . LYS A 1 687 ? -5.243 23.009 25.738 1.00 97.25 687 LYS A O 1
ATOM 5535 N N . LEU A 1 688 ? -5.414 20.784 25.386 1.00 98.00 688 LEU A N 1
ATOM 5536 C CA . LEU A 1 688 ? -4.251 20.358 26.163 1.00 98.00 688 LEU A CA 1
ATOM 5537 C C . LEU A 1 688 ? -3.288 19.608 25.246 1.00 98.00 688 LEU A C 1
ATOM 5539 O O . LEU A 1 688 ? -3.714 18.679 24.556 1.00 98.00 688 LEU A O 1
ATOM 5543 N N . ASP A 1 689 ? -2.010 19.971 25.305 1.00 97.62 689 ASP A N 1
ATOM 5544 C CA . ASP A 1 689 ? -0.946 19.255 24.605 1.00 97.62 689 ASP A CA 1
ATOM 5545 C C . ASP A 1 689 ? -0.098 18.461 25.591 1.00 97.62 689 ASP A C 1
ATOM 5547 O O . ASP A 1 689 ? 0.342 18.998 26.610 1.00 97.62 689 ASP A O 1
ATOM 5551 N N . LEU A 1 690 ? 0.146 17.183 25.286 1.00 98.00 690 LEU A N 1
ATOM 5552 C CA . LEU A 1 690 ? 1.210 16.415 25.929 1.00 98.00 690 LEU A CA 1
ATOM 5553 C C . LEU A 1 690 ? 2.456 16.553 25.061 1.00 98.00 690 LEU A C 1
ATOM 5555 O O . LEU A 1 690 ? 2.503 16.112 23.905 1.00 98.00 690 LEU A O 1
ATOM 5559 N N . GLU A 1 691 ? 3.471 17.178 25.641 1.00 97.62 691 GLU A N 1
ATOM 5560 C CA . GLU A 1 691 ? 4.763 17.378 25.010 1.00 97.62 691 GLU A CA 1
ATOM 5561 C C . GLU A 1 691 ? 5.781 16.438 25.652 1.00 97.62 691 GLU A C 1
ATOM 5563 O O . GLU A 1 691 ? 5.994 16.490 26.865 1.00 97.62 691 GLU A O 1
ATOM 5568 N N . ALA A 1 692 ? 6.421 15.586 24.853 1.00 96.75 692 ALA A N 1
ATOM 5569 C CA . ALA A 1 692 ? 7.471 14.691 25.328 1.00 96.75 692 ALA A CA 1
ATOM 5570 C C . ALA A 1 692 ? 8.836 15.376 25.306 1.00 96.75 692 ALA A C 1
ATOM 5572 O O . ALA A 1 692 ? 9.077 16.270 24.495 1.00 96.75 692 ALA A O 1
ATOM 5573 N N . TRP A 1 693 ? 9.729 14.947 26.190 1.00 96.56 693 TRP A N 1
ATOM 5574 C CA . TRP A 1 693 ? 11.113 15.397 26.244 1.00 96.56 693 TRP A CA 1
ATOM 5575 C C . TRP A 1 693 ? 11.967 14.683 25.191 1.00 96.56 693 TRP A C 1
ATOM 5577 O O . TRP A 1 693 ? 12.000 13.453 25.132 1.00 96.56 693 TRP A O 1
ATOM 5587 N N . PHE A 1 694 ? 12.683 15.462 24.382 1.00 94.00 694 PHE A N 1
ATOM 5588 C CA . PHE A 1 694 ? 13.610 14.991 23.352 1.00 94.00 694 PHE A CA 1
ATOM 5589 C C . PHE A 1 694 ? 15.041 15.362 23.764 1.00 94.00 694 PHE A C 1
ATOM 5591 O O . PHE A 1 694 ? 15.470 16.493 23.497 1.00 94.00 694 PHE A O 1
ATOM 5598 N N . PRO A 1 695 ? 15.777 14.468 24.456 1.00 91.56 695 PRO A N 1
ATOM 5599 C CA . PRO A 1 695 ? 17.075 14.791 25.048 1.00 91.56 695 PRO A CA 1
ATOM 5600 C C . PRO A 1 695 ? 18.145 15.166 24.017 1.00 91.56 695 PRO A C 1
ATOM 5602 O O . PRO A 1 695 ? 19.010 15.980 24.331 1.00 91.56 695 PRO A O 1
ATOM 5605 N N . GLY A 1 696 ? 18.078 14.636 22.793 1.00 85.88 696 GLY A N 1
ATOM 5606 C CA . GLY A 1 696 ? 19.010 14.975 21.717 1.00 85.88 696 GLY A CA 1
ATOM 5607 C C . GLY A 1 696 ? 18.834 16.409 21.220 1.00 85.88 696 GLY A C 1
ATOM 5608 O O . GLY A 1 696 ? 19.811 17.063 20.862 1.00 85.88 696 GLY A O 1
ATOM 5609 N N . SER A 1 697 ? 17.600 16.923 21.247 1.00 85.06 697 SER A N 1
ATOM 5610 C CA . SER A 1 697 ? 17.303 18.323 20.906 1.00 85.06 697 SER A CA 1
ATOM 5611 C C . SER A 1 697 ? 17.244 19.272 22.111 1.00 85.06 697 SER A C 1
ATOM 5613 O O . SER A 1 697 ? 17.221 20.487 21.924 1.00 85.06 697 SER A O 1
ATOM 5615 N N . GLY A 1 698 ? 17.215 18.743 23.339 1.00 91.69 698 GLY A N 1
ATOM 5616 C CA . GLY A 1 698 ? 17.081 19.529 24.568 1.00 91.69 698 GLY A CA 1
ATOM 5617 C C . GLY A 1 698 ? 15.745 20.273 24.686 1.00 91.69 698 GLY A C 1
ATOM 5618 O O . GLY A 1 698 ? 15.694 21.337 25.304 1.00 91.69 698 GLY A O 1
ATOM 5619 N N . ALA A 1 699 ? 14.674 19.753 24.076 1.00 92.88 699 ALA A N 1
ATOM 5620 C CA . ALA A 1 699 ? 13.385 20.433 23.981 1.00 92.88 699 ALA A CA 1
ATOM 5621 C C . ALA A 1 699 ? 12.192 19.502 24.233 1.00 92.88 699 ALA A C 1
ATOM 5623 O O . ALA A 1 699 ? 12.252 18.294 24.006 1.00 92.88 699 ALA A O 1
ATOM 5624 N N . PHE A 1 700 ? 11.078 20.097 24.665 1.00 95.50 700 PHE A N 1
ATOM 5625 C CA . PHE A 1 700 ? 9.773 19.442 24.671 1.00 95.50 700 PHE A CA 1
ATOM 5626 C C . PHE A 1 700 ? 9.105 19.593 23.300 1.00 95.50 700 PHE A C 1
ATOM 5628 O O . PHE A 1 700 ? 9.137 20.681 22.721 1.00 95.50 700 PHE A O 1
ATOM 5635 N N . ARG A 1 701 ? 8.504 18.519 22.777 1.00 93.88 701 ARG A N 1
ATOM 5636 C CA . ARG A 1 701 ? 7.805 18.518 21.480 1.00 93.88 701 ARG A CA 1
ATOM 5637 C C . ARG A 1 701 ? 6.432 17.860 21.590 1.00 93.88 701 ARG A C 1
ATOM 5639 O O . ARG A 1 701 ? 6.293 16.827 22.240 1.00 93.88 701 ARG A O 1
ATOM 5646 N N . GLU A 1 702 ? 5.437 18.445 20.922 1.00 93.69 702 GLU A N 1
ATOM 5647 C CA . GLU A 1 702 ? 4.046 17.966 20.906 1.00 93.69 702 GLU A CA 1
ATOM 5648 C C . GLU A 1 702 ? 3.942 16.554 20.305 1.00 93.69 702 GLU A C 1
ATOM 5650 O O . GLU A 1 702 ? 4.263 16.334 19.127 1.00 93.69 702 GLU A O 1
ATOM 5655 N N . LEU A 1 703 ? 3.438 15.611 21.105 1.00 94.94 703 LEU A N 1
ATOM 5656 C CA . LEU A 1 703 ? 3.066 14.267 20.651 1.00 94.94 703 LEU A CA 1
ATOM 5657 C C . LEU A 1 703 ? 1.554 14.043 20.657 1.00 94.94 703 LEU A C 1
ATOM 5659 O O . LEU A 1 703 ? 1.046 13.304 19.813 1.00 94.94 703 LEU A O 1
ATOM 5663 N N . VAL A 1 704 ? 0.841 14.704 21.570 1.00 96.19 704 VAL A N 1
ATOM 5664 C CA . VAL A 1 704 ? -0.616 14.627 21.692 1.00 96.19 704 VAL A CA 1
ATOM 5665 C C . VAL A 1 704 ? -1.193 16.021 21.723 1.00 96.19 704 VAL A C 1
ATOM 5667 O O . VAL A 1 704 ? -0.689 16.881 22.434 1.00 96.19 704 VAL A O 1
ATOM 5670 N N . SER A 1 705 ? -2.308 16.178 21.022 1.00 95.31 705 SER A N 1
ATOM 5671 C CA . SER A 1 705 ? -3.211 17.314 21.136 1.00 95.31 705 SER A CA 1
ATOM 5672 C C . SER A 1 705 ? -4.598 16.775 21.461 1.00 95.31 705 SER A C 1
ATOM 5674 O O . SER A 1 705 ? -5.126 15.988 20.674 1.00 95.31 705 SER A O 1
ATOM 5676 N N . CYS A 1 706 ? -5.168 17.182 22.596 1.00 97.44 706 CYS A N 1
ATOM 5677 C CA . CYS A 1 706 ? -6.513 16.832 23.062 1.00 97.44 706 CYS A CA 1
ATOM 5678 C C . CYS A 1 706 ? -7.394 18.083 23.078 1.00 97.44 706 CYS A C 1
ATOM 5680 O O . CYS A 1 706 ? -7.035 19.079 23.707 1.00 97.44 706 CYS A O 1
ATOM 5682 N N . SER A 1 707 ? -8.543 18.042 22.403 1.00 96.88 707 SER A N 1
ATOM 5683 C CA . SER A 1 707 ? -9.463 19.173 22.261 1.00 96.88 707 SER A CA 1
ATOM 5684 C C . SER A 1 707 ? -10.896 18.795 22.627 1.00 96.88 707 SER A C 1
ATOM 5686 O O . SER A 1 707 ? -11.409 17.756 22.213 1.00 96.88 707 SER A O 1
ATOM 5688 N N . ASN A 1 708 ? -11.574 19.691 23.349 1.00 97.56 708 ASN A N 1
ATOM 5689 C CA . ASN A 1 708 ? -13.033 19.691 23.446 1.00 97.56 708 ASN A CA 1
ATOM 5690 C C . ASN A 1 708 ? -13.581 20.767 22.504 1.00 97.56 708 ASN A C 1
ATOM 5692 O O . ASN A 1 708 ? -13.344 21.962 22.714 1.00 97.56 708 ASN A O 1
ATOM 5696 N N . CYS A 1 709 ? -14.298 20.345 21.468 1.00 95.75 709 CYS A N 1
ATOM 5697 C CA . CYS A 1 709 ? -14.851 21.222 20.437 1.00 95.75 709 CYS A CA 1
ATOM 5698 C C . CYS A 1 709 ? -16.317 21.600 20.695 1.00 95.75 709 CYS A C 1
ATOM 5700 O O . CYS A 1 709 ? -16.921 22.304 19.881 1.00 95.75 709 CYS A O 1
ATOM 5702 N N . LEU A 1 710 ? -16.891 21.149 21.820 1.00 96.25 710 LEU A N 1
ATOM 5703 C CA . LEU A 1 710 ? -18.311 21.293 22.138 1.00 96.25 710 LEU A CA 1
ATOM 5704 C C . LEU A 1 710 ? -19.158 20.893 20.916 1.00 96.25 710 LEU A C 1
ATOM 5706 O O . LEU A 1 710 ? -18.873 19.890 20.266 1.00 96.25 710 LEU A O 1
ATOM 5710 N N . ASP A 1 711 ? -20.183 21.666 20.573 1.00 94.88 711 ASP A N 1
ATOM 5711 C CA . ASP A 1 711 ? -21.079 21.375 19.454 1.00 94.88 711 ASP A CA 1
ATOM 5712 C C . ASP A 1 711 ? -20.642 21.968 18.095 1.00 94.88 711 ASP A C 1
ATOM 5714 O O . ASP A 1 711 ? -21.410 21.917 17.127 1.00 94.88 711 ASP A O 1
ATOM 5718 N N . TYR A 1 712 ? -19.424 22.520 17.987 1.00 93.25 712 TYR A N 1
ATOM 5719 C CA . TYR A 1 712 ? -18.988 23.304 16.822 1.00 93.25 712 TYR A CA 1
ATOM 5720 C C . TYR A 1 712 ? -19.129 22.535 15.497 1.00 93.25 712 TYR A C 1
ATOM 5722 O O . TYR A 1 712 ? -19.814 22.985 14.573 1.00 93.25 712 TYR A O 1
ATOM 5730 N N . GLN A 1 713 ? -18.507 21.355 15.410 1.00 90.88 713 GLN A N 1
ATOM 5731 C CA . GLN A 1 713 ? -18.568 20.482 14.230 1.00 90.88 713 GLN A CA 1
ATOM 5732 C C . GLN A 1 713 ? -19.937 19.787 14.119 1.00 90.88 713 GLN A C 1
ATOM 5734 O O . GLN A 1 713 ? -20.512 19.719 13.029 1.00 90.88 713 GLN A O 1
ATOM 5739 N N . ALA A 1 714 ? -20.514 19.351 15.247 1.00 94.69 714 ALA A N 1
ATOM 5740 C CA . ALA A 1 714 ? -21.799 18.648 15.298 1.00 94.69 714 ALA A CA 1
ATOM 5741 C C . ALA A 1 714 ? -22.951 19.456 14.683 1.00 94.69 714 ALA A C 1
ATOM 5743 O O . ALA A 1 714 ? -23.827 18.883 14.035 1.00 94.69 714 ALA A O 1
ATOM 5744 N N . ARG A 1 715 ? -22.929 20.791 14.799 1.00 93.56 715 ARG A N 1
ATOM 5745 C CA . ARG A 1 715 ? -23.902 21.684 14.146 1.00 93.56 715 ARG A CA 1
ATOM 5746 C C . ARG A 1 715 ? -23.863 21.595 12.621 1.00 93.56 715 ARG A C 1
ATOM 5748 O O . ARG A 1 715 ? -24.919 21.513 11.995 1.00 93.56 715 ARG A O 1
ATOM 5755 N N . ARG A 1 716 ? -22.666 21.611 12.021 1.00 92.38 716 ARG A N 1
ATOM 5756 C CA . ARG A 1 716 ? -22.486 21.545 10.555 1.00 92.38 716 ARG A CA 1
ATOM 5757 C C . ARG A 1 716 ? -22.860 20.169 10.017 1.00 92.38 716 ARG A C 1
ATOM 5759 O O . ARG A 1 716 ? -23.611 20.074 9.049 1.00 92.38 716 ARG A O 1
ATOM 5766 N N . LEU A 1 717 ? -22.418 19.134 10.727 1.00 94.06 717 LEU A N 1
ATOM 5767 C CA . LEU A 1 717 ? -22.679 17.724 10.432 1.00 94.06 717 LEU A CA 1
ATOM 5768 C C . LEU A 1 717 ? -24.086 17.261 10.820 1.00 94.06 717 LEU A C 1
ATOM 5770 O O . LEU A 1 717 ? -24.503 16.158 10.473 1.00 94.06 717 LEU A O 1
ATOM 5774 N N . ARG A 1 718 ? -24.832 18.111 11.531 1.00 94.44 718 ARG A N 1
ATOM 5775 C CA . ARG A 1 718 ? -26.219 17.887 11.943 1.00 94.44 718 ARG A CA 1
ATOM 5776 C C . ARG A 1 718 ? -26.402 16.648 12.828 1.00 94.44 718 ARG A C 1
ATOM 5778 O O . ARG A 1 718 ? -27.410 15.957 12.708 1.00 94.44 718 ARG A O 1
ATOM 5785 N N . ILE A 1 719 ? -25.456 16.430 13.740 1.00 95.38 719 ILE A N 1
ATOM 5786 C CA . ILE A 1 719 ? -25.444 15.309 14.690 1.00 95.38 719 ILE A CA 1
ATOM 5787 C C . ILE A 1 719 ? -26.101 15.765 15.984 1.00 95.38 719 ILE A C 1
ATOM 5789 O O . ILE A 1 719 ? -25.561 16.586 16.730 1.00 95.38 719 ILE A O 1
ATOM 5793 N N . ARG A 1 720 ? -27.326 15.302 16.199 1.00 94.69 720 ARG A N 1
ATOM 5794 C CA . ARG A 1 720 ? -28.247 15.891 17.173 1.00 94.69 720 ARG A CA 1
ATOM 5795 C C . ARG A 1 720 ? -28.332 15.034 18.421 1.00 94.69 720 ARG A C 1
ATOM 5797 O O . ARG A 1 720 ? -28.232 13.814 18.350 1.00 94.69 720 ARG A O 1
ATOM 5804 N N . TYR A 1 721 ? -28.542 15.687 19.552 1.00 94.25 721 TYR A N 1
ATOM 5805 C CA . TYR A 1 721 ? -28.797 15.032 20.827 1.00 94.25 721 TYR A CA 1
ATOM 5806 C C . TYR A 1 721 ? -30.306 14.787 20.999 1.00 94.25 721 TYR A C 1
ATOM 5808 O O . TYR A 1 721 ? -31.111 15.680 20.730 1.00 94.25 721 TYR A O 1
ATOM 5816 N N . GLY A 1 722 ? -30.703 13.587 21.432 1.00 87.50 722 GLY A N 1
ATOM 5817 C CA . GLY A 1 722 ? -32.099 13.207 21.685 1.00 87.50 722 GLY A CA 1
ATOM 5818 C C . GLY A 1 722 ? -32.702 12.277 20.625 1.00 87.50 722 GLY A C 1
ATOM 5819 O O . GLY A 1 722 ? -31.998 11.726 19.789 1.00 87.50 722 GLY A O 1
ATOM 5820 N N . GLN A 1 723 ? -34.027 12.071 20.666 1.00 73.44 723 GLN A N 1
ATOM 5821 C CA . GLN A 1 723 ? -34.691 11.043 19.845 1.00 73.44 723 GLN A CA 1
ATOM 5822 C C . GLN A 1 723 ? -35.239 11.546 18.499 1.00 73.44 723 GLN A C 1
ATOM 5824 O O . GLN A 1 723 ? -35.049 10.873 17.494 1.00 73.44 723 GLN A O 1
ATOM 5829 N N . THR A 1 724 ? -35.946 12.685 18.438 1.00 70.44 724 THR A N 1
ATOM 5830 C CA . THR A 1 724 ? -36.441 13.250 17.163 1.00 70.44 724 THR A CA 1
ATOM 5831 C C . THR A 1 724 ? -36.759 14.746 17.259 1.00 70.44 724 THR A C 1
ATOM 5833 O O . THR A 1 724 ? -37.104 15.261 18.323 1.00 70.44 724 THR A O 1
ATOM 5836 N N . LYS A 1 725 ? -36.808 15.419 16.097 1.00 62.59 725 LYS A N 1
ATOM 5837 C CA . LYS A 1 725 ? -37.224 16.829 15.948 1.00 62.59 725 LYS A CA 1
ATOM 5838 C C . LYS A 1 725 ? -38.602 17.139 16.550 1.00 62.59 725 LYS A C 1
ATOM 5840 O O . LYS A 1 725 ? -38.853 18.277 16.914 1.00 62.59 725 LYS A O 1
ATOM 5845 N N . LYS A 1 726 ? -39.513 16.158 16.619 1.00 58.97 726 LYS A N 1
ATOM 5846 C CA . LYS A 1 726 ? -40.884 16.364 17.120 1.00 58.97 726 LYS A CA 1
ATOM 5847 C C . LYS A 1 726 ? -40.965 16.470 18.646 1.00 58.97 726 LYS A C 1
ATOM 5849 O O . LYS A 1 726 ? -41.996 16.909 19.138 1.00 58.97 726 LYS A O 1
ATOM 5854 N N . MET A 1 727 ? -39.922 16.061 19.371 1.00 59.91 727 MET A N 1
ATOM 5855 C CA . MET A 1 727 ? -39.906 16.052 20.838 1.00 59.91 727 MET A CA 1
ATOM 5856 C C . MET A 1 727 ? -39.087 17.193 21.463 1.00 59.91 727 MET A C 1
ATOM 5858 O O . MET A 1 727 ? -39.009 17.263 22.684 1.00 59.91 727 MET A O 1
ATOM 5862 N N . MET A 1 728 ? -38.480 18.078 20.663 1.00 59.66 728 MET A N 1
ATOM 5863 C CA . MET A 1 728 ? -37.645 19.181 21.157 1.00 59.66 728 MET A CA 1
ATOM 5864 C C . MET A 1 728 ? -38.034 20.519 20.518 1.00 59.66 728 MET A C 1
ATOM 5866 O O . MET A 1 728 ? -38.148 20.610 19.296 1.00 59.66 728 MET A O 1
ATOM 5870 N N . ASP A 1 729 ? -38.160 21.569 21.337 1.00 65.38 729 ASP A N 1
ATOM 5871 C CA . ASP A 1 729 ? -38.459 22.942 20.888 1.00 65.38 729 ASP A CA 1
ATOM 5872 C C . ASP A 1 729 ? -37.306 23.562 20.076 1.00 65.38 729 ASP A C 1
ATOM 5874 O O . ASP A 1 729 ? -37.515 24.397 19.192 1.00 65.38 729 ASP A O 1
ATOM 5878 N N . LYS A 1 730 ? -36.069 23.127 20.345 1.00 77.19 730 LYS A N 1
ATOM 5879 C CA . LYS A 1 730 ? -34.850 23.516 19.631 1.00 77.19 730 LYS A CA 1
ATOM 5880 C C . LYS A 1 730 ? -33.933 22.302 19.515 1.00 77.19 730 LYS A C 1
ATOM 5882 O O . LYS A 1 730 ? -33.760 21.571 20.479 1.00 77.19 730 LYS A O 1
ATOM 5887 N N . ALA A 1 731 ? -33.344 22.096 18.338 1.00 82.94 731 ALA A N 1
ATOM 5888 C CA . ALA A 1 731 ? -32.367 21.027 18.159 1.00 82.94 731 ALA A CA 1
ATOM 5889 C C . ALA A 1 731 ? -31.103 21.330 18.976 1.00 82.94 731 ALA A C 1
ATOM 5891 O O . ALA A 1 731 ? -30.454 22.360 18.758 1.00 82.94 731 ALA A O 1
ATOM 5892 N N . GLU A 1 732 ? -30.776 20.421 19.886 1.00 92.44 732 GLU A N 1
ATOM 5893 C CA . GLU A 1 732 ? -29.498 20.369 20.583 1.00 92.44 732 GLU A CA 1
ATOM 5894 C C . GLU A 1 732 ? -28.553 19.408 19.862 1.00 92.44 732 GLU A C 1
ATOM 5896 O O . GLU A 1 732 ? -28.974 18.530 19.104 1.00 92.44 732 GLU A O 1
ATOM 5901 N N . TYR A 1 733 ? -27.259 19.612 20.060 1.00 96.00 733 TYR A N 1
ATOM 5902 C CA . TYR A 1 733 ? -26.203 18.892 19.362 1.00 96.00 733 TYR A CA 1
ATOM 5903 C C . TYR A 1 733 ? -25.278 18.270 20.396 1.00 96.00 733 TYR A C 1
ATOM 5905 O O . TYR A 1 733 ? -25.066 18.834 21.467 1.00 96.00 733 TYR A O 1
ATOM 5913 N N . VAL A 1 734 ? -24.742 17.100 20.071 1.00 97.31 734 VAL A N 1
ATOM 5914 C CA . VAL A 1 734 ? -23.743 16.445 20.918 1.00 97.31 734 VAL A CA 1
ATOM 5915 C C . VAL A 1 734 ? -22.450 17.254 20.958 1.00 97.31 734 VAL A C 1
ATOM 5917 O O . VAL A 1 734 ? -22.147 18.006 20.029 1.00 97.31 734 VAL A O 1
ATOM 5920 N N . HIS A 1 735 ? -21.674 17.079 22.024 1.00 97.94 735 HIS A N 1
ATOM 5921 C CA . HIS A 1 735 ? -20.315 17.599 22.081 1.00 97.94 735 HIS A CA 1
ATOM 5922 C C . HIS A 1 735 ? -19.340 16.610 21.437 1.00 97.94 735 HIS A C 1
ATOM 5924 O O . HIS A 1 735 ? -19.465 15.401 21.632 1.00 97.94 735 HIS A O 1
ATOM 5930 N N . MET A 1 736 ? -18.368 17.120 20.684 1.00 97.44 736 MET A N 1
ATOM 5931 C CA . MET A 1 736 ? -17.324 16.331 20.031 1.00 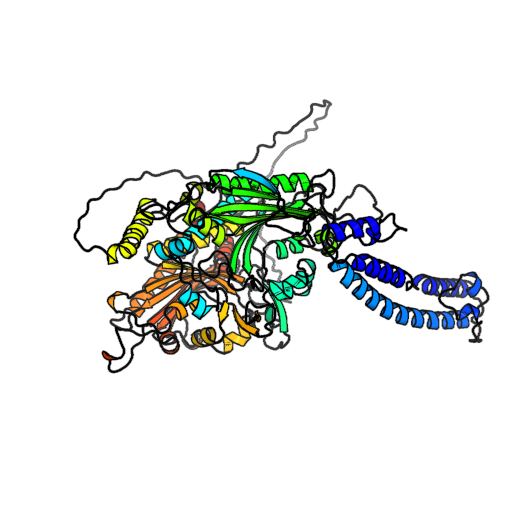97.44 736 MET A CA 1
ATOM 5932 C C . MET A 1 736 ? -15.967 16.611 20.659 1.00 97.44 736 MET A C 1
ATOM 5934 O O . MET A 1 736 ? -15.591 17.765 20.883 1.00 97.44 736 MET A O 1
ATOM 5938 N N . LEU A 1 737 ? -15.234 15.537 20.926 1.00 97.69 737 LEU A N 1
ATOM 5939 C CA . LEU A 1 737 ? -13.887 15.580 21.469 1.00 97.69 737 LEU A CA 1
ATOM 5940 C C . LEU A 1 737 ? -12.957 14.738 20.610 1.00 97.69 737 LEU A C 1
ATOM 5942 O O . LEU A 1 737 ? -13.331 13.652 20.166 1.00 97.69 737 LEU A O 1
ATOM 5946 N N . ASN A 1 738 ? -11.735 15.225 20.424 1.00 95.75 738 ASN A N 1
ATOM 5947 C CA . ASN A 1 738 ? -10.675 14.511 19.726 1.00 95.75 738 ASN A CA 1
ATOM 5948 C C . ASN A 1 738 ? -9.380 14.567 20.538 1.00 95.75 738 ASN A C 1
ATOM 5950 O O . ASN A 1 738 ? -9.097 15.559 21.209 1.00 95.75 738 ASN A O 1
ATOM 5954 N N . ALA A 1 739 ? -8.595 13.495 20.493 1.00 96.44 739 ALA A N 1
ATOM 5955 C CA . ALA A 1 739 ? -7.235 13.502 20.998 1.00 96.44 739 ALA A CA 1
ATOM 5956 C C . ALA A 1 739 ? -6.340 12.592 20.166 1.00 96.44 739 ALA A C 1
ATOM 5958 O O . ALA A 1 739 ? -6.690 11.454 19.865 1.00 96.44 739 ALA A O 1
ATOM 5959 N N . THR A 1 740 ? -5.141 13.060 19.838 1.00 95.88 740 THR A N 1
ATOM 5960 C CA . THR A 1 740 ? -4.110 12.164 19.300 1.00 95.88 740 THR A CA 1
ATOM 5961 C C . THR A 1 740 ? -3.691 11.179 20.391 1.00 95.88 740 THR A C 1
ATOM 5963 O O . THR A 1 740 ? -3.366 11.597 21.493 1.00 95.88 740 THR A O 1
ATOM 5966 N N . MET A 1 741 ? -3.699 9.877 20.112 1.00 94.62 741 MET A N 1
ATOM 5967 C CA . MET A 1 741 ? -3.083 8.889 21.004 1.00 94.62 741 MET A CA 1
ATOM 5968 C C . MET A 1 741 ? -1.623 8.672 20.616 1.00 94.62 741 MET A C 1
ATOM 5970 O O . MET A 1 741 ? -0.731 8.735 21.452 1.00 94.62 741 MET A O 1
ATOM 5974 N N . CYS A 1 742 ? -1.378 8.422 19.329 1.00 94.81 742 CYS A N 1
ATOM 5975 C CA . CYS A 1 742 ? -0.050 8.110 18.822 1.00 94.81 742 CYS A CA 1
ATOM 5976 C C . CYS A 1 742 ? 0.063 8.562 17.365 1.00 94.81 742 CYS A C 1
ATOM 5978 O O . CYS A 1 742 ? -0.640 8.038 16.506 1.00 94.81 742 CYS A O 1
ATOM 5980 N N . ALA A 1 743 ? 0.946 9.517 17.079 1.00 95.00 743 ALA A N 1
ATOM 5981 C CA . ALA A 1 743 ? 1.484 9.716 15.733 1.00 95.00 743 ALA A CA 1
ATOM 5982 C C . ALA A 1 743 ? 2.796 8.927 15.649 1.00 95.00 743 ALA A C 1
ATOM 5984 O O . ALA A 1 743 ? 3.782 9.320 16.283 1.00 95.00 743 ALA A O 1
ATOM 5985 N N . THR A 1 744 ? 2.792 7.795 14.942 1.00 95.00 744 THR A N 1
ATOM 5986 C CA . THR A 1 744 ? 3.818 6.742 15.083 1.00 95.00 744 THR A CA 1
ATOM 5987 C C . THR A 1 744 ? 5.226 7.281 14.886 1.00 95.00 744 THR A C 1
ATOM 5989 O O . THR A 1 744 ? 6.086 7.073 15.738 1.00 95.00 744 THR A O 1
ATOM 5992 N N . THR A 1 745 ? 5.443 8.072 13.838 1.00 93.50 745 THR A N 1
ATOM 5993 C CA . THR A 1 745 ? 6.751 8.643 13.500 1.00 93.50 745 THR A CA 1
ATOM 5994 C C . THR A 1 745 ? 7.307 9.553 14.596 1.00 93.50 745 THR A C 1
ATOM 5996 O O . THR A 1 745 ? 8.482 9.448 14.951 1.00 93.50 745 THR A O 1
ATOM 5999 N N . ARG A 1 746 ? 6.470 10.405 15.203 1.00 93.75 746 ARG A N 1
ATOM 6000 C CA . ARG A 1 746 ? 6.892 11.297 16.296 1.00 93.75 746 ARG A CA 1
ATOM 6001 C C . ARG A 1 746 ? 7.197 10.521 17.574 1.00 93.75 746 ARG A C 1
ATOM 6003 O O . ARG A 1 746 ? 8.180 10.824 18.250 1.00 93.75 746 ARG A O 1
ATOM 6010 N N . VAL A 1 747 ? 6.381 9.516 17.897 1.00 95.75 747 VAL A N 1
ATOM 6011 C CA . VAL A 1 747 ? 6.611 8.653 19.067 1.00 95.75 747 VAL A CA 1
ATOM 6012 C C . VAL A 1 747 ? 7.867 7.805 18.876 1.00 95.75 747 VAL A C 1
ATOM 6014 O O . VAL A 1 747 ? 8.657 7.676 19.806 1.00 95.75 747 VAL A O 1
ATOM 6017 N N . MET A 1 748 ? 8.122 7.305 17.665 1.00 94.62 748 MET A N 1
ATOM 6018 C CA . MET A 1 748 ? 9.372 6.624 17.332 1.00 94.62 748 MET A CA 1
ATOM 6019 C C . MET A 1 748 ? 10.577 7.534 17.545 1.00 94.62 748 MET A C 1
ATOM 6021 O O . MET A 1 748 ? 11.528 7.101 18.181 1.00 94.62 748 MET A O 1
ATOM 6025 N N . CYS A 1 749 ? 10.543 8.796 17.099 1.00 93.31 749 CYS A N 1
ATOM 6026 C CA . CYS A 1 749 ? 11.622 9.742 17.400 1.00 93.31 749 CYS A CA 1
ATOM 6027 C C . CYS A 1 749 ? 11.839 9.908 18.915 1.00 93.31 749 CYS A C 1
ATOM 6029 O O . CYS A 1 749 ? 12.983 9.899 19.363 1.00 93.31 749 CYS A O 1
ATOM 6031 N N . ALA A 1 750 ? 10.764 10.000 19.707 1.00 94.38 750 ALA A N 1
ATOM 6032 C CA . ALA A 1 750 ? 10.874 10.088 21.164 1.00 94.38 750 ALA A CA 1
ATOM 6033 C C . ALA A 1 750 ? 11.525 8.833 21.772 1.00 94.38 750 ALA A C 1
ATOM 6035 O O . ALA A 1 750 ? 12.387 8.957 22.641 1.00 94.38 750 ALA A O 1
ATOM 6036 N N . ILE A 1 751 ? 11.157 7.638 21.295 1.00 94.31 751 ILE A N 1
ATOM 6037 C CA . ILE A 1 751 ? 11.767 6.369 21.721 1.00 94.31 751 ILE A CA 1
ATOM 6038 C C . ILE A 1 751 ? 13.245 6.336 21.335 1.00 94.31 751 ILE A C 1
ATOM 6040 O O . ILE A 1 751 ? 14.082 6.070 22.189 1.00 94.31 751 ILE A O 1
ATOM 6044 N N . LEU A 1 752 ? 13.578 6.647 20.080 1.00 91.12 752 LEU A N 1
ATOM 6045 C CA . LEU A 1 752 ? 14.957 6.641 19.587 1.00 91.12 752 LEU A CA 1
ATOM 6046 C C . LEU A 1 752 ? 15.862 7.551 20.425 1.00 91.12 752 LEU A C 1
ATOM 6048 O O . LEU A 1 752 ? 16.977 7.161 20.747 1.00 91.12 752 LEU A O 1
ATOM 6052 N N . GLU A 1 753 ? 15.393 8.736 20.820 1.00 91.62 753 GLU A N 1
ATOM 6053 C CA . GLU A 1 753 ? 16.209 9.646 21.627 1.00 91.62 753 GLU A CA 1
ATOM 6054 C C . GLU A 1 753 ? 16.306 9.247 23.105 1.00 91.62 753 GLU A C 1
ATOM 6056 O O . GLU A 1 753 ? 17.381 9.387 23.690 1.00 91.62 753 GLU A O 1
ATOM 6061 N N . ASN A 1 754 ? 15.215 8.765 23.713 1.00 93.50 754 ASN A N 1
ATOM 6062 C CA . ASN A 1 754 ? 15.180 8.431 25.144 1.00 93.50 754 ASN A CA 1
ATOM 6063 C C . ASN A 1 754 ? 15.742 7.033 25.461 1.00 93.50 754 ASN A C 1
ATOM 6065 O O . ASN A 1 754 ? 16.170 6.805 26.589 1.00 93.50 754 ASN A O 1
ATOM 6069 N N . TYR A 1 755 ? 15.760 6.115 24.490 1.00 91.62 755 TYR A N 1
ATOM 6070 C CA . TYR A 1 755 ? 16.171 4.716 24.674 1.00 91.62 755 TYR A CA 1
ATOM 6071 C C . TYR A 1 755 ? 17.442 4.320 23.908 1.00 91.62 755 TYR A C 1
ATOM 6073 O O . TYR A 1 755 ? 17.756 3.131 23.788 1.00 91.62 755 TYR A O 1
ATOM 6081 N N . GLN A 1 756 ? 18.191 5.290 23.381 1.00 87.00 756 GLN A N 1
ATOM 6082 C CA . GLN A 1 756 ? 19.511 5.015 22.818 1.00 87.00 756 GLN A CA 1
ATOM 6083 C C . GLN A 1 756 ? 20.520 4.608 23.897 1.00 87.00 756 GLN A C 1
ATOM 6085 O O . GLN A 1 756 ? 20.549 5.145 25.004 1.00 87.00 756 GLN A O 1
ATOM 6090 N N . THR A 1 757 ? 21.376 3.664 23.539 1.00 84.56 757 THR A N 1
ATOM 6091 C CA . THR A 1 757 ? 22.483 3.129 24.332 1.00 84.56 757 THR A CA 1
ATOM 6092 C C . THR A 1 757 ? 23.732 3.069 23.453 1.00 84.56 757 THR A C 1
ATOM 6094 O O . THR A 1 757 ? 23.646 3.273 22.242 1.00 84.56 757 THR A O 1
ATOM 6097 N N . GLU A 1 758 ? 24.893 2.751 24.028 1.00 79.38 758 GLU A N 1
ATOM 6098 C CA . GLU A 1 758 ? 26.125 2.555 23.244 1.00 79.38 758 GLU A CA 1
ATOM 6099 C C . GLU A 1 758 ? 26.006 1.408 22.222 1.00 79.38 758 GLU A C 1
ATOM 6101 O O . GLU A 1 758 ? 26.684 1.425 21.197 1.00 79.38 758 GLU A O 1
ATOM 6106 N N . GLU A 1 759 ? 25.130 0.431 22.476 1.00 77.56 759 GLU A N 1
ATOM 6107 C CA . GLU A 1 759 ? 24.966 -0.755 21.632 1.00 77.56 759 GLU A CA 1
ATOM 6108 C C . GLU A 1 759 ? 23.869 -0.596 20.569 1.00 77.56 759 GLU A C 1
ATOM 6110 O O . GLU A 1 759 ? 23.912 -1.266 19.537 1.00 77.56 759 GLU A O 1
ATOM 6115 N N . GLY A 1 760 ? 22.900 0.299 20.777 1.00 80.94 760 GLY A N 1
ATOM 6116 C CA . GLY A 1 760 ? 21.747 0.486 19.895 1.00 80.94 760 GLY A CA 1
ATOM 6117 C C . GLY A 1 760 ? 20.542 1.081 20.623 1.00 80.94 760 GLY A C 1
ATOM 6118 O O . GLY A 1 760 ? 20.706 1.861 21.558 1.00 80.94 760 GLY A O 1
ATOM 6119 N N . ILE A 1 761 ? 19.324 0.725 20.207 1.00 85.06 761 ILE A N 1
ATOM 6120 C CA . ILE A 1 761 ? 18.080 1.243 20.801 1.00 85.06 761 ILE A CA 1
ATOM 6121 C C . ILE A 1 761 ? 17.383 0.137 21.591 1.00 85.06 761 ILE A C 1
ATOM 6123 O O . ILE A 1 761 ? 17.080 -0.928 21.049 1.00 85.06 761 ILE A O 1
ATOM 6127 N N . VAL A 1 762 ? 17.071 0.401 22.859 1.00 88.31 762 VAL A N 1
ATOM 6128 C CA . VAL A 1 762 ? 16.268 -0.509 23.685 1.00 88.31 762 VAL A CA 1
ATOM 6129 C C . VAL A 1 762 ? 14.785 -0.269 23.409 1.00 88.31 762 VAL A C 1
ATOM 6131 O O . VAL A 1 762 ? 14.285 0.844 23.524 1.00 88.31 762 VAL A O 1
ATOM 6134 N N . ILE A 1 763 ? 14.047 -1.317 23.052 1.00 90.31 763 ILE A N 1
ATOM 6135 C CA . ILE A 1 763 ? 12.600 -1.196 22.847 1.00 90.31 763 ILE A CA 1
ATOM 6136 C C . ILE A 1 763 ? 11.891 -1.174 24.213 1.00 90.31 763 ILE A C 1
ATOM 6138 O O . ILE A 1 763 ? 12.147 -2.076 25.020 1.00 90.31 763 ILE A O 1
ATOM 6142 N N . PRO A 1 764 ? 10.983 -0.209 24.478 1.00 93.00 764 PRO A N 1
ATOM 6143 C CA . PRO A 1 764 ? 10.192 -0.177 25.707 1.00 93.00 764 PRO A CA 1
ATOM 6144 C C . PRO A 1 764 ? 9.481 -1.508 25.978 1.00 93.00 764 PRO A C 1
ATOM 6146 O O . PRO A 1 764 ? 8.916 -2.107 25.063 1.00 93.00 764 PRO A O 1
ATOM 6149 N N . GLU A 1 765 ? 9.464 -1.951 27.239 1.00 91.56 765 GLU A N 1
ATOM 6150 C CA . GLU A 1 765 ? 8.971 -3.278 27.653 1.00 91.56 765 GLU A CA 1
ATOM 6151 C C . GLU A 1 765 ? 7.565 -3.588 27.119 1.00 91.56 765 GLU A C 1
ATOM 6153 O O . GLU A 1 765 ? 7.313 -4.673 26.598 1.00 91.56 765 GLU A O 1
ATOM 6158 N N . LYS A 1 766 ? 6.656 -2.606 27.149 1.00 92.94 766 LYS A N 1
ATOM 6159 C CA . LYS A 1 766 ? 5.276 -2.769 26.664 1.00 92.94 766 LYS A CA 1
ATOM 6160 C C . LYS A 1 766 ? 5.155 -2.992 25.157 1.00 92.94 766 LYS A C 1
ATOM 6162 O O . LYS A 1 766 ? 4.138 -3.521 24.718 1.00 92.94 766 LYS A O 1
ATOM 6167 N N . LEU A 1 767 ? 6.172 -2.637 24.375 1.00 93.38 767 LEU A N 1
ATOM 6168 C CA . LEU A 1 767 ? 6.196 -2.850 22.926 1.00 93.38 767 LEU A CA 1
ATOM 6169 C C . LEU A 1 767 ? 6.847 -4.183 22.537 1.00 93.38 767 LEU A C 1
ATOM 6171 O O . LEU A 1 767 ? 6.569 -4.701 21.457 1.00 93.38 767 LEU A O 1
ATOM 6175 N N . GLN A 1 768 ? 7.666 -4.778 23.408 1.00 90.25 768 GLN A N 1
ATOM 6176 C CA . GLN A 1 768 ? 8.413 -6.006 23.109 1.00 90.25 768 GLN A CA 1
ATOM 6177 C C . GLN A 1 768 ? 7.533 -7.203 22.699 1.00 90.25 768 GLN A C 1
ATOM 6179 O O . GLN A 1 768 ? 7.900 -7.867 21.729 1.00 90.25 768 GLN A O 1
ATOM 6184 N N . PRO A 1 769 ? 6.350 -7.462 23.305 1.00 89.25 769 PRO A N 1
ATOM 6185 C CA . PRO A 1 769 ? 5.469 -8.553 22.863 1.00 89.25 769 PRO A CA 1
ATOM 6186 C C . PRO A 1 769 ? 5.010 -8.436 21.398 1.00 89.25 769 PRO A C 1
ATOM 6188 O O . PRO A 1 769 ? 4.657 -9.430 20.758 1.00 89.25 769 PRO A O 1
ATOM 6191 N N . PHE A 1 770 ? 5.020 -7.220 20.846 1.00 89.56 770 PHE A N 1
ATOM 6192 C CA . PHE A 1 770 ? 4.621 -6.929 19.470 1.00 89.56 770 PHE A CA 1
ATOM 6193 C C . PHE A 1 770 ? 5.791 -6.949 18.482 1.00 89.56 770 PHE A C 1
ATOM 6195 O O . PHE A 1 770 ? 5.566 -6.946 17.269 1.00 89.56 770 PHE A O 1
ATOM 6202 N N . MET A 1 771 ? 7.029 -7.049 18.962 1.00 89.19 771 MET A N 1
ATOM 6203 C CA . MET A 1 771 ? 8.207 -7.176 18.109 1.00 89.19 771 MET A CA 1
ATOM 6204 C C . MET A 1 771 ? 8.374 -8.620 17.608 1.00 89.19 771 MET A C 1
ATOM 6206 O O . MET A 1 771 ? 7.922 -9.569 18.259 1.00 89.19 771 MET A O 1
ATOM 6210 N N . PRO A 1 772 ? 8.991 -8.836 16.431 1.00 86.25 772 PRO A N 1
ATOM 6211 C CA . PRO A 1 772 ? 9.395 -10.176 16.021 1.00 86.25 772 PRO A CA 1
ATOM 6212 C C . PRO A 1 772 ? 10.383 -10.772 17.038 1.00 86.25 772 PRO A C 1
ATOM 6214 O O . PRO A 1 772 ? 11.171 -10.029 17.627 1.00 86.25 772 PRO A O 1
ATOM 6217 N N . PRO A 1 773 ? 10.398 -12.105 17.219 1.00 76.62 773 PRO A N 1
ATOM 6218 C CA . PRO A 1 773 ? 11.429 -12.742 18.028 1.00 76.62 773 PRO A CA 1
ATOM 6219 C C . PRO A 1 773 ? 12.811 -12.465 17.425 1.00 76.62 773 PRO A C 1
ATOM 6221 O O . PRO A 1 773 ? 12.955 -12.386 16.199 1.00 76.62 773 PRO A O 1
ATOM 6224 N N . ALA A 1 774 ? 13.828 -12.346 18.280 1.00 65.75 774 ALA A N 1
ATOM 6225 C CA . ALA A 1 774 ? 15.203 -12.166 17.836 1.00 65.75 774 ALA A CA 1
ATOM 6226 C C . ALA A 1 774 ? 15.599 -13.283 16.856 1.00 65.75 774 ALA A C 1
ATOM 6228 O O . ALA A 1 774 ? 15.320 -14.467 17.086 1.00 65.75 774 ALA A O 1
ATOM 6229 N N . LYS A 1 775 ? 16.252 -12.917 15.744 1.00 58.50 775 LYS A N 1
ATOM 6230 C CA . LYS A 1 775 ? 16.851 -13.918 14.856 1.00 58.50 775 LYS A CA 1
ATOM 6231 C C . LYS A 1 775 ? 17.926 -14.641 15.661 1.00 58.50 775 LYS A C 1
ATOM 6233 O O . LYS A 1 775 ? 18.904 -14.021 16.065 1.00 58.50 775 LYS A O 1
ATOM 6238 N N . LYS A 1 776 ? 17.765 -15.951 15.874 1.00 46.97 776 LYS A N 1
ATOM 6239 C CA . LYS A 1 776 ? 18.879 -16.788 16.334 1.00 46.97 776 LYS A CA 1
ATOM 6240 C C . LYS A 1 776 ? 20.011 -16.589 15.331 1.00 46.97 776 LYS A C 1
ATOM 6242 O O . LYS A 1 776 ? 19.794 -16.842 14.144 1.00 46.97 776 LYS A O 1
ATOM 6247 N N . GLN A 1 777 ? 21.165 -16.095 15.780 1.00 41.03 777 GLN A N 1
ATOM 6248 C CA . GLN A 1 777 ? 22.354 -16.053 14.935 1.00 41.03 777 GLN A CA 1
ATOM 6249 C C . GLN A 1 777 ? 22.548 -17.467 14.383 1.00 41.03 777 GLN A C 1
ATOM 6251 O O . GLN A 1 777 ? 22.654 -18.428 15.144 1.00 41.03 777 GLN A O 1
ATOM 6256 N N . GLN A 1 778 ? 22.484 -17.618 13.060 1.00 36.16 778 GLN A N 1
ATOM 6257 C CA . GLN A 1 778 ? 22.948 -18.849 12.444 1.00 36.16 778 GLN A CA 1
ATOM 6258 C C . GLN A 1 778 ? 24.441 -18.899 12.736 1.00 36.16 778 GLN A C 1
ATOM 6260 O O . GLN A 1 778 ? 25.192 -18.089 12.194 1.00 36.16 778 GLN A O 1
ATOM 6265 N N . ASP A 1 779 ? 24.849 -19.808 13.623 1.00 33.19 779 ASP A N 1
ATOM 6266 C CA . ASP A 1 779 ? 26.252 -20.135 13.815 1.00 33.19 779 ASP A CA 1
ATOM 6267 C C . ASP A 1 779 ? 26.862 -20.346 12.432 1.00 33.19 779 ASP A C 1
ATOM 6269 O O . ASP A 1 779 ? 26.449 -21.232 11.677 1.00 33.19 779 ASP A O 1
ATOM 6273 N N . GLY A 1 780 ? 27.811 -19.479 12.082 1.00 35.53 780 GLY A N 1
ATOM 6274 C CA . GLY A 1 780 ? 28.598 -19.592 10.870 1.00 35.53 780 GLY A CA 1
ATOM 6275 C C . GLY A 1 780 ? 29.370 -20.902 10.913 1.00 35.53 780 GLY A C 1
ATOM 6276 O O . GLY A 1 780 ? 30.503 -20.954 11.389 1.00 35.53 780 GLY A O 1
ATOM 6277 N N . GLY A 1 781 ? 28.747 -21.971 10.421 1.00 29.97 781 GLY A N 1
ATOM 6278 C CA . GLY A 1 781 ? 29.374 -23.252 10.156 1.00 29.97 781 GLY A CA 1
ATOM 6279 C C . GLY A 1 781 ? 30.411 -23.064 9.062 1.00 29.97 781 GLY A C 1
ATOM 6280 O O . GLY A 1 781 ? 30.131 -23.248 7.880 1.00 29.97 781 GLY A O 1
ATOM 6281 N N . GLY A 1 782 ? 31.611 -22.654 9.465 1.00 31.41 782 GLY A N 1
ATOM 6282 C CA . GLY A 1 782 ? 32.770 -22.549 8.601 1.00 31.41 782 GLY A CA 1
ATOM 6283 C C . GLY A 1 782 ? 33.059 -23.896 7.951 1.00 31.41 782 GLY A C 1
ATOM 6284 O O . GLY A 1 782 ? 33.576 -24.812 8.589 1.00 31.41 782 GLY A O 1
ATOM 6285 N N . GLY A 1 783 ? 32.783 -23.991 6.652 1.00 30.09 783 GLY A N 1
ATOM 6286 C CA . GLY A 1 783 ? 33.385 -24.974 5.758 1.00 30.09 783 GLY A CA 1
ATOM 6287 C C . GLY A 1 783 ? 34.876 -24.679 5.594 1.00 30.09 783 GLY A C 1
ATOM 6288 O O . GLY A 1 783 ? 35.320 -24.218 4.546 1.00 30.09 783 GLY A O 1
ATOM 6289 N N . GLY A 1 784 ? 35.653 -24.898 6.654 1.00 29.17 784 GLY A N 1
ATOM 6290 C CA . GLY A 1 784 ? 37.107 -24.839 6.635 1.00 29.17 784 GLY A CA 1
ATOM 6291 C C . GLY A 1 784 ? 37.672 -26.105 6.004 1.00 29.17 784 GLY A C 1
ATOM 6292 O O . GLY A 1 784 ? 37.954 -27.078 6.700 1.00 29.17 784 GLY A O 1
ATOM 6293 N N . GLY A 1 785 ? 37.839 -26.089 4.682 1.00 29.38 785 GLY A N 1
ATOM 6294 C CA . GLY A 1 785 ? 38.664 -27.062 3.973 1.00 29.38 785 GLY A CA 1
ATOM 6295 C C . GLY A 1 785 ? 40.093 -27.028 4.515 1.00 29.38 785 GLY A C 1
ATOM 6296 O O . GLY A 1 785 ? 40.759 -25.994 4.487 1.00 29.38 785 GLY A O 1
ATOM 6297 N N . GLY A 1 786 ? 40.548 -28.165 5.040 1.00 27.48 786 GLY A N 1
ATOM 6298 C CA . GLY A 1 786 ? 41.902 -28.339 5.542 1.00 27.48 786 GLY A CA 1
ATOM 6299 C C . GLY A 1 786 ? 42.948 -28.133 4.446 1.00 27.48 786 GLY A C 1
ATOM 6300 O O . GLY A 1 786 ? 42.957 -28.830 3.436 1.00 27.48 786 GLY A O 1
ATOM 6301 N N . GLY A 1 787 ? 43.868 -27.203 4.689 1.00 27.59 787 GLY A N 1
ATOM 6302 C CA . GLY A 1 787 ? 45.088 -27.007 3.914 1.00 27.59 787 GLY A CA 1
ATOM 6303 C C . GLY A 1 787 ? 46.186 -26.515 4.849 1.00 27.59 787 GLY A C 1
ATOM 6304 O O . GLY A 1 787 ? 46.160 -25.375 5.300 1.00 27.59 787 GLY A O 1
ATOM 6305 N N . GLY A 1 788 ? 47.099 -27.415 5.215 1.00 25.80 788 GLY A N 1
ATOM 6306 C CA . GLY A 1 788 ? 48.169 -27.162 6.175 1.00 25.80 788 GLY A CA 1
ATOM 6307 C C . GLY A 1 788 ? 49.338 -26.332 5.632 1.00 25.80 788 GLY A C 1
ATOM 6308 O O . GLY A 1 788 ? 49.614 -26.308 4.436 1.00 25.80 788 GLY A O 1
ATOM 6309 N N . GLY A 1 789 ? 50.069 -25.730 6.576 1.00 26.30 789 GLY A N 1
ATOM 6310 C CA . GLY A 1 789 ? 51.344 -25.022 6.394 1.00 26.30 789 GLY A CA 1
ATOM 6311 C C . GLY A 1 789 ? 51.238 -23.585 6.914 1.00 26.30 789 GLY A C 1
ATOM 6312 O O . GLY A 1 789 ? 50.383 -22.837 6.482 1.00 26.30 789 GLY A O 1
ATOM 6313 N N . GLY A 1 790 ? 52.016 -23.073 7.863 1.00 26.17 790 GLY A N 1
ATOM 6314 C CA . GLY A 1 790 ? 53.249 -23.521 8.487 1.00 26.17 790 GLY A CA 1
ATOM 6315 C C . GLY A 1 790 ? 54.048 -22.271 8.884 1.00 26.17 790 GLY A C 1
ATOM 6316 O O . GLY A 1 790 ? 54.707 -21.683 8.043 1.00 26.17 790 GLY A O 1
ATOM 6317 N N . GLY A 1 791 ? 53.999 -21.886 10.167 1.00 25.88 791 GLY A N 1
ATOM 6318 C CA . GLY A 1 791 ? 55.033 -21.098 10.862 1.00 25.88 791 GLY A CA 1
ATOM 6319 C C . GLY A 1 791 ? 55.108 -19.575 10.642 1.00 25.88 791 GLY A C 1
ATOM 6320 O O . GLY A 1 791 ? 55.579 -19.106 9.618 1.00 25.88 791 GLY A O 1
ATOM 6321 N N . LYS A 1 792 ? 54.884 -18.786 11.703 1.00 27.94 792 LYS A N 1
ATOM 6322 C CA . LYS A 1 792 ? 55.937 -18.295 12.626 1.00 27.94 792 LYS A CA 1
ATOM 6323 C C . LYS A 1 792 ? 55.366 -17.246 13.592 1.00 27.94 792 LYS A C 1
ATOM 6325 O O . LYS A 1 792 ? 54.909 -16.184 13.195 1.00 27.94 792 LYS A O 1
ATOM 6330 N N . LYS A 1 793 ? 55.477 -17.548 14.889 1.00 28.44 793 LYS A N 1
ATOM 6331 C CA . LYS A 1 793 ? 55.280 -16.618 16.010 1.00 28.44 793 LYS A CA 1
ATOM 6332 C C . LYS A 1 793 ? 56.412 -15.584 16.055 1.00 28.44 793 LYS A C 1
ATOM 6334 O O . LYS A 1 793 ? 57.580 -15.968 15.996 1.00 28.44 793 LYS A O 1
ATOM 6339 N N . LYS A 1 794 ? 56.082 -14.320 16.329 1.00 28.16 794 LYS A N 1
ATOM 6340 C CA . LYS A 1 794 ? 56.971 -13.386 17.038 1.00 28.16 794 LYS A CA 1
ATOM 6341 C C . LYS A 1 794 ? 56.194 -12.673 18.149 1.00 28.16 794 LYS A C 1
ATOM 6343 O O . LYS A 1 794 ? 55.218 -11.984 17.893 1.00 28.16 794 LYS A O 1
ATOM 6348 N N . LYS A 1 795 ? 56.649 -12.912 19.381 1.00 28.92 795 LYS A N 1
ATOM 6349 C CA . LYS A 1 795 ? 56.341 -12.176 20.615 1.00 28.92 795 LYS A CA 1
ATOM 6350 C C . LYS A 1 795 ? 57.180 -10.895 20.675 1.00 28.92 795 LYS A C 1
ATOM 6352 O O . LYS A 1 795 ? 58.350 -10.961 20.311 1.00 28.92 795 LYS A O 1
ATOM 6357 N N . GLN A 1 796 ? 56.626 -9.841 21.271 1.00 30.05 796 GLN A N 1
ATOM 6358 C CA . GLN A 1 796 ? 57.243 -8.871 22.206 1.00 30.05 796 GLN A CA 1
ATOM 6359 C C . GLN A 1 796 ? 56.076 -7.975 22.680 1.00 30.05 796 GLN A C 1
ATOM 6361 O O . GLN A 1 796 ? 55.357 -7.467 21.833 1.00 30.05 796 GLN A O 1
ATOM 6366 N N . GLY A 1 797 ? 55.631 -8.012 23.945 1.00 27.00 797 GLY A N 1
ATOM 6367 C CA . GLY A 1 797 ? 56.230 -7.378 25.140 1.00 27.00 797 GLY A CA 1
ATOM 6368 C C . GLY A 1 797 ? 55.628 -5.964 25.279 1.00 27.00 797 GLY A C 1
ATOM 6369 O O . GLY A 1 797 ? 55.658 -5.240 24.302 1.00 27.00 797 GLY A O 1
ATOM 6370 N N . GLY A 1 798 ? 55.011 -5.473 26.356 1.00 27.38 798 GLY A N 1
ATOM 6371 C CA . GLY A 1 798 ? 54.926 -5.851 27.766 1.00 27.38 798 GLY A CA 1
ATOM 6372 C C . GLY A 1 798 ? 55.164 -4.585 28.615 1.00 27.38 798 GLY A C 1
ATOM 6373 O O . GLY A 1 798 ? 56.264 -4.049 28.554 1.00 27.38 798 GLY A O 1
ATOM 6374 N N . GLY A 1 799 ? 54.165 -4.153 29.405 1.00 26.72 799 GLY A N 1
ATOM 6375 C CA . GLY A 1 799 ? 54.228 -3.056 30.403 1.00 26.72 799 GLY A CA 1
ATOM 6376 C C . GLY A 1 799 ? 53.826 -1.682 29.842 1.00 26.72 799 GLY A C 1
ATOM 6377 O O . GLY A 1 799 ? 54.247 -1.331 28.754 1.00 26.72 799 GLY A O 1
ATOM 6378 N N . GLY A 1 800 ? 52.997 -0.841 30.463 1.00 27.50 800 GLY A N 1
ATOM 6379 C CA . GLY A 1 800 ? 52.539 -0.709 31.848 1.00 27.50 800 GLY A CA 1
ATOM 6380 C C . GLY A 1 800 ? 52.637 0.782 32.213 1.00 27.50 800 GLY A C 1
ATOM 6381 O O . GLY A 1 800 ? 53.703 1.359 32.029 1.00 27.50 800 GLY A O 1
ATOM 6382 N N . GLY A 1 801 ? 51.562 1.416 32.697 1.00 26.02 801 GLY A N 1
ATOM 6383 C CA . GLY A 1 801 ? 51.635 2.799 33.193 1.00 26.02 801 GLY A CA 1
ATOM 6384 C C . GLY A 1 801 ? 50.319 3.573 33.159 1.00 26.02 801 GLY A C 1
ATOM 6385 O O . GLY A 1 801 ? 49.989 4.204 32.164 1.00 26.02 801 GLY A O 1
ATOM 6386 N N . VAL A 1 802 ? 49.599 3.549 34.280 1.00 31.92 802 VAL A N 1
ATOM 6387 C CA . VAL A 1 802 ? 48.574 4.536 34.646 1.00 31.92 802 VAL A CA 1
ATOM 6388 C C . VAL A 1 802 ? 49.290 5.802 35.119 1.00 31.92 802 VAL A C 1
ATOM 6390 O O . VAL A 1 802 ? 50.142 5.675 35.995 1.00 31.92 802 VAL A O 1
ATOM 6393 N N . GLN A 1 803 ? 48.928 6.987 34.605 1.00 28.89 803 GLN A N 1
ATOM 6394 C CA . GLN A 1 803 ? 48.829 8.236 35.384 1.00 28.89 803 GLN A CA 1
ATOM 6395 C C . GLN A 1 803 ? 48.327 9.439 34.555 1.00 28.89 803 GLN A C 1
ATOM 6397 O O . GLN A 1 803 ? 48.879 9.764 33.512 1.00 28.89 803 GLN A O 1
ATOM 6402 N N . ASN A 1 804 ? 47.345 10.123 35.152 1.00 28.17 804 ASN A N 1
ATOM 6403 C CA . ASN A 1 804 ? 47.083 11.568 35.172 1.00 28.17 804 ASN A CA 1
ATOM 6404 C C . ASN A 1 804 ? 46.603 12.321 33.911 1.00 28.17 804 ASN A C 1
ATOM 6406 O O . ASN A 1 804 ? 47.340 12.574 32.965 1.00 28.17 804 ASN A O 1
ATOM 6410 N N . LEU A 1 805 ? 45.363 12.819 34.040 1.00 30.52 805 LEU A N 1
ATOM 6411 C CA . LEU A 1 805 ? 44.832 14.046 33.428 1.00 30.52 805 LEU A CA 1
ATOM 6412 C C . LEU A 1 805 ? 45.791 15.239 33.622 1.00 30.52 805 LEU A C 1
ATOM 6414 O O . LEU A 1 805 ? 46.475 15.323 34.648 1.00 30.52 805 LEU A O 1
ATOM 6418 N N . PRO A 1 806 ? 45.730 16.232 32.720 1.00 29.52 806 PRO A N 1
ATOM 6419 C CA . PRO A 1 806 ? 45.130 17.483 33.171 1.00 29.52 806 PRO A CA 1
ATOM 6420 C C . PRO A 1 806 ? 44.153 18.127 32.181 1.00 29.52 806 PRO A C 1
ATOM 6422 O O . PRO A 1 806 ? 44.212 17.977 30.965 1.00 29.52 806 PRO A O 1
ATOM 6425 N N . SER A 1 807 ? 43.266 18.890 32.806 1.00 29.95 807 SER A N 1
ATOM 6426 C CA . SER A 1 807 ? 42.354 19.901 32.295 1.00 29.95 807 SER A CA 1
ATOM 6427 C C . SER A 1 807 ? 43.001 20.944 31.377 1.00 29.95 807 SER A C 1
ATOM 6429 O O . SER A 1 807 ? 43.956 21.605 31.782 1.00 29.95 807 SER A O 1
ATOM 6431 N N . SER A 1 808 ? 42.354 21.221 30.247 1.00 27.45 808 SER A N 1
ATOM 6432 C CA . SER A 1 808 ? 42.250 22.576 29.691 1.00 27.45 808 SER A CA 1
ATOM 6433 C C . SER A 1 808 ? 41.084 22.633 28.702 1.00 27.45 808 SER A C 1
ATOM 6435 O O . SER A 1 808 ? 41.173 22.127 27.586 1.00 27.45 808 SER A O 1
ATOM 6437 N N . MET A 1 809 ? 39.980 23.235 29.152 1.00 28.72 809 MET A N 1
ATOM 6438 C CA . MET A 1 809 ? 38.968 23.822 28.280 1.00 28.72 809 MET A CA 1
ATOM 6439 C C . MET A 1 809 ? 39.625 24.966 27.509 1.00 28.72 809 MET A C 1
ATOM 6441 O O . MET A 1 809 ? 40.075 25.921 28.135 1.00 28.72 809 MET A O 1
ATOM 6445 N N . GLU A 1 810 ? 39.601 24.908 26.183 1.00 26.50 810 GLU A N 1
ATOM 6446 C CA . GLU A 1 810 ? 39.570 26.114 25.365 1.00 26.50 810 GLU A CA 1
ATOM 6447 C C . GLU A 1 810 ? 38.474 25.985 24.308 1.00 26.50 810 GLU A C 1
ATOM 6449 O O . GLU A 1 810 ? 38.314 24.987 23.609 1.00 26.50 810 GLU A O 1
ATOM 6454 N N . THR A 1 811 ? 37.671 27.034 24.304 1.00 28.33 811 THR A N 1
ATOM 6455 C CA . THR A 1 811 ? 36.514 27.359 23.486 1.00 28.33 811 THR A CA 1
ATOM 6456 C C . THR A 1 811 ? 36.810 27.347 21.988 1.00 28.33 811 THR A C 1
ATOM 6458 O O . THR A 1 811 ? 37.698 28.066 21.537 1.00 28.33 811 THR A O 1
ATOM 6461 N N . MET A 1 812 ? 35.973 26.668 21.200 1.00 25.66 812 MET A N 1
ATOM 6462 C CA . MET A 1 812 ? 35.761 27.024 19.795 1.00 25.66 812 MET A CA 1
ATOM 6463 C C . MET A 1 812 ? 34.269 27.176 19.504 1.00 25.66 812 MET A C 1
ATOM 6465 O O . MET A 1 812 ? 33.506 26.215 19.461 1.00 25.66 812 MET A O 1
ATOM 6469 N N . SER A 1 813 ? 33.886 28.438 19.327 1.00 26.78 813 SER A N 1
ATOM 6470 C CA . SER A 1 813 ? 32.658 28.907 18.696 1.00 26.78 813 SER A CA 1
ATOM 6471 C C . SER A 1 813 ? 32.534 28.354 17.277 1.00 26.78 813 SER A C 1
ATOM 6473 O O . SER A 1 813 ? 33.460 28.517 16.479 1.00 26.78 813 SER A O 1
ATOM 6475 N N . VAL A 1 814 ? 31.379 27.786 16.939 1.00 28.09 814 VAL A N 1
ATOM 6476 C CA . VAL A 1 814 ? 31.006 27.497 15.552 1.00 28.09 814 VAL A CA 1
ATOM 6477 C C . VAL A 1 814 ? 29.875 28.442 15.176 1.00 28.09 814 VAL A C 1
ATOM 6479 O O . VAL A 1 814 ? 28.799 28.408 15.767 1.00 28.09 814 VAL A O 1
ATOM 6482 N N . ASN A 1 815 ? 30.194 29.327 14.234 1.00 25.92 815 ASN A N 1
ATOM 6483 C CA . ASN A 1 815 ? 29.273 30.243 13.584 1.00 25.92 815 ASN A CA 1
ATOM 6484 C C . ASN A 1 815 ? 28.221 29.476 12.781 1.00 25.92 815 ASN A C 1
ATOM 6486 O O . ASN A 1 815 ? 28.535 28.507 12.089 1.00 25.92 815 ASN A O 1
ATOM 6490 N N . GLU A 1 816 ? 26.999 29.989 12.852 1.00 30.81 816 GLU A N 1
ATOM 6491 C CA . GLU A 1 816 ? 25.885 29.682 11.968 1.00 30.81 816 GLU A CA 1
ATOM 6492 C C . GLU A 1 816 ? 26.175 30.166 10.538 1.00 30.81 816 GLU A C 1
ATOM 6494 O O . GLU A 1 816 ? 26.591 31.310 10.327 1.00 30.81 816 GLU A O 1
ATOM 6499 N N . SER A 1 817 ? 25.907 29.297 9.563 1.00 33.62 817 SER A N 1
ATOM 6500 C CA . SER A 1 817 ? 25.504 29.653 8.198 1.00 33.62 817 SER A CA 1
ATOM 6501 C C . SER A 1 817 ? 24.733 28.502 7.573 1.00 33.62 817 SER A C 1
ATOM 6503 O O . SER A 1 817 ? 25.311 27.388 7.566 1.00 33.62 817 SER A O 1
#

InterPro domains:
  IPR002314 Aminoacyl-tRNA synthetase, class II (G/ P/ S/T) [PF00587] (255-439)
  IPR002314 Aminoacyl-tRNA synthetase, class II (G/ P/ S/T) [PF00587] (571-755)
  IPR002317 Serine-tRNA ligase, type1 [PR00981] (299-311)
  IPR002317 Serine-tRNA ligase, type1 [PR00981] (311-324)
  IPR002317 Serine-tRNA ligase, type1 [PR00981] (353-366)
  IPR002317 Serine-tRNA ligase, type1 [PR00981] (370-386)
  IPR002317 Serine-tRNA ligase, type1 [PR00981] (388-404)
  IPR002317 Serine-tRNA ligase, type1 [PTHR11778] (3-458)
  IPR002317 Serine-tRNA ligase, type1 [TIGR00414] (12-455)
  IPR002317 Serine-tRNA ligase, type1 [TIGR00414] (494-771)
  IPR006195 Aminoacyl-tRNA synthetase, class II [PS50862] (208-448)
  IPR006195 Aminoacyl-tRNA synthetase, class II [PS50862] (524-764)
  IPR010978 Class I and II aminoacyl-tRNA synthetase, tRNA-binding arm [SSF46589] (3-139)
  IPR015866 Serine-tRNA synthetase, type1, N-terminal [PF02403] (2-86)
  IPR033729 Serine-tRNA ligase catalytic core domain [cd00770] (147-455)
  IPR033729 Serine-tRNA ligase catalytic core domain [cd00770] (507-771)
  IPR042103 Serine-tRNA synthetase, type1, N-terminal domain superfamily [G3DSA:1.10.287.40] (1-131)
  IPR045864 Class II Aminoacyl-tRNA synthetase/Biotinyl protein ligase (BPL) and lipoyl protein ligase (LPL) [G3DSA:3.30.930.10] (132-465)
  IPR045864 Class II Aminoacyl-tRNA synthetase/Biotinyl protein ligase (BPL) and lipoyl protein ligase (LPL) [G3DSA:3.30.930.10] (492-778)
  IPR045864 Class II Aminoacyl-tRNA synthetase/Biotinyl protein ligase (BPL) and lipoyl protein ligase (LPL) [SSF55681] (147-456)

pLDDT: mean 84.67, std 20.24, range [24.73, 98.88]

Organism: Dissostichus mawsoni (NCBI:txid36200)

Foldseek 3Di:
DFDDPLLLPVVSVHDLVLLLVLCVLLVHDSCLSVQLSVLVVVLVLLPLVVLLVLLVVLLVVCVVVVPPQDPDQDADPCLLPSSPDDNVSCVVDHNNNSVNSNVSSVVSNVVSVVSNVVSVVSSVVSRLRRFDAADPPFARDQDFVPTWDFPDWDDDQPAADAAFLLVQCVLLPQKDQPLLCQWANQQGIKGWFPLVLLLLLLVLLLLLLVVLVVAFEDEFDQKAFPVLLPLQDGPVCVAFWKWKWWAFPDLAPPGPHIGIIIGAQDLCSRVLLVQFQHADEQVCPWHKHFYKDKHATNLFPCPPPPRGAQQDGGIFIFTKIKTWHALDDCGLVVVLVVRVVSLVVLCVLQVWIWTKIWGRSNPDDRQFSTKIFTWTRQNNVSDTHTFKIKGWRFCGSQVSSVAFHDDPPDDDPDTHGTTMIMMTNGRSRNVVSRQQRVQQDLLGGQGRPSSLLSGADVSPSVNSSVSSNVSSCVVVCVPDDDDDDDDDDDDDDDDDDDFDDDFPVPPRRQLVLLLSLLVSLLVNLVVVVVAMEMEGDQKTAPVLLPLQDDPVCVRFWKIWIWHFPDSYSPGPHITIIIGAQDQCSSVLLSQFQHEDEQVCPWHKHFYKDKHATPSRPCPPPPPPFLQDDRIFIFTKIKTWHALPPCGLVVVLVVRVVSLVVLCVLQVWAWDKDWDDPVPDDPQFPTKIFIWTQQVVVRDTHGFKIKGWRFCRSQVSSVAFYHDDPVVDPDTHGTIMIMMTNGRSSNVVSSQQRVQQDPGGGGGRPSSVSSGRPDPDPPPPPDPDDDDDDDDDDDDDDDDDDDDDDDDDDDDDDDDDD

Secondary structure (DSSP, 8-state):
----GGGG-GGGT--HHHHHHHHHHTT--THHHHHHHHHHHHHHHT--HHHHHHHHHHHHHHHHHT----S-----HHHH-GGG--HHHHTT--HHHHHHHHHHHHHHHHHHHHHHHHHHHHHHHHHTTSPPPPPTTS---S-HHHHPEEEEEES--S---S--HHHHHHHTT-EEHHHHHHHHSTT--EEETHHHHHHHHHHHHHHHHHHHTTPEEEE--SEEEHHHHHHHS-HHHHHHTPPEEEEESSSSTT---EEEEEE-SSTHHHHHHHTTT-EE-GGGPSEEEEEEEEEE---TT-TTSS-SSSSS-SEEEEEEEEEEE-SSTTHHHHHHHHHHHHHHHHHHHTT--EEEEE--TTTS-SS-SEEEEEEEEETTTTEEEEEEEEEE-TTHHHHHHT-EE--SS---SS--B-EEEEEEEEEHHHHHHHHHHHHB-SS-BPPPGGGGGGSPTT-SHHHHHHHHHHHHHHHHHTS----------------------EEGGG-SSHHHHHHHHHHHHHHHHHHHTTPEEEE--SEEEHHHHHHHS-HHHHHHTPPEEEEESSS-TT---EEEEEE-SSTHHHHHTTTTT-EE-GGGPSEEEEEEEEEE---TT-TTSS-SSSSS-SEEEEEEEEEEE-SSTTHHHHHHHHHHHHHHHHHHHTT--EEEEEPPGGG--SS-SEEEEEEEEETTTTEEEEEEEEEE-TTHHHHHHT-EESS-GGG-SS-EE-EEEEEEEEEHHHHHHHHHHHSB-SSEEPPPGGGGGGSPPPPPP----------------------------------------